Protein AF-0000000085160197 (afdb_homodimer)

Solvent-accessible surface area (backbone atoms only — not comparable to full-atom values): 61362 Å² total; per-residue (Å²): 116,60,73,44,19,52,46,74,52,71,41,70,47,26,23,42,40,80,77,54,55,38,32,42,43,36,41,36,31,32,50,90,33,61,71,47,42,31,38,37,37,27,42,81,73,41,64,43,64,38,61,82,78,61,80,44,44,79,39,68,48,61,50,73,47,68,47,40,78,77,47,40,50,82,41,30,29,34,32,38,40,76,49,66,40,92,81,36,24,38,26,31,35,35,42,36,32,27,66,80,66,52,48,30,38,39,30,73,80,38,77,39,75,54,58,85,76,36,80,72,56,81,62,71,62,77,86,28,35,37,58,45,59,42,63,41,62,88,56,35,54,71,58,43,77,66,44,32,63,30,32,34,38,33,40,58,49,45,30,58,30,62,52,49,76,88,38,39,56,90,78,48,41,79,82,56,81,58,80,49,54,73,87,59,46,45,31,11,17,43,53,11,50,52,73,42,42,63,60,46,47,69,43,58,44,32,26,36,37,36,53,42,60,33,19,37,90,54,68,67,18,73,38,30,34,35,84,89,36,55,16,63,49,40,42,46,70,65,44,50,37,50,37,43,51,57,30,49,75,71,62,23,42,42,26,41,39,45,62,70,40,28,30,11,60,70,15,62,58,52,44,44,24,72,75,46,40,90,74,24,94,41,44,66,42,33,48,64,77,46,82,63,53,37,73,82,75,52,87,81,52,43,25,88,61,35,26,40,46,36,51,73,48,34,53,54,22,40,22,45,26,58,84,31,68,66,46,37,52,53,53,48,48,46,61,44,44,48,39,73,74,40,60,52,40,28,38,35,29,42,60,38,60,58,45,50,63,70,51,40,34,52,44,34,53,56,45,35,70,76,35,72,62,44,41,37,30,32,42,41,76,60,94,52,59,90,43,58,60,40,60,41,33,37,25,33,44,35,41,62,62,27,47,46,55,51,35,35,73,66,46,33,90,85,15,62,29,31,58,40,34,50,17,51,52,39,47,59,58,56,62,38,45,67,68,43,48,26,39,20,38,33,32,70,40,43,79,82,27,39,20,49,25,45,71,58,72,30,67,53,51,32,51,45,52,50,52,50,52,53,57,39,60,18,15,33,36,46,37,69,35,50,47,47,58,44,59,20,48,52,73,46,22,31,57,32,44,44,75,87,78,68,51,73,67,27,46,47,44,28,48,27,46,30,29,47,42,49,49,30,61,76,41,22,66,44,33,37,68,29,51,76,46,79,39,64,41,87,93,42,36,41,30,36,37,37,40,34,38,39,95,91,47,69,40,38,38,40,38,26,64,37,76,68,56,40,49,29,68,54,59,30,52,71,70,72,42,57,76,82,49,85,56,58,47,64,43,42,95,39,88,47,55,51,76,37,47,48,44,38,41,28,58,46,36,68,116,59,72,44,19,52,47,73,51,73,41,70,46,26,24,42,39,80,76,54,56,38,33,40,42,35,41,37,31,32,49,90,32,61,72,48,41,30,38,37,38,27,42,81,74,41,65,42,66,38,60,82,78,60,80,43,45,78,40,70,48,60,52,74,49,69,46,40,79,75,45,40,50,82,42,29,29,34,31,38,36,77,47,65,40,92,81,37,24,37,27,30,35,36,41,36,32,27,66,81,66,54,49,30,37,39,33,74,80,39,78,39,75,53,61,85,72,35,80,73,56,79,62,70,62,76,87,27,36,38,58,46,60,41,62,43,61,89,56,36,55,70,58,45,78,66,44,32,61,30,33,33,37,33,40,58,48,46,31,58,29,62,52,48,76,87,38,40,56,90,79,49,43,79,82,55,83,57,80,49,55,73,85,57,46,46,33,11,16,44,54,11,49,54,72,39,42,64,60,46,48,70,42,58,44,32,25,35,37,35,54,42,60,32,21,36,90,54,71,67,18,74,40,29,34,34,83,87,37,54,15,60,50,39,42,46,70,65,43,50,37,50,37,44,50,57,30,50,75,71,62,24,43,43,26,41,40,43,63,71,40,31,30,10,59,70,14,61,59,52,44,44,24,72,74,47,39,90,74,24,93,41,45,67,42,32,49,64,75,45,83,62,53,36,73,80,74,51,86,83,51,42,28,88,60,36,27,42,46,34,53,72,49,33,55,52,22,39,23,45,26,58,84,32,69,66,45,36,52,53,53,48,48,44,61,42,45,48,39,75,73,42,60,51,38,27,37,35,30,42,61,39,61,60,44,50,62,71,50,40,33,51,46,35,54,56,47,36,71,77,38,72,64,46,42,37,30,32,42,39,77,61,96,52,58,90,44,58,62,40,59,42,30,39,25,32,45,34,41,61,61,28,46,46,53,49,34,32,73,65,46,33,90,85,14,61,29,33,59,39,34,51,15,50,54,39,47,58,57,55,61,41,43,67,68,44,49,26,39,21,38,33,34,71,40,42,78,83,29,37,20,47,26,44,71,59,72,31,66,53,51,32,50,47,52,49,53,48,52,54,56,39,60,18,14,35,36,46,36,72,36,51,46,49,57,45,60,21,49,51,73,47,22,32,57,32,43,46,76,88,78,69,50,72,68,27,47,48,44,28,47,27,46,29,30,48,42,48,50,31,61,74,41,21,67,43,32,36,68,29,50,75,45,79,39,63,41,88,92,41,36,42,30,35,36,36,39,32,38,39,93,90,47,69,42,37,39,40,38,25,63,37,76,68,58,41,49,29,66,53,59,30,51,71,70,69,43,59,75,82,49,84,56,59,48,63,43,43,94,39,90,48,56,54,77,37,48,49,43,38,40,28,55,46,35,68

Structure (mmCIF, N/CA/C/O backbone):
data_AF-0000000085160197-model_v1
#
loop_
_entity.id
_entity.type
_entity.pdbx_description
1 polymer Cyclomaltodextrinase
#
loop_
_atom_site.group_PDB
_atom_site.id
_atom_site.type_symbol
_atom_site.label_atom_id
_atom_site.label_alt_id
_atom_site.label_comp_id
_atom_site.label_asym_id
_atom_site.label_entity_id
_atom_site.label_seq_id
_atom_site.pdbx_PDB_ins_code
_atom_site.Cartn_x
_atom_site.Cartn_y
_atom_site.Cartn_z
_atom_site.occupancy
_atom_site.B_iso_or_equiv
_atom_site.auth_seq_id
_atom_site.auth_comp_id
_atom_site.auth_asym_id
_atom_site.auth_atom_id
_atom_site.pdbx_PDB_model_num
ATOM 1 N N . MET A 1 1 ? 13.258 -15.016 24.172 1 93.56 1 MET A N 1
ATOM 2 C CA . MET A 1 1 ? 12.945 -14.812 22.766 1 93.56 1 MET A CA 1
ATOM 3 C C . MET A 1 1 ? 11.453 -14.539 22.562 1 93.56 1 MET A C 1
ATOM 5 O O . MET A 1 1 ? 10.617 -15.336 22.984 1 93.56 1 MET A O 1
ATOM 9 N N . ASN A 1 2 ? 11.164 -13.367 22.031 1 96.06 2 ASN A N 1
ATOM 10 C CA . ASN A 1 2 ? 9.812 -13 21.625 1 96.06 2 ASN A CA 1
ATOM 11 C C . ASN A 1 2 ? 9.656 -13 20.109 1 96.06 2 ASN A C 1
ATOM 13 O O . ASN A 1 2 ? 9.617 -11.945 19.484 1 96.06 2 ASN A O 1
ATOM 17 N N . GLY A 1 3 ? 9.477 -14.203 19.547 1 95.56 3 GLY A N 1
ATOM 18 C CA . GLY A 1 3 ? 9.375 -14.344 18.094 1 95.56 3 GLY A CA 1
ATOM 19 C C . GLY A 1 3 ? 8.141 -13.68 17.516 1 95.56 3 GLY A C 1
ATOM 20 O O . GLY A 1 3 ? 8.148 -13.227 16.375 1 95.56 3 GLY A O 1
ATOM 21 N N . ALA A 1 4 ? 7.07 -13.57 18.312 1 96.44 4 ALA A N 1
ATOM 22 C CA . ALA A 1 4 ? 5.797 -13.016 17.859 1 96.44 4 ALA A CA 1
ATOM 23 C C . ALA A 1 4 ? 5.918 -11.523 17.562 1 96.44 4 ALA A C 1
ATOM 25 O O . ALA A 1 4 ? 5.086 -10.953 16.859 1 96.44 4 ALA A O 1
ATOM 26 N N . ALA A 1 5 ? 6.961 -10.898 18.094 1 97.25 5 ALA A N 1
ATOM 27 C CA . ALA A 1 5 ? 7.121 -9.453 17.969 1 97.25 5 ALA A CA 1
ATOM 28 C C . ALA A 1 5 ? 7.98 -9.102 16.75 1 97.25 5 ALA A C 1
ATOM 30 O O . ALA A 1 5 ? 8.133 -7.93 16.406 1 97.25 5 ALA A O 1
ATOM 31 N N . ILE A 1 6 ? 8.555 -10.086 16.062 1 97.69 6 ILE A N 1
ATOM 32 C CA . ILE A 1 6 ? 9.375 -9.844 14.883 1 97.69 6 ILE A CA 1
ATOM 33 C C . ILE A 1 6 ? 8.477 -9.492 13.703 1 97.69 6 ILE A C 1
ATOM 35 O O . ILE A 1 6 ? 7.508 -10.203 13.422 1 97.69 6 ILE A O 1
ATOM 39 N N . TYR A 1 7 ? 8.812 -8.398 13.062 1 96.62 7 TYR A N 1
ATOM 40 C CA . TYR A 1 7 ? 7.969 -8.016 11.938 1 96.62 7 TYR A CA 1
ATOM 41 C C . TYR A 1 7 ? 8.789 -7.355 10.836 1 96.62 7 TYR A C 1
ATOM 43 O O . TYR A 1 7 ? 9.688 -6.555 11.117 1 96.62 7 TYR A O 1
ATOM 51 N N . HIS A 1 8 ? 8.516 -7.734 9.625 1 97.44 8 HIS A N 1
ATOM 52 C CA . HIS A 1 8 ? 9.062 -7.145 8.406 1 97.44 8 HIS A CA 1
ATOM 53 C C . HIS A 1 8 ? 8.195 -7.469 7.199 1 97.44 8 HIS A C 1
ATOM 55 O O . HIS A 1 8 ? 7.613 -8.555 7.121 1 97.44 8 HIS A O 1
ATOM 61 N N . ARG A 1 9 ? 8.062 -6.574 6.332 1 95.94 9 ARG A N 1
ATOM 62 C CA . ARG A 1 9 ? 7.539 -6.777 4.984 1 95.94 9 ARG A CA 1
ATOM 63 C C . ARG A 1 9 ? 8.352 -5.992 3.959 1 95.94 9 ARG A C 1
ATOM 65 O O . ARG A 1 9 ? 8.727 -4.848 4.207 1 95.94 9 ARG A O 1
ATOM 72 N N . ALA A 1 10 ? 8.609 -6.555 2.85 1 97.5 10 ALA A N 1
ATOM 73 C CA . ALA A 1 10 ? 9.484 -5.922 1.863 1 97.5 10 ALA A CA 1
ATOM 74 C C . ALA A 1 10 ? 8.742 -4.84 1.087 1 97.5 10 ALA A C 1
ATOM 76 O O . ALA A 1 10 ? 8.742 -4.84 -0.146 1 97.5 10 ALA A O 1
ATOM 77 N N . THR A 1 11 ? 8.133 -3.916 1.8 1 96.25 11 THR A N 1
ATOM 78 C CA . THR A 1 11 ? 7.395 -2.811 1.195 1 96.25 11 THR A CA 1
ATOM 79 C C . THR A 1 11 ? 7.207 -1.674 2.195 1 96.25 11 THR A C 1
ATOM 81 O O . THR A 1 11 ? 7.547 -1.812 3.371 1 96.25 11 THR A O 1
ATOM 84 N N . ASP A 1 12 ? 6.762 -0.511 1.697 1 96.56 12 ASP A N 1
ATOM 85 C CA . ASP A 1 12 ? 6.418 0.65 2.514 1 96.56 12 ASP A CA 1
ATOM 86 C C . ASP A 1 12 ? 7.594 1.074 3.389 1 96.56 12 ASP A C 1
ATOM 88 O O . ASP A 1 12 ? 8.719 1.197 2.904 1 96.56 12 ASP A O 1
ATOM 92 N N . SER A 1 13 ? 7.391 1.261 4.668 1 96.31 13 SER A N 1
ATOM 93 C CA . SER A 1 13 ? 8.43 1.831 5.52 1 96.31 13 SER A CA 1
ATOM 94 C C . SER A 1 13 ? 9.484 0.789 5.883 1 96.31 13 SER A C 1
ATOM 96 O O . SER A 1 13 ? 10.547 1.129 6.398 1 96.31 13 SER A O 1
ATOM 98 N N . PHE A 1 14 ? 9.305 -0.486 5.574 1 97.94 14 PHE A N 1
ATOM 99 C CA . PHE A 1 14 ? 10.219 -1.547 5.98 1 97.94 14 PHE A CA 1
ATOM 100 C C . PHE A 1 14 ? 11.242 -1.836 4.883 1 97.94 14 PHE A C 1
ATOM 102 O O . PHE A 1 14 ? 12.281 -2.445 5.137 1 97.94 14 PHE A O 1
ATOM 109 N N . CYS A 1 15 ? 10.914 -1.49 3.67 1 98.31 15 CYS A N 1
ATOM 110 C CA . CYS A 1 15 ? 11.844 -1.693 2.562 1 98.31 15 CYS A CA 1
ATOM 111 C C . CYS A 1 15 ? 11.508 -0.769 1.396 1 98.31 15 CYS A C 1
ATOM 113 O O . CYS A 1 15 ? 10.438 -0.883 0.792 1 98.31 15 CYS A O 1
ATOM 115 N N . TYR A 1 16 ? 12.367 0.113 1.066 1 97.88 16 TYR A N 1
ATOM 116 C CA . TYR A 1 16 ? 12.156 1.107 0.021 1 97.88 16 TYR A CA 1
ATOM 117 C C . TYR A 1 16 ? 13.484 1.649 -0.493 1 97.88 16 TYR A C 1
ATOM 119 O O . TYR A 1 16 ? 14.516 1.509 0.167 1 97.88 16 TYR A O 1
ATOM 127 N N . SER A 1 17 ? 13.438 2.213 -1.693 1 98.19 17 SER A N 1
ATOM 128 C CA . SER A 1 17 ? 14.602 2.93 -2.205 1 98.19 17 SER A CA 1
ATOM 129 C C . SER A 1 17 ? 14.484 4.43 -1.964 1 98.19 17 SER A C 1
ATOM 131 O O . SER A 1 17 ? 13.523 5.059 -2.412 1 98.19 17 SER A O 1
ATOM 133 N N . PRO A 1 18 ? 15.422 4.984 -1.265 1 95.56 18 PRO A N 1
ATOM 134 C CA . PRO A 1 18 ? 15.367 6.43 -1.025 1 95.56 18 PRO A CA 1
ATOM 135 C C . PRO A 1 18 ? 15.914 7.242 -2.199 1 95.56 18 PRO A C 1
ATOM 137 O O . PRO A 1 18 ? 15.688 8.453 -2.273 1 95.56 18 PRO A O 1
ATOM 140 N N . ASP A 1 19 ? 16.656 6.574 -3.164 1 94.5 19 ASP A N 1
ATOM 141 C CA . ASP A 1 19 ? 17.406 7.348 -4.141 1 94.5 19 ASP A CA 1
ATOM 142 C C . ASP A 1 19 ? 17.391 6.672 -5.512 1 94.5 19 ASP A C 1
ATOM 144 O O . ASP A 1 19 ? 18.047 7.133 -6.449 1 94.5 19 ASP A O 1
ATOM 148 N N . GLY A 1 20 ? 16.734 5.59 -5.633 1 95.81 20 GLY A N 1
ATOM 149 C CA . GLY A 1 20 ? 16.656 4.898 -6.91 1 95.81 20 GLY A CA 1
ATOM 150 C C . GLY A 1 20 ? 17.797 3.932 -7.137 1 95.81 20 GLY A C 1
ATOM 151 O O . GLY A 1 20 ? 17.859 3.252 -8.164 1 95.81 20 GLY A O 1
ATOM 152 N N . THR A 1 21 ? 18.672 3.787 -6.164 1 96.12 21 THR A N 1
ATOM 153 C CA . THR A 1 21 ? 19.844 2.926 -6.328 1 96.12 21 THR A CA 1
ATOM 154 C C . THR A 1 21 ? 20 1.991 -5.129 1 96.12 21 THR A C 1
ATOM 156 O O . THR A 1 21 ? 20.297 0.807 -5.297 1 96.12 21 THR A O 1
ATOM 159 N N . SER A 1 22 ? 19.812 2.48 -3.994 1 97.81 22 SER A N 1
ATOM 160 C CA . SER A 1 22 ? 19.984 1.689 -2.779 1 97.81 22 SER A CA 1
ATOM 161 C C . SER A 1 22 ? 18.625 1.34 -2.16 1 97.81 22 SER A C 1
ATOM 163 O O . SER A 1 22 ? 17.594 1.84 -2.598 1 97.81 22 SER A O 1
ATOM 165 N N . LEU A 1 23 ? 18.703 0.416 -1.217 1 98.19 23 LEU A N 1
ATOM 166 C CA . LEU A 1 23 ? 17.516 0.022 -0.447 1 98.19 23 LEU A CA 1
ATOM 167 C C . LEU A 1 23 ? 17.734 0.287 1.04 1 98.19 23 LEU A C 1
ATOM 169 O O . LEU A 1 23 ? 18.812 0.035 1.572 1 98.19 23 LEU A O 1
ATOM 173 N N . VAL A 1 24 ? 16.781 0.898 1.645 1 98.25 24 VAL A N 1
ATOM 174 C CA . VAL A 1 24 ? 16.656 0.886 3.098 1 98.25 24 VAL A CA 1
ATOM 175 C C . VAL A 1 24 ? 15.805 -0.31 3.531 1 98.25 24 VAL A C 1
ATOM 177 O O . VAL A 1 24 ? 14.68 -0.483 3.066 1 98.25 24 VAL A O 1
ATOM 180 N N . ILE A 1 25 ? 16.328 -1.16 4.383 1 98.69 25 ILE A N 1
ATOM 181 C CA . ILE A 1 25 ? 15.664 -2.363 4.871 1 98.69 25 ILE A CA 1
ATOM 182 C C . ILE A 1 25 ? 15.57 -2.318 6.395 1 98.69 25 ILE A C 1
ATOM 184 O O . ILE A 1 25 ? 16.578 -2.143 7.082 1 98.69 25 ILE A O 1
ATOM 188 N N . ARG A 1 26 ? 14.336 -2.5 6.926 1 98.44 26 ARG A N 1
ATOM 189 C CA . ARG A 1 26 ? 14.094 -2.328 8.359 1 98.44 26 ARG A CA 1
ATOM 190 C C . ARG A 1 26 ? 13.469 -3.58 8.961 1 98.44 26 ARG A C 1
ATOM 192 O O . ARG A 1 26 ? 12.883 -4.395 8.242 1 98.44 26 ARG A O 1
ATOM 199 N N . LEU A 1 27 ? 13.633 -3.756 10.242 1 98.44 27 LEU A N 1
ATOM 200 C CA . LEU A 1 27 ? 13.031 -4.832 11.023 1 98.44 27 LEU A CA 1
ATOM 201 C C . LEU A 1 27 ? 12.594 -4.328 12.398 1 98.44 27 LEU A C 1
ATOM 203 O O . LEU A 1 27 ? 13.281 -3.506 13.008 1 98.44 27 LEU A O 1
ATOM 207 N N . GLN A 1 28 ? 11.469 -4.785 12.836 1 98 28 GLN A N 1
ATOM 208 C CA . GLN A 1 28 ? 10.945 -4.492 14.172 1 98 28 GLN A CA 1
ATOM 209 C C . GLN A 1 28 ? 11.062 -5.707 15.086 1 98 28 GLN A C 1
ATOM 211 O O . GLN A 1 28 ? 10.812 -6.84 14.664 1 98 28 GLN A O 1
ATOM 216 N N . SER A 1 29 ? 11.43 -5.555 16.328 1 98.12 29 SER A N 1
ATOM 217 C CA . SER A 1 29 ? 11.492 -6.605 17.344 1 98.12 29 SER A CA 1
ATOM 218 C C . SER A 1 29 ? 10.984 -6.102 18.688 1 98.12 29 SER A C 1
ATOM 220 O O . SER A 1 29 ? 10.727 -4.91 18.859 1 98.12 29 SER A O 1
ATOM 222 N N . ALA A 1 30 ? 10.773 -7.074 19.625 1 97.81 30 ALA A N 1
ATOM 223 C CA . ALA A 1 30 ? 10.523 -6.656 21 1 97.81 30 ALA A CA 1
ATOM 224 C C . ALA A 1 30 ? 11.734 -5.918 21.578 1 97.81 30 ALA A C 1
ATOM 226 O O . ALA A 1 30 ? 12.875 -6.203 21.203 1 97.81 30 ALA A O 1
ATOM 227 N N . VAL A 1 31 ? 11.445 -4.988 22.484 1 97.06 31 VAL A N 1
ATOM 228 C CA . VAL A 1 31 ? 12.508 -4.188 23.094 1 97.06 31 VAL A CA 1
ATOM 229 C C . VAL A 1 31 ? 13.484 -5.102 23.844 1 97.06 31 VAL A C 1
ATOM 231 O O . VAL A 1 31 ? 13.07 -6.039 24.531 1 97.06 31 VAL A O 1
ATOM 234 N N . ASP A 1 32 ? 14.773 -4.922 23.547 1 95.81 32 ASP A N 1
ATOM 235 C CA . ASP A 1 32 ? 15.875 -5.566 24.266 1 95.81 32 ASP A CA 1
ATOM 236 C C . ASP A 1 32 ? 15.797 -7.086 24.125 1 95.81 32 ASP A C 1
ATOM 238 O O . ASP A 1 32 ? 16.109 -7.812 25.078 1 95.81 32 ASP A O 1
ATOM 242 N N . ASP A 1 33 ? 15.344 -7.531 23.031 1 97.75 33 ASP A N 1
ATOM 243 C CA . ASP A 1 33 ? 15.172 -8.969 22.812 1 97.75 33 ASP A CA 1
ATOM 244 C C . ASP A 1 33 ? 16.266 -9.523 21.906 1 97.75 33 ASP A C 1
ATOM 246 O O . ASP A 1 33 ? 16.469 -10.742 21.844 1 97.75 33 ASP A O 1
ATOM 250 N N . ILE A 1 34 ? 16.953 -8.633 21.219 1 98 34 ILE A N 1
ATOM 251 C CA . ILE A 1 34 ? 17.875 -9.062 20.172 1 98 34 ILE A CA 1
ATOM 252 C C . ILE A 1 34 ? 19.281 -8.562 20.484 1 98 34 ILE A C 1
ATOM 254 O O . ILE A 1 34 ? 19.469 -7.426 20.938 1 98 34 ILE A O 1
ATOM 258 N N . VAL A 1 35 ? 20.281 -9.391 20.297 1 97 35 VAL A N 1
ATOM 259 C CA . VAL A 1 35 ? 21.688 -9.031 20.422 1 97 35 VAL A CA 1
ATOM 260 C C . VAL A 1 35 ? 22.203 -8.438 19.109 1 97 35 VAL A C 1
ATOM 262 O O . VAL A 1 35 ? 22.828 -7.375 19.094 1 97 35 VAL A O 1
ATOM 265 N N . SER A 1 36 ? 21.891 -9.141 18.031 1 97.5 36 SER A N 1
ATOM 266 C CA . SER A 1 36 ? 22.359 -8.68 16.734 1 97.5 36 SER A CA 1
ATOM 267 C C . SER A 1 36 ? 21.484 -9.227 15.609 1 97.5 36 SER A C 1
ATOM 269 O O . SER A 1 36 ? 20.812 -10.25 15.781 1 97.5 36 SER A O 1
ATOM 271 N N . ILE A 1 37 ? 21.469 -8.531 14.523 1 98.12 37 ILE A N 1
ATOM 272 C CA . ILE A 1 37 ? 20.781 -8.945 13.305 1 98.12 37 ILE A CA 1
ATOM 273 C C . ILE A 1 37 ? 21.719 -8.797 12.109 1 98.12 37 ILE A C 1
ATOM 275 O O . ILE A 1 37 ? 22.297 -7.73 11.891 1 98.12 37 ILE A O 1
ATOM 279 N N . GLN A 1 38 ? 21.844 -9.828 11.32 1 97.06 38 GLN A N 1
ATOM 280 C CA . GLN A 1 38 ? 22.578 -9.781 10.055 1 97.06 38 GLN A CA 1
ATOM 281 C C . GLN A 1 38 ? 21.625 -9.875 8.875 1 97.06 38 GLN A C 1
ATOM 283 O O . GLN A 1 38 ? 20.734 -10.727 8.852 1 97.06 38 GLN A O 1
ATOM 288 N N . LEU A 1 39 ? 21.812 -8.977 7.961 1 97.44 39 LEU A N 1
ATOM 289 C CA . LEU A 1 39 ? 21.156 -9.109 6.668 1 97.44 39 LEU A CA 1
ATOM 290 C C . LEU A 1 39 ? 21.984 -9.969 5.719 1 97.44 39 LEU A C 1
ATOM 292 O O . LEU A 1 39 ? 23.141 -9.656 5.441 1 97.44 39 LEU A O 1
ATOM 296 N N . TRP A 1 40 ? 21.453 -11.016 5.246 1 95.81 40 TRP A N 1
ATOM 297 C CA . TRP A 1 40 ? 22.016 -11.797 4.156 1 95.81 40 TRP A CA 1
ATOM 298 C C . TRP A 1 40 ? 21.297 -11.5 2.842 1 95.81 40 TRP A C 1
ATOM 300 O O . TRP A 1 40 ? 20.125 -11.836 2.674 1 95.81 40 TRP A O 1
ATOM 310 N N . ALA A 1 41 ? 22.047 -10.844 1.908 1 96.44 41 ALA A N 1
ATOM 311 C CA . ALA A 1 41 ? 21.375 -10.344 0.705 1 96.44 41 ALA A CA 1
ATOM 312 C C . ALA A 1 41 ? 22.188 -10.664 -0.543 1 96.44 41 ALA A C 1
ATOM 314 O O . ALA A 1 41 ? 23.422 -10.766 -0.482 1 96.44 41 ALA A O 1
ATOM 315 N N . GLY A 1 42 ? 21.531 -10.859 -1.628 1 96 42 GLY A N 1
ATOM 316 C CA . GLY A 1 42 ? 22.109 -11.086 -2.947 1 96 42 GLY A CA 1
ATOM 317 C C . GLY A 1 42 ? 21.094 -10.93 -4.066 1 96 42 GLY A C 1
ATOM 318 O O . GLY A 1 42 ? 19.922 -10.656 -3.816 1 96 42 GLY A O 1
ATOM 319 N N . ASP A 1 43 ? 21.609 -10.969 -5.277 1 96.25 43 ASP A N 1
ATOM 320 C CA . ASP A 1 43 ? 20.734 -10.984 -6.441 1 96.25 43 ASP A CA 1
ATOM 321 C C . ASP A 1 43 ? 20 -12.32 -6.566 1 96.25 43 ASP A C 1
ATOM 323 O O . ASP A 1 43 ? 20.625 -13.383 -6.406 1 96.25 43 ASP A O 1
ATOM 327 N N . PRO A 1 44 ? 18.672 -12.312 -6.832 1 95.25 44 PRO A N 1
ATOM 328 C CA . PRO A 1 44 ? 17.922 -13.562 -6.871 1 95.25 44 PRO A CA 1
ATOM 329 C C . PRO A 1 44 ? 18.422 -14.523 -7.945 1 95.25 44 PRO A C 1
ATOM 331 O O . PRO A 1 44 ? 18.203 -15.734 -7.855 1 95.25 44 PRO A O 1
ATOM 334 N N . HIS A 1 45 ? 19.125 -14.023 -8.953 1 94.5 45 HIS A N 1
ATOM 335 C CA . HIS A 1 45 ? 19.516 -14.852 -10.086 1 94.5 45 HIS A CA 1
ATOM 336 C C . HIS A 1 45 ? 21.016 -15.164 -10.055 1 94.5 45 HIS A C 1
ATOM 338 O O . HIS A 1 45 ? 21.547 -15.766 -10.992 1 94.5 45 HIS A O 1
ATOM 344 N N . ASP A 1 46 ? 21.641 -14.742 -9.039 1 92.88 46 ASP A N 1
ATOM 345 C CA . ASP A 1 46 ? 23.078 -14.961 -8.961 1 92.88 46 ASP A CA 1
ATOM 346 C C . ASP A 1 46 ? 23.406 -16.25 -8.211 1 92.88 46 ASP A C 1
ATOM 348 O O . ASP A 1 46 ? 23.438 -16.266 -6.98 1 92.88 46 ASP A O 1
ATOM 352 N N . TRP A 1 47 ? 23.641 -17.219 -9.016 1 89.31 47 TRP A N 1
ATOM 353 C CA . TRP A 1 47 ? 23.984 -18.531 -8.469 1 89.31 47 TRP A CA 1
ATOM 354 C C . TRP A 1 47 ? 25.406 -18.922 -8.852 1 89.31 47 TRP A C 1
ATOM 356 O O . TRP A 1 47 ? 25.922 -18.484 -9.875 1 89.31 47 TRP A O 1
ATOM 366 N N . GLY A 1 48 ? 26.078 -19.578 -7.984 1 81.44 48 GLY A N 1
ATOM 367 C CA . GLY A 1 48 ? 27.422 -20.047 -8.266 1 81.44 48 GLY A CA 1
ATOM 368 C C . GLY A 1 48 ? 27.719 -21.406 -7.652 1 81.44 48 GLY A C 1
ATOM 369 O O . GLY A 1 48 ? 26.891 -21.953 -6.918 1 81.44 48 GLY A O 1
ATOM 370 N N . ARG A 1 49 ? 28.719 -22.047 -8.148 1 74 49 ARG A N 1
ATOM 371 C CA . ARG A 1 49 ? 29.172 -23.312 -7.602 1 74 49 ARG A CA 1
ATOM 372 C C . ARG A 1 49 ? 30.203 -23.094 -6.492 1 74 49 ARG A C 1
ATOM 374 O O . ARG A 1 49 ? 30.984 -22.156 -6.547 1 74 49 ARG A O 1
ATOM 381 N N . ARG A 1 50 ? 29.953 -23.75 -5.297 1 63.25 50 ARG A N 1
ATOM 382 C CA . ARG A 1 50 ? 30.984 -23.734 -4.273 1 63.25 50 ARG A CA 1
ATOM 383 C C . ARG A 1 50 ? 31.844 -25 -4.34 1 63.25 50 ARG A C 1
ATOM 385 O O . ARG A 1 50 ? 31.438 -26.047 -3.854 1 63.25 50 ARG A O 1
ATOM 392 N N . PRO A 1 51 ? 32.812 -25 -5.137 1 56.44 51 PRO A N 1
ATOM 393 C CA . PRO A 1 51 ? 33.594 -26.234 -5.238 1 56.44 51 PRO A CA 1
ATOM 394 C C . PRO A 1 51 ? 33.938 -26.828 -3.873 1 56.44 51 PRO A C 1
ATOM 396 O O . PRO A 1 51 ? 33.875 -28.047 -3.699 1 56.44 51 PRO A O 1
ATOM 399 N N . GLU A 1 52 ? 34.5 -26.062 -3.012 1 52.25 52 GLU A N 1
ATOM 400 C CA . GLU A 1 52 ? 35.125 -26.656 -1.83 1 52.25 52 GLU A CA 1
ATOM 401 C C . GLU A 1 52 ? 34.062 -27.141 -0.841 1 52.25 52 GLU A C 1
ATOM 403 O O . GLU A 1 52 ? 34.25 -28.156 -0.176 1 52.25 52 GLU A O 1
ATOM 408 N N . ALA A 1 53 ? 33.062 -26.406 -0.677 1 49.28 53 ALA A N 1
ATOM 409 C CA . ALA A 1 53 ? 32.312 -26.625 0.543 1 49.28 53 ALA A CA 1
ATOM 410 C C . ALA A 1 53 ? 31.281 -27.734 0.356 1 49.28 53 ALA A C 1
ATOM 412 O O . ALA A 1 53 ? 31.109 -28.594 1.227 1 49.28 53 ALA A O 1
ATOM 413 N N . ASP A 1 54 ? 30.531 -27.594 -0.62 1 49.97 54 ASP A N 1
ATOM 414 C CA . ASP A 1 54 ? 29.422 -28.531 -0.715 1 49.97 54 ASP A CA 1
ATOM 415 C C . ASP A 1 54 ? 29.5 -29.359 -1.995 1 49.97 54 ASP A C 1
ATOM 417 O O . ASP A 1 54 ? 28.484 -29.688 -2.604 1 49.97 54 ASP A O 1
ATOM 421 N N . GLY A 1 55 ? 30.859 -29.906 -2.289 1 54.19 55 GLY A N 1
ATOM 422 C CA . GLY A 1 55 ? 30.984 -30.859 -3.371 1 54.19 55 GLY A CA 1
ATOM 423 C C . GLY A 1 55 ? 30.531 -30.312 -4.711 1 54.19 55 GLY A C 1
ATOM 424 O O . GLY A 1 55 ? 30.094 -31.078 -5.582 1 54.19 55 GLY A O 1
ATOM 425 N N . GLY A 1 56 ? 30.469 -28.906 -4.82 1 59.94 56 GLY A N 1
ATOM 426 C CA . GLY A 1 56 ? 30.203 -28.359 -6.137 1 59.94 56 GLY A CA 1
ATOM 427 C C . GLY A 1 56 ? 28.734 -28.031 -6.363 1 59.94 56 GLY A C 1
ATOM 428 O O . GLY A 1 56 ? 28.312 -27.797 -7.496 1 59.94 56 GLY A O 1
ATOM 429 N N . ALA A 1 57 ? 27.906 -28.031 -5.312 1 66.56 57 ALA A N 1
ATOM 430 C CA . ALA A 1 57 ? 26.484 -27.781 -5.469 1 66.56 57 ALA A CA 1
ATOM 431 C C . ALA A 1 57 ? 26.219 -26.297 -5.707 1 66.56 57 ALA A C 1
ATOM 433 O O . ALA A 1 57 ? 26.953 -25.438 -5.199 1 66.56 57 ALA A O 1
ATOM 434 N N . TRP A 1 58 ? 25.266 -25.984 -6.641 1 75.81 58 TRP A N 1
ATOM 435 C CA . TRP A 1 58 ? 24.812 -24.625 -6.926 1 75.81 58 TRP A CA 1
ATOM 436 C C . TRP A 1 58 ? 24.203 -23.984 -5.691 1 75.81 58 TRP A C 1
ATOM 438 O O . TRP A 1 58 ? 23.484 -24.656 -4.934 1 75.81 58 TRP A O 1
ATOM 448 N N . HIS A 1 59 ? 24.719 -22.812 -5.391 1 83.19 59 HIS A N 1
ATOM 449 C CA . HIS A 1 59 ? 24.125 -22.078 -4.281 1 83.19 59 HIS A CA 1
ATOM 450 C C . HIS A 1 59 ? 23.859 -20.625 -4.668 1 83.19 59 HIS A C 1
ATOM 452 O O . HIS A 1 59 ? 24.531 -20.062 -5.531 1 83.19 59 HIS A O 1
ATOM 458 N N . TRP A 1 60 ? 22.875 -20.094 -4.078 1 89.94 60 TRP A N 1
ATOM 459 C CA . TRP A 1 60 ? 22.562 -18.672 -4.215 1 89.94 60 TRP A CA 1
ATOM 460 C C . TRP A 1 60 ? 23.641 -17.812 -3.539 1 89.94 60 TRP A C 1
ATOM 462 O O . TRP A 1 60 ? 23.969 -18.016 -2.367 1 89.94 60 TRP A O 1
ATOM 472 N N . ARG A 1 61 ? 24.266 -16.906 -4.309 1 90.38 61 ARG A N 1
ATOM 473 C CA . ARG A 1 61 ? 25.328 -16.062 -3.779 1 90.38 61 ARG A CA 1
ATOM 474 C C . ARG A 1 61 ? 24.734 -14.883 -2.998 1 90.38 61 ARG A C 1
ATOM 476 O O . ARG A 1 61 ? 23.969 -14.094 -3.539 1 90.38 61 ARG A O 1
ATOM 483 N N . CYS A 1 62 ? 25.062 -14.82 -1.707 1 91.69 62 CYS A N 1
ATOM 484 C CA . CYS A 1 62 ? 24.656 -13.711 -0.852 1 91.69 62 CYS A CA 1
ATOM 485 C C . CYS A 1 62 ? 25.75 -13.359 0.142 1 91.69 62 CYS A C 1
ATOM 487 O O . CYS A 1 62 ? 26.703 -14.109 0.317 1 91.69 62 CYS A O 1
ATOM 489 N N . ALA A 1 63 ? 25.734 -12.188 0.638 1 92.06 63 ALA A N 1
ATOM 490 C CA . ALA A 1 63 ? 26.688 -11.695 1.634 1 92.06 63 ALA A CA 1
ATOM 491 C C . ALA A 1 63 ? 25.953 -11.062 2.818 1 92.06 63 ALA A C 1
ATOM 493 O O . ALA A 1 63 ? 24.766 -10.719 2.717 1 92.06 63 ALA A O 1
ATOM 494 N N . SER A 1 64 ? 26.641 -11 3.934 1 94.38 64 SER A N 1
ATOM 495 C CA . SER A 1 64 ? 26 -10.547 5.164 1 94.38 64 SER A CA 1
ATOM 496 C C . SER A 1 64 ? 26.531 -9.188 5.594 1 94.38 64 SER A C 1
ATOM 498 O O . SER A 1 64 ? 27.703 -8.875 5.383 1 94.38 64 SER A O 1
ATOM 500 N N . GLN A 1 65 ? 25.672 -8.414 6.109 1 96.44 65 GLN A N 1
ATOM 501 C CA . GLN A 1 65 ? 25.984 -7.148 6.762 1 96.44 65 GLN A CA 1
ATOM 502 C C . GLN A 1 65 ? 25.094 -6.926 7.98 1 96.44 65 GLN A C 1
ATOM 504 O O . GLN A 1 65 ? 23.938 -7.332 7.988 1 96.44 65 GLN A O 1
ATOM 509 N N . GLU A 1 66 ? 25.578 -6.25 8.938 1 97.62 66 GLU A N 1
ATOM 510 C CA . GLU A 1 66 ? 24.859 -6.094 10.203 1 97.62 66 GLU A CA 1
ATOM 511 C C . GLU A 1 66 ? 23.922 -4.898 10.164 1 97.62 66 GLU A C 1
ATOM 513 O O . GLU A 1 66 ? 24.266 -3.844 9.625 1 97.62 66 GLU A O 1
ATOM 518 N N . LEU A 1 67 ? 22.719 -5.102 10.727 1 98.38 67 LEU A N 1
ATOM 519 C CA . LEU A 1 67 ? 21.812 -3.982 10.945 1 98.38 67 LEU A CA 1
ATOM 520 C C . LEU A 1 67 ? 22.219 -3.193 12.188 1 98.38 67 LEU A C 1
ATOM 522 O O . LEU A 1 67 ? 22.938 -3.697 13.039 1 98.38 67 LEU A O 1
ATOM 526 N N . GLN A 1 68 ? 21.688 -1.999 12.234 1 96.94 68 GLN A N 1
ATOM 527 C CA . GLN A 1 68 ? 21.859 -1.151 13.414 1 96.94 68 GLN A CA 1
ATOM 528 C C . GLN A 1 68 ? 20.516 -0.798 14.039 1 96.94 68 GLN A C 1
ATOM 530 O O . GLN A 1 68 ? 19.547 -0.566 13.328 1 96.94 68 GLN A O 1
ATOM 535 N N . LYS A 1 69 ? 20.5 -0.83 15.336 1 96.12 69 LYS A N 1
ATOM 536 C CA . LYS A 1 69 ? 19.328 -0.306 16.016 1 96.12 69 LYS A CA 1
ATOM 537 C C . LYS A 1 69 ? 19.203 1.204 15.828 1 96.12 69 LYS A C 1
ATOM 539 O O . LYS A 1 69 ? 20.156 1.942 16.078 1 96.12 69 LYS A O 1
ATOM 544 N N . ILE A 1 70 ? 18.047 1.679 15.43 1 93.44 70 ILE A N 1
ATOM 545 C CA . ILE A 1 70 ? 17.953 3.096 15.102 1 93.44 70 ILE A CA 1
ATOM 546 C C . ILE A 1 70 ? 16.953 3.777 16.047 1 93.44 70 ILE A C 1
ATOM 548 O O . ILE A 1 70 ? 16.859 5.008 16.078 1 93.44 70 ILE A O 1
ATOM 552 N N . GLY A 1 71 ? 16.219 2.998 16.75 1 93.81 71 GLY A N 1
ATOM 553 C CA . GLY A 1 71 ? 15.273 3.594 17.688 1 93.81 71 GLY A CA 1
ATOM 554 C C . GLY A 1 71 ? 14.414 2.566 18.406 1 93.81 71 GLY A C 1
ATOM 555 O O . GLY A 1 71 ? 14.562 1.363 18.188 1 93.81 71 GLY A O 1
ATOM 556 N N . SER A 1 72 ? 13.555 3.084 19.312 1 94.94 72 SER A N 1
ATOM 557 C CA . SER A 1 72 ? 12.641 2.266 20.094 1 94.94 72 SER A CA 1
ATOM 558 C C . SER A 1 72 ? 11.375 3.039 20.453 1 94.94 72 SER A C 1
ATOM 560 O O . SER A 1 72 ? 11.391 4.27 20.516 1 94.94 72 SER A O 1
ATOM 562 N N . ASP A 1 73 ? 10.258 2.258 20.625 1 92.25 73 ASP A N 1
ATOM 563 C CA . ASP A 1 73 ? 9.055 2.91 21.109 1 92.25 73 ASP A CA 1
ATOM 564 C C . ASP A 1 73 ? 8.711 2.434 22.531 1 92.25 73 ASP A C 1
ATOM 566 O O . ASP A 1 73 ? 7.562 2.529 22.969 1 92.25 73 ASP A O 1
ATOM 570 N N . GLY A 1 74 ? 9.664 1.915 23.156 1 92.12 74 GLY A N 1
ATOM 571 C CA . GLY A 1 74 ? 9.477 1.454 24.516 1 92.12 74 GLY A CA 1
ATOM 572 C C . GLY A 1 74 ? 9.031 0.006 24.609 1 92.12 74 GLY A C 1
ATOM 573 O O . GLY A 1 74 ? 9.305 -0.673 25.594 1 92.12 74 GLY A O 1
ATOM 574 N N . MET A 1 75 ? 8.375 -0.415 23.594 1 93.75 75 MET A N 1
ATOM 575 C CA . MET A 1 75 ? 7.938 -1.806 23.531 1 93.75 75 MET A CA 1
ATOM 576 C C . MET A 1 75 ? 8.633 -2.549 22.391 1 93.75 75 MET A C 1
ATOM 578 O O . MET A 1 75 ? 8.852 -3.76 22.484 1 93.75 75 MET A O 1
ATOM 582 N N . ARG A 1 76 ? 8.992 -1.836 21.469 1 96.69 76 ARG A N 1
ATOM 583 C CA . ARG A 1 76 ? 9.617 -2.391 20.266 1 96.69 76 ARG A CA 1
ATOM 584 C C . ARG A 1 76 ? 10.906 -1.648 19.938 1 96.69 76 ARG A C 1
ATOM 586 O O . ARG A 1 76 ? 11.008 -0.44 20.156 1 96.69 76 ARG A O 1
ATOM 593 N N . ASP A 1 77 ? 11.797 -2.383 19.344 1 97.69 77 ASP A N 1
ATOM 594 C CA . ASP A 1 77 ? 13.008 -1.821 18.75 1 97.69 77 ASP A CA 1
ATOM 595 C C . ASP A 1 77 ? 12.945 -1.835 17.234 1 97.69 77 ASP A C 1
ATOM 597 O O . ASP A 1 77 ? 12.336 -2.73 16.641 1 97.69 77 ASP A O 1
ATOM 601 N N . PHE A 1 78 ? 13.562 -0.847 16.656 1 97.12 78 PHE A N 1
ATOM 602 C CA . PHE A 1 78 ? 13.617 -0.709 15.203 1 97.12 78 PHE A CA 1
ATOM 603 C C . PHE A 1 78 ? 15.062 -0.801 14.711 1 97.12 78 PHE A C 1
ATOM 605 O O . PHE A 1 78 ? 15.953 -0.168 15.266 1 97.12 78 PHE A O 1
ATOM 612 N N . TRP A 1 79 ? 15.25 -1.633 13.734 1 98.12 79 TRP A N 1
ATOM 613 C CA . TRP A 1 79 ? 16.562 -1.895 13.156 1 98.12 79 TRP A CA 1
ATOM 614 C C . TRP A 1 79 ? 16.594 -1.502 11.68 1 98.12 79 TRP A C 1
ATOM 616 O O . TRP A 1 79 ? 15.57 -1.591 10.984 1 98.12 79 TRP A O 1
ATOM 626 N N . GLU A 1 80 ? 17.781 -1.078 11.203 1 97.88 80 GLU A N 1
ATOM 627 C CA . GLU A 1 80 ? 17.859 -0.617 9.82 1 97.88 80 GLU A CA 1
ATOM 628 C C . GLU A 1 80 ? 19.234 -0.946 9.211 1 97.88 80 GLU A C 1
ATOM 630 O O . GLU A 1 80 ? 20.234 -1.001 9.922 1 97.88 80 GLU A O 1
ATOM 635 N N . ILE A 1 81 ? 19.234 -1.147 7.938 1 98.25 81 ILE A N 1
ATOM 636 C CA . ILE A 1 81 ? 20.438 -1.207 7.133 1 98.25 81 ILE A CA 1
ATOM 637 C C . ILE A 1 81 ? 20.188 -0.584 5.762 1 98.25 81 ILE A C 1
ATOM 639 O O . ILE A 1 81 ? 19.062 -0.644 5.25 1 98.25 81 ILE A O 1
ATOM 643 N N . ARG A 1 82 ? 21.125 0.048 5.227 1 97.19 82 ARG A N 1
ATOM 644 C CA . ARG A 1 82 ? 21.109 0.487 3.834 1 97.19 82 ARG A CA 1
ATOM 645 C C . ARG A 1 82 ? 22.031 -0.385 2.979 1 97.19 82 ARG A C 1
ATOM 647 O O . ARG A 1 82 ? 23.203 -0.567 3.301 1 97.19 82 ARG A O 1
ATOM 654 N N . TRP A 1 83 ? 21.469 -0.958 1.945 1 97.75 83 TRP A N 1
ATOM 655 C CA . TRP A 1 83 ? 22.188 -1.865 1.066 1 97.75 83 TRP A CA 1
ATOM 656 C C . TRP A 1 83 ? 21.938 -1.524 -0.399 1 97.75 83 TRP A C 1
ATOM 658 O O . TRP A 1 83 ? 20.812 -1.227 -0.788 1 97.75 83 TRP A O 1
ATOM 668 N N . THR A 1 84 ? 23 -1.509 -1.216 1 97.81 84 THR A N 1
ATOM 669 C CA . THR A 1 84 ? 22.859 -1.231 -2.643 1 97.81 84 THR A CA 1
ATOM 670 C C . THR A 1 84 ? 22.922 -2.523 -3.453 1 97.81 84 THR A C 1
ATOM 672 O O . THR A 1 84 ? 23.984 -3.143 -3.566 1 97.81 84 THR A O 1
ATOM 675 N N . PRO A 1 85 ? 21.812 -2.975 -4.004 1 97.62 85 PRO A N 1
ATOM 676 C CA . PRO A 1 85 ? 21.875 -4.113 -4.926 1 97.62 85 PRO A CA 1
ATOM 677 C C . PRO A 1 85 ? 22.609 -3.779 -6.227 1 97.62 85 PRO A C 1
ATOM 679 O O . PRO A 1 85 ? 22.234 -2.818 -6.91 1 97.62 85 PRO A O 1
ATOM 682 N N . PRO A 1 86 ? 23.531 -4.551 -6.625 1 94.81 86 PRO A N 1
ATOM 683 C CA . PRO A 1 86 ? 24.328 -4.199 -7.801 1 94.81 86 PRO A CA 1
ATOM 684 C C . PRO A 1 86 ? 23.516 -4.152 -9.086 1 94.81 86 PRO A C 1
ATOM 686 O O . PRO A 1 86 ? 23.828 -3.396 -10 1 94.81 86 PRO A O 1
ATOM 689 N N . TYR A 1 87 ? 22.484 -4.934 -9.219 1 95.5 87 TYR A N 1
ATOM 690 C CA . TYR A 1 87 ? 21.688 -5 -10.445 1 95.5 87 TYR A CA 1
ATOM 691 C C . TYR A 1 87 ? 20.25 -4.605 -10.172 1 95.5 87 TYR A C 1
ATOM 693 O O . TYR A 1 87 ? 19.328 -5.062 -10.859 1 95.5 87 TYR A O 1
ATOM 701 N N . LYS A 1 88 ? 19.953 -3.879 -9.055 1 96.81 88 LYS A N 1
ATOM 702 C CA . LYS A 1 88 ? 18.688 -3.262 -8.695 1 96.81 88 LYS A CA 1
ATOM 703 C C . LYS A 1 88 ? 17.672 -4.312 -8.258 1 96.81 88 LYS A C 1
ATOM 705 O O . LYS A 1 88 ? 16.484 -4.02 -8.133 1 96.81 88 LYS A O 1
ATOM 710 N N . ARG A 1 89 ? 18.078 -5.551 -8.094 1 97.38 89 ARG A N 1
ATOM 711 C CA . ARG A 1 89 ? 17.266 -6.656 -7.602 1 97.38 89 ARG A CA 1
ATOM 712 C C . ARG A 1 89 ? 17.797 -7.18 -6.273 1 97.38 89 ARG A C 1
ATOM 714 O O . ARG A 1 89 ? 19.016 -7.273 -6.086 1 97.38 89 ARG A O 1
ATOM 721 N N . ALA A 1 90 ? 16.891 -7.48 -5.402 1 97.69 90 ALA A N 1
ATOM 722 C CA . ALA A 1 90 ? 17.359 -7.945 -4.102 1 97.69 90 ALA A CA 1
ATOM 723 C C . ALA A 1 90 ? 16.531 -9.133 -3.613 1 97.69 90 ALA A C 1
ATOM 725 O O . ALA A 1 90 ? 15.305 -9.148 -3.744 1 97.69 90 ALA A O 1
ATOM 726 N N . ARG A 1 91 ? 17.172 -10.125 -3.168 1 97.19 91 ARG A N 1
ATOM 727 C CA . ARG A 1 91 ? 16.672 -11.203 -2.318 1 97.19 91 ARG A CA 1
ATOM 728 C C . ARG A 1 91 ? 17.453 -11.266 -1.008 1 97.19 91 ARG A C 1
ATOM 730 O O . ARG A 1 91 ? 18.672 -11.117 -0.998 1 97.19 91 ARG A O 1
ATOM 737 N N . TYR A 1 92 ? 16.688 -11.398 0.162 1 97.38 92 TYR A N 1
ATOM 738 C CA . TYR A 1 92 ? 17.422 -11.305 1.422 1 97.38 92 TYR A CA 1
ATOM 739 C C . TYR A 1 92 ? 16.641 -11.953 2.555 1 97.38 92 TYR A C 1
ATOM 741 O O . TYR A 1 92 ? 15.43 -12.195 2.428 1 97.38 92 TYR A O 1
ATOM 749 N N . PHE A 1 93 ? 17.297 -12.312 3.607 1 96.94 93 PHE A N 1
ATOM 750 C CA . PHE A 1 93 ? 16.719 -12.734 4.879 1 96.94 93 PHE A CA 1
ATOM 751 C C . PHE A 1 93 ? 17.516 -12.18 6.047 1 96.94 93 PHE A C 1
ATOM 753 O O . PHE A 1 93 ? 18.609 -11.625 5.859 1 96.94 93 PHE A O 1
ATOM 760 N N . PHE A 1 94 ? 16.938 -12.227 7.223 1 97.62 94 PHE A N 1
ATOM 761 C CA . PHE A 1 94 ? 17.609 -11.766 8.438 1 97.62 94 PHE A CA 1
ATOM 762 C C . PHE A 1 94 ? 18.062 -12.945 9.281 1 97.62 94 PHE A C 1
ATOM 764 O O . PHE A 1 94 ? 17.297 -13.883 9.523 1 97.62 94 PHE A O 1
ATOM 771 N N . ARG A 1 95 ? 19.312 -12.961 9.664 1 96.75 95 ARG A N 1
ATOM 772 C CA . ARG A 1 95 ? 19.766 -13.867 10.711 1 96.75 95 ARG A CA 1
ATOM 773 C C . ARG A 1 95 ? 19.828 -13.164 12.062 1 96.75 95 ARG A C 1
ATOM 775 O O . ARG A 1 95 ? 20.609 -12.242 12.258 1 96.75 95 ARG A O 1
ATOM 782 N N . ILE A 1 96 ? 19.016 -13.609 12.984 1 97.31 96 ILE A N 1
ATOM 783 C CA . ILE A 1 96 ? 18.781 -12.914 14.242 1 97.31 96 ILE A CA 1
ATOM 784 C C . ILE A 1 96 ? 19.375 -13.703 15.398 1 97.31 96 ILE A C 1
ATOM 786 O O . ILE A 1 96 ? 19.141 -14.914 15.516 1 97.31 96 ILE A O 1
ATOM 790 N N . THR A 1 97 ? 20.156 -13.102 16.172 1 96.56 97 THR A N 1
ATOM 791 C CA . THR A 1 97 ? 20.609 -13.648 17.438 1 96.56 97 THR A CA 1
ATOM 792 C C . THR A 1 97 ? 19.859 -13.008 18.609 1 96.56 97 THR A C 1
ATOM 794 O O . THR A 1 97 ? 20.016 -11.82 18.875 1 96.56 97 THR A O 1
ATOM 797 N N . PHE A 1 98 ? 19.156 -13.82 19.281 1 96.81 98 PHE A N 1
ATOM 798 C CA . PHE A 1 98 ? 18.359 -13.328 20.406 1 96.81 98 PHE A CA 1
ATOM 799 C C . PHE A 1 98 ? 19.188 -13.273 21.672 1 96.81 98 PHE A C 1
ATOM 801 O O . PHE A 1 98 ? 20.281 -13.859 21.734 1 96.81 98 PHE A O 1
ATOM 808 N N . ARG A 1 99 ? 18.703 -12.617 22.688 1 96.44 99 ARG A N 1
ATOM 809 C CA . ARG A 1 99 ? 19.422 -12.43 23.953 1 96.44 99 ARG A CA 1
ATOM 810 C C . ARG A 1 99 ? 19.578 -13.758 24.688 1 96.44 99 ARG A C 1
ATOM 812 O O . ARG A 1 99 ? 20.547 -13.945 25.438 1 96.44 99 ARG A O 1
ATOM 819 N N . ASP A 1 100 ? 18.672 -14.656 24.484 1 94.56 100 ASP A N 1
ATOM 820 C CA . ASP A 1 100 ? 18.766 -15.945 25.156 1 94.56 100 ASP A CA 1
ATOM 821 C C . ASP A 1 100 ? 19.766 -16.859 24.453 1 94.56 100 ASP A C 1
ATOM 823 O O . ASP A 1 100 ? 19.938 -18.016 24.844 1 94.56 100 ASP A O 1
ATOM 827 N N . GLY A 1 101 ? 20.297 -16.375 23.359 1 92.56 101 GLY A N 1
ATOM 828 C CA . GLY A 1 101 ? 21.344 -17.125 22.672 1 92.56 101 GLY A CA 1
ATOM 829 C C . GLY A 1 101 ? 20.828 -17.875 21.453 1 92.56 101 GLY A C 1
ATOM 830 O O . GLY A 1 101 ? 21.625 -18.312 20.609 1 92.56 101 GLY A O 1
ATOM 831 N N . SER A 1 102 ? 19.531 -17.984 21.266 1 93.69 102 SER A N 1
ATOM 832 C CA . SER A 1 102 ? 18.984 -18.672 20.109 1 93.69 102 SER A CA 1
ATOM 833 C C . SER A 1 102 ? 19.188 -17.875 18.828 1 93.69 102 SER A C 1
ATOM 835 O O . SER A 1 102 ? 19.297 -16.656 18.875 1 93.69 102 SER A O 1
ATOM 837 N N . ARG A 1 103 ? 19.312 -18.656 17.734 1 93.38 103 ARG A N 1
ATOM 838 C CA . ARG A 1 103 ? 19.547 -18.047 16.438 1 93.38 103 ARG A CA 1
ATOM 839 C C . ARG A 1 103 ? 18.531 -18.547 15.406 1 93.38 103 ARG A C 1
ATOM 841 O O . ARG A 1 103 ? 18.266 -19.75 15.336 1 93.38 103 ARG A O 1
ATOM 848 N N . TYR A 1 104 ? 17.938 -17.594 14.664 1 94.38 104 TYR A N 1
ATOM 849 C CA . TYR A 1 104 ? 16.922 -17.922 13.672 1 94.38 104 TYR A CA 1
ATOM 850 C C . TYR A 1 104 ? 17.141 -17.141 12.391 1 94.38 104 TYR A C 1
ATOM 852 O O . TYR A 1 104 ? 17.609 -15.992 12.43 1 94.38 104 TYR A O 1
ATOM 860 N N . ASP A 1 105 ? 16.891 -17.75 11.234 1 94.88 105 ASP A N 1
ATOM 861 C CA . ASP A 1 105 ? 16.703 -17.031 9.977 1 94.88 105 ASP A CA 1
ATOM 862 C C . ASP A 1 105 ? 15.25 -16.594 9.805 1 94.88 105 ASP A C 1
ATOM 864 O O . ASP A 1 105 ? 14.328 -17.406 9.93 1 94.88 105 ASP A O 1
ATOM 868 N N . TYR A 1 106 ? 15.055 -15.328 9.648 1 96.38 106 TYR A N 1
ATOM 869 C CA . TYR A 1 106 ? 13.719 -14.773 9.461 1 96.38 106 TYR A CA 1
ATOM 870 C C . TYR A 1 106 ? 13.5 -14.359 8.016 1 96.38 106 TYR A C 1
ATOM 872 O O . TYR A 1 106 ? 14.25 -13.539 7.477 1 96.38 106 TYR A O 1
ATOM 880 N N . GLY A 1 107 ? 12.539 -15.023 7.348 1 95 107 GLY A N 1
ATOM 881 C CA . GLY A 1 107 ? 12.125 -14.719 5.988 1 95 107 GLY A CA 1
ATOM 882 C C . GLY A 1 107 ? 10.625 -14.844 5.781 1 95 107 GLY A C 1
ATOM 883 O O . GLY A 1 107 ? 9.844 -14.648 6.711 1 95 107 GLY A O 1
ATOM 884 N N . GLU A 1 108 ? 10.18 -15.047 4.602 1 92.25 108 GLU A N 1
ATOM 885 C CA . GLU A 1 108 ? 8.758 -15.062 4.254 1 92.25 108 GLU A CA 1
ATOM 886 C C . GLU A 1 108 ? 8.039 -16.234 4.902 1 92.25 108 GLU A C 1
ATOM 888 O O . GLU A 1 108 ? 6.82 -16.203 5.082 1 92.25 108 GLU A O 1
ATOM 893 N N . LYS A 1 109 ? 8.773 -17.25 5.258 1 89 109 LYS A N 1
ATOM 894 C CA . LYS A 1 109 ? 8.172 -18.422 5.906 1 89 109 LYS A CA 1
ATOM 895 C C . LYS A 1 109 ? 8.219 -18.281 7.426 1 89 109 LYS A C 1
ATOM 897 O O . LYS A 1 109 ? 7.852 -19.203 8.148 1 89 109 LYS A O 1
ATOM 902 N N . GLY A 1 110 ? 8.734 -17.172 7.871 1 91.19 110 GLY A N 1
ATOM 903 C CA . GLY A 1 110 ? 8.82 -16.922 9.305 1 91.19 110 GLY A CA 1
ATOM 904 C C . GLY A 1 110 ? 10.195 -17.203 9.875 1 91.19 110 GLY A C 1
ATOM 905 O O . GLY A 1 110 ? 11.211 -16.953 9.211 1 91.19 110 GLY A O 1
ATOM 906 N N . LEU A 1 111 ? 10.25 -17.531 11.156 1 93.12 111 LEU A N 1
ATOM 907 C CA . LEU A 1 111 ? 11.5 -17.812 11.867 1 93.12 111 LEU A CA 1
ATOM 908 C C . LEU A 1 111 ? 11.867 -19.297 11.742 1 93.12 111 LEU A C 1
ATOM 910 O O . LEU A 1 111 ? 11.141 -20.156 12.219 1 93.12 111 LEU A O 1
ATOM 914 N N . LEU A 1 112 ? 12.961 -19.531 11.117 1 90.25 112 LEU A N 1
ATOM 915 C CA . LEU A 1 112 ? 13.484 -20.891 11 1 90.25 112 LEU A CA 1
ATOM 916 C C . LEU A 1 112 ? 14.758 -21.047 11.82 1 90.25 112 LEU A C 1
ATOM 918 O O . LEU A 1 112 ? 15.68 -20.234 11.719 1 90.25 112 LEU A O 1
ATOM 922 N N . PRO A 1 113 ? 14.797 -22.078 12.57 1 86.75 113 PRO A N 1
ATOM 923 C CA . PRO A 1 113 ? 16.016 -22.281 13.352 1 86.75 113 PRO A CA 1
ATOM 924 C C . PRO A 1 113 ? 17.25 -22.5 12.484 1 86.75 113 PRO A C 1
ATOM 926 O O . PRO A 1 113 ? 17.172 -23.156 11.438 1 86.75 113 PRO A O 1
ATOM 929 N N . THR A 1 114 ? 18.266 -21.844 12.898 1 79.06 114 THR A N 1
ATOM 930 C CA . THR A 1 114 ? 19.531 -22.031 12.203 1 79.06 114 THR A CA 1
ATOM 931 C C . THR A 1 114 ? 20.234 -23.297 12.695 1 79.06 114 THR A C 1
ATOM 933 O O . THR A 1 114 ? 20.172 -23.625 13.883 1 79.06 114 THR A O 1
ATOM 936 N N . SER A 1 115 ? 20.484 -24.234 11.852 1 61.12 115 SER A N 1
ATOM 937 C CA . SER A 1 115 ? 21.219 -25.422 12.289 1 61.12 115 SER A CA 1
ATOM 938 C C . SER A 1 115 ? 22.547 -25.047 12.945 1 61.12 115 SER A C 1
ATOM 940 O O . SER A 1 115 ? 23.25 -24.156 12.461 1 61.12 115 SER A O 1
ATOM 942 N N . PRO A 1 116 ? 22.766 -25.469 14.219 1 54.88 116 PRO A N 1
ATOM 943 C CA . PRO A 1 116 ? 24.047 -25.219 14.867 1 54.88 116 PRO A CA 1
ATOM 944 C C . PRO A 1 116 ? 25.234 -25.516 13.961 1 54.88 116 PRO A C 1
ATOM 946 O O . PRO A 1 116 ? 26.312 -24.906 14.109 1 54.88 116 PRO A O 1
ATOM 949 N N . LYS A 1 117 ? 25.156 -26.578 13.164 1 48.97 117 LYS A N 1
ATOM 950 C CA . LYS A 1 117 ? 26.266 -26.953 12.297 1 48.97 117 LYS A CA 1
ATOM 951 C C . LYS A 1 117 ? 26.422 -25.953 11.148 1 48.97 117 LYS A C 1
ATOM 953 O O . LYS A 1 117 ? 27.297 -26.109 10.297 1 48.97 117 LYS A O 1
ATOM 958 N N . ALA A 1 118 ? 25.531 -25.203 10.992 1 47.53 118 ALA A N 1
ATOM 959 C CA . ALA A 1 118 ? 25.344 -24.281 9.867 1 47.53 118 ALA A CA 1
ATOM 960 C C . ALA A 1 118 ? 26.484 -23.281 9.781 1 47.53 118 ALA A C 1
ATOM 962 O O . ALA A 1 118 ? 26.438 -22.328 8.992 1 47.53 118 ALA A O 1
ATOM 963 N N . GLU A 1 119 ? 27.266 -23.172 10.695 1 43.16 119 GLU A N 1
ATOM 964 C CA . GLU A 1 119 ? 28.422 -22.375 10.258 1 43.16 119 GLU A CA 1
ATOM 965 C C . GLU A 1 119 ? 28.812 -22.734 8.828 1 43.16 119 GLU A C 1
ATOM 967 O O . GLU A 1 119 ? 29.5 -21.953 8.156 1 43.16 119 GLU A O 1
ATOM 972 N N . ALA A 1 120 ? 28.531 -23.891 8.398 1 41.47 120 ALA A N 1
ATOM 973 C CA . ALA A 1 120 ? 29.141 -24.375 7.172 1 41.47 120 ALA A CA 1
ATOM 974 C C . ALA A 1 120 ? 28.312 -23.984 5.949 1 41.47 120 ALA A C 1
ATOM 976 O O . ALA A 1 120 ? 28.797 -24.078 4.816 1 41.47 120 ALA A O 1
ATOM 977 N N . SER A 1 121 ? 27 -23.812 5.984 1 50.88 121 SER A N 1
ATOM 978 C CA . SER A 1 121 ? 26.375 -23.375 4.738 1 50.88 121 SER A CA 1
ATOM 979 C C . SER A 1 121 ? 25.703 -22.016 4.91 1 50.88 121 SER A C 1
ATOM 981 O O . SER A 1 121 ? 24.562 -21.953 5.375 1 50.88 121 SER A O 1
ATOM 983 N N . PRO A 1 122 ? 26.5 -21.047 4.973 1 54.44 122 PRO A N 1
ATOM 984 C CA . PRO A 1 122 ? 26.078 -19.672 5.223 1 54.44 122 PRO A CA 1
ATOM 985 C C . PRO A 1 122 ? 24.797 -19.297 4.48 1 54.44 122 PRO A C 1
ATOM 987 O O . PRO A 1 122 ? 24.156 -18.297 4.805 1 54.44 122 PRO A O 1
ATOM 990 N N . THR A 1 123 ? 24.391 -20.203 3.451 1 61.56 123 THR A N 1
ATOM 991 C CA . THR A 1 123 ? 23.328 -19.641 2.617 1 61.56 123 THR A CA 1
ATOM 992 C C . THR A 1 123 ? 21.953 -20.078 3.117 1 61.56 123 THR A C 1
ATOM 994 O O . THR A 1 123 ? 21.734 -21.266 3.375 1 61.56 123 THR A O 1
ATOM 997 N N . GLY A 1 124 ? 21.156 -19.297 3.857 1 71.56 124 GLY A N 1
ATOM 998 C CA . GLY A 1 124 ? 19.766 -19.453 4.234 1 71.56 124 GLY A CA 1
ATOM 999 C C . GLY A 1 124 ? 18.922 -20.125 3.16 1 71.56 124 GLY A C 1
ATOM 1000 O O . GLY A 1 124 ? 19.438 -20.484 2.098 1 71.56 124 GLY A O 1
ATOM 1001 N N . ASP A 1 125 ? 17.781 -20.578 3.512 1 79.88 125 ASP A N 1
ATOM 1002 C CA . ASP A 1 125 ? 16.828 -21.125 2.562 1 79.88 125 ASP A CA 1
ATOM 1003 C C . ASP A 1 125 ? 16.391 -20.062 1.551 1 79.88 125 ASP A C 1
ATOM 1005 O O . ASP A 1 125 ? 15.75 -19.078 1.917 1 79.88 125 ASP A O 1
ATOM 1009 N N . TYR A 1 126 ? 16.812 -20.312 0.319 1 84.62 126 TYR A N 1
ATOM 1010 C CA . TYR A 1 126 ? 16.484 -19.422 -0.783 1 84.62 126 TYR A CA 1
ATOM 1011 C C . TYR A 1 126 ? 14.992 -19.109 -0.813 1 84.62 126 TYR A C 1
ATOM 1013 O O . TYR A 1 126 ? 14.586 -17.969 -1.093 1 84.62 126 TYR A O 1
ATOM 1021 N N . TRP A 1 127 ? 14.234 -20.031 -0.472 1 84.75 127 TRP A N 1
ATOM 1022 C CA . TRP A 1 127 ? 12.789 -19.906 -0.629 1 84.75 127 TRP A CA 1
ATOM 1023 C C . TRP A 1 127 ? 12.156 -19.312 0.624 1 84.75 127 TRP A C 1
ATOM 1025 O O . TRP A 1 127 ? 10.953 -19.062 0.659 1 84.75 127 TRP A O 1
ATOM 1035 N N . ASN A 1 128 ? 12.969 -19.094 1.642 1 88.94 128 ASN A N 1
ATOM 1036 C CA . ASN A 1 128 ? 12.516 -18.344 2.807 1 88.94 128 ASN A CA 1
ATOM 1037 C C . ASN A 1 128 ? 12.969 -16.891 2.75 1 88.94 128 ASN A C 1
ATOM 1039 O O . ASN A 1 128 ? 12.766 -16.125 3.703 1 88.94 128 ASN A O 1
ATOM 1043 N N . ALA A 1 129 ? 13.438 -16.438 1.693 1 94.12 129 ALA A N 1
ATOM 1044 C CA . ALA A 1 129 ? 13.969 -15.078 1.608 1 94.12 129 ALA A CA 1
ATOM 1045 C C . ALA A 1 129 ? 12.898 -14.094 1.143 1 94.12 129 ALA A C 1
ATOM 1047 O O . ALA A 1 129 ? 11.992 -14.469 0.398 1 94.12 129 ALA A O 1
ATOM 1048 N N . PHE A 1 130 ? 12.984 -12.859 1.661 1 97.31 130 PHE A N 1
ATOM 1049 C CA . PHE A 1 130 ? 12.203 -11.742 1.135 1 97.31 130 PHE A CA 1
ATOM 1050 C C . PHE A 1 130 ? 12.711 -11.328 -0.239 1 97.31 130 PHE A C 1
ATOM 1052 O O . PHE A 1 130 ? 13.852 -11.625 -0.601 1 97.31 130 PHE A O 1
ATOM 1059 N N . VAL A 1 131 ? 11.852 -10.672 -0.992 1 97.69 131 VAL A N 1
ATOM 1060 C CA . VAL A 1 131 ? 12.258 -10.227 -2.318 1 97.69 131 VAL A CA 1
ATOM 1061 C C . VAL A 1 131 ? 11.859 -8.766 -2.512 1 97.69 131 VAL A C 1
ATOM 1063 O O . VAL A 1 131 ? 10.734 -8.375 -2.191 1 97.69 131 VAL A O 1
ATOM 1066 N N . PHE A 1 132 ? 12.734 -7.938 -2.873 1 98.06 132 PHE A N 1
ATOM 1067 C CA . PHE A 1 132 ? 12.492 -6.676 -3.561 1 98.06 132 PHE A CA 1
ATOM 1068 C C . PHE A 1 132 ? 12.867 -6.781 -5.035 1 98.06 132 PHE A C 1
ATOM 1070 O O . PHE A 1 132 ? 14.047 -6.738 -5.391 1 98.06 132 PHE A O 1
ATOM 1077 N N . PRO A 1 133 ? 11.898 -6.902 -5.848 1 97.62 133 PRO A N 1
ATOM 1078 C CA . PRO A 1 133 ? 12.125 -7.469 -7.18 1 97.62 133 PRO A CA 1
ATOM 1079 C C . PRO A 1 133 ? 13.016 -6.582 -8.047 1 97.62 133 PRO A C 1
ATOM 1081 O O . PRO A 1 133 ? 13.898 -7.09 -8.75 1 97.62 133 PRO A O 1
ATOM 1084 N N . TYR A 1 134 ? 12.789 -5.285 -8.117 1 98.31 134 TYR A N 1
ATOM 1085 C CA . TYR A 1 134 ? 13.539 -4.379 -8.984 1 98.31 134 TYR A CA 1
ATOM 1086 C C . TYR A 1 134 ? 13.289 -2.924 -8.594 1 98.31 134 TYR A C 1
ATOM 1088 O O . TYR A 1 134 ? 12.148 -2.533 -8.336 1 98.31 134 TYR A O 1
ATOM 1096 N N . ILE A 1 135 ? 14.352 -2.162 -8.469 1 98.12 135 ILE A N 1
ATOM 1097 C CA . ILE A 1 135 ? 14.203 -0.741 -8.18 1 98.12 135 ILE A CA 1
ATOM 1098 C C . ILE A 1 135 ? 13.828 0.008 -9.453 1 98.12 135 ILE A C 1
ATOM 1100 O O . ILE A 1 135 ? 14.703 0.341 -10.266 1 98.12 135 ILE A O 1
ATOM 1104 N N . ASN A 1 136 ? 12.578 0.264 -9.641 1 97.94 136 ASN A N 1
ATOM 1105 C CA . ASN A 1 136 ? 12.094 1.113 -10.719 1 97.94 136 ASN A CA 1
ATOM 1106 C C . ASN A 1 136 ? 12.102 2.586 -10.32 1 97.94 136 ASN A C 1
ATOM 1108 O O . ASN A 1 136 ? 11.43 2.979 -9.367 1 97.94 136 ASN A O 1
ATOM 1112 N N . GLU A 1 137 ? 12.789 3.389 -11.094 1 95.75 137 GLU A N 1
ATOM 1113 C CA . GLU A 1 137 ? 12.914 4.805 -10.766 1 95.75 137 GLU A CA 1
ATOM 1114 C C . GLU A 1 137 ? 11.547 5.469 -10.648 1 95.75 137 GLU A C 1
ATOM 1116 O O . GLU A 1 137 ? 11.328 6.297 -9.766 1 95.75 137 GLU A O 1
ATOM 1121 N N . VAL A 1 138 ? 10.617 5.125 -11.453 1 95.75 138 VAL A N 1
ATOM 1122 C CA . VAL A 1 138 ? 9.312 5.777 -11.539 1 95.75 138 VAL A CA 1
ATOM 1123 C C . VAL A 1 138 ? 8.484 5.438 -10.305 1 95.75 138 VAL A C 1
ATOM 1125 O O . VAL A 1 138 ? 7.527 6.145 -9.977 1 95.75 138 VAL A O 1
ATOM 1128 N N . ASP A 1 139 ? 8.859 4.367 -9.555 1 96.75 139 ASP A N 1
ATOM 1129 C CA . ASP A 1 139 ? 8.125 3.947 -8.359 1 96.75 139 ASP A CA 1
ATOM 1130 C C . ASP A 1 139 ? 8.727 4.57 -7.105 1 96.75 139 ASP A C 1
ATOM 1132 O O . ASP A 1 139 ? 8.164 4.441 -6.016 1 96.75 139 ASP A O 1
ATOM 1136 N N . VAL A 1 140 ? 9.859 5.23 -7.203 1 96.88 140 VAL A N 1
ATOM 1137 C CA . VAL A 1 140 ? 10.562 5.805 -6.059 1 96.88 140 VAL A CA 1
ATOM 1138 C C . VAL A 1 140 ? 9.836 7.07 -5.598 1 96.88 140 VAL A C 1
ATOM 1140 O O . VAL A 1 140 ? 9.461 7.914 -6.414 1 96.88 140 VAL A O 1
ATOM 1143 N N . PHE A 1 141 ? 9.578 7.141 -4.281 1 97.5 141 PHE A N 1
ATOM 1144 C CA . PHE A 1 141 ? 8.969 8.344 -3.725 1 97.5 141 PHE A CA 1
ATOM 1145 C C . PHE A 1 141 ? 9.859 9.555 -3.959 1 97.5 141 PHE A C 1
ATOM 1147 O O . PHE A 1 141 ? 11.039 9.547 -3.604 1 97.5 141 PHE A O 1
ATOM 1154 N N . LYS A 1 142 ? 9.227 10.578 -4.551 1 94.88 142 LYS A N 1
ATOM 1155 C CA . LYS A 1 142 ? 9.938 11.828 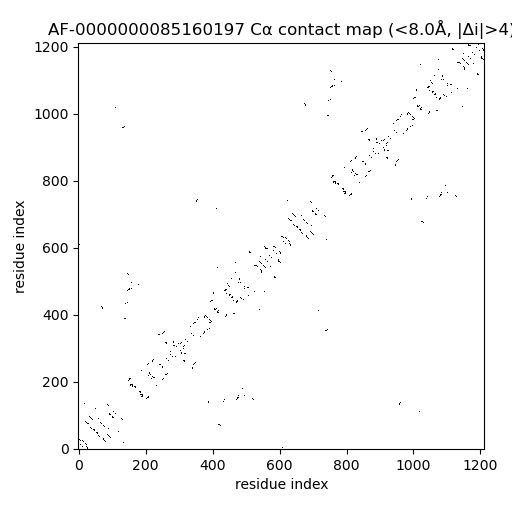-4.812 1 94.88 142 LYS A CA 1
ATOM 1156 C C . LYS A 1 142 ? 9.062 13.031 -4.484 1 94.88 142 LYS A C 1
ATOM 1158 O O . LYS A 1 142 ? 7.984 13.195 -5.055 1 94.88 142 LYS A O 1
ATOM 1163 N N . ALA A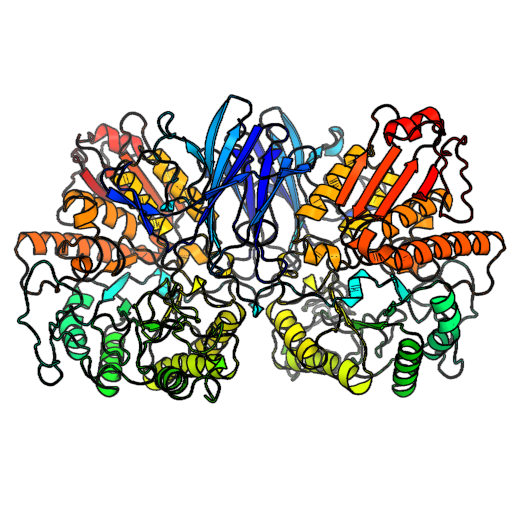 1 143 ? 9.469 13.758 -3.523 1 96.81 143 ALA A N 1
ATOM 1164 C CA . ALA A 1 143 ? 8.906 15.07 -3.236 1 96.81 143 ALA A CA 1
ATOM 1165 C C . ALA A 1 143 ? 9.844 16.188 -3.703 1 96.81 143 ALA A C 1
ATOM 1167 O O . ALA A 1 143 ? 11.031 15.953 -3.912 1 96.81 143 ALA A O 1
ATOM 1168 N N . PRO A 1 144 ? 9.297 17.422 -3.916 1 97.62 144 PRO A N 1
ATOM 1169 C CA . PRO A 1 144 ? 10.18 18.5 -4.363 1 97.62 144 PRO A CA 1
ATOM 1170 C C . PRO A 1 144 ? 11.312 18.797 -3.375 1 97.62 144 PRO A C 1
ATOM 1172 O O . PRO A 1 144 ? 11.078 18.844 -2.164 1 97.62 144 PRO A O 1
ATOM 1175 N N . ASP A 1 145 ? 12.453 19.078 -3.871 1 94.56 145 ASP A N 1
ATOM 1176 C CA . ASP A 1 145 ? 13.656 19.234 -3.055 1 94.56 145 ASP A CA 1
ATOM 1177 C C . ASP A 1 145 ? 13.578 20.516 -2.219 1 94.56 145 ASP A C 1
ATOM 1179 O O . ASP A 1 145 ? 14.117 20.562 -1.111 1 94.56 145 ASP A O 1
ATOM 1183 N N . TRP A 1 146 ? 12.883 21.438 -2.734 1 97.19 146 TRP A N 1
ATOM 1184 C CA . TRP A 1 146 ? 12.859 22.75 -2.078 1 97.19 146 TRP A CA 1
ATOM 1185 C C . TRP A 1 146 ? 12.055 22.688 -0.784 1 97.19 146 TRP A C 1
ATOM 1187 O O . TRP A 1 146 ? 12.195 23.547 0.084 1 97.19 146 TRP A O 1
ATOM 1197 N N . VAL A 1 147 ? 11.25 21.703 -0.599 1 97.69 147 VAL A N 1
ATOM 1198 C CA . VAL A 1 147 ? 10.273 21.656 0.487 1 97.69 147 VAL A CA 1
ATOM 1199 C C . VAL A 1 147 ? 11 21.562 1.828 1 97.69 147 VAL A C 1
ATOM 1201 O O . VAL A 1 147 ? 10.617 22.219 2.797 1 97.69 147 VAL A O 1
ATOM 1204 N N . ALA A 1 148 ? 12.016 20.812 1.919 1 95.12 148 ALA A N 1
ATOM 1205 C CA . ALA A 1 148 ? 12.711 20.578 3.178 1 95.12 148 ALA A CA 1
ATOM 1206 C C . ALA A 1 148 ? 13.297 21.859 3.742 1 95.12 148 ALA A C 1
ATOM 1208 O O . ALA A 1 148 ? 13.461 22 4.957 1 95.12 148 ALA A O 1
ATOM 1209 N N . GLY A 1 149 ? 13.578 22.797 2.92 1 96.38 149 GLY A N 1
ATOM 1210 C CA . GLY A 1 149 ? 14.148 24.047 3.355 1 96.38 149 GLY A CA 1
ATOM 1211 C C . GLY A 1 149 ? 13.125 25.156 3.496 1 96.38 149 GLY A C 1
ATOM 1212 O O . GLY A 1 149 ? 13.477 26.312 3.74 1 96.38 149 GLY A O 1
ATOM 1213 N N . THR A 1 150 ? 11.898 24.812 3.395 1 98.31 150 THR A N 1
ATOM 1214 C CA . THR A 1 150 ? 10.836 25.812 3.398 1 98.31 150 THR A CA 1
ATOM 1215 C C . THR A 1 150 ? 10.289 26.016 4.809 1 98.31 150 THR A C 1
ATOM 1217 O O . THR A 1 150 ? 10.141 25.047 5.566 1 98.31 150 THR A O 1
ATOM 1220 N N . VAL A 1 151 ? 10.062 27.219 5.211 1 98.75 151 VAL A N 1
ATOM 1221 C CA . VAL A 1 151 ? 9.273 27.578 6.383 1 98.75 151 VAL A CA 1
ATOM 1222 C C . VAL A 1 151 ? 7.934 28.156 5.949 1 98.75 151 VAL A C 1
ATOM 1224 O O . VAL A 1 151 ? 7.887 29.219 5.316 1 98.75 151 VAL A O 1
ATOM 1227 N N . TRP A 1 152 ? 6.887 27.484 6.312 1 98.88 152 TRP A N 1
ATOM 1228 C CA . TRP A 1 152 ? 5.551 27.828 5.832 1 98.88 152 TRP A CA 1
ATOM 1229 C C . TRP A 1 152 ? 4.859 28.797 6.781 1 98.88 152 TRP A C 1
ATOM 1231 O O . TRP A 1 152 ? 5.07 28.734 7.996 1 98.88 152 TRP A O 1
ATOM 1241 N N . TYR A 1 153 ? 4.098 29.641 6.191 1 98.94 153 TYR A N 1
ATOM 1242 C CA . TYR A 1 153 ? 3.203 30.578 6.863 1 98.94 153 TYR A CA 1
ATOM 1243 C C . TYR A 1 153 ? 1.766 30.391 6.395 1 98.94 153 TYR A C 1
ATOM 1245 O O . TYR A 1 153 ? 1.437 30.672 5.242 1 98.94 153 TYR A O 1
ATOM 1253 N N . GLN A 1 154 ? 0.933 29.875 7.23 1 98.94 154 GLN A N 1
ATOM 1254 C CA . GLN A 1 154 ? -0.465 29.656 6.879 1 98.94 154 GLN A CA 1
ATOM 1255 C C . GLN A 1 154 ? -1.304 30.906 7.109 1 98.94 154 GLN A C 1
ATOM 1257 O O . GLN A 1 154 ? -1.189 31.547 8.156 1 98.94 154 GLN A O 1
ATOM 1262 N N . ILE A 1 155 ? -2.174 31.188 6.109 1 98.94 155 ILE A N 1
ATOM 1263 C CA . ILE A 1 155 ? -3.006 32.375 6.211 1 98.94 155 ILE A CA 1
ATOM 1264 C C . ILE A 1 155 ? -4.473 32 6.008 1 98.94 155 ILE A C 1
ATOM 1266 O O . ILE A 1 155 ? -4.809 31.266 5.082 1 98.94 155 ILE A O 1
ATOM 1270 N N . PHE A 1 156 ? -5.285 32.406 6.914 1 98.69 156 PHE A N 1
ATOM 1271 C CA . PHE A 1 156 ? -6.727 32.531 6.723 1 98.69 156 PHE A CA 1
ATOM 1272 C C . PHE A 1 156 ? -7.086 33.906 6.18 1 98.69 156 PHE A C 1
ATOM 1274 O O . PHE A 1 156 ? -7.191 34.875 6.938 1 98.69 156 PHE A O 1
ATOM 1281 N N . PRO A 1 157 ? -7.324 34.031 4.898 1 98.62 157 PRO A N 1
ATOM 1282 C CA . PRO A 1 157 ? -7.297 35.312 4.211 1 98.62 157 PRO A CA 1
ATOM 1283 C C . PRO A 1 157 ? -8.242 36.344 4.836 1 98.62 157 PRO A C 1
ATOM 1285 O O . PRO A 1 157 ? -7.859 37.469 5.066 1 98.62 157 PRO A O 1
ATOM 1288 N N . GLU A 1 158 ? -9.391 36 5.227 1 98.25 158 GLU A N 1
ATOM 1289 C CA . GLU A 1 158 ? -10.43 36.875 5.711 1 98.25 158 GLU A CA 1
ATOM 1290 C C . GLU A 1 158 ? -10.016 37.562 7.012 1 98.25 158 GLU A C 1
ATOM 1292 O O . GLU A 1 158 ? -10.57 38.594 7.383 1 98.25 158 GLU A O 1
ATOM 1297 N N . ARG A 1 159 ? -9.047 37.062 7.648 1 98.38 159 ARG A N 1
ATOM 1298 C CA . ARG A 1 159 ? -8.672 37.531 8.977 1 98.38 159 ARG A CA 1
ATOM 1299 C C . ARG A 1 159 ? -7.23 38.031 8.992 1 98.38 159 ARG A C 1
ATOM 1301 O O . ARG A 1 159 ? -6.66 38.25 10.062 1 98.38 159 ARG A O 1
ATOM 1308 N N . PHE A 1 160 ? -6.586 38.281 7.863 1 98.75 160 PHE A N 1
ATOM 1309 C CA . PHE A 1 160 ? -5.164 38.594 7.832 1 98.75 160 PHE A CA 1
ATOM 1310 C C . PHE A 1 160 ? -4.941 40.094 7.68 1 98.75 160 PHE A C 1
ATOM 1312 O O . PHE A 1 160 ? -4.207 40.688 8.461 1 98.75 160 PHE A O 1
ATOM 1319 N N . ARG A 1 161 ? -5.547 40.688 6.617 1 98.5 161 ARG A N 1
ATOM 1320 C CA . ARG A 1 161 ? -5.41 42.125 6.383 1 98.5 161 ARG A CA 1
ATOM 1321 C C . ARG A 1 161 ? -6.414 42.594 5.34 1 98.5 161 ARG A C 1
ATOM 1323 O O . ARG A 1 161 ? -6.574 41.969 4.289 1 98.5 161 ARG A O 1
ATOM 1330 N N . ASN A 1 162 ? -7.074 43.656 5.699 1 98.56 162 ASN A N 1
ATOM 1331 C CA . ASN A 1 162 ? -7.961 44.312 4.73 1 98.56 162 ASN A CA 1
ATOM 1332 C C . ASN A 1 162 ? -7.207 45.281 3.826 1 98.56 162 ASN A C 1
ATOM 1334 O O . ASN A 1 162 ? -7.027 46.438 4.168 1 98.56 162 ASN A O 1
ATOM 1338 N N . GLY A 1 163 ? -6.875 44.781 2.615 1 98.19 163 GLY A N 1
ATOM 1339 C CA . GLY A 1 163 ? -6.055 45.562 1.709 1 98.19 163 GLY A CA 1
ATOM 1340 C C . GLY A 1 163 ? -6.863 46.406 0.728 1 98.19 163 GLY A C 1
ATOM 1341 O O . GLY A 1 163 ? -6.395 47.406 0.235 1 98.19 163 GLY A O 1
ATOM 1342 N N . ASN A 1 164 ? -8.031 45.969 0.389 1 98.31 164 ASN A N 1
ATOM 1343 C CA . ASN A 1 164 ? -8.922 46.656 -0.529 1 98.31 164 ASN A CA 1
ATOM 1344 C C . ASN A 1 164 ? -10.336 46.75 0.041 1 98.31 164 ASN A C 1
ATOM 1346 O O . ASN A 1 164 ? -11.125 45.812 -0.066 1 98.31 164 ASN A O 1
ATOM 1350 N N . LYS A 1 165 ? -10.742 47.844 0.454 1 97.38 165 LYS A N 1
ATOM 1351 C CA . LYS A 1 165 ? -12.039 48.062 1.092 1 97.38 165 LYS A CA 1
ATOM 1352 C C . LYS A 1 165 ? -13.164 48.031 0.066 1 97.38 165 LYS A C 1
ATOM 1354 O O . LYS A 1 165 ? -14.328 47.812 0.42 1 97.38 165 LYS A O 1
ATOM 1359 N N . ALA A 1 166 ? -12.836 48.188 -1.154 1 97.5 166 ALA A N 1
ATOM 1360 C CA . ALA A 1 166 ? -13.844 48.25 -2.209 1 97.5 166 ALA A CA 1
ATOM 1361 C C . ALA A 1 166 ? -14.516 46.875 -2.406 1 97.5 166 ALA A C 1
ATOM 1363 O O . ALA A 1 166 ? -15.641 46.812 -2.891 1 97.5 166 ALA A O 1
ATOM 1364 N N . ASN A 1 167 ? -13.867 45.812 -2.074 1 97.75 167 ASN A N 1
ATOM 1365 C CA . ASN A 1 167 ? -14.453 44.469 -2.275 1 97.75 167 ASN A CA 1
ATOM 1366 C C . ASN A 1 167 ? -14.984 43.906 -0.97 1 97.75 167 ASN A C 1
ATOM 1368 O O . ASN A 1 167 ? -15.32 42.719 -0.907 1 97.75 167 ASN A O 1
ATOM 1372 N N . ASP A 1 168 ? -15.086 44.75 0.047 1 97.81 168 ASP A N 1
ATOM 1373 C CA . ASP A 1 168 ? -15.633 44.281 1.324 1 97.81 168 ASP A CA 1
ATOM 1374 C C . ASP A 1 168 ? -17.094 43.875 1.182 1 97.81 168 ASP A C 1
ATOM 1376 O O . ASP A 1 168 ? -17.891 44.562 0.572 1 97.81 168 ASP A O 1
ATOM 1380 N N . PRO A 1 169 ? -17.422 42.719 1.735 1 96.12 169 PRO A N 1
ATOM 1381 C CA . PRO A 1 169 ? -18.844 42.375 1.799 1 96.12 169 PRO A CA 1
ATOM 1382 C C . PRO A 1 169 ? -19.641 43.375 2.639 1 96.12 169 PRO A C 1
ATOM 1384 O O . PRO A 1 169 ? -19.078 44.062 3.51 1 96.12 169 PRO A O 1
ATOM 1387 N N . ALA A 1 170 ? -20.953 43.406 2.355 1 94.56 170 ALA A N 1
ATOM 1388 C CA . ALA A 1 170 ? -21.828 44.219 3.172 1 94.56 170 ALA A CA 1
ATOM 1389 C C . ALA A 1 170 ? -21.797 43.781 4.637 1 94.56 170 ALA A C 1
ATOM 1391 O O . ALA A 1 170 ? -21.828 42.594 4.938 1 94.56 170 ALA A O 1
ATOM 1392 N N . GLY A 1 171 ? -21.625 44.75 5.488 1 95 171 GLY A N 1
ATOM 1393 C CA . GLY A 1 171 ? -21.641 44.438 6.91 1 95 171 GLY A CA 1
ATOM 1394 C C . GLY A 1 171 ? -20.25 44.125 7.473 1 95 171 GLY A C 1
ATOM 1395 O O . GLY A 1 171 ? -20.125 43.719 8.617 1 95 171 GLY A O 1
ATOM 1396 N N . THR A 1 172 ? -19.266 44.344 6.75 1 97.69 172 THR A N 1
ATOM 1397 C CA . THR A 1 172 ? -17.891 44.125 7.207 1 97.69 172 THR A CA 1
ATOM 1398 C C . THR A 1 172 ? -17.609 44.938 8.469 1 97.69 172 THR A C 1
ATOM 1400 O O . THR A 1 172 ? -17.922 46.156 8.531 1 97.69 172 THR A O 1
ATOM 1403 N N . LYS A 1 173 ? -17.031 44.312 9.422 1 97.81 173 LYS A N 1
ATOM 1404 C CA . LYS A 1 173 ? -16.75 44.938 10.711 1 97.81 173 LYS A CA 1
ATOM 1405 C C . LYS A 1 173 ? -15.367 45.594 10.727 1 97.81 173 LYS A C 1
ATOM 1407 O O . LYS A 1 173 ? -14.539 45.312 9.859 1 97.81 173 LYS A O 1
ATOM 1412 N N . SER A 1 174 ? -15.234 46.469 11.758 1 97.06 174 SER A N 1
ATOM 1413 C CA . SER A 1 174 ? -13.906 47.031 11.984 1 97.06 174 SER A CA 1
ATOM 1414 C C . SER A 1 174 ? -12.938 45.969 12.5 1 97.06 174 SER A C 1
ATOM 1416 O O . SER A 1 174 ? -13.32 45.125 13.305 1 97.06 174 SER A O 1
ATOM 1418 N N . TRP A 1 175 ? -11.734 46.094 12 1 97 175 TRP A N 1
ATOM 1419 C CA . TRP A 1 175 ? -10.68 45.188 12.438 1 97 175 TRP A CA 1
ATOM 1420 C C . TRP A 1 175 ? -10.547 45.219 13.953 1 97 175 TRP A C 1
ATOM 1422 O O . TRP A 1 175 ? -10.578 46.281 14.578 1 97 175 TRP A O 1
ATOM 1432 N N . LYS A 1 176 ? -10.453 44.062 14.648 1 95.19 176 LYS A N 1
ATOM 1433 C CA . LYS A 1 176 ? -10.391 44.062 16.109 1 95.19 176 LYS A CA 1
ATOM 1434 C C . LYS A 1 176 ? -9.555 42.875 16.625 1 95.19 176 LYS A C 1
ATOM 1436 O O . LYS A 1 176 ? -9.305 41.938 15.898 1 95.19 176 LYS A O 1
ATOM 1441 N N . ARG A 1 177 ? -9.164 43.031 17.891 1 95.75 177 ARG A N 1
ATOM 1442 C CA . ARG A 1 177 ? -8.555 41.938 18.641 1 95.75 177 ARG A CA 1
ATOM 1443 C C . ARG A 1 177 ? -9.617 41.094 19.344 1 95.75 177 ARG A C 1
ATOM 1445 O O . ARG A 1 177 ? -10.703 41.594 19.641 1 95.75 177 ARG A O 1
ATOM 1452 N N . GLY A 1 178 ? -9.32 39.812 19.516 1 95.12 178 GLY A N 1
ATOM 1453 C CA . GLY A 1 178 ? -10.195 39 20.344 1 95.12 178 GLY A CA 1
ATOM 1454 C C . GLY A 1 178 ? -11.023 38 19.562 1 95.12 178 GLY A C 1
ATOM 1455 O O . GLY A 1 178 ? -10.789 37.812 18.359 1 95.12 178 GLY A O 1
ATOM 1456 N N . PRO A 1 179 ? -11.969 37.406 20.234 1 96.81 179 PRO A N 1
ATOM 1457 C CA . PRO A 1 179 ? -12.75 36.312 19.641 1 96.81 179 PRO A CA 1
ATOM 1458 C C . PRO A 1 179 ? -13.586 36.781 18.438 1 96.81 179 PRO A C 1
ATOM 1460 O O . PRO A 1 179 ? -13.992 37.938 18.391 1 96.81 179 PRO A O 1
ATOM 1463 N N . VAL A 1 180 ? -13.797 35.875 17.547 1 96.81 180 VAL A N 1
ATOM 1464 C CA . VAL A 1 180 ? -14.594 36.094 16.344 1 96.81 180 VAL A CA 1
ATOM 1465 C C . VAL A 1 180 ? -15.594 34.969 16.156 1 96.81 180 VAL A C 1
ATOM 1467 O O . VAL A 1 180 ? -15.547 33.969 16.875 1 96.81 180 VAL A O 1
ATOM 1470 N N . THR A 1 181 ? -16.531 35.094 15.281 1 94.38 181 THR A N 1
ATOM 1471 C CA . THR A 1 181 ? -17.453 34.031 14.891 1 94.38 181 THR A CA 1
ATOM 1472 C C . THR A 1 181 ? -17.375 33.781 13.391 1 94.38 181 THR A C 1
ATOM 1474 O O . THR A 1 181 ? -16.797 34.594 12.648 1 94.38 181 THR A O 1
ATOM 1477 N N . ASN A 1 182 ? -17.938 32.75 12.914 1 92.81 182 ASN A N 1
ATOM 1478 C CA . ASN A 1 182 ? -17.938 32.406 11.5 1 92.81 182 ASN A CA 1
ATOM 1479 C C . ASN A 1 182 ? -18.984 33.219 10.727 1 92.81 182 ASN A C 1
ATOM 1481 O O . ASN A 1 182 ? -19.078 33.125 9.508 1 92.81 182 ASN A O 1
ATOM 1485 N N . HIS A 1 183 ? -19.688 34.125 11.352 1 94 183 HIS A N 1
ATOM 1486 C CA . HIS A 1 183 ? -20.703 34.938 10.711 1 94 183 HIS A CA 1
ATOM 1487 C C . HIS A 1 183 ? -20.219 36.406 10.562 1 94 183 HIS A C 1
ATOM 1489 O O . HIS A 1 183 ? -20.938 37.25 10.023 1 94 183 HIS A O 1
ATOM 1495 N N . GLU A 1 184 ? -19.031 36.594 11.023 1 96.38 184 GLU A N 1
ATOM 1496 C CA . GLU A 1 184 ? -18.469 37.938 10.953 1 96.38 184 GLU A CA 1
ATOM 1497 C C . GLU A 1 184 ? -17.469 38.062 9.797 1 96.38 184 GLU A C 1
ATOM 1499 O O . GLU A 1 184 ? -16.703 37.125 9.531 1 96.38 184 GLU A O 1
ATOM 1504 N N . TRP A 1 185 ? -17.531 39.25 9.117 1 97.44 185 TRP A N 1
ATOM 1505 C CA . TRP A 1 185 ? -16.578 39.594 8.07 1 97.44 185 TRP A CA 1
ATOM 1506 C C . TRP A 1 185 ? -15.68 40.75 8.5 1 97.44 185 TRP A C 1
ATOM 1508 O O . TRP A 1 185 ? -16.156 41.688 9.141 1 97.44 185 TRP A O 1
ATOM 1518 N N . TYR A 1 186 ? -14.406 40.688 8.172 1 98.25 186 TYR A N 1
ATOM 1519 C CA . TYR A 1 186 ? -13.477 41.719 8.547 1 98.25 186 TYR A CA 1
ATOM 1520 C C . TYR A 1 186 ? -12.734 42.281 7.328 1 98.25 186 TYR A C 1
ATOM 1522 O O . TYR A 1 186 ? -11.938 43.188 7.438 1 98.25 186 TYR A O 1
ATOM 1530 N N . GLY A 1 187 ? -12.945 41.688 6.191 1 98.19 187 GLY A N 1
ATOM 1531 C CA . GLY A 1 187 ? -12.578 42.281 4.914 1 98.19 187 GLY A CA 1
ATOM 1532 C C . GLY A 1 187 ? -11.203 41.844 4.43 1 98.19 187 GLY A C 1
ATOM 1533 O O . GLY A 1 187 ? -10.688 42.375 3.445 1 98.19 187 GLY A O 1
ATOM 1534 N N . GLY A 1 188 ? -10.508 40.938 5.105 1 98.5 188 GLY A N 1
ATOM 1535 C CA . GLY A 1 188 ? -9.25 40.438 4.582 1 98.5 188 GLY A CA 1
ATOM 1536 C C . GLY A 1 188 ? -9.352 39.906 3.16 1 98.5 188 GLY A C 1
ATOM 1537 O O . GLY A 1 188 ? -10.359 39.312 2.787 1 98.5 188 GLY A O 1
ATOM 1538 N N . ASP A 1 189 ? -8.297 40.156 2.334 1 98.62 189 ASP A N 1
ATOM 1539 C CA . ASP A 1 189 ? -8.359 39.812 0.918 1 98.62 189 ASP A CA 1
ATOM 1540 C C . ASP A 1 189 ? -6.957 39.625 0.345 1 98.62 189 ASP A C 1
ATOM 1542 O O . ASP A 1 189 ? -5.973 39.625 1.087 1 98.62 189 ASP A O 1
ATOM 1546 N N . LEU A 1 190 ? -6.844 39.344 -0.931 1 98.88 190 LEU A N 1
ATOM 1547 C CA . LEU A 1 190 ? -5.578 39.062 -1.592 1 98.88 190 LEU A CA 1
ATOM 1548 C C . LEU A 1 190 ? -4.664 40.281 -1.573 1 98.88 190 LEU A C 1
ATOM 1550 O O . LEU A 1 190 ? -3.453 40.156 -1.384 1 98.88 190 LEU A O 1
ATOM 1554 N N . GLN A 1 191 ? -5.238 41.469 -1.809 1 98.75 191 GLN A N 1
ATOM 1555 C CA . GLN A 1 191 ? -4.426 42.688 -1.705 1 98.75 191 GLN A CA 1
ATOM 1556 C C . GLN A 1 191 ? -3.84 42.844 -0.304 1 98.75 191 GLN A C 1
ATOM 1558 O O . GLN A 1 191 ? -2.693 43.25 -0.148 1 98.75 191 GLN A O 1
ATOM 1563 N N . GLY A 1 192 ? -4.668 42.562 0.697 1 98.88 192 GLY A N 1
ATOM 1564 C CA . GLY A 1 192 ? -4.168 42.594 2.062 1 98.88 192 GLY A CA 1
ATOM 1565 C C . GLY A 1 192 ? -2.994 41.656 2.287 1 98.88 192 GLY A C 1
ATOM 1566 O O . GLY A 1 192 ? -2.076 41.969 3.045 1 98.88 192 GLY A O 1
ATOM 1567 N N . ILE A 1 193 ? -2.984 40.5 1.713 1 98.94 193 ILE A N 1
ATOM 1568 C CA . ILE A 1 193 ? -1.872 39.562 1.812 1 98.94 193 ILE A CA 1
ATOM 1569 C C . ILE A 1 193 ? -0.643 40.156 1.117 1 98.94 193 ILE A C 1
ATOM 1571 O O . ILE A 1 193 ? 0.471 40.062 1.641 1 98.94 193 ILE A O 1
ATOM 1575 N N . ILE A 1 194 ? -0.838 40.75 -0.096 1 98.88 194 ILE A N 1
ATOM 1576 C CA . ILE A 1 194 ? 0.265 41.406 -0.794 1 98.88 194 ILE A CA 1
ATOM 1577 C C . ILE A 1 194 ? 0.882 42.469 0.102 1 98.88 194 ILE A C 1
ATOM 1579 O O . ILE A 1 194 ? 2.105 42.531 0.231 1 98.88 194 ILE A O 1
ATOM 1583 N N . ASP A 1 195 ? 0.01 43.25 0.777 1 98.69 195 ASP A N 1
ATOM 1584 C CA . ASP A 1 195 ? 0.465 44.312 1.653 1 98.69 195 ASP A CA 1
ATOM 1585 C C . ASP A 1 195 ? 1.224 43.781 2.855 1 98.69 195 ASP A C 1
ATOM 1587 O O . ASP A 1 195 ? 1.992 44.5 3.498 1 98.69 195 ASP A O 1
ATOM 1591 N N . GLY A 1 196 ? 0.991 42.531 3.191 1 98.56 196 GLY A N 1
ATOM 1592 C CA . GLY A 1 196 ? 1.618 41.906 4.348 1 98.56 196 GLY A CA 1
ATOM 1593 C C . GLY A 1 196 ? 2.854 41.094 3.992 1 98.56 196 GLY A C 1
ATOM 1594 O O . GLY A 1 196 ? 3.508 40.531 4.871 1 98.56 196 GLY A O 1
ATOM 1595 N N . LEU A 1 197 ? 3.262 41.031 2.746 1 98.81 197 LEU A N 1
ATOM 1596 C CA . LEU A 1 197 ? 4.344 40.188 2.303 1 98.81 197 LEU A CA 1
ATOM 1597 C C . LEU A 1 197 ? 5.672 40.594 2.916 1 98.81 197 LEU A C 1
ATOM 1599 O O . LEU A 1 197 ? 6.531 39.75 3.203 1 98.81 197 LEU A O 1
ATOM 1603 N N . ASP A 1 198 ? 5.891 41.875 3.133 1 98.19 198 ASP A N 1
ATOM 1604 C CA . ASP A 1 198 ? 7.125 42.344 3.76 1 98.19 198 ASP A CA 1
ATOM 1605 C C . ASP A 1 198 ? 7.258 41.812 5.18 1 98.19 198 ASP A C 1
ATOM 1607 O O . ASP A 1 198 ? 8.359 41.469 5.617 1 98.19 198 ASP A O 1
ATOM 1611 N N . HIS A 1 199 ? 6.125 41.812 5.887 1 98.38 199 HIS A N 1
ATOM 1612 C CA . HIS A 1 199 ? 6.117 41.219 7.223 1 98.38 199 HIS A CA 1
ATOM 1613 C C . HIS A 1 199 ? 6.516 39.75 7.188 1 98.38 199 HIS A C 1
ATOM 1615 O O . HIS A 1 199 ? 7.387 39.312 7.941 1 98.38 199 HIS A O 1
ATOM 1621 N N . ILE A 1 200 ? 5.93 38.969 6.289 1 98.81 200 ILE A N 1
ATOM 1622 C CA . ILE A 1 200 ? 6.188 37.531 6.16 1 98.81 200 ILE A CA 1
ATOM 1623 C C . ILE A 1 200 ? 7.645 37.312 5.777 1 98.81 200 ILE A C 1
ATOM 1625 O O . ILE A 1 200 ? 8.312 36.438 6.34 1 98.81 200 ILE A O 1
ATOM 1629 N N . ALA A 1 201 ? 8.086 38.125 4.852 1 98.56 201 ALA A N 1
ATOM 1630 C CA . ALA A 1 201 ? 9.484 38.031 4.426 1 98.56 201 ALA A CA 1
ATOM 1631 C C . ALA A 1 201 ? 10.43 38.375 5.574 1 98.56 201 ALA A C 1
ATOM 1633 O O . ALA A 1 201 ? 11.492 37.781 5.719 1 98.56 201 ALA A O 1
ATOM 1634 N N . SER A 1 202 ? 10.07 39.375 6.352 1 98.25 202 SER A N 1
ATOM 1635 C CA . SER A 1 202 ? 10.914 39.781 7.465 1 98.25 202 SER A CA 1
ATOM 1636 C C . SER A 1 202 ? 11.023 38.719 8.523 1 98.25 202 SER A C 1
ATOM 1638 O O . SER A 1 202 ? 12.016 38.625 9.25 1 98.25 202 SER A O 1
ATOM 1640 N N . LEU A 1 203 ? 9.992 37.906 8.688 1 98.5 203 LEU A N 1
ATOM 1641 C CA . LEU A 1 203 ? 10.062 36.75 9.57 1 98.5 203 LEU A CA 1
ATOM 1642 C C . LEU A 1 203 ? 11.023 35.719 9.031 1 98.5 203 LEU A C 1
ATOM 1644 O O . LEU A 1 203 ? 11.609 34.938 9.797 1 98.5 203 LEU A O 1
ATOM 1648 N N . GLY A 1 204 ? 11.156 35.656 7.75 1 98.56 204 GLY A N 1
ATOM 1649 C CA . GLY A 1 204 ? 12.023 34.688 7.09 1 98.56 204 GLY A CA 1
ATOM 1650 C C . GLY A 1 204 ? 11.266 33.531 6.473 1 98.56 204 GLY A C 1
ATOM 1651 O O . GLY A 1 204 ? 11.875 32.562 5.992 1 98.56 204 GLY A O 1
ATOM 1652 N N . CYS A 1 205 ? 9.977 33.562 6.391 1 98.75 205 CYS A N 1
ATOM 1653 C CA . CYS A 1 205 ? 9.18 32.5 5.793 1 98.75 205 CYS A CA 1
ATOM 1654 C C . CYS A 1 205 ? 9.367 32.469 4.281 1 98.75 205 CYS A C 1
ATOM 1656 O O . CYS A 1 205 ? 9.484 33.5 3.639 1 98.75 205 CYS A O 1
ATOM 1658 N N . THR A 1 206 ? 9.344 31.25 3.729 1 98.81 206 THR A N 1
ATOM 1659 C CA . THR A 1 206 ? 9.617 31.094 2.305 1 98.81 206 THR A CA 1
ATOM 1660 C C . THR A 1 206 ? 8.5 30.312 1.616 1 98.81 206 THR A C 1
ATOM 1662 O O . THR A 1 206 ? 8.641 29.906 0.463 1 98.81 206 THR A O 1
ATOM 1665 N N . GLY A 1 207 ? 7.441 30.078 2.25 1 98.88 207 GLY A N 1
ATOM 1666 C CA . GLY A 1 207 ? 6.223 29.484 1.722 1 98.88 207 GLY A CA 1
ATOM 1667 C C . GLY A 1 207 ? 4.965 30.016 2.385 1 98.88 207 GLY A C 1
ATOM 1668 O O . GLY A 1 207 ? 4.957 30.266 3.592 1 98.88 207 GLY A O 1
ATOM 1669 N N . ILE A 1 208 ? 3.969 30.172 1.604 1 98.94 208 ILE A N 1
ATOM 1670 C CA . ILE A 1 208 ? 2.666 30.578 2.119 1 98.94 208 ILE A CA 1
ATOM 1671 C C . ILE A 1 208 ? 1.613 29.531 1.75 1 98.94 208 ILE A C 1
ATOM 1673 O O . ILE A 1 208 ? 1.579 29.047 0.615 1 98.94 208 ILE A O 1
ATOM 1677 N N . TYR A 1 209 ? 0.851 29.094 2.691 1 98.88 209 TYR A N 1
ATOM 1678 C CA . TYR A 1 209 ? -0.332 28.266 2.52 1 98.88 209 TYR A CA 1
ATOM 1679 C C . TYR A 1 209 ? -1.604 29.062 2.777 1 98.88 209 TYR A C 1
ATOM 1681 O O . TYR A 1 209 ? -1.808 29.578 3.877 1 98.88 209 TYR A O 1
ATOM 1689 N N . LEU A 1 210 ? -2.504 29.156 1.762 1 98.94 210 LEU A N 1
ATOM 1690 C CA . LEU A 1 210 ? -3.779 29.859 1.923 1 98.94 210 LEU A CA 1
ATOM 1691 C C . LEU A 1 210 ? -4.922 28.859 2.078 1 98.94 210 LEU A C 1
ATOM 1693 O O . LEU A 1 210 ? -5.02 27.891 1.313 1 98.94 210 LEU A O 1
ATOM 1697 N N . THR A 1 211 ? -5.754 29.109 3.02 1 98.69 211 THR A N 1
ATOM 1698 C CA . THR A 1 211 ? -7.031 28.391 3.008 1 98.69 211 THR A CA 1
ATOM 1699 C C . THR A 1 211 ? -7.844 28.766 1.77 1 98.69 211 THR A C 1
ATOM 1701 O O . THR A 1 211 ? -7.43 29.609 0.979 1 98.69 211 THR A O 1
ATOM 1704 N N . PRO A 1 212 ? -9.008 28.172 1.501 1 98.56 212 PRO A N 1
ATOM 1705 C CA . PRO A 1 212 ? -9.672 28.312 0.202 1 98.56 212 PRO A CA 1
ATOM 1706 C C . PRO A 1 212 ? -9.953 29.766 -0.167 1 98.56 212 PRO A C 1
ATOM 1708 O O . PRO A 1 212 ? -10.336 30.562 0.695 1 98.56 212 PRO A O 1
ATOM 1711 N N . ILE A 1 213 ? -9.82 30.062 -1.485 1 98.62 213 ILE A N 1
ATOM 1712 C CA . ILE A 1 213 ? -10.008 31.422 -1.936 1 98.62 213 ILE A CA 1
ATOM 1713 C C . ILE A 1 213 ? -11.07 31.469 -3.031 1 98.62 213 ILE A C 1
ATOM 1715 O O . ILE A 1 213 ? -11.297 32.5 -3.65 1 98.62 213 ILE A O 1
ATOM 1719 N N . PHE A 1 214 ? -11.742 30.375 -3.256 1 98.25 214 PHE A N 1
ATOM 1720 C CA . PHE A 1 214 ? -12.742 30.281 -4.312 1 98.25 214 PHE A CA 1
ATOM 1721 C C . PHE A 1 214 ? -14.07 30.859 -3.848 1 98.25 214 PHE A C 1
ATOM 1723 O O . PHE A 1 214 ? -14.336 30.938 -2.646 1 98.25 214 PHE A O 1
ATOM 1730 N N . ALA A 1 215 ? -14.922 31.203 -4.871 1 98.25 215 ALA A N 1
ATOM 1731 C CA . ALA A 1 215 ? -16.219 31.812 -4.582 1 98.25 215 ALA A CA 1
ATOM 1732 C C . ALA A 1 215 ? -17.062 30.906 -3.68 1 98.25 215 ALA A C 1
ATOM 1734 O O . ALA A 1 215 ? -17.234 29.719 -3.963 1 98.25 215 ALA A O 1
ATOM 1735 N N . SER A 1 216 ? -17.547 31.5 -2.611 1 97.88 216 SER A N 1
ATOM 1736 C CA . SER A 1 216 ? -18.312 30.797 -1.591 1 97.88 216 SER A CA 1
ATOM 1737 C C . SER A 1 216 ? -19.125 31.766 -0.746 1 97.88 216 SER A C 1
ATOM 1739 O O . SER A 1 216 ? -18.75 32.938 -0.582 1 97.88 216 SER A O 1
ATOM 1741 N N . PRO A 1 217 ? -20.234 31.297 -0.236 1 95.62 217 PRO A N 1
ATOM 1742 C CA . PRO A 1 217 ? -21.062 32.219 0.557 1 95.62 217 PRO A CA 1
ATOM 1743 C C . PRO A 1 217 ? -20.531 32.406 1.976 1 95.62 217 PRO A C 1
ATOM 1745 O O . PRO A 1 217 ? -20.922 33.344 2.656 1 95.62 217 PRO A O 1
ATOM 1748 N N . SER A 1 218 ? -19.688 31.531 2.451 1 95.5 218 SER A N 1
ATOM 1749 C CA . SER A 1 218 ? -19.234 31.578 3.84 1 95.5 218 SER A CA 1
ATOM 1750 C C . SER A 1 218 ? -17.891 32.281 3.965 1 95.5 218 SER A C 1
ATOM 1752 O O . SER A 1 218 ? -17.203 32.5 2.965 1 95.5 218 SER A O 1
ATOM 1754 N N . VAL A 1 219 ? -17.516 32.594 5.254 1 94.62 219 VAL A N 1
ATOM 1755 C CA . VAL A 1 219 ? -16.25 33.281 5.559 1 94.62 219 VAL A CA 1
ATOM 1756 C C . VAL A 1 219 ? -15.086 32.312 5.328 1 94.62 219 VAL A C 1
ATOM 1758 O O . VAL A 1 219 ? -14.008 32.719 4.898 1 94.62 219 VAL A O 1
ATOM 1761 N N . HIS A 1 220 ? -15.281 31.062 5.539 1 94.25 220 HIS A N 1
ATOM 1762 C CA . HIS A 1 220 ? -14.188 30.094 5.512 1 94.25 220 HIS A CA 1
ATOM 1763 C C . HIS A 1 220 ? -14.016 29.5 4.117 1 94.25 220 HIS A C 1
ATOM 1765 O O . HIS A 1 220 ? -12.969 28.922 3.811 1 94.25 220 HIS A O 1
ATOM 1771 N N . LYS A 1 221 ? -14.992 29.609 3.295 1 97.25 221 LYS A N 1
ATOM 1772 C CA . LYS A 1 221 ? -14.93 29.312 1.866 1 97.25 221 LYS A CA 1
ATOM 1773 C C . LYS A 1 221 ? -14.836 27.812 1.625 1 97.25 221 LYS A C 1
ATOM 1775 O O . LYS A 1 221 ? -14.594 27.375 0.499 1 97.25 221 LYS A O 1
ATOM 1780 N N . TYR A 1 222 ? -15.031 26.875 2.604 1 97.5 222 TYR A N 1
ATOM 1781 C CA . TYR A 1 222 ? -14.945 25.422 2.422 1 97.5 222 TYR A CA 1
ATOM 1782 C C . TYR A 1 222 ? -16.25 24.875 1.842 1 97.5 222 TYR A C 1
ATOM 1784 O O . TYR A 1 222 ? -16.328 23.688 1.525 1 97.5 222 TYR A O 1
ATOM 1792 N N . ASP A 1 223 ? -17.281 25.641 1.716 1 97.88 223 ASP A N 1
ATOM 1793 C CA . ASP A 1 223 ? -18.5 25.328 0.989 1 97.88 223 ASP A CA 1
ATOM 1794 C C . ASP A 1 223 ? -18.531 26.016 -0.375 1 97.88 223 ASP A C 1
ATOM 1796 O O . ASP A 1 223 ? -19.453 26.766 -0.679 1 97.88 223 ASP A O 1
ATOM 1800 N N . THR A 1 224 ? -17.672 25.625 -1.224 1 98.25 224 THR A N 1
ATOM 1801 C CA . THR A 1 224 ? -17.344 26.281 -2.479 1 98.25 224 THR A CA 1
ATOM 1802 C C . THR A 1 224 ? -18.547 26.297 -3.416 1 98.25 224 THR A C 1
ATOM 1804 O O . THR A 1 224 ? -19.188 25.266 -3.615 1 98.25 224 THR A O 1
ATOM 1807 N N . GLU A 1 225 ? -18.781 27.469 -3.939 1 97.94 225 GLU A N 1
ATOM 1808 C CA . GLU A 1 225 ? -19.859 27.688 -4.898 1 97.94 225 GLU A CA 1
ATOM 1809 C C . GLU A 1 225 ? -19.359 27.562 -6.336 1 97.94 225 GLU A C 1
ATOM 1811 O O . GLU A 1 225 ? -20.078 27.078 -7.211 1 97.94 225 GLU A O 1
ATOM 1816 N N . ASP A 1 226 ? -18.188 28.031 -6.531 1 98.19 226 ASP A N 1
ATOM 1817 C CA . ASP A 1 226 ? -17.578 28.016 -7.855 1 98.19 226 ASP A CA 1
ATOM 1818 C C . ASP A 1 226 ? -16.062 27.859 -7.754 1 98.19 226 ASP A C 1
ATOM 1820 O O . ASP A 1 226 ? -15.359 28.797 -7.363 1 98.19 226 ASP A O 1
ATOM 1824 N N . TYR A 1 227 ? -15.539 26.766 -8.289 1 98.25 227 TYR A N 1
ATOM 1825 C CA . TYR A 1 227 ? -14.125 26.438 -8.156 1 98.25 227 TYR A CA 1
ATOM 1826 C C . TYR A 1 227 ? -13.281 27.219 -9.148 1 98.25 227 TYR A C 1
ATOM 1828 O O . TYR A 1 227 ? -12.055 27.281 -9.016 1 98.25 227 TYR A O 1
ATOM 1836 N N . LEU A 1 228 ? -13.852 27.812 -10.117 1 98 228 LEU A N 1
ATOM 1837 C CA . LEU A 1 228 ? -13.109 28.453 -11.203 1 98 228 LEU A CA 1
ATOM 1838 C C . LEU A 1 228 ? -13.125 29.969 -11.055 1 98 228 LEU A C 1
ATOM 1840 O O . LEU A 1 228 ? -12.695 30.688 -11.961 1 98 228 LEU A O 1
ATOM 1844 N N . ARG A 1 229 ? -13.625 30.391 -9.945 1 97.62 229 ARG A N 1
ATOM 1845 C CA . ARG A 1 229 ? -13.727 31.828 -9.703 1 97.62 229 ARG A CA 1
ATOM 1846 C C . ARG A 1 229 ? -13.18 32.188 -8.328 1 97.62 229 ARG A C 1
ATOM 1848 O O . ARG A 1 229 ? -13.539 31.578 -7.328 1 97.62 229 ARG A O 1
ATOM 1855 N N . ILE A 1 230 ? -12.352 33.219 -8.32 1 98.44 230 ILE A N 1
ATOM 1856 C CA . ILE A 1 230 ? -11.906 33.781 -7.047 1 98.44 230 ILE A CA 1
ATOM 1857 C C . ILE A 1 230 ? -13.078 34.438 -6.332 1 98.44 230 ILE A C 1
ATOM 1859 O O . ILE A 1 230 ? -13.891 35.125 -6.965 1 98.44 230 ILE A O 1
ATOM 1863 N N . ASP A 1 231 ? -13.164 34.25 -5.055 1 98.56 231 ASP A N 1
ATOM 1864 C CA . ASP A 1 231 ? -14.234 34.875 -4.309 1 98.56 231 ASP A CA 1
ATOM 1865 C C . ASP A 1 231 ? -14.188 36.406 -4.48 1 98.56 231 ASP A C 1
ATOM 1867 O O . ASP A 1 231 ? -13.141 37.031 -4.273 1 98.56 231 ASP A O 1
ATOM 1871 N N . PRO A 1 232 ? -15.273 36.969 -4.75 1 97.81 232 PRO A N 1
ATOM 1872 C CA . PRO A 1 232 ? -15.273 38.438 -4.988 1 97.81 232 PRO A CA 1
ATOM 1873 C C . PRO A 1 232 ? -14.844 39.219 -3.762 1 97.81 232 PRO A C 1
ATOM 1875 O O . PRO A 1 232 ? -14.32 40.344 -3.896 1 97.81 232 PRO A O 1
ATOM 1878 N N . ALA A 1 233 ? -15.062 38.719 -2.605 1 98.06 233 ALA A N 1
ATOM 1879 C CA . ALA A 1 233 ? -14.633 39.406 -1.382 1 98.06 233 ALA A CA 1
ATOM 1880 C C . ALA A 1 233 ? -13.109 39.375 -1.245 1 98.06 233 ALA A C 1
ATOM 1882 O O . ALA A 1 233 ? -12.539 40.125 -0.461 1 98.06 233 ALA A O 1
ATOM 1883 N N . PHE A 1 234 ? -12.445 38.469 -1.919 1 98.62 234 PHE A N 1
ATOM 1884 C CA . PHE A 1 234 ? -10.992 38.344 -1.826 1 98.62 234 PHE A CA 1
ATOM 1885 C C . PHE A 1 234 ? -10.312 39.062 -2.977 1 98.62 234 PHE A C 1
ATOM 1887 O O . PHE A 1 234 ? -9.133 39.406 -2.877 1 98.62 234 PHE A O 1
ATOM 1894 N N . GLY A 1 235 ? -11.031 39.219 -4.07 1 98.44 235 GLY A N 1
ATOM 1895 C CA . GLY A 1 235 ? -10.461 39.938 -5.195 1 98.44 235 GLY A CA 1
ATOM 1896 C C . GLY A 1 235 ? -10.734 39.281 -6.531 1 98.44 235 GLY A C 1
ATOM 1897 O O . GLY A 1 235 ? -11.82 38.719 -6.75 1 98.44 235 GLY A O 1
ATOM 1898 N N . THR A 1 236 ? -9.766 39.438 -7.477 1 98.31 236 THR A N 1
ATOM 1899 C CA . THR A 1 236 ? -9.914 38.969 -8.859 1 98.31 236 THR A CA 1
ATOM 1900 C C . THR A 1 236 ? -8.773 38.031 -9.25 1 98.31 236 THR A C 1
ATOM 1902 O O . THR A 1 236 ? -7.852 37.812 -8.469 1 98.31 236 THR A O 1
ATOM 1905 N N . ASP A 1 237 ? -8.922 37.531 -10.469 1 98.25 237 ASP A N 1
ATOM 1906 C CA . ASP A 1 237 ? -7.836 36.75 -11.039 1 98.25 237 ASP A CA 1
ATOM 1907 C C . ASP A 1 237 ? -6.547 37.562 -11.117 1 98.25 237 ASP A C 1
ATOM 1909 O O . ASP A 1 237 ? -5.461 37.031 -10.875 1 98.25 237 ASP A O 1
ATOM 1913 N N . GLU A 1 238 ? -6.703 38.781 -11.43 1 98.31 238 GLU A N 1
ATOM 1914 C CA . GLU A 1 238 ? -5.535 39.625 -11.508 1 98.31 238 GLU A CA 1
ATOM 1915 C C . GLU A 1 238 ? -4.875 39.812 -10.148 1 98.31 238 GLU A C 1
ATOM 1917 O O . GLU A 1 238 ? -3.646 39.844 -10.047 1 98.31 238 GLU A O 1
ATOM 1922 N N . ASP A 1 239 ? -5.684 39.938 -9.133 1 98.62 239 ASP A N 1
ATOM 1923 C CA . ASP A 1 239 ? -5.145 40.031 -7.777 1 98.62 239 ASP A CA 1
ATOM 1924 C C . ASP A 1 239 ? -4.344 38.781 -7.406 1 98.62 239 ASP A C 1
ATOM 1926 O O . ASP A 1 239 ? -3.299 38.875 -6.758 1 98.62 239 ASP A O 1
ATOM 1930 N N . LEU A 1 240 ? -4.84 37.625 -7.77 1 98.81 240 LEU A N 1
ATOM 1931 C CA . LEU A 1 240 ? -4.109 36.406 -7.484 1 98.81 240 LEU A CA 1
ATOM 1932 C C . LEU A 1 240 ? -2.803 36.344 -8.273 1 98.81 240 LEU A C 1
ATOM 1934 O O . LEU A 1 240 ? -1.769 35.938 -7.738 1 98.81 240 LEU A O 1
ATOM 1938 N N . LYS A 1 241 ? -2.867 36.688 -9.516 1 98.69 241 LYS A N 1
ATOM 1939 C CA . LYS A 1 241 ? -1.653 36.75 -10.32 1 98.69 241 LYS A CA 1
ATOM 1940 C C . LYS A 1 241 ? -0.607 37.656 -9.68 1 98.69 241 LYS A C 1
ATOM 1942 O O . LYS A 1 241 ? 0.568 37.312 -9.594 1 98.69 241 LYS A O 1
ATOM 1947 N N . ASN A 1 242 ? -1.048 38.844 -9.258 1 98.75 242 ASN A N 1
ATOM 1948 C CA . ASN A 1 242 ? -0.153 39.781 -8.602 1 98.75 242 ASN A CA 1
ATOM 1949 C C . ASN A 1 242 ? 0.43 39.188 -7.316 1 98.75 242 ASN A C 1
ATOM 1951 O O . ASN A 1 242 ? 1.61 39.375 -7.02 1 98.75 242 ASN A O 1
ATOM 1955 N N . LEU A 1 243 ? -0.379 38.562 -6.578 1 98.94 243 LEU A N 1
ATOM 1956 C CA . LEU A 1 243 ? 0.081 37.969 -5.328 1 98.94 243 LEU A CA 1
ATOM 1957 C C . LEU A 1 243 ? 1.157 36.906 -5.586 1 98.94 243 LEU A C 1
ATOM 1959 O O . LEU A 1 243 ? 2.209 36.906 -4.945 1 98.94 243 LEU A O 1
ATOM 1963 N N . VAL A 1 244 ? 0.91 36 -6.52 1 98.88 244 VAL A N 1
ATOM 1964 C CA . VAL A 1 244 ? 1.861 34.938 -6.816 1 98.88 244 VAL A CA 1
ATOM 1965 C C . VAL A 1 244 ? 3.174 35.531 -7.312 1 98.88 244 VAL A C 1
ATOM 1967 O O . VAL A 1 244 ? 4.254 35.125 -6.883 1 98.88 244 VAL A O 1
ATOM 1970 N N . GLN A 1 245 ? 3.086 36.5 -8.172 1 98.69 245 GLN A N 1
ATOM 1971 C CA . GLN A 1 245 ? 4.281 37.188 -8.68 1 98.69 245 GLN A CA 1
ATOM 1972 C C . GLN A 1 245 ? 5.051 37.875 -7.559 1 98.69 245 GLN A C 1
ATOM 1974 O O . GLN A 1 245 ? 6.277 37.781 -7.496 1 98.69 245 GLN A O 1
ATOM 1979 N N . ALA A 1 246 ? 4.336 38.562 -6.734 1 98.81 246 ALA A N 1
ATOM 1980 C CA . ALA A 1 246 ? 4.969 39.25 -5.605 1 98.81 246 ALA A CA 1
ATOM 1981 C C . ALA A 1 246 ? 5.656 38.25 -4.68 1 98.81 246 ALA A C 1
ATOM 1983 O O . ALA A 1 246 ? 6.727 38.531 -4.141 1 98.81 246 ALA A O 1
ATOM 1984 N N . CYS A 1 247 ? 5.035 37.156 -4.449 1 98.88 247 CYS A N 1
ATOM 1985 C CA . CYS A 1 247 ? 5.641 36.094 -3.66 1 98.88 247 CYS A CA 1
ATOM 1986 C C . CYS A 1 247 ? 6.926 35.594 -4.309 1 98.88 247 CYS A C 1
ATOM 1988 O O . CYS A 1 247 ? 7.98 35.562 -3.668 1 98.88 247 CYS A O 1
ATOM 1990 N N . HIS A 1 248 ? 6.855 35.281 -5.574 1 98.69 248 HIS A N 1
ATOM 1991 C CA . HIS A 1 248 ? 7.992 34.719 -6.297 1 98.69 248 HIS A CA 1
ATOM 1992 C C . HIS A 1 248 ? 9.164 35.688 -6.328 1 98.69 248 HIS A C 1
ATOM 1994 O O . HIS A 1 248 ? 10.32 35.281 -6.211 1 98.69 248 HIS A O 1
ATOM 2000 N N . THR A 1 249 ? 8.852 36.906 -6.43 1 98.25 249 THR A N 1
ATOM 2001 C CA . THR A 1 249 ? 9.891 37.906 -6.441 1 98.25 249 THR A CA 1
ATOM 2002 C C . THR A 1 249 ? 10.648 37.938 -5.117 1 98.25 249 THR A C 1
ATOM 2004 O O . THR A 1 249 ? 11.836 38.25 -5.078 1 98.25 249 THR A O 1
ATOM 2007 N N . ARG A 1 250 ? 9.992 37.531 -4.082 1 98.12 250 ARG A N 1
ATOM 2008 C CA . ARG A 1 250 ? 10.578 37.531 -2.748 1 98.12 250 ARG A CA 1
ATOM 2009 C C . ARG A 1 250 ? 11.117 36.156 -2.391 1 98.12 250 ARG A C 1
ATOM 2011 O O . ARG A 1 250 ? 11.531 35.906 -1.255 1 98.12 250 ARG A O 1
ATOM 2018 N N . GLY A 1 251 ? 11.039 35.156 -3.32 1 97.94 251 GLY A N 1
ATOM 2019 C CA . GLY A 1 251 ? 11.469 33.812 -3.053 1 97.94 251 GLY A CA 1
ATOM 2020 C C . GLY A 1 251 ? 10.484 33.031 -2.201 1 97.94 251 GLY A C 1
ATOM 2021 O O . GLY A 1 251 ? 10.867 32.094 -1.502 1 97.94 251 GLY A O 1
ATOM 2022 N N . ILE A 1 252 ? 9.266 33.469 -2.17 1 98.81 252 ILE A N 1
ATOM 2023 C CA . ILE A 1 252 ? 8.219 32.812 -1.395 1 98.81 252 ILE A CA 1
ATOM 2024 C C . ILE A 1 252 ? 7.348 31.953 -2.318 1 98.81 252 ILE A C 1
ATOM 2026 O O . ILE A 1 252 ? 6.859 32.438 -3.342 1 98.81 252 ILE A O 1
ATOM 2030 N N . ARG A 1 253 ? 7.191 30.703 -1.996 1 98.69 253 ARG A N 1
ATOM 2031 C CA . ARG A 1 253 ? 6.293 29.812 -2.717 1 98.69 253 ARG A CA 1
ATOM 2032 C C . ARG A 1 253 ? 4.867 29.922 -2.193 1 98.69 253 ARG A C 1
ATOM 2034 O O . ARG A 1 253 ? 4.652 30.266 -1.028 1 98.69 253 ARG A O 1
ATOM 2041 N N . LEU A 1 254 ? 3.857 29.672 -3.092 1 98.94 254 LEU A N 1
ATOM 2042 C CA . LEU A 1 254 ? 2.463 29.812 -2.689 1 98.94 254 LEU A CA 1
ATOM 2043 C C . LEU A 1 254 ? 1.684 28.531 -2.943 1 98.94 254 LEU A C 1
ATOM 2045 O O . LEU A 1 254 ? 1.699 28 -4.059 1 98.94 254 LEU A O 1
ATOM 2049 N N . MET A 1 255 ? 1.045 28.016 -1.96 1 98.88 255 MET A N 1
ATOM 2050 C CA . MET A 1 255 ? 0.199 26.828 -2.002 1 98.88 255 MET A CA 1
ATOM 2051 C C . MET A 1 255 ? -1.259 27.188 -1.736 1 98.88 255 MET A C 1
ATOM 2053 O O . MET A 1 255 ? -1.558 27.938 -0.802 1 98.88 255 MET A O 1
ATOM 2057 N N . LEU A 1 256 ? -2.195 26.688 -2.594 1 98.88 256 LEU A N 1
ATOM 2058 C CA . LEU A 1 256 ? -3.625 26.922 -2.416 1 98.88 256 LEU A CA 1
ATOM 2059 C C . LEU A 1 256 ? -4.305 25.688 -1.812 1 98.88 256 LEU A C 1
ATOM 2061 O O . LEU A 1 256 ? -3.691 24.625 -1.711 1 98.88 256 LEU A O 1
ATOM 2065 N N . ASP A 1 257 ? -5.555 25.891 -1.421 1 98.75 257 ASP A N 1
ATOM 2066 C CA . ASP A 1 257 ? -6.375 24.859 -0.789 1 98.75 257 ASP A CA 1
ATOM 2067 C C . ASP A 1 257 ? -7.457 24.359 -1.741 1 98.75 257 ASP A C 1
ATOM 2069 O O . ASP A 1 257 ? -8.305 25.141 -2.195 1 98.75 257 ASP A O 1
ATOM 2073 N N . ALA A 1 258 ? -7.445 23.094 -1.999 1 98.38 258 ALA A N 1
ATOM 2074 C CA . ALA A 1 258 ? -8.461 22.484 -2.846 1 98.38 258 ALA A CA 1
ATOM 2075 C C . ALA A 1 258 ? -9.477 21.703 -2.008 1 98.38 258 ALA A C 1
ATOM 2077 O O . ALA A 1 258 ? -9.109 20.781 -1.271 1 98.38 258 ALA A O 1
ATOM 2078 N N . VAL A 1 259 ? -10.734 22.031 -2.125 1 98.56 259 VAL A N 1
ATOM 2079 C CA . VAL A 1 259 ? -11.828 21.359 -1.438 1 98.56 259 VAL A CA 1
ATOM 2080 C C . VAL A 1 259 ? -12.594 20.484 -2.428 1 98.56 259 VAL A C 1
ATOM 2082 O O . VAL A 1 259 ? -13.625 20.906 -2.963 1 98.56 259 VAL A O 1
ATOM 2085 N N . PHE A 1 260 ? -12.156 19.234 -2.572 1 98.81 260 PHE A N 1
ATOM 2086 C CA . PHE A 1 260 ? -12.688 18.422 -3.666 1 98.81 260 PHE A CA 1
ATOM 2087 C C . PHE A 1 260 ? -13.578 17.312 -3.133 1 98.81 260 PHE A C 1
ATOM 2089 O O . PHE A 1 260 ? -14.258 16.641 -3.904 1 98.81 260 PHE A O 1
ATOM 2096 N N . ASN A 1 261 ? -13.664 17.078 -1.822 1 98.75 261 ASN A N 1
ATOM 2097 C CA . ASN A 1 261 ? -14.516 16.047 -1.249 1 98.75 261 ASN A CA 1
ATOM 2098 C C . ASN A 1 261 ? -15.992 16.406 -1.348 1 98.75 261 ASN A C 1
ATOM 2100 O O . ASN A 1 261 ? -16.844 15.539 -1.498 1 98.75 261 ASN A O 1
ATOM 2104 N N . HIS A 1 262 ? -16.25 17.703 -1.281 1 98.81 262 HIS A N 1
ATOM 2105 C CA . HIS A 1 262 ? -17.609 18.234 -1.239 1 98.81 262 HIS A CA 1
ATOM 2106 C C . HIS A 1 262 ? -17.672 19.625 -1.856 1 98.81 262 HIS A C 1
ATOM 2108 O O . HIS A 1 262 ? -16.641 20.234 -2.158 1 98.81 262 HIS A O 1
ATOM 2114 N N . CYS A 1 263 ? -18.859 20.047 -2.117 1 98.69 263 CYS A N 1
ATOM 2115 C CA . CYS A 1 263 ? -19.109 21.406 -2.582 1 98.69 263 CYS A CA 1
ATOM 2116 C C . CYS A 1 263 ? -20.094 22.125 -1.653 1 98.69 263 CYS A C 1
ATOM 2118 O O . CYS A 1 263 ? -20.516 21.562 -0.644 1 98.69 263 CYS A O 1
ATOM 2120 N N . GLY A 1 264 ? -20.266 23.438 -1.948 1 98.44 264 GLY A N 1
ATOM 2121 C CA . GLY A 1 264 ? -21.297 24.172 -1.231 1 98.44 264 GLY A CA 1
ATOM 2122 C C . GLY A 1 264 ? -22.688 23.938 -1.776 1 98.44 264 GLY A C 1
ATOM 2123 O O . GLY A 1 264 ? -22.844 23.516 -2.92 1 98.44 264 GLY A O 1
ATOM 2124 N N . LYS A 1 265 ? -23.703 24.281 -0.979 1 97.62 265 LYS A N 1
ATOM 2125 C CA . LYS A 1 265 ? -25.094 24.062 -1.362 1 97.62 265 LYS A CA 1
ATOM 2126 C C . LYS A 1 265 ? -25.5 25 -2.498 1 97.62 265 LYS A C 1
ATOM 2128 O O . LYS A 1 265 ? -26.562 24.812 -3.113 1 97.62 265 LYS A O 1
ATOM 2133 N N . THR A 1 266 ? -24.656 25.984 -2.814 1 98.12 266 THR A N 1
ATOM 2134 C CA . THR A 1 266 ? -24.969 26.922 -3.885 1 98.12 266 THR A CA 1
ATOM 2135 C C . THR A 1 266 ? -24.188 26.578 -5.152 1 98.12 266 THR A C 1
ATOM 2137 O O . THR A 1 266 ? -24.188 27.359 -6.113 1 98.12 266 THR A O 1
ATOM 2140 N N . PHE A 1 267 ? -23.469 25.484 -5.188 1 98.62 267 PHE A N 1
ATOM 2141 C CA . PHE A 1 267 ? -22.781 24.984 -6.375 1 98.62 267 PHE A CA 1
ATOM 2142 C C . PHE A 1 267 ? -23.781 24.688 -7.492 1 98.62 267 PHE A C 1
ATOM 2144 O O . PHE A 1 267 ? -24.797 24.031 -7.27 1 98.62 267 PHE A O 1
ATOM 2151 N N . GLY A 1 268 ? -23.531 25.188 -8.672 1 98.56 268 GLY A N 1
ATOM 2152 C CA . GLY A 1 268 ? -24.453 25.109 -9.797 1 98.56 268 GLY A CA 1
ATOM 2153 C C . GLY A 1 268 ? -25.031 23.734 -10.008 1 98.56 268 GLY A C 1
ATOM 2154 O O . GLY A 1 268 ? -26.266 23.562 -10 1 98.56 268 GLY A O 1
ATOM 2155 N N . PRO A 1 269 ? -24.203 22.75 -10.211 1 98.69 269 PRO A N 1
ATOM 2156 C CA . PRO A 1 269 ? -24.703 21.391 -10.422 1 98.69 269 PRO A CA 1
ATOM 2157 C C . PRO A 1 269 ? -25.594 20.906 -9.281 1 98.69 269 PRO A C 1
ATOM 2159 O O . PRO A 1 269 ? -26.562 20.188 -9.523 1 98.69 269 PRO A O 1
ATOM 2162 N N . TRP A 1 270 ? -25.344 21.219 -8.055 1 98.69 270 TRP A N 1
ATOM 2163 C CA . TRP A 1 270 ? -26.172 20.797 -6.934 1 98.69 270 TRP A CA 1
ATOM 2164 C C . TRP A 1 270 ? -27.531 21.484 -6.98 1 98.69 270 TRP A C 1
ATOM 2166 O O . TRP A 1 270 ? -28.562 20.844 -6.746 1 98.69 270 TRP A O 1
ATOM 2176 N N . LEU A 1 271 ? -27.484 22.828 -7.246 1 98.44 271 LEU A N 1
ATOM 2177 C CA . LEU A 1 271 ? -28.75 23.562 -7.367 1 98.44 271 LEU A CA 1
ATOM 2178 C C . LEU A 1 271 ? -29.641 22.922 -8.422 1 98.44 271 LEU A C 1
ATOM 2180 O O . LEU A 1 271 ? -30.859 22.859 -8.25 1 98.44 271 LEU A O 1
ATOM 2184 N N . ASP A 1 272 ? -28.984 22.516 -9.461 1 98.62 272 ASP A N 1
ATOM 2185 C CA . ASP A 1 272 ? -29.734 21.828 -10.516 1 98.62 272 ASP A CA 1
ATOM 2186 C C . ASP A 1 272 ? -30.375 20.547 -9.984 1 98.62 272 ASP A C 1
ATOM 2188 O O . ASP A 1 272 ? -31.531 20.25 -10.289 1 98.62 272 ASP A O 1
ATOM 2192 N N . VAL A 1 273 ? -29.719 19.75 -9.164 1 98.62 273 VAL A N 1
ATOM 2193 C CA . VAL A 1 273 ? -30.219 18.5 -8.586 1 98.62 273 VAL A CA 1
ATOM 2194 C C . VAL A 1 273 ? -31.375 18.797 -7.629 1 98.62 273 VAL A C 1
ATOM 2196 O O . VAL A 1 273 ? -32.375 18.062 -7.598 1 98.62 273 VAL A O 1
ATOM 2199 N N . VAL A 1 274 ? -31.234 19.844 -6.836 1 97.69 274 VAL A N 1
ATOM 2200 C CA . VAL A 1 274 ? -32.281 20.219 -5.887 1 97.69 274 VAL A CA 1
ATOM 2201 C C . VAL A 1 274 ? -33.531 20.609 -6.637 1 97.69 274 VAL A C 1
ATOM 2203 O O . VAL A 1 274 ? -34.656 20.234 -6.23 1 97.69 274 VAL A O 1
ATOM 2206 N N . GLU A 1 275 ? -33.375 21.281 -7.723 1 97.69 275 GLU A N 1
ATOM 2207 C CA . GLU A 1 275 ? -34.5 21.797 -8.492 1 97.69 275 GLU A CA 1
ATOM 2208 C C . GLU A 1 275 ? -35.188 20.688 -9.289 1 97.69 275 GLU A C 1
ATOM 2210 O O . GLU A 1 275 ? -36.406 20.578 -9.305 1 97.69 275 GLU A O 1
ATOM 2215 N N . LYS A 1 276 ? -34.312 19.797 -9.922 1 98.06 276 LYS A N 1
ATOM 2216 C CA . LYS A 1 276 ? -34.875 18.906 -10.93 1 98.06 276 LYS A CA 1
ATOM 2217 C C . LYS A 1 276 ? -34.969 17.469 -10.398 1 98.06 276 LYS A C 1
ATOM 2219 O O . LYS A 1 276 ? -35.594 16.609 -11.016 1 98.06 276 LYS A O 1
ATOM 2224 N N . GLY A 1 277 ? -34.312 17.219 -9.336 1 96.75 277 GLY A N 1
ATOM 2225 C CA . GLY A 1 277 ? -34.344 15.875 -8.773 1 96.75 277 GLY A CA 1
ATOM 2226 C C . GLY A 1 277 ? -33.781 14.82 -9.703 1 96.75 277 GLY A C 1
ATOM 2227 O O . GLY A 1 277 ? -32.688 14.969 -10.234 1 96.75 277 GLY A O 1
ATOM 2228 N N . GLU A 1 278 ? -34.562 13.828 -9.898 1 96.69 278 GLU A N 1
ATOM 2229 C CA . GLU A 1 278 ? -34.188 12.68 -10.711 1 96.69 278 GLU A CA 1
ATOM 2230 C C . GLU A 1 278 ? -33.938 13.086 -12.164 1 96.69 278 GLU A C 1
ATOM 2232 O O . GLU A 1 278 ? -33.219 12.414 -12.898 1 96.69 278 GLU A O 1
ATOM 2237 N N . ALA A 1 279 ? -34.469 14.094 -12.594 1 97.81 279 ALA A N 1
ATOM 2238 C CA . ALA A 1 279 ? -34.375 14.539 -13.977 1 97.81 279 ALA A CA 1
ATOM 2239 C C . ALA A 1 279 ? -33.094 15.352 -14.203 1 97.81 279 ALA A C 1
ATOM 2241 O O . ALA A 1 279 ? -32.75 15.672 -15.344 1 97.81 279 ALA A O 1
ATOM 2242 N N . SER A 1 280 ? -32.375 15.594 -13.18 1 98.44 280 SER A N 1
ATOM 2243 C CA . SER A 1 280 ? -31.188 16.406 -13.289 1 98.44 280 SER A CA 1
ATOM 2244 C C . SER A 1 280 ? -30.094 15.68 -14.07 1 98.44 280 SER A C 1
ATOM 2246 O O . SER A 1 280 ? -29.844 14.492 -13.844 1 98.44 280 SER A O 1
ATOM 2248 N N . ALA A 1 281 ? -29.391 16.422 -14.914 1 98.06 281 ALA A N 1
ATOM 2249 C CA . ALA A 1 281 ? -28.234 15.875 -15.633 1 98.06 281 ALA A CA 1
ATOM 2250 C C . ALA A 1 281 ? -27.047 15.68 -14.688 1 98.06 281 ALA A C 1
ATOM 2252 O O . ALA A 1 281 ? -26.094 14.984 -15.031 1 98.06 281 ALA A O 1
ATOM 2253 N N . TYR A 1 282 ? -27.125 16.234 -13.484 1 98.62 282 TYR A N 1
ATOM 2254 C CA . TYR A 1 282 ? -25.984 16.234 -12.57 1 98.62 282 TYR A CA 1
ATOM 2255 C C . TYR A 1 282 ? -26.234 15.289 -11.398 1 98.62 282 TYR A C 1
ATOM 2257 O O . TYR A 1 282 ? -25.469 15.289 -10.422 1 98.62 282 TYR A O 1
ATOM 2265 N N . LYS A 1 283 ? -27.25 14.547 -11.352 1 98.25 283 LYS A N 1
ATOM 2266 C CA . LYS A 1 283 ? -27.609 13.711 -10.211 1 98.25 283 LYS A CA 1
ATOM 2267 C C . LYS A 1 283 ? -26.453 12.773 -9.844 1 98.25 283 LYS A C 1
ATOM 2269 O O . LYS A 1 283 ? -26.203 12.516 -8.664 1 98.25 283 LYS A O 1
ATOM 2274 N N . ASP A 1 284 ? -25.672 12.305 -10.859 1 98.31 284 ASP A N 1
ATOM 2275 C CA . ASP A 1 284 ? -24.609 11.328 -10.617 1 98.31 284 ASP A CA 1
ATOM 2276 C C . ASP A 1 284 ? -23.312 12.016 -10.172 1 98.31 284 ASP A C 1
ATOM 2278 O O . ASP A 1 284 ? -22.312 11.352 -9.891 1 98.31 284 ASP A O 1
ATOM 2282 N N . TRP A 1 285 ? -23.359 13.352 -10.117 1 98.81 285 TRP A N 1
ATOM 2283 C CA . TRP A 1 285 ? -22.219 14.094 -9.602 1 98.81 285 TRP A CA 1
ATOM 2284 C C . TRP A 1 285 ? -22.109 13.953 -8.086 1 98.81 285 TRP A C 1
ATOM 2286 O O . TRP A 1 285 ? -21.094 14.289 -7.488 1 98.81 285 TRP A O 1
ATOM 2296 N N . PHE A 1 286 ? -23.172 13.391 -7.512 1 98.81 286 PHE A N 1
ATOM 2297 C CA . PHE A 1 286 ? -23.281 13.344 -6.059 1 98.81 286 PHE A CA 1
ATOM 2298 C C . PHE A 1 286 ? -23.672 11.945 -5.59 1 98.81 286 PHE A C 1
ATOM 2300 O O . PHE A 1 286 ? -24 11.078 -6.406 1 98.81 286 PHE A O 1
ATOM 2307 N N . HIS A 1 287 ? -23.547 11.695 -4.266 1 98.12 287 HIS A N 1
ATOM 2308 C CA . HIS A 1 287 ? -23.969 10.445 -3.646 1 98.12 287 HIS A CA 1
ATOM 2309 C C . HIS A 1 287 ? -25.406 10.539 -3.131 1 98.12 287 HIS A C 1
ATOM 2311 O O . HIS A 1 287 ? -25.625 10.758 -1.938 1 98.12 287 HIS A O 1
ATOM 2317 N N . ILE A 1 288 ? -26.297 10.258 -4.023 1 98.25 288 ILE A N 1
ATOM 2318 C CA . ILE A 1 288 ? -27.719 10.328 -3.713 1 98.25 288 ILE A CA 1
ATOM 2319 C C . ILE A 1 288 ? -28.25 8.938 -3.414 1 98.25 288 ILE A C 1
ATOM 2321 O O . ILE A 1 288 ? -28.078 8.008 -4.211 1 98.25 288 ILE A O 1
ATOM 2325 N N . ASN A 1 289 ? -28.859 8.828 -2.336 1 96.88 289 ASN A N 1
ATOM 2326 C CA . ASN A 1 289 ? -29.406 7.539 -1.926 1 96.88 289 ASN A CA 1
ATOM 2327 C C . ASN A 1 289 ? -30.812 7.316 -2.504 1 96.88 289 ASN A C 1
ATOM 2329 O O . ASN A 1 289 ? -31.172 6.188 -2.854 1 96.88 289 ASN A O 1
ATOM 2333 N N . ALA A 1 290 ? -31.578 8.438 -2.461 1 97.06 290 ALA A N 1
ATOM 2334 C CA . ALA A 1 290 ? -32.938 8.367 -2.969 1 97.06 290 ALA A CA 1
ATOM 2335 C C . ALA A 1 290 ? -33.531 9.758 -3.197 1 97.06 290 ALA A C 1
ATOM 2337 O O . ALA A 1 290 ? -32.969 10.75 -2.725 1 97.06 290 ALA A O 1
ATOM 2338 N N . PHE A 1 291 ? -34.562 9.82 -4.031 1 96.81 291 PHE A N 1
ATOM 2339 C CA . PHE A 1 291 ? -35.406 11.008 -4.133 1 96.81 291 PHE A CA 1
ATOM 2340 C C . PHE A 1 291 ? -36.781 10.781 -3.484 1 96.81 291 PHE A C 1
ATOM 2342 O O . PHE A 1 291 ? -37.312 9.672 -3.537 1 96.81 291 PHE A O 1
ATOM 2349 N N . PRO A 1 292 ? -37.5 11.82 -2.9 1 96.75 292 PRO A N 1
ATOM 2350 C CA . PRO A 1 292 ? -36.969 13.18 -2.844 1 96.75 292 PRO A CA 1
ATOM 2351 C C . PRO A 1 292 ? -35.75 13.297 -1.922 1 96.75 292 PRO A C 1
ATOM 2353 O O . PRO A 1 292 ? -35.594 12.492 -1.004 1 96.75 292 PRO A O 1
ATOM 2356 N N . LEU A 1 293 ? -34.906 14.305 -2.143 1 97.81 293 LEU A N 1
ATOM 2357 C CA . LEU A 1 293 ? -33.688 14.539 -1.35 1 97.81 293 LEU A CA 1
ATOM 2358 C C . LEU A 1 293 ? -34.031 14.734 0.123 1 97.81 293 LEU A C 1
ATOM 2360 O O . LEU A 1 293 ? -33.281 14.352 1.003 1 97.81 293 LEU A O 1
ATOM 2364 N N . PHE A 1 294 ? -35.125 15.398 0.362 1 97.31 294 PHE A N 1
ATOM 2365 C CA . PHE A 1 294 ? -35.625 15.664 1.705 1 97.31 294 PHE A CA 1
ATOM 2366 C C . PHE A 1 294 ? -36.969 14.992 1.931 1 97.31 294 PHE A C 1
ATOM 2368 O O . PHE A 1 294 ? -38.031 15.617 1.76 1 97.31 294 PHE A O 1
ATOM 2375 N N . PRO A 1 295 ? -36.938 13.898 2.436 1 95.44 295 PRO A N 1
ATOM 2376 C CA . PRO A 1 295 ? -38.156 13.102 2.535 1 95.44 295 PRO A CA 1
ATOM 2377 C C . PRO A 1 295 ? -39.156 13.695 3.514 1 95.44 295 PRO A C 1
ATOM 2379 O O . PRO A 1 295 ? -40.375 13.43 3.398 1 95.44 295 PRO A O 1
ATOM 2382 N N . LYS A 1 296 ? -38.75 14.43 4.469 1 94.12 296 LYS A N 1
ATOM 2383 C CA . LYS A 1 296 ? -39.688 15.039 5.434 1 94.12 296 LYS A CA 1
ATOM 2384 C C . LYS A 1 296 ? -40.156 16.391 4.941 1 94.12 296 LYS A C 1
ATOM 2386 O O . LYS A 1 296 ? -40.844 17.125 5.684 1 94.12 296 LYS A O 1
ATOM 2391 N N . GLY A 1 297 ? -39.812 16.75 3.834 1 92.62 297 GLY A N 1
ATOM 2392 C CA . GLY A 1 297 ? -40.344 17.938 3.188 1 92.62 297 GLY A CA 1
ATOM 2393 C C . GLY A 1 297 ? -39.531 19.188 3.494 1 92.62 297 GLY A C 1
ATOM 2394 O O . GLY A 1 297 ? -39.906 20.281 3.027 1 92.62 297 GLY A O 1
ATOM 2395 N N . LYS A 1 298 ? -38.531 19.047 4.301 1 93.62 298 LYS A N 1
ATOM 2396 C CA . LYS A 1 298 ? -37.719 20.219 4.629 1 93.62 298 LYS A CA 1
ATOM 2397 C C . LYS A 1 298 ? -36.25 19.859 4.859 1 93.62 298 LYS A C 1
ATOM 2399 O O . LYS A 1 298 ? -35.938 18.719 5.211 1 93.62 298 LYS A O 1
ATOM 2404 N N . ASP A 1 299 ? -35.375 20.797 4.59 1 95.88 299 ASP A N 1
ATOM 2405 C CA . ASP A 1 299 ? -33.969 20.656 4.945 1 95.88 299 ASP A CA 1
ATOM 2406 C C . ASP A 1 299 ? -33.719 21.031 6.41 1 95.88 299 ASP A C 1
ATOM 2408 O O . ASP A 1 299 ? -33.781 22.203 6.777 1 95.88 299 ASP A O 1
ATOM 2412 N N . THR A 1 300 ? -33.375 20.047 7.207 1 95.88 300 THR A N 1
ATOM 2413 C CA . THR A 1 300 ? -33.156 20.297 8.625 1 95.88 300 THR A CA 1
ATOM 2414 C C . THR A 1 300 ? -31.719 20.734 8.883 1 95.88 300 THR A C 1
ATOM 2416 O O . THR A 1 300 ? -31.375 21.156 9.992 1 95.88 300 THR A O 1
ATOM 2419 N N . GLY A 1 301 ? -30.922 20.625 7.898 1 95.81 301 GLY A N 1
ATOM 2420 C CA . GLY A 1 301 ? -29.516 20.938 8.055 1 95.81 301 GLY A CA 1
ATOM 2421 C C . GLY A 1 301 ? -28.672 19.719 8.414 1 95.81 301 GLY A C 1
ATOM 2422 O O . GLY A 1 301 ? -27.438 19.781 8.359 1 95.81 301 GLY A O 1
ATOM 2423 N N . ASP A 1 302 ? -29.344 18.609 8.797 1 96.19 302 ASP A N 1
ATOM 2424 C CA . ASP A 1 302 ? -28.703 17.359 9.172 1 96.19 302 ASP A CA 1
ATOM 2425 C C . ASP A 1 302 ? -28.938 16.281 8.109 1 96.19 302 ASP A C 1
ATOM 2427 O O . ASP A 1 302 ? -30.078 15.859 7.891 1 96.19 302 ASP A O 1
ATOM 2431 N N . SER A 1 303 ? -27.891 15.781 7.531 1 96.06 303 SER A N 1
ATOM 2432 C CA . SER A 1 303 ? -28.016 14.883 6.391 1 96.06 303 SER A CA 1
ATOM 2433 C C . SER A 1 303 ? -28.484 13.5 6.832 1 96.06 303 SER A C 1
ATOM 2435 O O . SER A 1 303 ? -28.797 12.648 5.996 1 96.06 303 SER A O 1
ATOM 2437 N N . ARG A 1 304 ? -28.531 13.219 8.125 1 95 304 ARG A N 1
ATOM 2438 C CA . ARG A 1 304 ? -29.156 11.992 8.609 1 95 304 ARG A CA 1
ATOM 2439 C C . ARG A 1 304 ? -30.641 11.969 8.312 1 95 304 ARG A C 1
ATOM 2441 O O . ARG A 1 304 ? -31.266 10.898 8.281 1 95 304 ARG A O 1
ATOM 2448 N N . ASP A 1 305 ? -31.188 13.156 8.047 1 96.25 305 ASP A N 1
ATOM 2449 C CA . ASP A 1 305 ? -32.594 13.305 7.691 1 96.25 305 ASP A CA 1
ATOM 2450 C C . ASP A 1 305 ? -32.75 13.5 6.188 1 96.25 305 ASP A C 1
ATOM 2452 O O . ASP A 1 305 ? -33.812 13.922 5.727 1 96.25 305 ASP A O 1
ATOM 2456 N N . ALA A 1 306 ? -31.766 13.32 5.441 1 97.56 306 ALA A N 1
ATOM 2457 C CA . ALA A 1 306 ? -31.797 13.531 3.998 1 97.56 306 ALA A CA 1
ATOM 2458 C C . ALA A 1 306 ? -31.391 12.273 3.246 1 97.56 306 ALA A C 1
ATOM 2460 O O . ALA A 1 306 ? -30.906 11.312 3.852 1 97.56 306 ALA A O 1
ATOM 2461 N N . ASN A 1 307 ? -31.578 12.234 1.947 1 97.88 307 ASN A N 1
ATOM 2462 C CA . ASN A 1 307 ? -31.297 11.062 1.129 1 97.88 307 ASN A CA 1
ATOM 2463 C C . ASN A 1 307 ? -30.062 11.266 0.264 1 97.88 307 ASN A C 1
ATOM 2465 O O . ASN A 1 307 ? -30.047 10.914 -0.915 1 97.88 307 ASN A O 1
ATOM 2469 N N . PHE A 1 308 ? -29.078 11.867 0.748 1 97.88 308 PHE A N 1
ATOM 2470 C CA . PHE A 1 308 ? -27.797 12.039 0.085 1 97.88 308 PHE A CA 1
ATOM 2471 C C . PHE A 1 308 ? -26.672 12.156 1.107 1 97.88 308 PHE A C 1
ATOM 2473 O O . PHE A 1 308 ? -26.922 12.406 2.289 1 97.88 308 PHE A O 1
ATOM 2480 N N . GLU A 1 309 ? -25.469 11.906 0.687 1 97.94 309 GLU A N 1
ATOM 2481 C CA . GLU A 1 309 ? -24.297 11.953 1.563 1 97.94 309 GLU A CA 1
ATOM 2482 C C . GLU A 1 309 ? -23.656 13.336 1.557 1 97.94 309 GLU A C 1
ATOM 2484 O O . GLU A 1 309 ? -23.75 14.062 0.567 1 97.94 309 GLU A O 1
ATOM 2489 N N . THR A 1 310 ? -23.062 13.695 2.684 1 98.25 310 THR A N 1
ATOM 2490 C CA . THR A 1 310 ? -22.438 15.008 2.861 1 98.25 310 THR A CA 1
ATOM 2491 C C . THR A 1 310 ? -21.094 14.875 3.582 1 98.25 310 THR A C 1
ATOM 2493 O O . THR A 1 310 ? -20.734 13.789 4.039 1 98.25 310 THR A O 1
ATOM 2496 N N . PHE A 1 311 ? -20.297 15.922 3.516 1 96.94 311 PHE A N 1
ATOM 2497 C CA . PHE A 1 311 ? -19.25 16 4.523 1 96.94 311 PHE A CA 1
ATOM 2498 C C . PHE A 1 311 ? -19.844 16 5.926 1 96.94 311 PHE A C 1
ATOM 2500 O O . PHE A 1 311 ? -20.766 16.781 6.215 1 96.94 311 PHE A O 1
ATOM 2507 N N . ALA A 1 312 ? -19.312 15.125 6.68 1 96.12 312 ALA A N 1
ATOM 2508 C CA . ALA A 1 312 ? -19.922 14.961 7.996 1 96.12 312 ALA A CA 1
ATOM 2509 C C . ALA A 1 312 ? -21.438 14.781 7.887 1 96.12 312 ALA A C 1
ATOM 2511 O O . ALA A 1 312 ? -21.906 13.898 7.16 1 96.12 312 ALA A O 1
ATOM 2512 N N . PHE A 1 313 ? -22.25 15.641 8.578 1 96.81 313 PHE A N 1
ATOM 2513 C CA . PHE A 1 313 ? -23.703 15.453 8.539 1 96.81 313 PHE A CA 1
ATOM 2514 C C . PHE A 1 313 ? -24.406 16.75 8.148 1 96.81 313 PHE A C 1
ATOM 2516 O O . PHE A 1 313 ? -25.609 16.891 8.336 1 96.81 313 PHE A O 1
ATOM 2523 N N . THR A 1 314 ? -23.672 17.703 7.539 1 97.19 314 THR A N 1
ATOM 2524 C CA . THR A 1 314 ? -24.281 18.984 7.211 1 97.19 314 THR A CA 1
ATOM 2525 C C . THR A 1 314 ? -24.797 18.984 5.773 1 97.19 314 THR A C 1
ATOM 2527 O O . THR A 1 314 ? -24.031 18.734 4.836 1 97.19 314 THR A O 1
ATOM 2530 N N . THR A 1 315 ? -26.031 19.375 5.555 1 97.62 315 THR A N 1
ATOM 2531 C CA . THR A 1 315 ? -26.641 19.406 4.223 1 97.62 315 THR A CA 1
ATOM 2532 C C . THR A 1 315 ? -26.109 20.578 3.41 1 97.62 315 THR A C 1
ATOM 2534 O O . THR A 1 315 ? -26.391 20.688 2.213 1 97.62 315 THR A O 1
ATOM 2537 N N . ARG A 1 316 ? -25.234 21.375 4.004 1 97.31 316 ARG A N 1
ATOM 2538 C CA . ARG A 1 316 ? -24.656 22.531 3.33 1 97.31 316 ARG A CA 1
ATOM 2539 C C . ARG A 1 316 ? -23.453 22.125 2.477 1 97.31 316 ARG A C 1
ATOM 2541 O O . ARG A 1 316 ? -22.969 22.906 1.656 1 97.31 316 ARG A O 1
ATOM 2548 N N . MET A 1 317 ? -23.031 20.938 2.611 1 98.56 317 MET A N 1
ATOM 2549 C CA . MET A 1 317 ? -21.812 20.5 1.925 1 98.56 317 MET A CA 1
ATOM 2550 C C . MET A 1 317 ? -22 19.109 1.328 1 98.56 317 MET A C 1
ATOM 2552 O O . MET A 1 317 ? -21.359 18.156 1.758 1 98.56 317 MET A O 1
ATOM 2556 N N . PRO A 1 318 ? -22.844 19.016 0.28 1 98.69 318 PRO A N 1
ATOM 2557 C CA . PRO A 1 318 ? -23.047 17.734 -0.374 1 98.69 318 PRO A CA 1
ATOM 2558 C C . PRO A 1 318 ? -21.75 17.109 -0.892 1 98.69 318 PRO A C 1
ATOM 2560 O O . PRO A 1 318 ? -20.891 17.812 -1.422 1 98.69 318 PRO A O 1
ATOM 2563 N N . LYS A 1 319 ? -21.578 15.82 -0.679 1 98.69 319 LYS A N 1
ATOM 2564 C CA . LYS A 1 319 ? -20.359 15.102 -1.074 1 98.69 319 LYS A CA 1
ATOM 2565 C C . LYS A 1 319 ? -20.328 14.867 -2.582 1 98.69 319 LYS A C 1
ATOM 2567 O O . LYS A 1 319 ? -21.344 14.469 -3.174 1 98.69 319 LYS A O 1
ATOM 2572 N N . LEU A 1 320 ? -19.219 15.086 -3.193 1 98.88 320 LEU A N 1
ATOM 2573 C CA . LEU A 1 320 ? -19.031 14.891 -4.625 1 98.88 320 LEU A CA 1
ATOM 2574 C C . LEU A 1 320 ? -18.625 13.453 -4.93 1 98.88 320 LEU A C 1
ATOM 2576 O O . LEU A 1 320 ? -17.891 12.828 -4.156 1 98.88 320 LEU A O 1
ATOM 2580 N N . ASN A 1 321 ? -19.156 12.906 -5.996 1 98.75 321 ASN A N 1
ATOM 2581 C CA . ASN A 1 321 ? -18.781 11.586 -6.5 1 98.75 321 ASN A CA 1
ATOM 2582 C C . ASN A 1 321 ? -17.578 11.656 -7.422 1 98.75 321 ASN A C 1
ATOM 2584 O O . ASN A 1 321 ? -17.719 11.656 -8.648 1 98.75 321 ASN A O 1
ATOM 2588 N N . THR A 1 322 ? -16.406 11.539 -6.863 1 98.5 322 THR A N 1
ATOM 2589 C CA . THR A 1 322 ? -15.172 11.75 -7.613 1 98.5 322 THR A CA 1
ATOM 2590 C C . THR A 1 322 ? -14.875 10.547 -8.508 1 98.5 322 THR A C 1
ATOM 2592 O O . THR A 1 322 ? -13.961 10.594 -9.336 1 98.5 322 THR A O 1
ATOM 2595 N N . ALA A 1 323 ? -15.602 9.492 -8.375 1 97.31 323 ALA A N 1
ATOM 2596 C CA . ALA A 1 323 ? -15.477 8.359 -9.281 1 97.31 323 ALA A CA 1
ATOM 2597 C C . ALA A 1 323 ? -16.203 8.625 -10.594 1 97.31 323 ALA A C 1
ATOM 2599 O O . ALA A 1 323 ? -15.977 7.922 -11.586 1 97.31 323 ALA A O 1
ATOM 2600 N N . ASN A 1 324 ? -17.172 9.562 -10.578 1 98.12 324 ASN A N 1
ATOM 2601 C CA . ASN A 1 324 ? -17.844 9.984 -11.812 1 98.12 324 ASN A CA 1
ATOM 2602 C C . ASN A 1 324 ? -16.859 10.688 -12.758 1 98.12 324 ASN A C 1
ATOM 2604 O O . ASN A 1 324 ? -16.188 11.633 -12.359 1 98.12 324 ASN A O 1
ATOM 2608 N N . PRO A 1 325 ? -16.812 10.258 -14.039 1 97.38 325 PRO A N 1
ATOM 2609 C CA . PRO A 1 325 ? -15.805 10.812 -14.953 1 97.38 325 PRO A CA 1
ATOM 2610 C C . PRO A 1 325 ? -15.969 12.312 -15.172 1 97.38 325 PRO A C 1
ATOM 2612 O O . PRO A 1 325 ? -14.984 13.031 -15.344 1 97.38 325 PRO A O 1
ATOM 2615 N N . GLU A 1 326 ? -17.172 12.82 -15.18 1 98.5 326 GLU A N 1
ATOM 2616 C CA . GLU A 1 326 ? -17.391 14.242 -15.383 1 98.5 326 GLU A CA 1
ATOM 2617 C C . GLU A 1 326 ? -16.906 15.062 -14.195 1 98.5 326 GLU A C 1
ATOM 2619 O O . GLU A 1 326 ? -16.266 16.109 -14.367 1 98.5 326 GLU A O 1
ATOM 2624 N N . VAL A 1 327 ? -17.234 14.547 -13.016 1 98.75 327 VAL A N 1
ATOM 2625 C CA . VAL A 1 327 ? -16.781 15.219 -11.797 1 98.75 327 VAL A CA 1
ATOM 2626 C C . VAL A 1 327 ? -15.258 15.219 -11.727 1 98.75 327 VAL A C 1
ATOM 2628 O O . VAL A 1 327 ? -14.648 16.25 -11.43 1 98.75 327 VAL A O 1
ATOM 2631 N N . ARG A 1 328 ? -14.727 14.062 -12.023 1 98.5 328 ARG A N 1
ATOM 2632 C CA . ARG A 1 328 ? -13.273 13.922 -12.023 1 98.5 328 ARG A CA 1
ATOM 2633 C C . ARG A 1 328 ? -12.625 14.93 -12.961 1 98.5 328 ARG A C 1
ATOM 2635 O O . ARG A 1 328 ? -11.703 15.648 -12.562 1 98.5 328 ARG A O 1
ATOM 2642 N N . GLU A 1 329 ? -13.086 15.016 -14.164 1 98.62 329 GLU A N 1
ATOM 2643 C CA . GLU A 1 329 ? -12.508 15.922 -15.156 1 98.62 329 GLU A CA 1
ATOM 2644 C C . GLU A 1 329 ? -12.672 17.375 -14.727 1 98.62 329 GLU A C 1
ATOM 2646 O O . GLU A 1 329 ? -11.75 18.188 -14.883 1 98.62 329 GLU A O 1
ATOM 2651 N N . TYR A 1 330 ? -13.805 17.672 -14.234 1 98.69 330 TYR A N 1
ATOM 2652 C CA . TYR A 1 330 ? -14.062 19.031 -13.781 1 98.69 330 TYR A CA 1
ATOM 2653 C C . TYR A 1 330 ? -13.062 19.453 -12.711 1 98.69 330 TYR A C 1
ATOM 2655 O O . TYR A 1 330 ? -12.438 20.5 -12.812 1 98.69 330 TYR A O 1
ATOM 2663 N N . LEU A 1 331 ? -12.883 18.641 -11.719 1 98.81 331 LEU A N 1
ATOM 2664 C CA . LEU A 1 331 ? -12.016 18.969 -10.586 1 98.81 331 LEU A CA 1
ATOM 2665 C C . LEU A 1 331 ? -10.555 19 -11.016 1 98.81 331 LEU A C 1
ATOM 2667 O O . LEU A 1 331 ? -9.781 19.828 -10.539 1 98.81 331 LEU A O 1
ATOM 2671 N N . LEU A 1 332 ? -10.172 18.078 -11.859 1 98.81 332 LEU A N 1
ATOM 2672 C CA . LEU A 1 332 ? -8.797 18.047 -12.328 1 98.81 332 LEU A CA 1
ATOM 2673 C C . LEU A 1 332 ? -8.484 19.281 -13.172 1 98.81 332 LEU A C 1
ATOM 2675 O O . LEU A 1 332 ? -7.367 19.812 -13.117 1 98.81 332 LEU A O 1
ATOM 2679 N N . LYS A 1 333 ? -9.422 19.766 -13.906 1 98.62 333 LYS A N 1
ATOM 2680 C CA . LYS A 1 333 ? -9.242 21 -14.664 1 98.62 333 LYS A CA 1
ATOM 2681 C C . LYS A 1 333 ? -9.062 22.188 -13.742 1 98.62 333 LYS A C 1
ATOM 2683 O O . LYS A 1 333 ? -8.328 23.125 -14.062 1 98.62 333 LYS A O 1
ATOM 2688 N N . VAL A 1 334 ? -9.758 22.156 -12.672 1 98.69 334 VAL A N 1
ATOM 2689 C CA . VAL A 1 334 ? -9.586 23.203 -11.672 1 98.69 334 VAL A CA 1
ATOM 2690 C C . VAL A 1 334 ? -8.133 23.203 -11.188 1 98.69 334 VAL A C 1
ATOM 2692 O O . VAL A 1 334 ? -7.488 24.266 -11.156 1 98.69 334 VAL A O 1
ATOM 2695 N N . ALA A 1 335 ? -7.629 22.078 -10.836 1 98.69 335 ALA A N 1
ATOM 2696 C CA . ALA A 1 335 ? -6.262 21.969 -10.336 1 98.69 335 ALA A CA 1
ATOM 2697 C C . ALA A 1 335 ? -5.254 22.453 -11.367 1 98.69 335 ALA A C 1
ATOM 2699 O O . ALA A 1 335 ? -4.281 23.125 -11.023 1 98.69 335 ALA A O 1
ATOM 2700 N N . GLU A 1 336 ? -5.504 22.156 -12.602 1 98.75 336 GLU A N 1
ATOM 2701 C CA . GLU A 1 336 ? -4.602 22.531 -13.68 1 98.75 336 GLU A CA 1
ATOM 2702 C C . GLU A 1 336 ? -4.652 24.031 -13.93 1 98.75 336 GLU A C 1
ATOM 2704 O O . GLU A 1 336 ? -3.619 24.672 -14.18 1 98.75 336 GLU A O 1
ATOM 2709 N N . ARG A 1 337 ? -5.801 24.578 -13.875 1 98.38 337 ARG A N 1
ATOM 2710 C CA . ARG A 1 337 ? -5.996 25.984 -14.227 1 98.38 337 ARG A CA 1
ATOM 2711 C C . ARG A 1 337 ? -5.133 26.891 -13.352 1 98.38 337 ARG A C 1
ATOM 2713 O O . ARG A 1 337 ? -4.473 27.797 -13.852 1 98.38 337 ARG A O 1
ATOM 2720 N N . TYR A 1 338 ? -5.105 26.672 -12.141 1 98.62 338 TYR A N 1
ATOM 2721 C CA . TYR A 1 338 ? -4.453 27.594 -11.219 1 98.62 338 TYR A CA 1
ATOM 2722 C C . TYR A 1 338 ? -2.938 27.484 -11.32 1 98.62 338 TYR A C 1
ATOM 2724 O O . TYR A 1 338 ? -2.217 28.422 -11 1 98.62 338 TYR A O 1
ATOM 2732 N N . ILE A 1 339 ? -2.436 26.344 -11.711 1 98.75 339 ILE A N 1
ATOM 2733 C CA . ILE A 1 339 ? -1.01 26.203 -11.992 1 98.75 339 ILE A CA 1
ATOM 2734 C C . ILE A 1 339 ? -0.687 26.891 -13.32 1 98.75 339 ILE A C 1
ATOM 2736 O O . ILE A 1 339 ? 0.26 27.672 -13.406 1 98.75 339 ILE A O 1
ATOM 2740 N N . GLN A 1 340 ? -1.491 26.656 -14.32 1 98.44 340 GLN A N 1
ATOM 2741 C CA . GLN A 1 340 ? -1.238 27.141 -15.672 1 98.44 340 GLN A CA 1
ATOM 2742 C C . GLN A 1 340 ? -1.373 28.672 -15.734 1 98.44 340 GLN A C 1
ATOM 2744 O O . GLN A 1 340 ? -0.531 29.344 -16.328 1 98.44 340 GLN A O 1
ATOM 2749 N N . GLU A 1 341 ? -2.373 29.156 -15.102 1 98.38 341 GLU A N 1
ATOM 2750 C CA . GLU A 1 341 ? -2.703 30.562 -15.281 1 98.38 341 GLU A CA 1
ATOM 2751 C C . GLU A 1 341 ? -2.016 31.438 -14.234 1 98.38 341 GLU A C 1
ATOM 2753 O O . GLU A 1 341 ? -1.7 32.594 -14.492 1 98.38 341 GLU A O 1
ATOM 2758 N N . PHE A 1 342 ? -1.739 30.922 -13.039 1 98.62 342 PHE A N 1
ATOM 2759 C CA . PHE A 1 342 ? -1.27 31.781 -11.953 1 98.62 342 PHE A CA 1
ATOM 2760 C C . PHE A 1 342 ? 0.09 31.312 -11.445 1 98.62 342 PHE A C 1
ATOM 2762 O O . PHE A 1 342 ? 0.753 32.031 -10.695 1 98.62 342 PHE A O 1
ATOM 2769 N N . ASP A 1 343 ? 0.498 30.094 -11.742 1 98.62 343 ASP A N 1
ATOM 2770 C CA . ASP A 1 343 ? 1.809 29.547 -11.414 1 98.62 343 ASP A CA 1
ATOM 2771 C C . ASP A 1 343 ? 1.946 29.297 -9.914 1 98.62 343 ASP A C 1
ATOM 2773 O O . ASP A 1 343 ? 2.977 29.625 -9.32 1 98.62 343 ASP A O 1
ATOM 2777 N N . ILE A 1 344 ? 0.904 28.797 -9.312 1 98.88 344 ILE A N 1
ATOM 2778 C CA . ILE A 1 344 ? 1.012 28.438 -7.902 1 98.88 344 ILE A CA 1
ATOM 2779 C C . ILE A 1 344 ? 1.997 27.297 -7.73 1 98.88 344 ILE A C 1
ATOM 2781 O O . ILE A 1 344 ? 2.342 26.609 -8.703 1 98.88 344 ILE A O 1
ATOM 2785 N N . ASP A 1 345 ? 2.404 27.016 -6.461 1 98.88 345 ASP A N 1
ATOM 2786 C CA . ASP A 1 345 ? 3.531 26.109 -6.234 1 98.88 345 ASP A CA 1
ATOM 2787 C C . ASP A 1 345 ? 3.076 24.828 -5.547 1 98.88 345 ASP A C 1
ATOM 2789 O O . ASP A 1 345 ? 3.889 23.938 -5.289 1 98.88 345 ASP A O 1
ATOM 2793 N N . GLY A 1 346 ? 1.821 24.75 -5.246 1 98.75 346 GLY A N 1
ATOM 2794 C CA . GLY A 1 346 ? 1.357 23.531 -4.605 1 98.75 346 GLY A CA 1
ATOM 2795 C C . GLY A 1 346 ? -0.122 23.562 -4.266 1 98.75 346 GLY A C 1
ATOM 2796 O O . GLY A 1 346 ? -0.795 24.562 -4.488 1 98.75 346 GLY A O 1
ATOM 2797 N N . TRP A 1 347 ? -0.602 22.391 -3.779 1 98.88 347 TRP A N 1
ATOM 2798 C CA . TRP A 1 347 ? -1.982 22.203 -3.344 1 98.88 347 TRP A CA 1
ATOM 2799 C C . TRP A 1 347 ? -2.037 21.547 -1.97 1 98.88 347 TRP A C 1
ATOM 2801 O O . TRP A 1 347 ? -1.446 20.484 -1.759 1 98.88 347 TRP A O 1
ATOM 2811 N N . ARG A 1 348 ? -2.643 22.219 -1.064 1 98.88 348 ARG A N 1
ATOM 2812 C CA . ARG A 1 348 ? -3.199 21.547 0.105 1 98.88 348 ARG A CA 1
ATOM 2813 C C . ARG A 1 348 ? -4.586 20.984 -0.195 1 98.88 348 ARG A C 1
ATOM 2815 O O . ARG A 1 348 ? -5.438 21.688 -0.749 1 98.88 348 ARG A O 1
ATOM 2822 N N . LEU A 1 349 ? -4.855 19.703 0.196 1 98.88 349 LEU A N 1
ATOM 2823 C CA . LEU A 1 349 ? -6.082 19 -0.18 1 98.88 349 LEU A CA 1
ATOM 2824 C C . LEU A 1 349 ? -6.957 18.75 1.042 1 98.88 349 LEU A C 1
ATOM 2826 O O . LEU A 1 349 ? -6.609 17.938 1.904 1 98.88 349 LEU A O 1
ATOM 2830 N N . ASP A 1 350 ? -8.078 19.359 1.058 1 98.56 350 ASP A N 1
ATOM 2831 C CA . ASP A 1 350 ? -9.023 19.312 2.166 1 98.56 350 ASP A CA 1
ATOM 2832 C C . ASP A 1 350 ? -9.75 17.969 2.205 1 98.56 350 ASP A C 1
ATOM 2834 O O . ASP A 1 350 ? -10.148 17.438 1.164 1 98.56 350 ASP A O 1
ATOM 2838 N N . VAL A 1 351 ? -9.992 17.391 3.402 1 98.12 351 VAL A N 1
ATOM 2839 C CA . VAL A 1 351 ? -10.695 16.125 3.604 1 98.12 351 VAL A CA 1
ATOM 2840 C C . VAL A 1 351 ? -10.305 15.148 2.504 1 98.12 351 VAL A C 1
ATOM 2842 O O . VAL A 1 351 ? -11.172 14.531 1.875 1 98.12 351 VAL A O 1
ATOM 2845 N N . SER A 1 352 ? -9.094 15.062 2.256 1 98.38 352 SER A N 1
ATOM 2846 C CA . SER A 1 352 ? -8.633 14.328 1.081 1 98.38 352 SER A CA 1
ATOM 2847 C C . SER A 1 352 ? -8.688 12.82 1.317 1 98.38 352 SER A C 1
ATOM 2849 O O . SER A 1 352 ? -8.727 12.039 0.365 1 98.38 352 SER A O 1
ATOM 2851 N N . ASN A 1 353 ? -8.727 12.398 2.559 1 98.12 353 ASN A N 1
ATOM 2852 C CA . ASN A 1 353 ? -8.711 10.977 2.875 1 98.12 353 ASN A CA 1
ATOM 2853 C C . ASN A 1 353 ? -10.039 10.305 2.504 1 98.12 353 ASN A C 1
ATOM 2855 O O . ASN A 1 353 ? -10.117 9.078 2.43 1 98.12 353 ASN A O 1
ATOM 2859 N N . GLU A 1 354 ? -11.086 11.07 2.297 1 98.38 354 GLU A N 1
ATOM 2860 C CA . GLU A 1 354 ? -12.383 10.484 1.974 1 98.38 354 GLU A CA 1
ATOM 2861 C C . GLU A 1 354 ? -12.578 10.367 0.464 1 98.38 354 GLU A C 1
ATOM 2863 O O . GLU A 1 354 ? -13.602 9.852 -0 1 98.38 354 GLU A O 1
ATOM 2868 N N . ILE A 1 355 ? -11.648 10.828 -0.288 1 98.69 355 ILE A N 1
ATOM 2869 C CA . ILE A 1 355 ? -11.695 10.734 -1.743 1 98.69 355 ILE A CA 1
ATOM 2870 C C . ILE A 1 355 ? -10.922 9.508 -2.211 1 98.69 355 ILE A C 1
ATOM 2872 O O . ILE A 1 355 ? -9.914 9.133 -1.605 1 98.69 355 ILE A O 1
ATOM 2876 N N . ASP A 1 356 ? -11.344 8.93 -3.252 1 98.44 356 ASP A N 1
ATOM 2877 C CA . ASP A 1 356 ? -10.805 7.66 -3.721 1 98.44 356 ASP A CA 1
ATOM 2878 C C . ASP A 1 356 ? -9.375 7.824 -4.23 1 98.44 356 ASP A C 1
ATOM 2880 O O . ASP A 1 356 ? -9 8.891 -4.711 1 98.44 356 ASP A O 1
ATOM 2884 N N . HIS A 1 357 ? -8.648 6.758 -4.168 1 98.38 357 HIS A N 1
ATOM 2885 C CA . HIS A 1 357 ? -7.23 6.73 -4.531 1 98.38 357 HIS A CA 1
ATOM 2886 C C . HIS A 1 357 ? -7.043 6.91 -6.031 1 98.38 357 HIS A C 1
ATOM 2888 O O . HIS A 1 357 ? -6.031 7.457 -6.477 1 98.38 357 HIS A O 1
ATOM 2894 N N . VAL A 1 358 ? -7.977 6.418 -6.824 1 97.88 358 VAL A N 1
ATOM 2895 C CA . VAL A 1 358 ? -7.898 6.555 -8.273 1 97.88 358 VAL A CA 1
ATOM 2896 C C . VAL A 1 358 ? -7.863 8.031 -8.656 1 97.88 358 VAL A C 1
ATOM 2898 O O . VAL A 1 358 ? -7.062 8.445 -9.5 1 97.88 358 VAL A O 1
ATOM 2901 N N . PHE A 1 359 ? -8.711 8.805 -8.008 1 98.62 359 PHE A N 1
ATOM 2902 C CA . PHE A 1 359 ? -8.758 10.242 -8.25 1 98.62 359 PHE A CA 1
ATOM 2903 C C . PHE A 1 359 ? -7.426 10.898 -7.922 1 98.62 359 PHE A C 1
ATOM 2905 O O . PHE A 1 359 ? -6.891 11.672 -8.719 1 98.62 359 PHE A O 1
ATOM 2912 N N . TRP A 1 360 ? -6.816 10.609 -6.785 1 98.81 360 TRP A N 1
ATOM 2913 C CA . TRP A 1 360 ? -5.609 11.297 -6.336 1 98.81 360 TRP A CA 1
ATOM 2914 C C . TRP A 1 360 ? -4.41 10.906 -7.188 1 98.81 360 TRP A C 1
ATOM 2916 O O . TRP A 1 360 ? -3.518 11.727 -7.426 1 98.81 360 TRP A O 1
ATOM 2926 N N . ARG A 1 361 ? -4.352 9.672 -7.633 1 98.38 361 ARG A N 1
ATOM 2927 C CA . ARG A 1 361 ? -3.281 9.297 -8.547 1 98.38 361 ARG A CA 1
ATOM 2928 C C . ARG A 1 361 ? -3.344 10.117 -9.828 1 98.38 361 ARG A C 1
ATOM 2930 O O . ARG A 1 361 ? -2.314 10.57 -10.336 1 98.38 361 ARG A O 1
ATOM 2937 N N . GLU A 1 362 ? -4.551 10.266 -10.344 1 98.31 362 GLU A N 1
ATOM 2938 C CA . GLU A 1 362 ? -4.711 11.086 -11.547 1 98.31 362 GLU A CA 1
ATOM 2939 C C . GLU A 1 362 ? -4.402 12.555 -11.258 1 98.31 362 GLU A C 1
ATOM 2941 O O . GLU A 1 362 ? -3.807 13.242 -12.086 1 98.31 362 GLU A O 1
ATOM 2946 N N . PHE A 1 363 ? -4.836 13 -10.102 1 98.81 363 PHE A N 1
ATOM 2947 C CA . PHE A 1 363 ? -4.539 14.359 -9.664 1 98.81 363 PHE A CA 1
ATOM 2948 C C . PHE A 1 363 ? -3.041 14.625 -9.711 1 98.81 363 PHE A C 1
ATOM 2950 O O . PHE A 1 363 ? -2.6 15.617 -10.297 1 98.81 363 PHE A O 1
ATOM 2957 N N . ARG A 1 364 ? -2.229 13.789 -9.141 1 98.69 364 ARG A N 1
ATOM 2958 C CA . ARG A 1 364 ? -0.777 13.953 -9.125 1 98.69 364 ARG A CA 1
ATOM 2959 C C . ARG A 1 364 ? -0.214 13.961 -10.547 1 98.69 364 ARG A C 1
ATOM 2961 O O . ARG A 1 364 ? 0.621 14.805 -10.883 1 98.69 364 ARG A O 1
ATOM 2968 N N . ARG A 1 365 ? -0.664 12.977 -11.297 1 97.44 365 ARG A N 1
ATOM 2969 C CA . ARG A 1 365 ? -0.155 12.875 -12.664 1 97.44 365 ARG A CA 1
ATOM 2970 C C . ARG A 1 365 ? -0.36 14.18 -13.422 1 97.44 365 ARG A C 1
ATOM 2972 O O . ARG A 1 365 ? 0.569 14.688 -14.055 1 97.44 365 ARG A O 1
ATOM 2979 N N . ARG A 1 366 ? -1.519 14.742 -13.328 1 98.31 366 ARG A N 1
ATOM 2980 C CA . ARG A 1 366 ? -1.866 15.938 -14.094 1 98.31 366 ARG A CA 1
ATOM 2981 C C . ARG A 1 366 ? -1.161 17.172 -13.531 1 98.31 366 ARG A C 1
ATOM 2983 O O . ARG A 1 366 ? -0.684 18.016 -14.297 1 98.31 366 ARG A O 1
ATOM 2990 N N . VAL A 1 367 ? -1.105 17.281 -12.25 1 98.75 367 VAL A N 1
ATOM 2991 C CA . VAL A 1 367 ? -0.466 18.422 -11.602 1 98.75 367 VAL A CA 1
ATOM 2992 C C . VAL A 1 367 ? 1.034 18.406 -11.891 1 98.75 367 VAL A C 1
ATOM 2994 O O . VAL A 1 367 ? 1.604 19.422 -12.297 1 98.75 367 VAL A O 1
ATOM 2997 N N . LYS A 1 368 ? 1.685 17.266 -11.773 1 98.25 368 LYS A N 1
ATOM 2998 C CA . LYS A 1 368 ? 3.131 17.172 -11.945 1 98.25 368 LYS A CA 1
ATOM 2999 C C . LYS A 1 368 ? 3.523 17.281 -13.414 1 98.25 368 LYS A C 1
ATOM 3001 O O . LYS A 1 368 ? 4.641 17.688 -13.734 1 98.25 368 LYS A O 1
ATOM 3006 N N . ALA A 1 369 ? 2.605 16.906 -14.289 1 97.62 369 ALA A N 1
ATOM 3007 C CA . ALA A 1 369 ? 2.869 17.094 -15.711 1 97.62 369 ALA A CA 1
ATOM 3008 C C . ALA A 1 369 ? 3.025 18.578 -16.047 1 97.62 369 ALA A C 1
ATOM 3010 O O . ALA A 1 369 ? 3.814 18.938 -16.922 1 97.62 369 ALA A O 1
ATOM 3011 N N . LEU A 1 370 ? 2.295 19.422 -15.367 1 98.38 370 LEU A N 1
ATOM 3012 C CA . LEU A 1 370 ? 2.344 20.859 -15.602 1 98.38 370 LEU A CA 1
ATOM 3013 C C . LEU A 1 370 ? 3.5 21.5 -14.836 1 98.38 370 LEU A C 1
ATOM 3015 O O . LEU A 1 370 ? 4.172 22.391 -15.352 1 98.38 370 LEU A O 1
ATOM 3019 N N . LYS A 1 371 ? 3.695 21.031 -13.641 1 98.5 371 LYS A N 1
ATOM 3020 C CA . LYS A 1 371 ? 4.723 21.578 -12.758 1 98.5 371 LYS A CA 1
ATOM 3021 C C . LYS A 1 371 ? 5.336 20.5 -11.883 1 98.5 371 LYS A C 1
ATOM 3023 O O . LYS A 1 371 ? 4.875 20.25 -10.766 1 98.5 371 LYS A O 1
ATOM 3028 N N . PRO A 1 372 ? 6.43 19.891 -12.258 1 97.62 372 PRO A N 1
ATOM 3029 C CA . PRO A 1 372 ? 7.004 18.719 -11.609 1 97.62 372 PRO A CA 1
ATOM 3030 C C . PRO A 1 372 ? 7.387 18.969 -10.148 1 97.62 372 PRO A C 1
ATOM 3032 O O . PRO A 1 372 ? 7.41 18.031 -9.344 1 97.62 372 PRO A O 1
ATOM 3035 N N . ASP A 1 373 ? 7.641 20.188 -9.781 1 98 373 ASP A N 1
ATOM 3036 C CA . ASP A 1 373 ? 8.062 20.438 -8.406 1 98 373 ASP A CA 1
ATOM 3037 C C . ASP A 1 373 ? 6.93 21.062 -7.59 1 98 373 ASP A C 1
ATOM 3039 O O . ASP A 1 373 ? 7.176 21.703 -6.57 1 98 373 ASP A O 1
ATOM 3043 N N . ALA A 1 374 ? 5.664 20.953 -8.102 1 98.81 374 ALA A N 1
ATOM 3044 C CA . ALA A 1 374 ? 4.523 21.359 -7.289 1 98.81 374 ALA A CA 1
ATOM 3045 C C . ALA A 1 374 ? 4.406 20.484 -6.039 1 98.81 374 ALA A C 1
ATOM 3047 O O . ALA A 1 374 ? 4.605 19.281 -6.102 1 98.81 374 ALA A O 1
ATOM 3048 N N . TYR A 1 375 ? 4.133 21.109 -4.922 1 98.81 375 TYR A N 1
ATOM 3049 C CA . TYR A 1 375 ? 3.994 20.406 -3.643 1 98.81 375 TYR A CA 1
ATOM 3050 C C . TYR A 1 375 ? 2.551 19.984 -3.414 1 98.81 375 TYR A C 1
ATOM 3052 O O . TYR A 1 375 ? 1.631 20.797 -3.48 1 98.81 375 TYR A O 1
ATOM 3060 N N . ILE A 1 376 ? 2.273 18.703 -3.178 1 98.94 376 ILE A N 1
ATOM 3061 C CA . ILE A 1 376 ? 0.937 18.156 -2.953 1 98.94 376 ILE A CA 1
ATOM 3062 C C . ILE A 1 376 ? 0.814 17.672 -1.514 1 98.94 376 ILE A C 1
ATOM 3064 O O . ILE A 1 376 ? 1.461 16.688 -1.128 1 98.94 376 ILE A O 1
ATOM 3068 N N . VAL A 1 377 ? -0.034 18.297 -0.697 1 98.88 377 VAL A N 1
ATOM 3069 C CA . VAL A 1 377 ? -0.167 18.016 0.729 1 98.88 377 VAL A CA 1
ATOM 3070 C C . VAL A 1 377 ? -1.608 17.625 1.045 1 98.88 377 VAL A C 1
ATOM 3072 O O . VAL A 1 377 ? -2.531 18.406 0.855 1 98.88 377 VAL A O 1
ATOM 3075 N N . GLY A 1 378 ? -1.8 16.406 1.543 1 98.69 378 GLY A N 1
ATOM 3076 C CA . GLY A 1 378 ? -3.135 15.969 1.924 1 98.69 378 GLY A CA 1
ATOM 3077 C C . GLY A 1 378 ? -3.457 16.234 3.381 1 98.69 378 GLY A C 1
ATOM 3078 O O . GLY A 1 378 ? -2.582 16.141 4.246 1 98.69 378 GLY A O 1
ATOM 3079 N N . GLU A 1 379 ? -4.664 16.547 3.627 1 98.31 379 GLU A N 1
ATOM 3080 C CA . GLU A 1 379 ? -5.125 16.594 5.012 1 98.31 379 GLU A CA 1
ATOM 3081 C C . GLU A 1 379 ? -5.5 15.203 5.52 1 98.31 379 GLU A C 1
ATOM 3083 O O . GLU A 1 379 ? -6.633 14.75 5.328 1 98.31 379 GLU A O 1
ATOM 3088 N N . ILE A 1 380 ? -4.641 14.625 6.18 1 97 380 ILE A N 1
ATOM 3089 C CA . ILE A 1 380 ? -4.832 13.312 6.789 1 97 380 ILE A CA 1
ATOM 3090 C C . ILE A 1 380 ? -4.328 13.344 8.234 1 97 380 ILE A C 1
ATOM 3092 O O . ILE A 1 380 ? -3.143 13.57 8.477 1 97 380 ILE A O 1
ATOM 3096 N N . TRP A 1 381 ? -5.191 13.031 9.125 1 94.88 381 TRP A N 1
ATOM 3097 C CA . TRP A 1 381 ? -4.906 13.164 10.547 1 94.88 381 TRP A CA 1
ATOM 3098 C C . TRP A 1 381 ? -4.395 11.852 11.133 1 94.88 381 TRP A C 1
ATOM 3100 O O . TRP A 1 381 ? -4.094 11.773 12.32 1 94.88 381 TRP A O 1
ATOM 3110 N N . HIS A 1 382 ? -4.41 10.781 10.375 1 95.06 382 HIS A N 1
ATOM 3111 C CA . HIS A 1 382 ? -4.094 9.422 10.805 1 95.06 382 HIS A CA 1
ATOM 3112 C C . HIS A 1 382 ? -3.025 8.797 9.914 1 95.06 382 HIS A C 1
ATOM 3114 O O . HIS A 1 382 ? -2.375 9.492 9.133 1 95.06 382 HIS A O 1
ATOM 3120 N N . ASP A 1 383 ? -2.74 7.527 10.148 1 95.56 383 ASP A N 1
ATOM 3121 C CA . ASP A 1 383 ? -1.771 6.82 9.32 1 95.56 383 ASP A CA 1
ATOM 3122 C C . ASP A 1 383 ? -2.027 7.082 7.836 1 95.56 383 ASP A C 1
ATOM 3124 O O . ASP A 1 383 ? -3.094 6.75 7.316 1 95.56 383 ASP A O 1
ATOM 3128 N N . ALA A 1 384 ? -1.009 7.633 7.156 1 97.5 384 ALA A N 1
ATOM 3129 C CA . ALA A 1 384 ? -1.222 8.117 5.793 1 97.5 384 ALA A CA 1
ATOM 3130 C C . ALA A 1 384 ? -0.39 7.32 4.793 1 97.5 384 ALA A C 1
ATOM 3132 O O . ALA A 1 384 ? -0.22 7.738 3.645 1 97.5 384 ALA A O 1
ATOM 3133 N N . MET A 1 385 ? 0.137 6.188 5.141 1 97.19 385 MET A N 1
ATOM 3134 C CA . MET A 1 385 ? 1.042 5.426 4.281 1 97.19 385 MET A CA 1
ATOM 3135 C C . MET A 1 385 ? 0.396 5.133 2.932 1 97.19 385 MET A C 1
ATOM 3137 O O . MET A 1 385 ? 1.042 5.262 1.891 1 97.19 385 MET A O 1
ATOM 3141 N N . PRO A 1 386 ? -0.906 4.832 2.879 1 97.56 386 PRO A N 1
ATOM 3142 C CA . PRO A 1 386 ? -1.508 4.523 1.58 1 97.56 386 PRO A CA 1
ATOM 3143 C C . PRO A 1 386 ? -1.416 5.688 0.597 1 97.56 386 PRO A C 1
ATOM 3145 O O . PRO A 1 386 ? -1.449 5.48 -0.619 1 97.56 386 PRO A O 1
ATOM 3148 N N . TRP A 1 387 ? -1.263 6.922 1.053 1 98.38 387 TRP A N 1
ATOM 3149 C CA . TRP A 1 387 ? -1.221 8.094 0.186 1 98.38 387 TRP A CA 1
ATOM 3150 C C . TRP A 1 387 ? 0.218 8.531 -0.077 1 98.38 387 TRP A C 1
ATOM 3152 O O . TRP A 1 387 ? 0.471 9.375 -0.939 1 98.38 387 TRP A O 1
ATOM 3162 N N . LEU A 1 388 ? 1.165 7.922 0.654 1 98.19 388 LEU A N 1
ATOM 3163 C CA . LEU A 1 388 ? 2.533 8.422 0.643 1 98.19 388 LEU A CA 1
ATOM 3164 C C . LEU A 1 388 ? 3.482 7.41 0.013 1 98.19 388 LEU A C 1
ATOM 3166 O O . LEU A 1 388 ? 4.652 7.332 0.388 1 98.19 388 LEU A O 1
ATOM 3170 N N . ARG A 1 389 ? 2.945 6.668 -0.916 1 97.25 389 ARG A N 1
ATOM 3171 C CA . ARG A 1 389 ? 3.752 5.629 -1.544 1 97.25 389 ARG A CA 1
ATOM 3172 C C . ARG A 1 389 ? 4.434 6.148 -2.805 1 97.25 389 ARG A C 1
ATOM 3174 O O . ARG A 1 389 ? 5.023 5.375 -3.564 1 97.25 389 ARG A O 1
ATOM 3181 N N . GLY A 1 390 ? 4.285 7.414 -3.125 1 96.75 390 GLY A N 1
ATOM 3182 C CA . GLY A 1 390 ? 4.988 8.031 -4.238 1 96.75 390 GLY A CA 1
ATOM 3183 C C . GLY A 1 390 ? 4.09 8.32 -5.426 1 96.75 390 GLY A C 1
ATOM 3184 O O . GLY A 1 390 ? 4.492 9.023 -6.355 1 96.75 390 GLY A O 1
ATOM 3185 N N . ASP A 1 391 ? 2.885 7.891 -5.383 1 97.62 391 ASP A N 1
ATOM 3186 C CA . ASP A 1 391 ? 2.021 7.996 -6.555 1 97.62 391 ASP A CA 1
ATOM 3187 C C . ASP A 1 391 ? 0.852 8.945 -6.289 1 97.62 391 ASP A C 1
ATOM 3189 O O . ASP A 1 391 ? 0.032 9.188 -7.18 1 97.62 391 ASP A O 1
ATOM 3193 N N . GLN A 1 392 ? 0.741 9.523 -5.062 1 98.44 392 GLN A N 1
ATOM 3194 C CA . GLN A 1 392 ? -0.366 10.414 -4.734 1 98.44 392 GLN A CA 1
ATOM 3195 C C . GLN A 1 392 ? 0.136 11.695 -4.078 1 98.44 392 GLN A C 1
ATOM 3197 O O . GLN A 1 392 ? 0.549 12.633 -4.766 1 98.44 392 GLN A O 1
ATOM 3202 N N . TYR A 1 393 ? 0.472 11.703 -2.795 1 98.75 393 TYR A N 1
ATOM 3203 C CA . TYR A 1 393 ? 0.854 12.914 -2.082 1 98.75 393 TYR A CA 1
ATOM 3204 C C . TYR A 1 393 ? 2.363 12.984 -1.891 1 98.75 393 TYR A C 1
ATOM 3206 O O . TYR A 1 393 ? 3.049 11.961 -1.946 1 98.75 393 TYR A O 1
ATOM 3214 N N . ASP A 1 394 ? 2.846 14.227 -1.722 1 98.62 394 ASP A N 1
ATOM 3215 C CA . ASP A 1 394 ? 4.223 14.453 -1.294 1 98.62 394 ASP A CA 1
ATOM 3216 C C . ASP A 1 394 ? 4.328 14.469 0.229 1 98.62 394 ASP A C 1
ATOM 3218 O O . ASP A 1 394 ? 5.383 14.164 0.786 1 98.62 394 ASP A O 1
ATOM 3222 N N . ALA A 1 395 ? 3.26 14.859 0.856 1 98.38 395 ALA A N 1
ATOM 3223 C CA . ALA A 1 395 ? 3.197 14.992 2.311 1 98.38 395 ALA A CA 1
ATOM 3224 C C . ALA A 1 395 ? 1.753 15.062 2.795 1 98.38 395 ALA A C 1
ATOM 3226 O O . ALA A 1 395 ? 0.82 15.055 1.987 1 98.38 395 ALA A O 1
ATOM 3227 N N . VAL A 1 396 ? 1.611 15 4.059 1 98 396 VAL A N 1
ATOM 3228 C CA . VAL A 1 396 ? 0.336 15.266 4.719 1 98 396 VAL A CA 1
ATOM 3229 C C . VAL A 1 396 ? 0.525 16.312 5.812 1 98 396 VAL A C 1
ATOM 3231 O O . VAL A 1 396 ? 1.654 16.594 6.223 1 98 396 VAL A O 1
ATOM 3234 N N . MET A 1 397 ? -0.599 16.953 6.18 1 97.5 397 MET A N 1
ATOM 3235 C CA . MET A 1 397 ? -0.526 17.781 7.383 1 97.5 397 MET A CA 1
ATOM 3236 C C . MET A 1 397 ? -0.231 16.938 8.609 1 97.5 397 MET A C 1
ATOM 3238 O O . MET A 1 397 ? -1.145 16.359 9.211 1 97.5 397 MET A O 1
ATOM 3242 N N . ASN A 1 398 ? 0.965 16.859 8.961 1 96.31 398 ASN A N 1
ATOM 3243 C CA . ASN A 1 398 ? 1.502 15.859 9.883 1 96.31 398 ASN A CA 1
ATOM 3244 C C . ASN A 1 398 ? 1.062 16.125 11.32 1 96.31 398 ASN A C 1
ATOM 3246 O O . ASN A 1 398 ? 1.899 16.281 12.211 1 96.31 398 ASN A O 1
ATOM 3250 N N . TYR A 1 399 ? -0.185 16.031 11.594 1 95 399 TYR A N 1
ATOM 3251 C CA . TYR A 1 399 ? -0.776 16.297 12.898 1 95 399 TYR A CA 1
ATOM 3252 C C . TYR A 1 399 ? -0.254 15.328 13.953 1 95 399 TYR A C 1
ATOM 3254 O O . TYR A 1 399 ? -0.024 15.719 15.102 1 95 399 TYR A O 1
ATOM 3262 N N . PRO A 1 400 ? -0.044 14.047 13.641 1 93.75 400 PRO A N 1
ATOM 3263 C CA . PRO A 1 400 ? 0.516 13.148 14.648 1 93.75 400 PRO A CA 1
ATOM 3264 C C . PRO A 1 400 ? 1.849 13.648 15.211 1 93.75 400 PRO A C 1
ATOM 3266 O O . PRO A 1 400 ? 2.102 13.531 16.406 1 93.75 400 PRO A O 1
ATOM 3269 N N . PHE A 1 401 ? 2.627 14.227 14.422 1 94.75 401 PHE A N 1
ATOM 3270 C CA . PHE A 1 401 ? 3.896 14.797 14.844 1 94.75 401 PHE A CA 1
ATOM 3271 C C . PHE A 1 401 ? 3.67 15.961 15.805 1 94.75 401 PHE A C 1
ATOM 3273 O O . PHE A 1 401 ? 4.27 16.016 16.891 1 94.75 401 PHE A O 1
ATOM 3280 N N . GLY A 1 402 ? 2.844 16.922 15.469 1 96.5 402 GLY A N 1
ATOM 3281 C CA . GLY A 1 402 ? 2.521 18.047 16.344 1 96.5 402 GLY A CA 1
ATOM 3282 C C . GLY A 1 402 ? 1.898 17.625 17.656 1 96.5 402 GLY A C 1
ATOM 3283 O O . GLY A 1 402 ? 2.236 18.156 18.703 1 96.5 402 GLY A O 1
ATOM 3284 N N . ASN A 1 403 ? 1.078 16.625 17.531 1 95.38 403 ASN A N 1
ATOM 3285 C CA . ASN A 1 403 ? 0.418 16.125 18.734 1 95.38 403 ASN A CA 1
ATOM 3286 C C . ASN A 1 403 ? 1.416 15.477 19.688 1 95.38 403 ASN A C 1
ATOM 3288 O O . ASN A 1 403 ? 1.244 15.539 20.906 1 95.38 403 ASN A O 1
ATOM 3292 N N . ALA A 1 404 ? 2.418 14.836 19.172 1 96.06 404 ALA A N 1
ATOM 3293 C CA . ALA A 1 404 ? 3.447 14.258 20.031 1 96.06 404 ALA A CA 1
ATOM 3294 C C . ALA A 1 404 ? 4.129 15.328 20.875 1 96.06 404 ALA A C 1
ATOM 3296 O O . ALA A 1 404 ? 4.355 15.141 22.062 1 96.06 404 ALA A O 1
ATOM 3297 N N . ILE A 1 405 ? 4.414 16.438 20.281 1 97.88 405 ILE A N 1
ATOM 3298 C CA . ILE A 1 405 ? 5.039 17.562 20.969 1 97.88 405 ILE A CA 1
ATOM 3299 C C . ILE A 1 405 ? 4.086 18.109 22.031 1 97.88 405 ILE A C 1
ATOM 3301 O O . ILE A 1 405 ? 4.453 18.234 23.203 1 97.88 405 ILE A O 1
ATOM 3305 N N . VAL A 1 406 ? 2.889 18.328 21.656 1 97.56 406 VAL A N 1
ATOM 3306 C CA . VAL A 1 406 ? 1.886 18.953 22.516 1 97.56 406 VAL A CA 1
ATOM 3307 C C . VAL A 1 406 ? 1.576 18.016 23.688 1 97.56 406 VAL A C 1
ATOM 3309 O O . VAL A 1 406 ? 1.497 18.469 24.828 1 97.56 406 VAL A O 1
ATOM 3312 N N . ASP A 1 407 ? 1.423 16.766 23.438 1 95.44 407 ASP A N 1
ATOM 3313 C CA . ASP A 1 407 ? 1.104 15.805 24.484 1 95.44 407 ASP A CA 1
ATOM 3314 C C . ASP A 1 407 ? 2.211 15.742 25.531 1 95.44 407 ASP A C 1
ATOM 3316 O O . ASP A 1 407 ? 1.936 15.617 26.719 1 95.44 407 ASP A O 1
ATOM 3320 N N . PHE A 1 408 ? 3.443 15.82 25.109 1 97.56 408 PHE A N 1
ATOM 3321 C CA . PHE A 1 408 ? 4.578 15.828 26.031 1 97.56 408 PHE A CA 1
ATOM 3322 C C . PHE A 1 408 ? 4.559 17.078 26.906 1 97.56 408 PHE A C 1
ATOM 3324 O O . PHE A 1 408 ? 4.684 17 28.125 1 97.56 408 PHE A O 1
ATOM 3331 N N . LEU A 1 409 ? 4.312 18.188 26.281 1 98.19 409 LEU A N 1
ATOM 3332 C CA . LEU A 1 409 ? 4.371 19.453 26.984 1 98.19 409 LEU A CA 1
ATOM 3333 C C . LEU A 1 409 ? 3.191 19.609 27.953 1 98.19 409 LEU A C 1
ATOM 3335 O O . LEU A 1 409 ? 3.307 20.25 28.984 1 98.19 409 LEU A O 1
ATOM 3339 N N . LEU A 1 410 ? 2.107 18.938 27.594 1 96.19 410 LEU A N 1
ATOM 3340 C CA . LEU A 1 410 ? 0.929 18.969 28.453 1 96.19 410 LEU A CA 1
ATOM 3341 C C . LEU A 1 410 ? 0.971 17.844 29.484 1 96.19 410 LEU A C 1
ATOM 3343 O O . LEU A 1 410 ? 0.05 17.703 30.297 1 96.19 410 LEU A O 1
ATOM 3347 N N . THR A 1 411 ? 1.935 17 29.469 1 95.25 411 THR A N 1
ATOM 3348 C CA . THR A 1 411 ? 2.105 15.875 30.375 1 95.25 411 THR A CA 1
ATOM 3349 C C . THR A 1 411 ? 0.883 14.969 30.359 1 95.25 411 THR A C 1
ATOM 3351 O O . THR A 1 411 ? 0.342 14.617 31.406 1 95.25 411 THR A O 1
ATOM 3354 N N . LYS A 1 412 ? 0.45 14.727 29.141 1 91.38 412 LYS A N 1
ATOM 3355 C CA . LYS A 1 412 ? -0.652 13.773 29.031 1 91.38 412 LYS A CA 1
ATOM 3356 C C . LYS A 1 412 ? -0.277 12.422 29.625 1 91.38 412 LYS A C 1
ATOM 3358 O O . LYS A 1 412 ? 0.906 12.094 29.734 1 91.38 412 LYS A O 1
ATOM 3363 N N . ASP A 1 413 ? -1.19 11.641 29.938 1 86 413 ASP A N 1
ATOM 3364 C CA . ASP A 1 413 ? -0.973 10.398 30.672 1 86 413 ASP A CA 1
ATOM 3365 C C . ASP A 1 413 ? -0.061 9.453 29.891 1 86 413 ASP A C 1
ATOM 3367 O O . ASP A 1 413 ? 0.742 8.727 30.469 1 86 413 ASP A O 1
ATOM 3371 N N . TRP A 1 414 ? -0.112 9.492 28.672 1 86.44 414 TRP A N 1
ATOM 3372 C CA . TRP A 1 414 ? 0.67 8.578 27.859 1 86.44 414 TRP A CA 1
ATOM 3373 C C . TRP A 1 414 ? 1.995 9.203 27.438 1 86.44 414 TRP A C 1
ATOM 3375 O O . TRP A 1 414 ? 2.777 8.594 26.703 1 86.44 414 TRP A O 1
ATOM 3385 N N . SER A 1 415 ? 2.232 10.398 27.875 1 93.12 415 SER A N 1
ATOM 3386 C CA . SER A 1 415 ? 3.441 11.141 27.531 1 93.12 415 SER A CA 1
ATOM 3387 C C . SER A 1 415 ? 3.91 12.016 28.688 1 93.12 415 SER A C 1
ATOM 3389 O O . SER A 1 415 ? 4.09 13.219 28.531 1 93.12 415 SER A O 1
ATOM 3391 N N . LYS A 1 416 ? 4.23 11.398 29.75 1 95 416 LYS A N 1
ATOM 3392 C CA . LYS A 1 416 ? 4.539 12.102 30.984 1 95 416 LYS A CA 1
ATOM 3393 C C . LYS A 1 416 ? 6.008 12.5 31.047 1 95 416 LYS A C 1
ATOM 3395 O O . LYS A 1 416 ? 6.371 13.453 31.75 1 95 416 LYS A O 1
ATOM 3400 N N . THR A 1 417 ? 6.836 11.781 30.344 1 97.5 417 THR A N 1
ATOM 3401 C CA . THR A 1 417 ? 8.273 12.016 30.422 1 97.5 417 THR A CA 1
ATOM 3402 C C . THR A 1 417 ? 8.852 12.273 29.031 1 97.5 417 THR A C 1
ATOM 3404 O O . THR A 1 417 ? 8.211 12 28.016 1 97.5 417 THR A O 1
ATOM 3407 N N . ALA A 1 418 ? 10.07 12.805 29.062 1 98.12 418 ALA A N 1
ATOM 3408 C CA . ALA A 1 418 ? 10.789 13 27.812 1 98.12 418 ALA A CA 1
ATOM 3409 C C . ALA A 1 418 ? 11.016 11.672 27.094 1 98.12 418 ALA A C 1
ATOM 3411 O O . ALA A 1 418 ? 11 11.609 25.859 1 98.12 418 ALA A O 1
ATOM 3412 N N . SER A 1 419 ? 11.188 10.664 27.844 1 97.38 419 SER A N 1
ATOM 3413 C CA . SER A 1 419 ? 11.336 9.344 27.234 1 97.38 419 SER A CA 1
ATOM 3414 C C . SER A 1 419 ? 10.086 8.945 26.469 1 97.38 419 SER A C 1
ATOM 3416 O O . SER A 1 419 ? 10.18 8.359 25.391 1 97.38 419 SER A O 1
ATOM 3418 N N . ASP A 1 420 ? 8.945 9.242 27.031 1 95.94 420 ASP A N 1
ATOM 3419 C CA . ASP A 1 420 ? 7.688 8.961 26.344 1 95.94 420 ASP A CA 1
ATOM 3420 C C . ASP A 1 420 ? 7.625 9.688 25 1 95.94 420 ASP A C 1
ATOM 3422 O O . ASP A 1 420 ? 7.184 9.117 24 1 95.94 420 ASP A O 1
ATOM 3426 N N . PHE A 1 421 ? 8.078 10.906 25.016 1 97 421 PHE A N 1
ATOM 3427 C CA . PHE A 1 421 ? 8.109 11.688 23.781 1 97 421 PHE A CA 1
ATOM 3428 C C . PHE A 1 421 ? 9.031 11.039 22.766 1 97 421 PHE A C 1
ATOM 3430 O O . PHE A 1 421 ? 8.664 10.891 21.594 1 97 421 PHE A O 1
ATOM 3437 N N . VAL A 1 422 ? 10.18 10.656 23.188 1 97.38 422 VAL A N 1
ATOM 3438 C CA . VAL A 1 422 ? 11.172 10.047 22.297 1 97.38 422 VAL A CA 1
ATOM 3439 C C . VAL A 1 422 ? 10.602 8.758 21.703 1 97.38 422 VAL A C 1
ATOM 3441 O O . VAL A 1 422 ? 10.789 8.484 20.516 1 97.38 422 VAL A O 1
ATOM 3444 N N . TYR A 1 423 ? 9.93 8.008 22.516 1 95.94 423 TYR A N 1
ATOM 3445 C CA . TYR A 1 423 ? 9.289 6.789 22.031 1 95.94 423 TYR A CA 1
ATOM 3446 C C . TYR A 1 423 ? 8.266 7.105 20.953 1 95.94 423 TYR A C 1
ATOM 3448 O O . TYR A 1 423 ? 8.242 6.453 19.906 1 95.94 423 TYR A O 1
ATOM 3456 N N . ARG A 1 424 ? 7.473 8.094 21.125 1 94.81 424 ARG A N 1
ATOM 3457 C CA . ARG A 1 424 ? 6.414 8.445 20.188 1 94.81 424 ARG A CA 1
ATOM 3458 C C . ARG A 1 424 ? 6.996 8.969 18.891 1 94.81 424 ARG A C 1
ATOM 3460 O O . ARG A 1 424 ? 6.539 8.609 17.797 1 94.81 424 ARG A O 1
ATOM 3467 N N . ILE A 1 425 ? 7.941 9.828 19.016 1 95.06 425 ILE A N 1
ATOM 3468 C CA . ILE A 1 425 ? 8.531 10.406 17.812 1 95.06 425 ILE A CA 1
ATOM 3469 C C . ILE A 1 425 ? 9.258 9.328 17.016 1 95.06 425 ILE A C 1
ATOM 3471 O O . ILE A 1 425 ? 9.281 9.367 15.781 1 95.06 425 ILE A O 1
ATOM 3475 N N . SER A 1 426 ? 9.883 8.43 17.703 1 94 426 SER A N 1
ATOM 3476 C CA . SER A 1 426 ? 10.508 7.293 17.031 1 94 426 SER A CA 1
ATOM 3477 C C . SER A 1 426 ? 9.484 6.473 16.266 1 94 426 SER A C 1
ATOM 3479 O O . SER A 1 426 ? 9.719 6.105 15.102 1 94 426 SER A O 1
ATOM 3481 N N . GLU A 1 427 ? 8.43 6.203 16.875 1 93.56 427 GLU A N 1
ATOM 3482 C CA . GLU A 1 427 ? 7.355 5.445 16.219 1 93.56 427 GLU A CA 1
ATOM 3483 C C . GLU A 1 427 ? 6.867 6.148 14.961 1 93.56 427 GLU A C 1
ATOM 3485 O O . GLU A 1 427 ? 6.703 5.516 13.914 1 93.56 427 GLU A O 1
ATOM 3490 N N . ILE A 1 428 ? 6.645 7.422 15.062 1 93 428 ILE A N 1
ATOM 3491 C CA . ILE A 1 428 ? 6.16 8.211 13.93 1 93 428 ILE A CA 1
ATOM 3492 C C . ILE A 1 428 ? 7.199 8.195 12.812 1 93 428 ILE A C 1
ATOM 3494 O O . ILE A 1 428 ? 6.848 8.078 11.633 1 93 428 ILE A O 1
ATOM 3498 N N . SER A 1 429 ? 8.422 8.281 13.18 1 91.62 429 SER A N 1
ATOM 3499 C CA . SER A 1 429 ? 9.5 8.305 12.195 1 91.62 429 SER A CA 1
ATOM 3500 C C . SER A 1 429 ? 9.594 6.973 11.453 1 91.62 429 SER A C 1
ATOM 3502 O O . SER A 1 429 ? 9.992 6.934 10.289 1 91.62 429 SER A O 1
ATOM 3504 N N . PHE A 1 430 ? 9.211 5.938 12.102 1 92.44 430 PHE A N 1
ATOM 3505 C CA . PHE A 1 430 ? 9.336 4.609 11.516 1 92.44 430 PHE A CA 1
ATOM 3506 C C . PHE A 1 430 ? 8.086 4.246 10.727 1 92.44 430 PHE A C 1
ATOM 3508 O O . PHE A 1 430 ? 8.102 3.297 9.938 1 92.44 430 PHE A O 1
ATOM 3515 N N . MET A 1 431 ? 7.098 4.996 10.805 1 93 431 MET A N 1
ATOM 3516 C CA . MET A 1 431 ? 5.84 4.73 10.109 1 93 431 MET A CA 1
ATOM 3517 C C . MET A 1 431 ? 5.98 4.98 8.609 1 93 431 MET A C 1
ATOM 3519 O O . MET A 1 431 ? 5.223 4.426 7.812 1 93 431 MET A O 1
ATOM 3523 N N . TYR A 1 432 ? 6.957 5.812 8.203 1 95.94 432 TYR A N 1
ATOM 3524 C CA . TYR A 1 432 ? 7.094 6.238 6.816 1 95.94 432 TYR A CA 1
ATOM 3525 C C . TYR A 1 432 ? 8.539 6.117 6.348 1 95.94 432 TYR A C 1
ATOM 3527 O O . TYR A 1 432 ? 9.461 6.074 7.164 1 95.94 432 TYR A O 1
ATOM 3535 N N . PRO A 1 433 ? 8.742 6.07 5.027 1 96.44 433 PRO A N 1
ATOM 3536 C CA . PRO A 1 433 ? 10.094 6.211 4.492 1 96.44 433 PRO A CA 1
ATOM 3537 C C . PRO A 1 433 ? 10.742 7.547 4.863 1 96.44 433 PRO A C 1
ATOM 3539 O O . PRO A 1 433 ? 10.039 8.547 5.039 1 96.44 433 PRO A O 1
ATOM 3542 N N . ASP A 1 434 ? 12.008 7.602 4.875 1 93.94 434 ASP A N 1
ATOM 3543 C CA . ASP A 1 434 ? 12.758 8.773 5.316 1 93.94 434 ASP A CA 1
ATOM 3544 C C . ASP A 1 434 ? 12.453 9.984 4.438 1 93.94 434 ASP A C 1
ATOM 3546 O O . ASP A 1 434 ? 12.367 11.109 4.934 1 93.94 434 ASP A O 1
ATOM 3550 N N . ARG A 1 435 ? 12.32 9.742 3.146 1 94.62 435 ARG A N 1
ATOM 3551 C CA . ARG A 1 435 ? 12.086 10.844 2.221 1 94.62 435 ARG A CA 1
ATOM 3552 C C . ARG A 1 435 ? 10.734 11.492 2.469 1 94.62 435 ARG A C 1
ATOM 3554 O O . ARG A 1 435 ? 10.555 12.688 2.23 1 94.62 435 ARG A O 1
ATOM 3561 N N . VAL A 1 436 ? 9.812 10.711 2.98 1 96.69 436 VAL A N 1
ATOM 3562 C CA . VAL A 1 436 ? 8.5 11.234 3.355 1 96.69 436 VAL A CA 1
ATOM 3563 C C . VAL A 1 436 ? 8.641 12.148 4.57 1 96.69 436 VAL A C 1
ATOM 3565 O O . VAL A 1 436 ? 8.094 13.258 4.594 1 96.69 436 VAL A O 1
ATOM 3568 N N . ILE A 1 437 ? 9.406 11.719 5.535 1 95.44 437 ILE A N 1
ATOM 3569 C CA . ILE A 1 437 ? 9.633 12.484 6.758 1 95.44 437 ILE A CA 1
ATOM 3570 C C . ILE A 1 437 ? 10.336 13.789 6.418 1 95.44 437 ILE A C 1
ATOM 3572 O O . ILE A 1 437 ? 9.992 14.852 6.949 1 95.44 437 ILE A O 1
ATOM 3576 N N . ARG A 1 438 ? 11.242 13.758 5.512 1 95.12 438 ARG A N 1
ATOM 3577 C CA . ARG A 1 438 ? 12.039 14.906 5.098 1 95.12 438 ARG A CA 1
ATOM 3578 C C . ARG A 1 438 ? 11.164 15.992 4.492 1 95.12 438 ARG A C 1
ATOM 3580 O O . ARG A 1 438 ? 11.43 17.188 4.668 1 95.12 438 ARG A O 1
ATOM 3587 N N . SER A 1 439 ? 10.117 15.578 3.832 1 95.88 439 SER A N 1
ATOM 3588 C CA . SER A 1 439 ? 9.273 16.516 3.105 1 95.88 439 SER A CA 1
ATOM 3589 C C . SER A 1 439 ? 7.957 16.766 3.834 1 95.88 439 SER A C 1
ATOM 3591 O O . SER A 1 439 ? 7.047 17.375 3.287 1 95.88 439 SER A O 1
ATOM 3593 N N . ALA A 1 440 ? 7.867 16.328 5.023 1 96.56 440 ALA A N 1
ATOM 3594 C CA . ALA A 1 440 ? 6.621 16.406 5.777 1 96.56 440 ALA A CA 1
ATOM 3595 C C . ALA A 1 440 ? 6.234 17.859 6.035 1 96.56 440 ALA A C 1
ATOM 3597 O O . ALA A 1 440 ? 7.102 18.734 6.125 1 96.56 440 ALA A O 1
ATOM 3598 N N . PHE A 1 441 ? 4.926 18.141 6.047 1 98.44 441 PHE A N 1
ATOM 3599 C CA . PHE A 1 441 ? 4.348 19.406 6.461 1 98.44 441 PHE A CA 1
ATOM 3600 C C . PHE A 1 441 ? 4.004 19.391 7.945 1 98.44 441 PHE A C 1
ATOM 3602 O O . PHE A 1 441 ? 2.939 18.906 8.336 1 98.44 441 PHE A O 1
ATOM 3609 N N . ASN A 1 442 ? 4.879 19.922 8.781 1 97.94 442 ASN A N 1
ATOM 3610 C CA . ASN A 1 442 ? 4.719 19.828 10.227 1 97.94 442 ASN A CA 1
ATOM 3611 C C . ASN A 1 442 ? 4.105 21.109 10.805 1 97.94 442 ASN A C 1
ATOM 3613 O O . ASN A 1 442 ? 4.426 22.203 10.359 1 97.94 442 ASN A O 1
ATOM 3617 N N . LEU A 1 443 ? 3.221 20.938 11.695 1 98.5 443 LEU A N 1
ATOM 3618 C CA . LEU A 1 443 ? 2.518 22.062 12.297 1 98.5 443 LEU A CA 1
ATOM 3619 C C . LEU A 1 443 ? 2.111 21.75 13.734 1 98.5 443 LEU A C 1
ATOM 3621 O O . LEU A 1 443 ? 1.984 20.578 14.109 1 98.5 443 LEU A O 1
ATOM 3625 N N . LEU A 1 444 ? 1.942 22.781 14.508 1 98.38 444 LEU A N 1
ATOM 3626 C CA . LEU A 1 444 ? 1.457 22.656 15.875 1 98.38 444 LEU A CA 1
ATOM 3627 C C . LEU A 1 444 ? -0.006 23.078 15.977 1 98.38 444 LEU A C 1
ATOM 3629 O O . LEU A 1 444 ? -0.709 22.672 16.906 1 98.38 444 LEU A O 1
ATOM 3633 N N . ASP A 1 445 ? -0.41 23.875 15.109 1 97.62 445 ASP A N 1
ATOM 3634 C CA . ASP A 1 445 ? -1.785 24.375 15.055 1 97.62 445 ASP A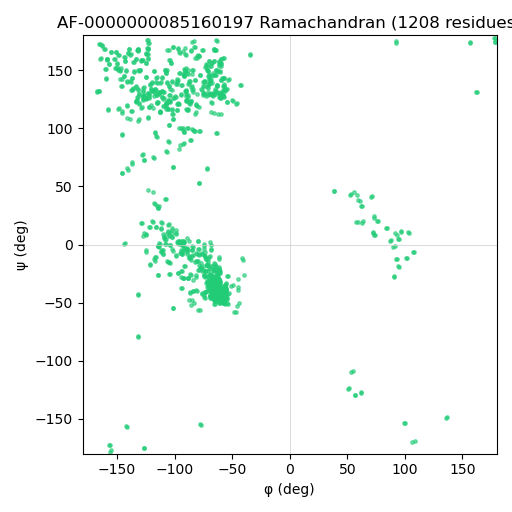 CA 1
ATOM 3635 C C . ASP A 1 445 ? -2.152 24.797 13.633 1 97.62 445 ASP A C 1
ATOM 3637 O O . ASP A 1 445 ? -1.296 24.828 12.75 1 97.62 445 ASP A O 1
ATOM 3641 N N . SER A 1 446 ? -3.406 24.984 13.398 1 97.94 446 SER A N 1
ATOM 3642 C CA . SER A 1 446 ? -3.979 25.422 12.125 1 97.94 446 SER A CA 1
ATOM 3643 C C . SER A 1 446 ? -5.344 26.062 12.336 1 97.94 446 SER A C 1
ATOM 3645 O O . SER A 1 446 ? -5.762 26.297 13.469 1 97.94 446 SER A O 1
ATOM 3647 N N . HIS A 1 447 ? -5.953 26.328 11.211 1 97.38 447 HIS A N 1
ATOM 3648 C CA . HIS A 1 447 ? -7.293 26.906 11.242 1 97.38 447 HIS A CA 1
ATOM 3649 C C . HIS A 1 447 ? -8.312 25.906 11.781 1 97.38 447 HIS A C 1
ATOM 3651 O O . HIS A 1 447 ? -9.453 26.266 12.062 1 97.38 447 HIS A O 1
ATOM 3657 N N . ASP A 1 448 ? -7.887 24.656 12.055 1 95.12 448 ASP A N 1
ATOM 3658 C CA . ASP A 1 448 ? -8.797 23.594 12.484 1 95.12 448 ASP A CA 1
ATOM 3659 C C . ASP A 1 448 ? -8.523 23.188 13.93 1 95.12 448 ASP A C 1
ATOM 3661 O O . ASP A 1 448 ? -9.188 22.297 14.469 1 95.12 448 ASP A O 1
ATOM 3665 N N . THR A 1 449 ? -7.594 23.797 14.555 1 96.5 449 THR A N 1
ATOM 3666 C CA . THR A 1 449 ? -7.219 23.422 15.914 1 96.5 449 THR A CA 1
ATOM 3667 C C . THR A 1 449 ? -7.125 24.641 16.812 1 96.5 449 THR A C 1
ATOM 3669 O O . THR A 1 449 ? -7.082 25.781 16.328 1 96.5 449 THR A O 1
ATOM 3672 N N . ASP A 1 450 ? -7.051 24.328 18.125 1 97.5 450 ASP A N 1
ATOM 3673 C CA . ASP A 1 450 ? -6.688 25.406 19.031 1 97.5 450 ASP A CA 1
ATOM 3674 C C . ASP A 1 450 ? -5.332 26 18.656 1 97.5 450 ASP A C 1
ATOM 3676 O O . ASP A 1 450 ? -4.438 25.281 18.203 1 97.5 450 ASP A O 1
ATOM 3680 N N . ARG A 1 451 ? -5.242 27.297 18.828 1 98.38 451 ARG A N 1
ATOM 3681 C CA . ARG A 1 451 ? -3.922 27.891 18.672 1 98.38 451 ARG A CA 1
ATOM 3682 C C . ARG A 1 451 ? -2.969 27.422 19.766 1 98.38 451 ARG A C 1
ATOM 3684 O O . ARG A 1 451 ? -3.371 27.266 20.922 1 98.38 451 ARG A O 1
ATOM 3691 N N . ILE A 1 452 ? -1.778 27.312 19.484 1 98.25 452 ILE A N 1
ATOM 3692 C CA . ILE A 1 452 ? -0.805 26.594 20.312 1 98.25 452 ILE A CA 1
ATOM 3693 C C . ILE A 1 452 ? -0.592 27.344 21.625 1 98.25 452 ILE A C 1
ATOM 3695 O O . ILE A 1 452 ? -0.431 26.719 22.688 1 98.25 452 ILE A O 1
ATOM 3699 N N . VAL A 1 453 ? -0.574 28.719 21.625 1 98 453 VAL A N 1
ATOM 3700 C CA . VAL A 1 453 ? -0.369 29.516 22.828 1 98 453 VAL A CA 1
ATOM 3701 C C . VAL A 1 453 ? -1.521 29.281 23.812 1 98 453 VAL A C 1
ATOM 3703 O O . VAL A 1 453 ? -1.303 29.141 25.016 1 98 453 VAL A O 1
ATOM 3706 N N . HIS A 1 454 ? -2.684 29.281 23.219 1 97.5 454 HIS A N 1
ATOM 3707 C CA . HIS A 1 454 ? -3.877 29.016 24.031 1 97.5 454 HIS A CA 1
ATOM 3708 C C . HIS A 1 454 ? -3.869 27.594 24.578 1 97.5 454 HIS A C 1
ATOM 3710 O O . HIS A 1 454 ? -4.133 27.391 25.766 1 97.5 454 HIS A O 1
ATOM 3716 N N . LEU A 1 455 ? -3.605 26.703 23.766 1 97.44 455 LEU A N 1
ATOM 3717 C CA . LEU A 1 455 ? -3.637 25.281 24.109 1 97.44 455 LEU A CA 1
ATOM 3718 C C . LEU A 1 455 ? -2.641 24.984 25.234 1 97.44 455 LEU A C 1
ATOM 3720 O O . LEU A 1 455 ? -2.938 24.203 26.125 1 97.44 455 LEU A O 1
ATOM 3724 N N . LEU A 1 456 ? -1.477 25.625 25.203 1 97.75 456 LEU A N 1
ATOM 3725 C CA . LEU A 1 456 ? -0.403 25.297 26.141 1 97.75 456 LEU A CA 1
ATOM 3726 C C . LEU A 1 456 ? -0.454 26.219 27.344 1 97.75 456 LEU A C 1
ATOM 3728 O O . LEU A 1 456 ? 0.347 26.078 28.281 1 97.75 456 LEU A O 1
ATOM 3732 N N . GLY A 1 457 ? -1.337 27.188 27.344 1 95.06 457 GLY A N 1
ATOM 3733 C CA . GLY A 1 457 ? -1.601 28.016 28.516 1 95.06 457 GLY A CA 1
ATOM 3734 C C . GLY A 1 457 ? -0.626 29.172 28.656 1 95.06 457 GLY A C 1
ATOM 3735 O O . GLY A 1 457 ? -0.483 29.734 29.75 1 95.06 457 GLY A O 1
ATOM 3736 N N . GLY A 1 458 ? 0.135 29.469 27.562 1 94.44 458 GLY A N 1
ATOM 3737 C CA . GLY A 1 458 ? 0.989 30.641 27.703 1 94.44 458 GLY A CA 1
ATOM 3738 C C . GLY A 1 458 ? 2.182 30.625 26.766 1 94.44 458 GLY A C 1
ATOM 3739 O O . GLY A 1 458 ? 2.436 29.641 26.094 1 94.44 458 GLY A O 1
ATOM 3740 N N . ARG A 1 459 ? 2.916 31.766 26.797 1 95.94 459 ARG A N 1
ATOM 3741 C CA . ARG A 1 459 ? 4.016 32.031 25.875 1 95.94 459 ARG A CA 1
ATOM 3742 C C . ARG A 1 459 ? 5.223 31.156 26.188 1 95.94 459 ARG A C 1
ATOM 3744 O O . ARG A 1 459 ? 5.914 30.688 25.281 1 95.94 459 ARG A O 1
ATOM 3751 N N . ALA A 1 460 ? 5.438 30.938 27.438 1 95.12 460 ALA A N 1
ATOM 3752 C CA . ALA A 1 460 ? 6.621 30.172 27.828 1 95.12 460 ALA A CA 1
ATOM 3753 C C . ALA A 1 460 ? 6.586 28.766 27.234 1 95.12 460 ALA A C 1
ATOM 3755 O O . ALA A 1 460 ? 7.562 28.312 26.641 1 95.12 460 ALA A O 1
ATOM 3756 N N . MET A 1 461 ? 5.477 28.125 27.391 1 97.44 461 MET A N 1
ATOM 3757 C CA . MET A 1 461 ? 5.332 26.766 26.875 1 97.44 461 MET A CA 1
ATOM 3758 C C . MET A 1 461 ? 5.289 26.766 25.359 1 97.44 461 MET A C 1
ATOM 3760 O O . MET A 1 461 ? 5.77 25.828 24.719 1 97.44 461 MET A O 1
ATOM 3764 N N . ALA A 1 462 ? 4.719 27.766 24.781 1 98.12 462 ALA A N 1
ATOM 3765 C CA . ALA A 1 462 ? 4.688 27.875 23.328 1 98.12 462 ALA A CA 1
ATOM 3766 C C . ALA A 1 462 ? 6.098 27.984 22.766 1 98.12 462 ALA A C 1
ATOM 3768 O O . ALA A 1 462 ? 6.367 27.469 21.672 1 98.12 462 ALA A O 1
ATOM 3769 N N . LYS A 1 463 ? 6.969 28.641 23.516 1 97.81 463 LYS A N 1
ATOM 3770 C CA . LYS A 1 463 ? 8.359 28.75 23.062 1 97.81 463 LYS A CA 1
ATOM 3771 C C . LYS A 1 463 ? 9.008 27.359 22.984 1 97.81 463 LYS A C 1
ATOM 3773 O O . LYS A 1 463 ? 9.781 27.094 22.047 1 97.81 463 LYS A O 1
ATOM 3778 N N . LEU A 1 464 ? 8.703 26.516 23.922 1 98.19 464 LEU A N 1
ATOM 3779 C CA . LEU A 1 464 ? 9.234 25.156 23.891 1 98.19 464 LEU A CA 1
ATOM 3780 C C . LEU A 1 464 ? 8.727 24.406 22.672 1 98.19 464 LEU A C 1
ATOM 3782 O O . LEU A 1 464 ? 9.508 23.781 21.953 1 98.19 464 LEU A O 1
ATOM 3786 N N . ALA A 1 465 ? 7.438 24.5 22.438 1 98.69 465 ALA A N 1
ATOM 3787 C CA . ALA A 1 465 ? 6.812 23.797 21.312 1 98.69 465 ALA A CA 1
ATOM 3788 C C . ALA A 1 465 ? 7.402 24.25 19.984 1 98.69 465 ALA A C 1
ATOM 3790 O O . ALA A 1 465 ? 7.719 23.422 19.125 1 98.69 465 ALA A O 1
ATOM 3791 N N . LEU A 1 466 ? 7.531 25.5 19.844 1 98.69 466 LEU A N 1
ATOM 3792 C CA . LEU A 1 466 ? 8.07 26.062 18.609 1 98.69 466 LEU A CA 1
ATOM 3793 C C . LEU A 1 466 ? 9.531 25.672 18.422 1 98.69 466 LEU A C 1
ATOM 3795 O O . LEU A 1 466 ? 9.961 25.391 17.312 1 98.69 466 LEU A O 1
ATOM 3799 N N . THR A 1 467 ? 10.266 25.703 19.516 1 98.19 467 THR A N 1
ATOM 3800 C CA . THR A 1 467 ? 11.656 25.266 19.438 1 98.19 467 THR A CA 1
ATOM 3801 C C . THR A 1 467 ? 11.742 23.828 18.906 1 98.19 467 THR A C 1
ATOM 3803 O O . THR A 1 467 ? 12.562 23.531 18.031 1 98.19 467 THR A O 1
ATOM 3806 N N . MET A 1 468 ? 10.922 23 19.375 1 98.12 468 MET A N 1
ATOM 3807 C CA . MET A 1 468 ? 10.898 21.609 18.938 1 98.12 468 MET A CA 1
ATOM 3808 C C . MET A 1 468 ? 10.453 21.516 17.484 1 98.12 468 MET A C 1
ATOM 3810 O O . MET A 1 468 ? 11.07 20.797 16.688 1 98.12 468 MET A O 1
ATOM 3814 N N . LEU A 1 469 ? 9.422 22.203 17.078 1 98.31 469 LEU A N 1
ATOM 3815 C CA . LEU A 1 469 ? 8.922 22.203 15.711 1 98.31 469 LEU A CA 1
ATOM 3816 C C . LEU A 1 469 ? 10.039 22.547 14.734 1 98.31 469 LEU A C 1
ATOM 3818 O O . LEU A 1 469 ? 10.172 21.906 13.688 1 98.31 469 LEU A O 1
ATOM 3822 N N . PHE A 1 470 ? 10.852 23.516 15.062 1 97.94 470 PHE A N 1
ATOM 3823 C CA . PHE A 1 470 ? 11.812 24.094 14.125 1 97.94 470 PHE A CA 1
ATOM 3824 C C . PHE A 1 470 ? 13.109 23.297 14.125 1 97.94 470 PHE A C 1
ATOM 3826 O O . PHE A 1 470 ? 13.953 23.469 13.242 1 97.94 470 PHE A O 1
ATOM 3833 N N . THR A 1 471 ? 13.289 22.391 15.078 1 95.94 471 THR A N 1
ATOM 3834 C CA . THR A 1 471 ? 14.555 21.688 15.141 1 95.94 471 THR A CA 1
ATOM 3835 C C . THR A 1 471 ? 14.367 20.203 14.789 1 95.94 471 THR A C 1
ATOM 3837 O O . THR A 1 471 ? 15.344 19.469 14.648 1 95.94 471 THR A O 1
ATOM 3840 N N . LEU A 1 472 ? 13.172 19.766 14.602 1 94.5 472 LEU A N 1
ATOM 3841 C CA . LEU A 1 472 ? 12.875 18.391 14.188 1 94.5 472 LEU A CA 1
ATOM 3842 C C . LEU A 1 472 ? 12.68 18.312 12.68 1 94.5 472 LEU A C 1
ATOM 3844 O O . LEU A 1 472 ? 12.586 19.344 12.008 1 94.5 472 LEU A O 1
ATOM 3848 N N . PRO A 1 473 ? 12.695 17.094 12.055 1 93.06 473 PRO A N 1
ATOM 3849 C CA . PRO A 1 473 ? 12.633 16.984 10.594 1 93.06 473 PRO A CA 1
ATOM 3850 C C . PRO A 1 473 ? 11.297 17.469 10.023 1 93.06 473 PRO A C 1
ATOM 3852 O O . PRO A 1 473 ? 10.336 17.656 10.773 1 93.06 473 PRO A O 1
ATOM 3855 N N . GLY A 1 474 ? 11.273 17.641 8.672 1 95.12 474 GLY A N 1
ATOM 3856 C CA . GLY A 1 474 ? 10.102 18.156 7.984 1 95.12 474 GLY A CA 1
ATOM 3857 C C . GLY A 1 474 ? 10.133 19.672 7.805 1 95.12 474 GLY A C 1
ATOM 3858 O O . GLY A 1 474 ? 11.062 20.344 8.266 1 95.12 474 GLY A O 1
ATOM 3859 N N . SER A 1 475 ? 9.148 20.156 7.098 1 97.69 475 SER A N 1
ATOM 3860 C CA . SER A 1 475 ? 9.039 21.609 6.902 1 97.69 475 SER A CA 1
ATOM 3861 C C . SER A 1 475 ? 8.047 22.219 7.883 1 97.69 475 SER A C 1
ATOM 3863 O O . SER A 1 475 ? 6.859 21.875 7.871 1 97.69 475 SER A O 1
ATOM 3865 N N . PRO A 1 476 ? 8.516 23.141 8.695 1 98.44 476 PRO A N 1
ATOM 3866 C CA . PRO A 1 476 ? 7.629 23.703 9.719 1 98.44 476 PRO A CA 1
ATOM 3867 C C . PRO A 1 476 ? 6.66 24.734 9.156 1 98.44 476 PRO A C 1
ATOM 3869 O O . PRO A 1 476 ? 7.016 25.484 8.242 1 98.44 476 PRO A O 1
ATOM 3872 N N . CYS A 1 477 ? 5.543 24.734 9.719 1 98.81 477 CYS A N 1
ATOM 3873 C CA . CYS A 1 477 ? 4.508 25.703 9.383 1 98.81 477 CYS A CA 1
ATOM 3874 C C . CYS A 1 477 ? 4.012 26.422 10.633 1 98.81 477 CYS A C 1
ATOM 3876 O O . CYS A 1 477 ? 3.709 25.781 11.641 1 98.81 477 CYS A O 1
ATOM 3878 N N . ILE A 1 478 ? 4 27.688 10.57 1 98.69 478 ILE A N 1
ATOM 3879 C CA . ILE A 1 478 ? 3.322 28.453 11.625 1 98.69 478 ILE A CA 1
ATOM 3880 C C . ILE A 1 478 ? 2.043 29.062 11.062 1 98.69 478 ILE A C 1
ATOM 3882 O O . ILE A 1 478 ? 1.955 29.359 9.875 1 98.69 478 ILE A O 1
ATOM 3886 N N . TYR A 1 479 ? 1.085 29.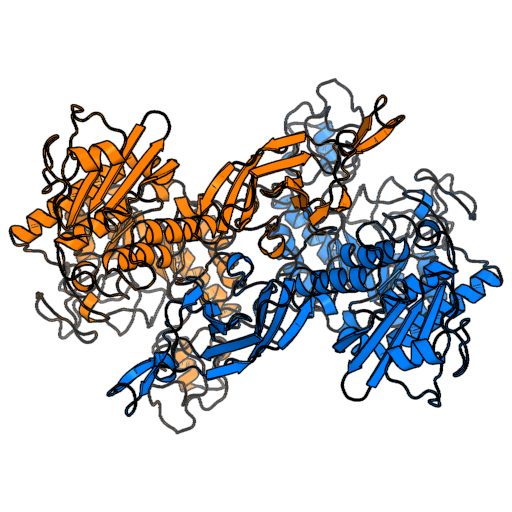234 11.867 1 98.75 479 TYR A N 1
ATOM 3887 C CA . TYR A 1 479 ? -0.198 29.859 11.578 1 98.75 479 TYR A CA 1
ATOM 3888 C C . TYR A 1 479 ? -0.143 31.359 11.844 1 98.75 479 TYR A C 1
ATOM 3890 O O . TYR A 1 479 ? 0.432 31.797 12.844 1 98.75 479 TYR A O 1
ATOM 3898 N N . TYR A 1 480 ? -0.647 32.156 10.867 1 98.81 480 TYR A N 1
ATOM 3899 C CA . TYR A 1 480 ? -0.521 33.594 11.039 1 98.81 480 TYR A CA 1
ATOM 3900 C C . TYR A 1 480 ? -0.854 34.031 12.469 1 98.81 480 TYR A C 1
ATOM 3902 O O . TYR A 1 480 ? -1.768 33.469 13.086 1 98.81 480 TYR A O 1
ATOM 3910 N N . GLY A 1 481 ? -0.077 34.906 12.969 1 98.62 481 GLY A N 1
ATOM 3911 C CA . GLY A 1 481 ? -0.31 35.406 14.312 1 98.62 481 GLY A CA 1
ATOM 3912 C C . GLY A 1 481 ? 0.488 34.656 15.375 1 98.62 481 GLY A C 1
ATOM 3913 O O . GLY A 1 481 ? 0.678 35.188 16.484 1 98.62 481 GLY A O 1
ATOM 3914 N N . THR A 1 482 ? 0.952 33.5 15.039 1 98.75 482 THR A N 1
ATOM 3915 C CA . THR A 1 482 ? 1.772 32.75 15.992 1 98.75 482 THR A CA 1
ATOM 3916 C C . THR A 1 482 ? 2.979 33.594 16.422 1 98.75 482 THR A C 1
ATOM 3918 O O . THR A 1 482 ? 3.389 33.531 17.594 1 98.75 482 THR A O 1
ATOM 3921 N N . GLU A 1 483 ? 3.566 34.406 15.539 1 98.69 483 GLU A N 1
ATOM 3922 C CA . GLU A 1 483 ? 4.75 35.188 15.812 1 98.69 483 GLU A CA 1
ATOM 3923 C C . GLU A 1 483 ? 4.473 36.25 16.891 1 98.69 483 GLU A C 1
ATOM 3925 O O . GLU A 1 483 ? 5.398 36.75 17.516 1 98.69 483 GLU A O 1
ATOM 3930 N N . TYR A 1 484 ? 3.209 36.531 17.094 1 98.5 484 TYR A N 1
ATOM 3931 C CA . TYR A 1 484 ? 2.828 37.5 18.125 1 98.5 484 TYR A CA 1
ATOM 3932 C C . TYR A 1 484 ? 2.102 36.812 19.266 1 98.5 484 TYR A C 1
ATOM 3934 O O . TYR A 1 484 ? 1.42 37.438 20.062 1 98.5 484 TYR A O 1
ATOM 3942 N N . ALA A 1 485 ? 2.164 35.5 19.312 1 98.38 485 ALA A N 1
ATOM 3943 C CA . ALA A 1 485 ? 1.524 34.688 20.344 1 98.38 485 ALA A CA 1
ATOM 3944 C C . ALA A 1 485 ? 0.011 34.875 20.344 1 98.38 485 ALA A C 1
ATOM 3946 O O . ALA A 1 485 ? -0.616 34.969 21.406 1 98.38 485 ALA A O 1
ATOM 3947 N N . LEU A 1 486 ? -0.521 35 19.156 1 98.38 486 LEU A N 1
ATOM 3948 C CA . LEU A 1 486 ? -1.968 35.156 19.031 1 98.38 486 LEU A CA 1
ATOM 3949 C C . LEU A 1 486 ? -2.68 33.938 19.641 1 98.38 486 LEU A C 1
ATOM 3951 O O . LEU A 1 486 ? -2.34 32.781 19.359 1 98.38 486 LEU A O 1
ATOM 3955 N N . GLU A 1 487 ? -3.59 34.188 20.547 1 97.44 487 GLU A N 1
ATOM 3956 C CA . GLU A 1 487 ? -4.371 33.125 21.203 1 97.44 487 GLU A CA 1
ATOM 3957 C C . GLU A 1 487 ? -5.664 32.844 20.453 1 97.44 487 GLU A C 1
ATOM 3959 O O . GLU A 1 487 ? -6.031 33.594 19.531 1 97.44 487 GLU A O 1
ATOM 3964 N N . GLY A 1 488 ? -6.309 31.781 20.828 1 97.75 488 GLY A N 1
ATOM 3965 C CA . GLY A 1 488 ? -7.578 31.359 20.25 1 97.75 488 GLY A CA 1
ATOM 3966 C C . GLY A 1 488 ? -7.898 29.906 20.516 1 97.75 488 GLY A C 1
ATOM 3967 O O . GLY A 1 488 ? -7.047 29.031 20.328 1 97.75 488 GLY A O 1
ATOM 3968 N N . GLY A 1 489 ? -9.102 29.641 20.969 1 95.88 489 GLY A N 1
ATOM 3969 C CA . GLY A 1 489 ? -9.57 28.281 21.203 1 95.88 489 GLY A CA 1
ATOM 3970 C C . GLY A 1 489 ? -9.977 27.578 19.922 1 95.88 489 GLY A C 1
ATOM 3971 O O . GLY A 1 489 ? -9.344 27.75 18.891 1 95.88 489 GLY A O 1
ATOM 3972 N N . GLY A 1 490 ? -10.836 26.625 20 1 93.81 490 GLY A N 1
ATOM 3973 C CA . GLY A 1 490 ? -11.297 25.906 18.828 1 93.81 490 GLY A CA 1
ATOM 3974 C C . GLY A 1 490 ? -12.07 26.766 17.844 1 93.81 490 GLY A C 1
ATOM 3975 O O . GLY A 1 490 ? -12.438 27.891 18.172 1 93.81 490 GLY A O 1
ATOM 3976 N N . ASP A 1 491 ? -12.32 26.281 16.641 1 92.25 491 ASP A N 1
ATOM 3977 C CA . ASP A 1 491 ? -13.117 26.953 15.617 1 92.25 491 ASP A CA 1
ATOM 3978 C C . ASP A 1 491 ? -14.453 27.438 16.188 1 92.25 491 ASP A C 1
ATOM 3980 O O . ASP A 1 491 ? -15.195 26.656 16.781 1 92.25 491 ASP A O 1
ATOM 3984 N N . PRO A 1 492 ? -14.617 28.703 16.016 1 94.69 492 PRO A N 1
ATOM 3985 C CA . PRO A 1 492 ? -14.008 29.688 15.117 1 94.69 492 PRO A CA 1
ATOM 3986 C C . PRO A 1 492 ? -13 30.578 15.82 1 94.69 492 PRO A C 1
ATOM 3988 O O . PRO A 1 492 ? -12.383 31.438 15.18 1 94.69 492 PRO A O 1
ATOM 3991 N N . ASP A 1 493 ? -12.789 30.391 17.094 1 96.62 493 ASP A N 1
ATOM 3992 C CA . ASP A 1 493 ? -11.961 31.312 17.875 1 96.62 493 ASP A CA 1
ATOM 3993 C C . ASP A 1 493 ? -10.523 31.312 17.375 1 96.62 493 ASP A C 1
ATOM 3995 O O . ASP A 1 493 ? -9.812 32.312 17.5 1 96.62 493 ASP A O 1
ATOM 3999 N N . ASN A 1 494 ? -10.078 30.234 16.859 1 97.81 494 ASN A N 1
ATOM 4000 C CA . ASN A 1 494 ? -8.719 30.094 16.344 1 97.81 494 ASN A CA 1
ATOM 4001 C C . ASN A 1 494 ? -8.516 30.922 15.07 1 97.81 494 ASN A C 1
ATOM 4003 O O . ASN A 1 494 ? -7.418 30.953 14.516 1 97.81 494 ASN A O 1
ATOM 4007 N N . ARG A 1 495 ? -9.539 31.656 14.641 1 98.31 495 ARG A N 1
ATOM 4008 C CA . ARG A 1 495 ? -9.469 32.438 13.414 1 98.31 495 ARG A CA 1
ATOM 4009 C C . ARG A 1 495 ? -9.562 33.938 13.719 1 98.31 495 ARG A C 1
ATOM 4011 O O . ARG A 1 495 ? -10.172 34.688 12.961 1 98.31 495 ARG A O 1
ATOM 4018 N N . ARG A 1 496 ? -9.047 34.312 14.805 1 98.25 496 ARG A N 1
ATOM 4019 C CA . ARG A 1 496 ? -9.008 35.719 15.195 1 98.25 496 ARG A CA 1
ATOM 4020 C C . ARG A 1 496 ? -8.234 36.562 14.18 1 98.25 496 ARG A C 1
ATOM 4022 O O . ARG A 1 496 ? -7.449 36 13.391 1 98.25 496 ARG A O 1
ATOM 4029 N N . CYS A 1 497 ? -8.492 37.875 14.211 1 98.5 497 CYS A N 1
ATOM 4030 C CA . CYS A 1 497 ? -7.812 38.781 13.297 1 98.5 497 CYS A CA 1
ATOM 4031 C C . CYS A 1 497 ? -6.332 38.906 13.641 1 98.5 497 CYS A C 1
ATOM 4033 O O . CYS A 1 497 ? -5.957 38.906 14.812 1 98.5 497 CYS A O 1
ATOM 4035 N N . MET A 1 498 ? -5.527 39.062 12.633 1 98.69 498 MET A N 1
ATOM 4036 C CA . MET A 1 498 ? -4.086 39.25 12.766 1 98.69 498 MET A CA 1
ATOM 4037 C C . MET A 1 498 ? -3.783 40.5 13.562 1 98.69 498 MET A C 1
ATOM 4039 O O . MET A 1 498 ? -4.547 41.469 13.523 1 98.69 498 MET A O 1
ATOM 4043 N N . ILE A 1 499 ? -2.684 40.469 14.273 1 98.44 499 ILE A N 1
ATOM 4044 C CA . ILE A 1 499 ? -2.223 41.656 15.023 1 98.44 499 ILE A CA 1
ATOM 4045 C C . ILE A 1 499 ? -1.315 42.5 14.141 1 98.44 499 ILE A C 1
ATOM 4047 O O . ILE A 1 499 ? -0.217 42.062 13.773 1 98.44 499 ILE A O 1
ATOM 4051 N N . TRP A 1 500 ? -1.695 43.719 13.828 1 97.88 500 TRP A N 1
ATOM 4052 C CA . TRP A 1 500 ? -0.858 44.562 13.008 1 97.88 500 TRP A CA 1
ATOM 4053 C C . TRP A 1 500 ? -0.291 45.719 13.836 1 97.88 500 TRP A C 1
ATOM 4055 O O . TRP A 1 500 ? 0.519 46.5 13.344 1 97.88 500 TRP A O 1
ATOM 4065 N N . ASP A 1 501 ? -0.726 45.812 15.078 1 97.12 501 ASP A N 1
ATOM 4066 C CA . ASP A 1 501 ? -0.186 46.781 16.047 1 97.12 501 ASP A CA 1
ATOM 4067 C C . ASP A 1 501 ? 0.262 46.062 17.328 1 97.12 501 ASP A C 1
ATOM 4069 O O . ASP A 1 501 ? -0.321 46.25 18.391 1 97.12 501 ASP A O 1
ATOM 4073 N N . PRO A 1 502 ? 1.337 45.344 17.266 1 98 502 PRO A N 1
ATOM 4074 C CA . PRO A 1 502 ? 1.754 44.5 18.391 1 98 502 PRO A CA 1
ATOM 4075 C C . PRO A 1 502 ? 2.258 45.312 19.578 1 98 502 PRO A C 1
ATOM 4077 O O . PRO A 1 502 ? 2.855 46.375 19.391 1 98 502 PRO A O 1
ATOM 4080 N N . THR A 1 503 ? 2.072 44.812 20.781 1 97.81 503 THR A N 1
ATOM 4081 C CA . THR A 1 503 ? 2.66 45.375 22.016 1 97.81 503 THR A CA 1
ATOM 4082 C C . THR A 1 503 ? 4.145 45 22.094 1 97.81 503 THR A C 1
ATOM 4084 O O . THR A 1 503 ? 4.633 44.188 21.328 1 97.81 503 THR A O 1
ATOM 4087 N N . PRO A 1 504 ? 4.828 45.625 22.984 1 97.06 504 PRO A N 1
ATOM 4088 C CA . PRO A 1 504 ? 6.246 45.281 23.156 1 97.06 504 PRO A CA 1
ATOM 4089 C C . PRO A 1 504 ? 6.473 43.812 23.484 1 97.06 504 PRO A C 1
ATOM 4091 O O . PRO A 1 504 ? 7.43 43.219 23 1 97.06 504 PRO A O 1
ATOM 4094 N N . GLU A 1 505 ? 5.645 43.25 24.25 1 96.06 505 GLU A N 1
ATOM 4095 C CA . GLU A 1 505 ? 5.758 41.844 24.609 1 96.06 505 GLU A CA 1
ATOM 4096 C C . GLU A 1 505 ? 5.531 40.969 23.391 1 96.06 505 GLU A C 1
ATOM 4098 O O . GLU A 1 505 ? 6.203 39.938 23.219 1 96.06 505 GLU A O 1
ATOM 4103 N N . GLU A 1 506 ? 4.57 41.312 22.625 1 97.69 506 GLU A N 1
ATOM 4104 C CA . GLU A 1 506 ? 4.297 40.562 21.391 1 97.69 506 GLU A CA 1
ATOM 4105 C C . GLU A 1 506 ? 5.461 40.688 20.406 1 97.69 506 GLU A C 1
ATOM 4107 O O . GLU A 1 506 ? 5.82 39.719 19.734 1 97.69 506 GLU A O 1
ATOM 4112 N N . GLU A 1 507 ? 6.023 41.844 20.375 1 97.5 507 GLU A N 1
ATOM 4113 C CA . GLU A 1 507 ? 7.203 42.031 19.547 1 97.5 507 GLU A CA 1
ATOM 4114 C C . GLU A 1 507 ? 8.375 41.188 20.016 1 97.5 507 GLU A C 1
ATOM 4116 O O . GLU A 1 507 ? 9.188 40.719 19.219 1 97.5 507 GLU A O 1
ATOM 4121 N N . ALA A 1 508 ? 8.5 41.125 21.312 1 96.94 508 ALA A N 1
ATOM 4122 C CA . ALA A 1 508 ? 9.547 40.281 21.875 1 96.94 508 ALA A CA 1
ATOM 4123 C C . ALA A 1 508 ? 9.352 38.812 21.453 1 96.94 508 ALA A C 1
ATOM 4125 O O . ALA A 1 508 ? 10.32 38.125 21.141 1 96.94 508 ALA A O 1
ATOM 4126 N N . PHE A 1 509 ? 8.141 38.375 21.469 1 97.88 509 PHE A N 1
ATOM 4127 C CA . PHE A 1 509 ? 7.855 37 21.031 1 97.88 509 PHE A CA 1
ATOM 4128 C C . PHE A 1 509 ? 8.164 36.844 19.547 1 97.88 509 PHE A C 1
ATOM 4130 O O . PHE A 1 509 ? 8.688 35.812 19.125 1 97.88 509 PHE A O 1
ATOM 4137 N N . ALA A 1 510 ? 7.887 37.844 18.781 1 98.38 510 ALA A N 1
ATOM 4138 C CA . ALA A 1 510 ? 8.188 37.812 17.359 1 98.38 510 ALA A CA 1
ATOM 4139 C C . ALA A 1 510 ? 9.695 37.719 17.125 1 98.38 510 ALA A C 1
ATOM 4141 O O . ALA A 1 510 ? 10.141 37.062 16.172 1 98.38 510 ALA A O 1
ATOM 4142 N N . ARG A 1 511 ? 10.469 38.438 17.922 1 97.75 511 ARG A N 1
ATOM 4143 C CA . ARG A 1 511 ? 11.914 38.344 17.812 1 97.75 511 ARG A CA 1
ATOM 4144 C C . ARG A 1 511 ? 12.391 36.906 18.094 1 97.75 511 ARG A C 1
ATOM 4146 O O . ARG A 1 511 ? 13.289 36.406 17.406 1 97.75 511 ARG A O 1
ATOM 4153 N N . PHE A 1 512 ? 11.812 36.281 19.062 1 97.31 512 PHE A N 1
ATOM 4154 C CA . PHE A 1 512 ? 12.102 34.875 19.375 1 97.31 512 PHE A CA 1
ATOM 4155 C C . PHE A 1 512 ? 11.797 34 18.172 1 97.31 512 PHE A C 1
ATOM 4157 O O . PHE A 1 512 ? 12.641 33.219 17.734 1 97.31 512 PHE A O 1
ATOM 4164 N N . VAL A 1 513 ? 10.602 34.156 17.578 1 98.62 513 VAL A N 1
ATOM 4165 C CA . VAL A 1 513 ? 10.172 33.344 16.453 1 98.62 513 VAL A CA 1
ATOM 4166 C C . VAL A 1 513 ? 11.086 33.594 15.258 1 98.62 513 VAL A C 1
ATOM 4168 O O . VAL A 1 513 ? 11.5 32.656 14.57 1 98.62 513 VAL A O 1
ATOM 4171 N N . ARG A 1 514 ? 11.414 34.844 15.031 1 98.25 514 ARG A N 1
ATOM 4172 C CA . ARG A 1 514 ? 12.328 35.188 13.945 1 98.25 514 ARG A CA 1
ATOM 4173 C C . ARG A 1 514 ? 13.672 34.5 14.117 1 98.25 514 ARG A C 1
ATOM 4175 O O . ARG A 1 514 ? 14.297 34.094 13.133 1 98.25 514 ARG A O 1
ATOM 4182 N N . SER A 1 515 ? 14.109 34.438 15.336 1 97.62 515 SER A N 1
ATOM 4183 C CA . SER A 1 515 ? 15.383 33.781 15.586 1 97.62 515 SER A CA 1
ATOM 4184 C C . SER A 1 515 ? 15.297 32.281 15.281 1 97.62 515 SER A C 1
ATOM 4186 O O . SER A 1 515 ? 16.25 31.688 14.789 1 97.62 515 SER A O 1
ATOM 4188 N N . LEU A 1 516 ? 14.203 31.656 15.594 1 97.88 516 LEU A N 1
ATOM 4189 C CA . LEU A 1 516 ? 13.984 30.25 15.273 1 97.88 516 LEU A CA 1
ATOM 4190 C C . LEU A 1 516 ? 13.984 30.031 13.758 1 97.88 516 LEU A C 1
ATOM 4192 O O . LEU A 1 516 ? 14.586 29.062 13.273 1 97.88 516 LEU A O 1
ATOM 4196 N N . ILE A 1 517 ? 13.289 30.891 13.094 1 98.62 517 ILE A N 1
ATOM 4197 C CA . ILE A 1 517 ? 13.195 30.766 11.648 1 98.62 517 ILE A CA 1
ATOM 4198 C C . ILE A 1 517 ? 14.578 30.969 11.023 1 98.62 517 ILE A C 1
ATOM 4200 O O . ILE A 1 517 ? 14.961 30.234 10.109 1 98.62 517 ILE A O 1
ATOM 4204 N N . ALA A 1 518 ? 15.266 31.969 11.516 1 97.94 518 ALA A N 1
ATOM 4205 C CA . ALA A 1 518 ? 16.625 32.188 11.031 1 97.94 518 ALA A CA 1
ATOM 4206 C C . ALA A 1 518 ? 17.5 30.969 11.25 1 97.94 518 ALA A C 1
ATOM 4208 O O . ALA A 1 518 ? 18.266 30.578 10.359 1 97.94 518 ALA A O 1
ATOM 4209 N N . LEU A 1 519 ? 17.391 30.438 12.43 1 96.44 519 LEU A N 1
ATOM 4210 C CA . LEU A 1 519 ? 18.125 29.219 12.758 1 96.44 519 LEU A CA 1
ATOM 4211 C C . LEU A 1 519 ? 17.797 28.094 11.773 1 96.44 519 LEU A C 1
ATOM 4213 O O . LEU A 1 519 ? 18.688 27.438 11.25 1 96.44 519 LEU A O 1
ATOM 4217 N N . ARG A 1 520 ? 16.547 27.875 11.516 1 97.44 520 ARG A N 1
ATOM 4218 C CA . ARG A 1 520 ? 16.078 26.812 10.625 1 97.44 520 ARG A CA 1
ATOM 4219 C C . ARG A 1 520 ? 16.578 27.047 9.195 1 97.44 520 ARG A C 1
ATOM 4221 O O . ARG A 1 520 ? 17.016 26.109 8.523 1 97.44 520 ARG A O 1
ATOM 4228 N N . ARG A 1 521 ? 16.5 28.188 8.766 1 97.12 521 ARG A N 1
ATOM 4229 C CA . ARG A 1 521 ? 16.922 28.516 7.406 1 97.12 521 ARG A CA 1
ATOM 4230 C C . ARG A 1 521 ? 18.422 28.297 7.23 1 97.12 521 ARG A C 1
ATOM 4232 O O . ARG A 1 521 ? 18.859 27.75 6.219 1 97.12 521 ARG A O 1
ATOM 4239 N N . GLU A 1 522 ? 19.125 28.688 8.195 1 95.19 522 GLU A N 1
ATOM 4240 C CA . GLU A 1 522 ? 20.578 28.578 8.117 1 95.19 522 GLU A CA 1
ATOM 4241 C C . GLU A 1 522 ? 21.031 27.125 8.18 1 95.19 522 GLU A C 1
ATOM 4243 O O . GLU A 1 522 ? 21.984 26.734 7.504 1 95.19 522 GLU A O 1
ATOM 4248 N N . HIS A 1 523 ? 20.344 26.391 8.961 1 94.75 523 HIS A N 1
ATOM 4249 C CA . HIS A 1 523 ? 20.766 25.016 9.195 1 94.75 523 HIS A CA 1
ATOM 4250 C C . HIS A 1 523 ? 19.719 24.016 8.703 1 94.75 523 HIS A C 1
ATOM 4252 O O . HIS A 1 523 ? 19.484 22.984 9.336 1 94.75 523 HIS A O 1
ATOM 4258 N N . TRP A 1 524 ? 19.062 24.328 7.637 1 93.5 524 TRP A N 1
ATOM 4259 C CA . TRP A 1 524 ? 17.938 23.516 7.184 1 93.5 524 TRP A CA 1
ATOM 4260 C C . TRP A 1 524 ? 18.375 22.094 6.848 1 93.5 524 TRP A C 1
ATOM 4262 O O . TRP A 1 524 ? 17.688 21.125 7.156 1 93.5 524 TRP A O 1
ATOM 4272 N N . SER A 1 525 ? 19.547 21.875 6.199 1 93.06 525 SER A N 1
ATOM 4273 C CA . SER A 1 525 ? 20.016 20.547 5.82 1 93.06 525 SER A CA 1
ATOM 4274 C C . SER A 1 525 ? 20.312 19.688 7.047 1 93.06 525 SER A C 1
ATOM 4276 O O . SER A 1 525 ? 20.078 18.484 7.047 1 93.06 525 SER A O 1
ATOM 4278 N N . LEU A 1 526 ? 20.812 20.328 8.086 1 94.62 526 LEU A N 1
ATOM 4279 C CA . LEU A 1 526 ? 21.094 19.641 9.344 1 94.62 526 LEU A CA 1
ATOM 4280 C C . LEU A 1 526 ? 19.797 19.172 9.992 1 94.62 526 LEU A C 1
ATOM 4282 O O . LEU A 1 526 ? 19.719 18.031 10.469 1 94.62 526 LEU A O 1
ATOM 4286 N N . CYS A 1 527 ? 18.812 20.047 9.992 1 93.31 527 CYS A N 1
ATOM 4287 C CA . CYS A 1 527 ? 17.531 19.703 10.609 1 93.31 527 CYS A CA 1
ATOM 4288 C C . CYS A 1 527 ? 16.812 18.641 9.789 1 93.31 527 CYS A C 1
ATOM 4290 O O . CYS A 1 527 ? 16.172 17.75 10.352 1 93.31 527 CYS A O 1
ATOM 4292 N N . ALA A 1 528 ? 16.953 18.719 8.508 1 91.69 528 ALA A N 1
ATOM 4293 C CA . ALA A 1 528 ? 16.219 17.828 7.617 1 91.69 528 ALA A CA 1
ATOM 4294 C C . ALA A 1 528 ? 16.875 16.469 7.523 1 91.69 528 ALA A C 1
ATOM 4296 O O . ALA A 1 528 ? 16.188 15.438 7.484 1 91.69 528 ALA A O 1
ATOM 4297 N N . ASP A 1 529 ? 18.156 16.391 7.473 1 91.69 529 ASP A N 1
ATOM 4298 C CA . ASP A 1 529 ? 18.875 15.195 7.059 1 91.69 529 ASP A CA 1
ATOM 4299 C C . ASP A 1 529 ? 19.734 14.641 8.203 1 91.69 529 ASP A C 1
ATOM 4301 O O . ASP A 1 529 ? 20.234 13.516 8.117 1 91.69 529 ASP A O 1
ATOM 4305 N N . GLY A 1 530 ? 19.859 15.391 9.211 1 93.06 530 GLY A N 1
ATOM 4306 C CA . GLY A 1 530 ? 20.812 15.016 10.25 1 93.06 530 GLY A CA 1
ATOM 4307 C C . GLY A 1 530 ? 20.344 13.836 11.086 1 93.06 530 GLY A C 1
ATOM 4308 O O . GLY A 1 530 ? 19.141 13.594 11.211 1 93.06 530 GLY A O 1
ATOM 4309 N N . ARG A 1 531 ? 21.328 13.148 11.664 1 90.94 531 ARG A N 1
ATOM 4310 C CA . ARG A 1 531 ? 21.047 12.094 12.633 1 90.94 531 ARG A CA 1
ATOM 4311 C C . ARG A 1 531 ? 20.797 12.672 14.016 1 90.94 531 ARG A C 1
ATOM 4313 O O . ARG A 1 531 ? 21.469 13.617 14.438 1 90.94 531 ARG A O 1
ATOM 4320 N N . ARG A 1 532 ? 19.891 12.125 14.695 1 93.38 532 ARG A N 1
ATOM 4321 C CA . ARG A 1 532 ? 19.5 12.672 15.992 1 93.38 532 ARG A CA 1
ATOM 4322 C C . ARG A 1 532 ? 19.781 11.68 17.109 1 93.38 532 ARG A C 1
ATOM 4324 O O . ARG A 1 532 ? 19.516 10.484 16.969 1 93.38 532 ARG A O 1
ATOM 4331 N N . GLN A 1 533 ? 20.359 12.188 18.125 1 93.56 533 GLN A N 1
ATOM 4332 C CA . GLN A 1 533 ? 20.516 11.484 19.406 1 93.56 533 GLN A CA 1
ATOM 4333 C C . GLN A 1 533 ? 19.734 12.172 20.516 1 93.56 533 GLN A C 1
ATOM 4335 O O . GLN A 1 533 ? 19.922 13.359 20.781 1 93.56 533 GLN A O 1
ATOM 4340 N N . TYR A 1 534 ? 18.875 11.43 21.109 1 96.25 534 TYR A N 1
ATOM 4341 C CA . TYR A 1 534 ? 18.031 11.961 22.188 1 96.25 534 TYR A CA 1
ATOM 4342 C C . TYR A 1 534 ? 18.609 11.609 23.547 1 96.25 534 TYR A C 1
ATOM 4344 O O . TYR A 1 534 ? 19.125 10.508 23.75 1 96.25 534 TYR A O 1
ATOM 4352 N N . VAL A 1 535 ? 18.531 12.562 24.453 1 96.62 535 VAL A N 1
ATOM 4353 C CA . VAL A 1 535 ? 18.969 12.359 25.828 1 96.62 535 VAL A CA 1
ATOM 4354 C C . VAL A 1 535 ? 17.828 12.688 26.797 1 96.62 535 VAL A C 1
ATOM 4356 O O . VAL A 1 535 ? 17.219 13.75 26.703 1 96.62 535 VAL A O 1
ATOM 4359 N N . THR A 1 536 ? 17.5 11.812 27.609 1 97.62 536 THR A N 1
ATOM 4360 C CA . THR A 1 536 ? 16.5 11.984 28.656 1 97.62 536 THR A CA 1
ATOM 4361 C C . THR A 1 536 ? 17.109 11.68 30.031 1 97.62 536 THR A C 1
ATOM 4363 O O . THR A 1 536 ? 18.203 11.117 30.125 1 97.62 536 THR A O 1
ATOM 4366 N N . ASP A 1 537 ? 16.438 12.094 31.078 1 97 537 ASP A N 1
ATOM 4367 C CA . ASP A 1 537 ? 16.906 11.883 32.438 1 97 537 ASP A CA 1
ATOM 4368 C C . ASP A 1 537 ? 15.742 11.547 33.375 1 97 537 ASP A C 1
ATOM 4370 O O . ASP A 1 537 ? 14.867 12.375 33.625 1 97 537 ASP A O 1
ATOM 4374 N N . PRO A 1 538 ? 15.75 10.406 34 1 95.81 538 PRO A N 1
ATOM 4375 C CA . PRO A 1 538 ? 14.672 10.031 34.906 1 95.81 538 PRO A CA 1
ATOM 4376 C C . PRO A 1 538 ? 14.539 10.977 36.094 1 95.81 538 PRO A C 1
ATOM 4378 O O . PRO A 1 538 ? 13.445 11.148 36.625 1 95.81 538 PRO A O 1
ATOM 4381 N N . ALA A 1 539 ? 15.641 11.57 36.5 1 96.12 539 ALA A N 1
ATOM 4382 C CA . ALA A 1 539 ? 15.602 12.508 37.625 1 96.12 539 ALA A CA 1
ATOM 4383 C C . ALA A 1 539 ? 14.961 13.828 37.188 1 96.12 539 ALA A C 1
ATOM 4385 O O . ALA A 1 539 ? 14.492 14.594 38.031 1 96.12 539 ALA A O 1
ATOM 4386 N N . HIS A 1 540 ? 14.953 14.133 35.969 1 97.12 540 HIS A N 1
ATOM 4387 C CA . HIS A 1 540 ? 14.305 15.297 35.375 1 97.12 540 HIS A CA 1
ATOM 4388 C C . HIS A 1 540 ? 13.398 14.891 34.219 1 97.12 540 HIS A C 1
ATOM 4390 O O . HIS A 1 540 ? 13.727 15.133 33.062 1 97.12 540 HIS A O 1
ATOM 4396 N N . PRO A 1 541 ? 12.258 14.391 34.469 1 96.94 541 PRO A N 1
ATOM 4397 C CA . PRO A 1 541 ? 11.406 13.773 33.469 1 96.94 541 PRO A CA 1
ATOM 4398 C C . PRO A 1 541 ? 11 14.742 32.375 1 96.94 541 PRO A C 1
ATOM 4400 O O . PRO A 1 541 ? 10.641 14.32 31.266 1 96.94 541 PRO A O 1
ATOM 4403 N N . GLY A 1 542 ? 11.039 16.016 32.625 1 97.94 542 GLY A N 1
ATOM 4404 C CA . GLY A 1 542 ? 10.664 17 31.641 1 97.94 542 GLY A CA 1
ATOM 4405 C C . GLY A 1 542 ? 11.836 17.5 30.812 1 97.94 542 GLY A C 1
ATOM 4406 O O . GLY A 1 542 ? 11.664 18.297 29.891 1 97.94 542 GLY A O 1
ATOM 4407 N N . PHE A 1 543 ? 13.062 16.938 31.062 1 98.31 543 PHE A N 1
ATOM 4408 C CA . PHE A 1 543 ? 14.25 17.375 30.344 1 98.31 543 PHE A CA 1
ATOM 4409 C C . PHE A 1 543 ? 14.438 16.547 29.078 1 98.31 543 PHE A C 1
ATOM 4411 O O . PHE A 1 543 ? 14.406 15.32 29.125 1 98.31 543 PHE A O 1
ATOM 4418 N N . LEU A 1 544 ? 14.617 17.188 27.969 1 98.56 544 LEU A N 1
ATOM 4419 C CA . LEU A 1 544 ? 14.93 16.578 26.688 1 98.56 544 LEU A CA 1
ATOM 4420 C C . LEU A 1 544 ? 16.141 17.25 26.047 1 98.56 544 LEU A C 1
ATOM 4422 O O . LEU A 1 544 ? 16.141 18.469 25.844 1 98.56 544 LEU A O 1
ATOM 4426 N N . GLY A 1 545 ? 17.156 16.5 25.859 1 97.75 545 GLY A N 1
ATOM 4427 C CA . GLY A 1 545 ? 18.266 16.922 25.016 1 97.75 545 GLY A CA 1
ATOM 4428 C C . GLY A 1 545 ? 18.297 16.25 23.656 1 97.75 545 GLY A C 1
ATOM 4429 O O . GLY A 1 545 ? 17.984 15.055 23.547 1 97.75 545 GLY A O 1
ATOM 4430 N N . ILE A 1 546 ? 18.547 17 22.625 1 97.12 546 ILE A N 1
ATOM 4431 C CA . ILE A 1 546 ? 18.688 16.469 21.281 1 97.12 546 ILE A CA 1
ATOM 4432 C C . ILE A 1 546 ? 20 16.938 20.672 1 97.12 546 ILE A C 1
ATOM 4434 O O . ILE A 1 546 ? 20.281 18.125 20.609 1 97.12 546 ILE A O 1
ATOM 4438 N N . THR A 1 547 ? 20.766 16.031 20.25 1 95.5 547 THR A N 1
ATOM 4439 C CA . THR A 1 547 ? 21.938 16.344 19.438 1 95.5 547 THR A CA 1
ATOM 4440 C C . THR A 1 547 ? 21.719 15.961 17.984 1 95.5 547 THR A C 1
ATOM 4442 O O . THR A 1 547 ? 21.422 14.797 17.688 1 95.5 547 THR A O 1
ATOM 4445 N N . ILE A 1 548 ? 21.844 16.906 17.109 1 95.88 548 ILE A N 1
ATOM 4446 C CA . ILE A 1 548 ? 21.688 16.688 15.68 1 95.88 548 ILE A CA 1
ATOM 4447 C C . ILE A 1 548 ? 23.031 16.828 14.992 1 95.88 548 ILE A C 1
ATOM 4449 O O . ILE A 1 548 ? 23.703 17.844 15.117 1 95.88 548 ILE A O 1
ATOM 4453 N N . HIS A 1 549 ? 23.391 15.789 14.258 1 93.38 549 HIS A N 1
ATOM 4454 C CA . HIS A 1 549 ? 24.688 15.812 13.586 1 93.38 549 HIS A CA 1
ATOM 4455 C C . HIS A 1 549 ? 24.531 15.531 12.094 1 93.38 549 HIS A C 1
ATOM 4457 O O . HIS A 1 549 ? 23.734 14.68 11.695 1 93.38 549 HIS A O 1
ATOM 4463 N N . HIS A 1 550 ? 25.156 16.25 11.352 1 89.12 550 HIS A N 1
ATOM 4464 C CA . HIS A 1 550 ? 25.281 16.062 9.914 1 89.12 550 HIS A CA 1
ATOM 4465 C C . HIS A 1 550 ? 26.656 16.5 9.422 1 89.12 550 HIS A C 1
ATOM 4467 O O . HIS A 1 550 ? 26.984 17.688 9.453 1 89.12 550 HIS A O 1
ATOM 4473 N N . ASP A 1 551 ? 27.438 15.586 8.969 1 85.25 551 ASP A N 1
ATOM 4474 C CA . ASP A 1 551 ? 28.812 15.852 8.562 1 85.25 551 ASP A CA 1
ATOM 4475 C C . ASP A 1 551 ? 29.594 16.516 9.695 1 85.25 551 ASP A C 1
ATOM 4477 O O . ASP A 1 551 ? 29.781 15.93 10.758 1 85.25 551 ASP A O 1
ATOM 4481 N N . THR A 1 552 ? 29.906 17.875 9.477 1 87.06 552 THR A N 1
ATOM 4482 C CA . THR A 1 552 ? 30.75 18.547 10.453 1 87.06 552 THR A CA 1
ATOM 4483 C C . THR A 1 552 ? 29.906 19.438 11.375 1 87.06 552 THR A C 1
ATOM 4485 O O . THR A 1 552 ? 30.406 19.906 12.406 1 87.06 552 THR A O 1
ATOM 4488 N N . ASP A 1 553 ? 28.672 19.516 11.102 1 90.75 553 ASP A N 1
ATOM 4489 C CA . ASP A 1 553 ? 27.828 20.422 11.875 1 90.75 553 ASP A CA 1
ATOM 4490 C C . ASP A 1 553 ? 27.094 19.672 12.984 1 90.75 553 ASP A C 1
ATOM 4492 O O . ASP A 1 553 ? 26.734 18.5 12.828 1 90.75 553 ASP A O 1
ATOM 4496 N N . ARG A 1 554 ? 27 20.406 14.133 1 92 554 ARG A N 1
ATOM 4497 C CA . ARG A 1 554 ? 26.266 19.859 15.266 1 92 554 ARG A CA 1
ATOM 4498 C C . ARG A 1 554 ? 25.375 20.922 15.898 1 92 554 ARG A C 1
ATOM 4500 O O . ARG A 1 554 ? 25.781 22.078 16.031 1 92 554 ARG A O 1
ATOM 4507 N N . LEU A 1 555 ? 24.188 20.562 16.156 1 93.94 555 LEU A N 1
ATOM 4508 C CA . LEU A 1 555 ? 23.219 21.375 16.875 1 93.94 555 LEU A CA 1
ATOM 4509 C C . LEU A 1 555 ? 22.703 20.641 18.109 1 93.94 555 LEU A C 1
ATOM 4511 O O . LEU A 1 555 ? 22.422 19.453 18.062 1 93.94 555 LEU A O 1
ATOM 4515 N N . ARG A 1 556 ? 22.719 21.312 19.25 1 94.94 556 ARG A N 1
ATOM 4516 C CA . ARG A 1 556 ? 22.172 20.75 20.484 1 94.94 556 ARG A CA 1
ATOM 4517 C C . ARG A 1 556 ? 20.938 21.531 20.922 1 94.94 556 ARG A C 1
ATOM 4519 O O . ARG A 1 556 ? 20.969 22.766 21 1 94.94 556 ARG A O 1
ATOM 4526 N N . VAL A 1 557 ? 19.922 20.844 21.188 1 97.06 557 VAL A N 1
ATOM 4527 C CA . VAL A 1 557 ? 18.641 21.406 21.625 1 97.06 557 VAL A CA 1
ATOM 4528 C C . VAL A 1 557 ? 18.328 20.953 23.047 1 97.06 557 VAL A C 1
ATOM 4530 O O . VAL A 1 557 ? 18.375 19.766 23.344 1 97.06 557 VAL A O 1
ATOM 4533 N N . LEU A 1 558 ? 18.016 21.891 23.922 1 97.06 558 LEU A N 1
ATOM 4534 C CA . LEU A 1 558 ? 17.625 21.594 25.297 1 97.06 558 LEU A CA 1
ATOM 4535 C C . LEU A 1 558 ? 16.188 22.078 25.562 1 97.06 558 LEU A C 1
ATOM 4537 O O . LEU A 1 558 ? 15.828 23.203 25.219 1 97.06 558 LEU A O 1
ATOM 4541 N N . ILE A 1 559 ? 15.445 21.234 26.125 1 98.12 559 ILE A N 1
ATOM 4542 C CA . ILE A 1 559 ? 14.078 21.531 26.531 1 98.12 559 ILE A CA 1
ATOM 4543 C C . ILE A 1 559 ? 13.891 21.188 28.016 1 98.12 559 ILE A C 1
ATOM 4545 O O . ILE A 1 559 ? 14.242 20.078 28.438 1 98.12 559 ILE A O 1
ATOM 4549 N N . ASN A 1 560 ? 13.43 22.094 28.828 1 98 560 ASN A N 1
ATOM 4550 C CA . ASN A 1 560 ? 12.977 21.859 30.188 1 98 560 ASN A CA 1
ATOM 4551 C C . ASN A 1 560 ? 11.492 22.188 30.359 1 98 560 ASN A C 1
ATOM 4553 O O . ASN A 1 560 ? 11.133 23.344 30.625 1 98 560 ASN A O 1
ATOM 4557 N N . ARG A 1 561 ? 10.695 21.266 30.266 1 97.25 561 ARG A N 1
ATOM 4558 C CA . ARG A 1 561 ? 9.258 21.453 30.328 1 97.25 561 ARG A CA 1
ATOM 4559 C C . ARG A 1 561 ? 8.797 21.703 31.766 1 97.25 561 ARG A C 1
ATOM 4561 O O . ARG A 1 561 ? 7.758 22.328 31.984 1 97.25 561 ARG A O 1
ATOM 4568 N N . ASP A 1 562 ? 9.594 21.281 32.719 1 96.75 562 ASP A N 1
ATOM 4569 C CA . ASP A 1 562 ? 9.203 21.359 34.125 1 96.75 562 ASP A CA 1
ATOM 4570 C C . ASP A 1 562 ? 9.477 22.75 34.688 1 96.75 562 ASP A C 1
ATOM 4572 O O . ASP A 1 562 ? 10.133 23.562 34.031 1 96.75 562 ASP A O 1
ATOM 4576 N N . GLU A 1 563 ? 8.977 23 35.875 1 96.25 563 GLU A N 1
ATOM 4577 C CA . GLU A 1 563 ? 9.055 24.312 36.5 1 96.25 563 GLU A CA 1
ATOM 4578 C C . GLU A 1 563 ? 10.414 24.547 37.156 1 96.25 563 GLU A C 1
ATOM 4580 O O . GLU A 1 563 ? 10.898 25.688 37.219 1 96.25 563 GLU A O 1
ATOM 4585 N N . LYS A 1 564 ? 11.031 23.531 37.531 1 96.62 564 LYS A N 1
ATOM 4586 C CA . LYS A 1 564 ? 12.297 23.656 38.25 1 96.62 564 LYS A CA 1
ATOM 4587 C C . LYS A 1 564 ? 13.461 23.812 37.281 1 96.62 564 LYS A C 1
ATOM 4589 O O . LYS A 1 564 ? 13.594 23.047 36.312 1 96.62 564 LYS A O 1
ATOM 4594 N N . PRO A 1 565 ? 14.297 24.797 37.531 1 97 565 PRO A N 1
ATOM 4595 C CA . PRO A 1 565 ? 15.492 24.938 36.688 1 97 565 PRO A CA 1
ATOM 4596 C C . PRO A 1 565 ? 16.453 23.766 36.844 1 97 565 PRO A C 1
ATOM 4598 O O . PRO A 1 565 ? 16.453 23.078 37.844 1 97 565 PRO A O 1
ATOM 4601 N N . ILE A 1 566 ? 17.25 23.578 35.875 1 97.06 566 ILE A N 1
ATOM 4602 C CA . ILE A 1 566 ? 18.25 22.516 35.875 1 97.06 566 ILE A CA 1
ATOM 4603 C C . ILE A 1 566 ? 19.641 23.125 35.875 1 97.06 566 ILE A C 1
ATOM 4605 O O . ILE A 1 566 ? 20.031 23.812 34.938 1 97.06 566 ILE A O 1
ATOM 4609 N N . PRO A 1 567 ? 20.438 22.812 36.844 1 95.44 567 PRO A N 1
ATOM 4610 C CA . PRO A 1 567 ? 21.766 23.422 36.969 1 95.44 567 PRO A CA 1
ATOM 4611 C C . PRO A 1 567 ? 22.641 23.156 35.75 1 95.44 567 PRO A C 1
ATOM 4613 O O . PRO A 1 567 ? 22.531 22.094 35.125 1 95.44 567 PRO A O 1
ATOM 4616 N N . ALA A 1 568 ? 23.562 24.047 35.531 1 94.06 568 ALA A N 1
ATOM 4617 C CA . ALA A 1 568 ? 24.453 23.969 34.375 1 94.06 568 ALA A CA 1
ATOM 4618 C C . ALA A 1 568 ? 25.281 22.688 34.406 1 94.06 568 ALA A C 1
ATOM 4620 O O . ALA A 1 568 ? 25.516 22.047 33.375 1 94.06 568 ALA A O 1
ATOM 4621 N N . THR A 1 569 ? 25.703 22.312 35.562 1 93 569 THR A N 1
ATOM 4622 C CA . THR A 1 569 ? 26.516 21.109 35.719 1 93 569 THR A CA 1
ATOM 4623 C C . THR A 1 569 ? 25.719 19.859 35.312 1 93 569 THR A C 1
ATOM 4625 O O . THR A 1 569 ? 26.281 18.922 34.75 1 93 569 THR A O 1
ATOM 4628 N N . VAL A 1 570 ? 24.484 19.953 35.531 1 94.75 570 VAL A N 1
ATOM 4629 C CA . VAL A 1 570 ? 23.641 18.797 35.281 1 94.75 570 VAL A CA 1
ATOM 4630 C C . VAL A 1 570 ? 23.359 18.703 33.781 1 94.75 570 VAL A C 1
ATOM 4632 O O . VAL A 1 570 ? 23.641 17.688 33.156 1 94.75 570 VAL A O 1
ATOM 4635 N N . TRP A 1 571 ? 22.797 19.781 33.156 1 94.56 571 TRP A N 1
ATOM 4636 C CA . TRP A 1 571 ? 22.406 19.672 31.75 1 94.56 571 TRP A CA 1
ATOM 4637 C C . TRP A 1 571 ? 23.641 19.531 30.875 1 94.56 571 TRP A C 1
ATOM 4639 O O . TRP A 1 571 ? 23.609 18.844 29.844 1 94.56 571 TRP A O 1
ATOM 4649 N N . LYS A 1 572 ? 24.781 20.125 31.172 1 94.31 572 LYS A N 1
ATOM 4650 C CA . LYS A 1 572 ? 26.016 19.922 30.422 1 94.31 572 LYS A CA 1
ATOM 4651 C C . LYS A 1 572 ? 26.484 18.469 30.531 1 94.31 572 LYS A C 1
ATOM 4653 O O . LYS A 1 572 ? 26.906 17.875 29.531 1 94.31 572 LYS A O 1
ATOM 4658 N N . GLY A 1 573 ? 26.422 17.922 31.719 1 93.31 573 GLY A N 1
ATOM 4659 C CA . GLY A 1 573 ? 26.766 16.516 31.906 1 93.31 573 GLY A CA 1
ATOM 4660 C C . GLY A 1 573 ? 25.922 15.57 31.094 1 93.31 573 GLY A C 1
ATOM 4661 O O . GLY A 1 573 ? 26.422 14.594 30.531 1 93.31 573 GLY A O 1
ATOM 4662 N N . LEU A 1 574 ? 24.656 15.867 31.031 1 93.75 574 LEU A N 1
ATOM 4663 C CA . LEU A 1 574 ? 23.734 15.039 30.281 1 93.75 574 LEU A CA 1
ATOM 4664 C C . LEU A 1 574 ? 24.062 15.07 28.797 1 93.75 574 LEU A C 1
ATOM 4666 O O . LEU A 1 574 ? 23.859 14.078 28.078 1 93.75 574 LEU A O 1
ATOM 4670 N N . LEU A 1 575 ? 24.609 16.172 28.328 1 92.38 575 LEU A N 1
ATOM 4671 C CA . LEU A 1 575 ? 24.922 16.297 26.906 1 92.38 575 LEU A CA 1
ATOM 4672 C C . LEU A 1 575 ? 26.375 15.875 26.641 1 92.38 575 LEU A C 1
ATOM 4674 O O . LEU A 1 575 ? 26.828 15.922 25.5 1 92.38 575 LEU A O 1
ATOM 4678 N N . GLY A 1 576 ? 27.062 15.5 27.672 1 89 576 GLY A N 1
ATOM 4679 C CA . GLY A 1 576 ? 28.453 15.102 27.531 1 89 576 GLY A CA 1
ATOM 4680 C C . GLY A 1 576 ? 29.391 16.266 27.281 1 89 576 GLY A C 1
ATOM 4681 O O . GLY A 1 576 ? 30.438 16.109 26.625 1 89 576 GLY A O 1
ATOM 4682 N N . LEU A 1 577 ? 29 17.438 27.688 1 88.25 577 LEU A N 1
ATOM 4683 C CA . LEU A 1 577 ? 29.828 18.625 27.516 1 88.25 577 LEU A CA 1
ATOM 4684 C C . LEU A 1 577 ? 30.703 18.844 28.75 1 88.25 577 LEU A C 1
ATOM 4686 O O . LEU A 1 577 ? 30.297 18.547 29.875 1 88.25 577 LEU A O 1
ATOM 4690 N N . ASP A 1 578 ? 31.812 19.453 28.422 1 86.31 578 ASP A N 1
ATOM 4691 C CA . ASP A 1 578 ? 32.656 19.875 29.516 1 86.31 578 ASP A CA 1
ATOM 4692 C C . ASP A 1 578 ? 32.062 21.047 30.281 1 86.31 578 ASP A C 1
ATOM 4694 O O . ASP A 1 578 ? 31.5 21.969 29.672 1 86.31 578 ASP A O 1
ATOM 4698 N N . PRO A 1 579 ? 32.156 20.969 31.531 1 82.88 579 PRO A N 1
ATOM 4699 C CA . PRO A 1 579 ? 31.578 22.047 32.312 1 82.88 579 PRO A CA 1
ATOM 4700 C C . PRO A 1 579 ? 32.094 23.422 31.906 1 82.88 579 PRO A C 1
ATOM 4702 O O . PRO A 1 579 ? 31.375 24.422 32.031 1 82.88 579 PRO A O 1
ATOM 4705 N N . SER A 1 580 ? 33.312 23.422 31.375 1 81.88 580 SER A N 1
ATOM 4706 C CA . SER A 1 580 ? 33.938 24.703 31.047 1 81.88 580 SER A CA 1
ATOM 4707 C C . SER A 1 580 ? 33.688 25.062 29.594 1 81.88 580 SER A C 1
ATOM 4709 O O . SER A 1 580 ? 34.031 26.172 29.156 1 81.88 580 SER A O 1
ATOM 4711 N N . GLU A 1 581 ? 32.969 24.266 28.953 1 84 581 GLU A N 1
ATOM 4712 C CA . GLU A 1 581 ? 32.75 24.516 27.531 1 84 581 GLU A CA 1
ATOM 4713 C C . GLU A 1 581 ? 31.844 25.734 27.328 1 84 581 GLU A C 1
ATOM 4715 O O . GLU A 1 581 ? 30.828 25.875 28.016 1 84 581 GLU A O 1
ATOM 4720 N N . SER A 1 582 ? 32.312 26.578 26.469 1 85.75 582 SER A N 1
ATOM 4721 C CA . SER A 1 582 ? 31.484 27.75 26.156 1 85.75 582 SER A CA 1
ATOM 4722 C C . SER A 1 582 ? 30.344 27.391 25.219 1 85.75 582 SER A C 1
ATOM 4724 O O . SER A 1 582 ? 30.531 26.594 24.281 1 85.75 582 SER A O 1
ATOM 4726 N N . VAL A 1 583 ? 29.188 27.859 25.562 1 87.56 583 VAL A N 1
ATOM 4727 C CA . VAL A 1 583 ? 28.016 27.672 24.719 1 87.56 583 VAL A CA 1
ATOM 4728 C C . VAL A 1 583 ? 27.375 29.016 24.406 1 87.56 583 VAL A C 1
ATOM 4730 O O . VAL A 1 583 ? 27.484 29.969 25.172 1 87.56 583 VAL A O 1
ATOM 4733 N N . GLN A 1 584 ? 26.875 29.109 23.234 1 87.94 584 GLN A N 1
ATOM 4734 C CA . GLN A 1 584 ? 26.109 30.281 22.828 1 87.94 584 GLN A CA 1
ATOM 4735 C C . GLN A 1 584 ? 24.688 29.891 22.422 1 87.94 584 GLN A C 1
ATOM 4737 O O . GLN A 1 584 ? 24.5 29.109 21.484 1 87.94 584 GLN A O 1
ATOM 4742 N N . ASN A 1 585 ? 23.781 30.453 23.141 1 92.44 585 ASN A N 1
ATOM 4743 C CA . ASN A 1 585 ? 22.391 30.219 22.797 1 92.44 585 ASN A CA 1
ATOM 4744 C C . ASN A 1 585 ? 22 30.969 21.516 1 92.44 585 ASN A C 1
ATOM 4746 O O . ASN A 1 585 ? 22.141 32.188 21.453 1 92.44 585 ASN A O 1
ATOM 4750 N N . LEU A 1 586 ? 21.453 30.297 20.609 1 93.31 586 LEU A N 1
ATOM 4751 C CA . LEU A 1 586 ? 21.125 30.875 19.297 1 93.31 586 LEU A CA 1
ATOM 4752 C C . LEU A 1 586 ? 19.719 31.484 19.312 1 93.31 586 LEU A C 1
ATOM 4754 O O . LEU A 1 586 ? 19.344 32.188 18.391 1 93.31 586 LEU A O 1
ATOM 4758 N N . LEU A 1 587 ? 18.984 31.297 20.406 1 94.06 587 LEU A N 1
ATOM 4759 C CA . LEU A 1 587 ? 17.625 31.797 20.5 1 94.06 587 LEU A CA 1
ATOM 4760 C C . LEU A 1 587 ? 17.594 33.219 21.078 1 94.06 587 LEU A C 1
ATOM 4762 O O . LEU A 1 587 ? 18.219 33.469 22.094 1 94.06 587 LEU A O 1
ATOM 4766 N N . ALA A 1 588 ? 16.844 34 20.391 1 90 588 ALA A N 1
ATOM 4767 C CA . ALA A 1 588 ? 16.609 35.344 20.922 1 90 588 ALA A CA 1
ATOM 4768 C C . ALA A 1 588 ? 15.656 35.312 22.109 1 90 588 ALA A C 1
ATOM 4770 O O . ALA A 1 588 ? 14.867 34.375 22.25 1 90 588 ALA A O 1
ATOM 4771 N N . GLU A 1 589 ? 15.812 36.312 22.984 1 84.94 589 GLU A N 1
ATOM 4772 C CA . GLU A 1 589 ? 14.914 36.531 24.109 1 84.94 589 GLU A CA 1
ATOM 4773 C C . GLU A 1 589 ? 14.977 35.344 25.078 1 84.94 589 GLU A C 1
ATOM 4775 O O . GLU A 1 589 ? 13.992 35.031 25.75 1 84.94 589 GLU A O 1
ATOM 4780 N N . SER A 1 590 ? 16.047 34.594 25 1 82.06 590 SER A N 1
ATOM 4781 C CA . SER A 1 590 ? 16.281 33.438 25.859 1 82.06 590 SER A CA 1
ATOM 4782 C C . SER A 1 590 ? 17.734 33.344 26.266 1 82.06 590 SER A C 1
ATOM 4784 O O . SER A 1 590 ? 18.422 32.375 25.922 1 82.06 590 SER A O 1
ATOM 4786 N N . PRO A 1 591 ? 18.141 34.25 26.984 1 79.19 591 PRO A N 1
ATOM 4787 C CA . PRO A 1 591 ? 19.578 34.219 27.328 1 79.19 591 PRO A CA 1
ATOM 4788 C C . PRO A 1 591 ? 19.938 33.031 28.234 1 79.19 591 PRO A C 1
ATOM 4790 O O . PRO A 1 591 ? 19.219 32.75 29.188 1 79.19 591 PRO A O 1
ATOM 4793 N N . LEU A 1 592 ? 20.875 32.344 27.844 1 86.19 592 LEU A N 1
ATOM 4794 C CA . LEU A 1 592 ? 21.469 31.281 28.641 1 86.19 592 LEU A CA 1
ATOM 4795 C C . LEU A 1 592 ? 22.984 31.234 28.469 1 86.19 592 LEU A C 1
ATOM 4797 O O . LEU A 1 592 ? 23.469 30.875 27.391 1 86.19 592 LEU A O 1
ATOM 4801 N N . GLY A 1 593 ? 23.641 31.656 29.562 1 79.25 593 GLY A N 1
ATOM 4802 C CA . GLY A 1 593 ? 25.094 31.594 29.531 1 79.25 593 GLY A CA 1
ATOM 4803 C C . GLY A 1 593 ? 25.641 30.234 29.922 1 79.25 593 GLY A C 1
ATOM 4804 O O . GLY A 1 593 ? 24.891 29.344 30.297 1 79.25 593 GLY A O 1
ATOM 4805 N N . PRO A 1 594 ? 26.922 30.078 29.812 1 80.12 594 PRO A N 1
ATOM 4806 C CA . PRO A 1 594 ? 27.578 28.797 30.078 1 80.12 594 PRO A CA 1
ATOM 4807 C C . PRO A 1 594 ? 27.391 28.328 31.516 1 80.12 594 PRO A C 1
ATOM 4809 O O . PRO A 1 594 ? 27.406 27.125 31.781 1 80.12 594 PRO A O 1
ATOM 4812 N N . GLU A 1 595 ? 27.141 29.25 32.375 1 87.12 595 GLU A N 1
ATOM 4813 C CA . GLU A 1 595 ? 27.047 28.859 33.781 1 87.12 595 GLU A CA 1
ATOM 4814 C C . GLU A 1 595 ? 25.594 28.938 34.281 1 87.12 595 GLU A C 1
ATOM 4816 O O . GLU A 1 595 ? 25.312 28.641 35.438 1 87.12 595 GLU A O 1
ATOM 4821 N N . ASP A 1 596 ? 24.828 29.172 33.344 1 91.81 596 ASP A N 1
ATOM 4822 C CA . ASP A 1 596 ? 23.438 29.391 33.75 1 91.81 596 ASP A CA 1
ATOM 4823 C C . ASP A 1 596 ? 22.672 28.078 33.812 1 91.81 596 ASP A C 1
ATOM 4825 O O . ASP A 1 596 ? 22.922 27.156 33.031 1 91.81 596 ASP A O 1
ATOM 4829 N N . ALA A 1 597 ? 21.734 28.031 34.75 1 94.94 597 ALA A N 1
ATOM 4830 C CA . ALA A 1 597 ? 20.781 26.922 34.781 1 94.94 597 ALA A CA 1
ATOM 4831 C C . ALA A 1 597 ? 19.812 27.031 33.594 1 94.94 597 ALA A C 1
ATOM 4833 O O . ALA A 1 597 ? 19.469 28.125 33.156 1 94.94 597 ALA A O 1
ATOM 4834 N N . LEU A 1 598 ? 19.469 25.906 33.094 1 95.94 598 LEU A N 1
ATOM 4835 C CA . LEU A 1 598 ? 18.344 25.906 32.156 1 95.94 598 LEU A CA 1
ATOM 4836 C C . LEU A 1 598 ? 17.047 26.234 32.906 1 95.94 598 LEU A C 1
ATOM 4838 O O . LEU A 1 598 ? 16.625 25.5 33.781 1 95.94 598 LEU A O 1
ATOM 4842 N N . PRO A 1 599 ? 16.484 27.344 32.594 1 95.69 599 PRO A N 1
ATOM 4843 C CA . PRO A 1 599 ? 15.32 27.781 33.375 1 95.69 599 PRO A CA 1
ATOM 4844 C C . PRO A 1 599 ? 14.148 26.812 33.312 1 95.69 599 PRO A C 1
ATOM 4846 O O . PRO A 1 599 ? 14.07 26.016 32.375 1 95.69 599 PRO A O 1
ATOM 4849 N N . GLY A 1 600 ? 13.312 26.891 34.344 1 95.94 600 GLY A N 1
ATOM 4850 C CA . GLY A 1 600 ? 12.031 26.219 34.219 1 95.94 600 GLY A CA 1
ATOM 4851 C C . GLY A 1 600 ? 11.227 26.688 33 1 95.94 600 GLY A C 1
ATOM 4852 O O . GLY A 1 600 ? 11.156 27.891 32.75 1 95.94 600 GLY A O 1
ATOM 4853 N N . ARG A 1 601 ? 10.641 25.719 32.344 1 96.69 601 ARG A N 1
ATOM 4854 C CA . ARG A 1 601 ? 9.891 26.016 31.125 1 96.69 601 ARG A CA 1
ATOM 4855 C C . ARG A 1 601 ? 10.734 26.812 30.141 1 96.69 601 ARG A C 1
ATOM 4857 O O . ARG A 1 601 ? 10.266 27.812 29.578 1 96.69 601 ARG A O 1
ATOM 4864 N N . GLY A 1 602 ? 11.961 26.359 30.062 1 95.62 602 GLY A N 1
ATOM 4865 C CA . GLY A 1 602 ? 12.906 27.047 29.188 1 95.62 602 GLY A CA 1
ATOM 4866 C C . GLY A 1 602 ? 13.508 26.125 28.141 1 95.62 602 GLY A C 1
ATOM 4867 O O . GLY A 1 602 ? 13.445 24.906 28.266 1 95.62 602 GLY A O 1
ATOM 4868 N N . ALA A 1 603 ? 14.039 26.734 27.078 1 96.62 603 ALA A N 1
ATOM 4869 C CA . ALA A 1 603 ? 14.711 26.031 25.984 1 96.62 603 ALA A CA 1
ATOM 4870 C C . ALA A 1 603 ? 16 26.75 25.594 1 96.62 603 ALA A C 1
ATOM 4872 O O . ALA A 1 603 ? 16.172 27.938 25.844 1 96.62 603 ALA A O 1
ATOM 4873 N N . ALA A 1 604 ? 16.859 25.984 25 1 96.12 604 ALA A N 1
ATOM 4874 C CA . ALA A 1 604 ? 18.094 26.531 24.438 1 96.12 604 ALA A CA 1
ATOM 4875 C C . ALA A 1 604 ? 18.547 25.734 23.219 1 96.12 604 ALA A C 1
ATOM 4877 O O . ALA A 1 604 ? 18.234 24.547 23.109 1 96.12 604 ALA A O 1
ATOM 4878 N N . VAL A 1 605 ? 19.203 26.422 22.328 1 96.31 605 VAL A N 1
ATOM 4879 C CA . VAL A 1 605 ? 19.828 25.797 21.156 1 96.31 605 VAL A CA 1
ATOM 4880 C C . VAL A 1 605 ? 21.25 26.312 21 1 96.31 605 VAL A C 1
ATOM 4882 O O . VAL A 1 605 ? 21.484 27.516 20.922 1 96.31 605 VAL A O 1
ATOM 4885 N N . PHE A 1 606 ? 22.125 25.344 20.969 1 93.25 606 PHE A N 1
ATOM 4886 C CA . PHE A 1 606 ? 23.547 25.688 20.844 1 93.25 606 PHE A CA 1
ATOM 4887 C C . PHE A 1 606 ? 24.109 25.203 19.516 1 93.25 606 PHE A C 1
ATOM 4889 O O . PHE A 1 606 ? 23.828 24.094 19.078 1 93.25 606 PHE A O 1
ATOM 4896 N N . MET B 1 1 ? 1.471 -10.508 29.406 1 93.69 1 MET B N 1
ATOM 4897 C CA . MET B 1 1 ? 1.129 -9.57 28.344 1 93.69 1 MET B CA 1
ATOM 4898 C C . MET B 1 1 ? 2.322 -9.336 27.422 1 93.69 1 MET B C 1
ATOM 4900 O O . MET B 1 1 ? 3.396 -8.945 27.875 1 93.69 1 MET B O 1
ATOM 4904 N N . ASN B 1 2 ? 2.143 -9.648 26.156 1 96.06 2 ASN B N 1
ATOM 4905 C CA . ASN B 1 2 ? 3.109 -9.344 25.109 1 96.06 2 ASN B CA 1
ATOM 4906 C C . ASN B 1 2 ? 2.617 -8.219 24.203 1 96.06 2 ASN B C 1
ATOM 4908 O O . ASN B 1 2 ? 2.191 -8.461 23.078 1 96.06 2 ASN B O 1
ATOM 4912 N N . GLY B 1 3 ? 2.775 -6.98 24.672 1 95.62 3 GLY B N 1
ATOM 4913 C CA . GLY B 1 3 ? 2.299 -5.82 23.938 1 95.62 3 GLY B CA 1
ATOM 4914 C C . GLY B 1 3 ? 3.031 -5.609 22.625 1 95.62 3 GLY B C 1
ATOM 4915 O O . GLY B 1 3 ? 2.461 -5.086 21.672 1 95.62 3 GLY B O 1
ATOM 4916 N N . ALA B 1 4 ? 4.297 -6.039 22.547 1 96.5 4 ALA B N 1
ATOM 4917 C CA . ALA B 1 4 ? 5.133 -5.832 21.375 1 96.5 4 ALA B CA 1
ATOM 4918 C C . ALA B 1 4 ? 4.613 -6.633 20.188 1 96.5 4 ALA B C 1
ATOM 4920 O O . ALA B 1 4 ? 4.953 -6.344 19.031 1 96.5 4 ALA B O 1
ATOM 4921 N N . ALA B 1 5 ? 3.783 -7.637 20.453 1 97.19 5 ALA B N 1
ATOM 4922 C CA . ALA B 1 5 ? 3.309 -8.531 19.406 1 97.19 5 ALA B CA 1
ATOM 4923 C C . ALA B 1 5 ? 1.973 -8.055 18.844 1 97.19 5 ALA B C 1
ATOM 4925 O O . ALA B 1 5 ? 1.47 -8.617 17.859 1 97.19 5 ALA B O 1
ATOM 4926 N N . ILE B 1 6 ? 1.361 -7.039 19.422 1 97.69 6 ILE B N 1
ATOM 4927 C CA . ILE B 1 6 ? 0.095 -6.504 18.938 1 97.69 6 ILE B CA 1
ATOM 4928 C C . ILE B 1 6 ? 0.332 -5.703 17.656 1 97.69 6 ILE B C 1
ATOM 4930 O O . ILE B 1 6 ? 1.22 -4.848 17.609 1 97.69 6 ILE B O 1
ATOM 4934 N N . TYR B 1 7 ? -0.454 -6.027 16.641 1 96.56 7 TYR B N 1
ATOM 4935 C CA . TYR B 1 7 ? -0.243 -5.301 15.398 1 96.56 7 TYR B CA 1
ATOM 4936 C C . TYR B 1 7 ? -1.557 -5.105 14.648 1 96.56 7 TYR B C 1
ATOM 4938 O O . TYR B 1 7 ? -2.391 -6.012 14.602 1 96.56 7 TYR B O 1
ATOM 4946 N N . HIS B 1 8 ? -1.748 -3.926 14.148 1 97.44 8 HIS B N 1
ATOM 4947 C CA . HIS B 1 8 ? -2.855 -3.547 13.273 1 97.44 8 HIS B CA 1
ATOM 4948 C C . HIS B 1 8 ? -2.523 -2.287 12.484 1 97.44 8 HIS B C 1
ATOM 4950 O O . HIS B 1 8 ? -1.819 -1.404 12.977 1 97.44 8 HIS B O 1
ATOM 4956 N N . ARG B 1 9 ? -2.945 -2.221 11.297 1 95.94 9 ARG B N 1
ATOM 4957 C CA . ARG B 1 9 ? -3.01 -1.007 10.492 1 95.94 9 ARG B CA 1
ATOM 4958 C C . ARG B 1 9 ? -4.312 -0.944 9.695 1 95.94 9 ARG B C 1
ATOM 4960 O O . ARG B 1 9 ? -4.77 -1.957 9.164 1 95.94 9 ARG B O 1
ATOM 4967 N N . ALA B 1 10 ? -4.887 0.18 9.594 1 97.5 10 ALA B N 1
ATOM 4968 C CA . ALA B 1 10 ? -6.195 0.304 8.953 1 97.5 10 ALA B CA 1
ATOM 4969 C C . ALA B 1 10 ? -6.066 0.292 7.434 1 97.5 10 ALA B C 1
ATOM 4971 O O . ALA B 1 10 ? -6.574 1.187 6.758 1 97.5 10 ALA B O 1
ATOM 4972 N N . THR B 1 11 ? -5.41 -0.714 6.91 1 96.25 11 THR B N 1
ATOM 4973 C CA . THR B 1 11 ? -5.219 -0.864 5.469 1 96.25 11 THR B CA 1
ATOM 4974 C C . THR B 1 11 ? -4.852 -2.303 5.121 1 96.25 11 THR B C 1
ATOM 4976 O O . THR B 1 11 ? -4.629 -3.127 6.012 1 96.25 11 THR B O 1
ATOM 4979 N N . ASP B 1 12 ? -4.887 -2.625 3.816 1 96.56 12 ASP B N 1
ATOM 4980 C CA . ASP B 1 12 ? -4.461 -3.916 3.283 1 96.56 12 ASP B CA 1
ATOM 4981 C C . ASP B 1 12 ? -5.227 -5.059 3.941 1 96.56 12 ASP B C 1
ATOM 4983 O O . ASP B 1 12 ? -6.457 -5.016 4.047 1 96.56 12 ASP B O 1
ATOM 4987 N N . SER B 1 13 ? -4.551 -6.066 4.426 1 96.44 13 SER B N 1
ATOM 4988 C CA . SER B 1 13 ? -5.23 -7.262 4.91 1 96.44 13 SER B CA 1
ATOM 4989 C C . SER B 1 13 ? -5.816 -7.039 6.301 1 96.44 13 SER B C 1
ATOM 4991 O O . SER B 1 13 ? -6.621 -7.84 6.777 1 96.44 13 SER B O 1
ATOM 4993 N N . PHE B 1 14 ? -5.531 -5.941 6.988 1 97.88 14 PHE B N 1
ATOM 4994 C CA . PHE B 1 14 ? -5.973 -5.711 8.359 1 97.88 14 PHE B CA 1
ATOM 4995 C C . PHE B 1 14 ? -7.281 -4.93 8.383 1 97.88 14 PHE B C 1
ATOM 4997 O O . PHE B 1 14 ? -7.988 -4.926 9.391 1 97.88 14 PHE B O 1
ATOM 5004 N N . CYS B 1 15 ? -7.562 -4.219 7.34 1 98.38 15 CYS B N 1
ATOM 5005 C CA . CYS B 1 15 ? -8.812 -3.467 7.262 1 98.38 15 CYS B CA 1
ATOM 5006 C C . CYS B 1 15 ? -9.18 -3.174 5.812 1 98.38 15 CYS B C 1
ATOM 5008 O O . CYS B 1 15 ? -8.461 -2.455 5.117 1 98.38 15 CYS B O 1
ATOM 5010 N N . TYR B 1 16 ? -10.258 -3.688 5.359 1 97.88 16 TYR B N 1
ATOM 5011 C CA . TYR B 1 16 ? -10.695 -3.553 3.975 1 97.88 16 TYR B CA 1
ATOM 5012 C C . TYR B 1 16 ? -12.195 -3.795 3.854 1 97.88 16 TYR B C 1
ATOM 5014 O O . TYR B 1 16 ? -12.812 -4.379 4.75 1 97.88 16 TYR B O 1
ATOM 5022 N N . SER B 1 17 ? -12.766 -3.287 2.77 1 98.19 17 SER B N 1
ATOM 5023 C CA . SER B 1 17 ? -14.156 -3.619 2.453 1 98.19 17 SER B CA 1
ATOM 5024 C C . SER B 1 17 ? -14.234 -4.766 1.453 1 98.19 17 SER B C 1
ATOM 5026 O O . SER B 1 17 ? -13.688 -4.676 0.351 1 98.19 17 SER B O 1
ATOM 5028 N N . PRO B 1 18 ? -14.875 -5.824 1.828 1 95.62 18 PRO B N 1
ATOM 5029 C CA . PRO B 1 18 ? -15.008 -6.945 0.896 1 95.62 18 PRO B CA 1
ATOM 5030 C C . PRO B 1 18 ? -16.141 -6.746 -0.115 1 95.62 18 PRO B C 1
ATOM 5032 O O . PRO B 1 18 ? -16.203 -7.453 -1.123 1 95.62 18 PRO B O 1
ATOM 5035 N N . ASP B 1 19 ? -17.062 -5.738 0.142 1 94.56 19 ASP B N 1
ATOM 5036 C CA . ASP B 1 19 ? -18.281 -5.691 -0.641 1 94.56 19 ASP B CA 1
ATOM 5037 C C . ASP B 1 19 ? -18.703 -4.25 -0.918 1 94.56 19 ASP B C 1
ATOM 5039 O O . ASP B 1 19 ? -19.766 -4.004 -1.493 1 94.56 19 ASP B O 1
ATOM 5043 N N . GLY B 1 20 ? -17.984 -3.328 -0.474 1 95.88 20 GLY B N 1
ATOM 5044 C CA . GLY B 1 20 ? -18.297 -1.931 -0.709 1 95.88 20 GLY B CA 1
ATOM 5045 C C . GLY B 1 20 ? -19.234 -1.35 0.34 1 95.88 20 GLY B C 1
ATOM 5046 O O . GLY B 1 20 ? -19.578 -0.166 0.288 1 95.88 20 GLY B O 1
ATOM 5047 N N . THR B 1 21 ? -19.578 -2.125 1.347 1 96.19 21 THR B N 1
ATOM 5048 C CA . THR B 1 21 ? -20.516 -1.664 2.363 1 96.19 21 THR B CA 1
ATOM 5049 C C . THR B 1 21 ? -19.969 -1.939 3.764 1 96.19 21 THR B C 1
ATOM 5051 O O . THR B 1 21 ? -20.078 -1.095 4.652 1 96.19 21 THR B O 1
ATOM 5054 N N . SER B 1 22 ? -19.438 -3.049 3.951 1 97.88 22 SER B N 1
ATOM 5055 C CA . SER B 1 22 ? -18.922 -3.436 5.262 1 97.88 22 SER B CA 1
ATOM 5056 C C . SER B 1 22 ? -17.406 -3.385 5.297 1 97.88 22 SER B C 1
ATOM 5058 O O . SER B 1 22 ? -16.766 -3.193 4.262 1 97.88 22 SER B O 1
ATOM 5060 N N . LEU B 1 23 ? -16.891 -3.467 6.516 1 98.19 23 LEU B N 1
ATOM 5061 C CA . LEU B 1 23 ? -15.453 -3.533 6.738 1 98.19 23 LEU B CA 1
ATOM 5062 C C . LEU B 1 23 ? -15.078 -4.824 7.457 1 98.19 23 LEU B C 1
ATOM 5064 O O . LEU B 1 23 ? -15.766 -5.25 8.383 1 98.19 23 LEU B O 1
ATOM 5068 N N . VAL B 1 24 ? -14.094 -5.477 6.949 1 98.31 24 VAL B N 1
ATOM 5069 C CA . VAL B 1 24 ? -13.367 -6.488 7.707 1 98.31 24 VAL B CA 1
ATOM 5070 C C . VAL B 1 24 ? -12.203 -5.844 8.461 1 98.31 24 VAL B C 1
ATOM 5072 O O . VAL B 1 24 ? -11.367 -5.168 7.859 1 98.31 24 VAL B O 1
ATOM 5075 N N . ILE B 1 25 ? -12.148 -6 9.758 1 98.69 25 ILE B N 1
ATOM 5076 C CA . ILE B 1 25 ? -11.125 -5.426 10.625 1 98.69 25 ILE B CA 1
ATOM 5077 C C . ILE B 1 25 ? -10.406 -6.539 11.391 1 98.69 25 ILE B C 1
ATOM 5079 O O . ILE B 1 25 ? -11.055 -7.344 12.062 1 98.69 25 ILE B O 1
ATOM 5083 N N . ARG B 1 26 ? -9.055 -6.562 11.297 1 98.44 26 ARG B N 1
ATOM 5084 C CA . ARG B 1 26 ? -8.281 -7.664 11.852 1 98.44 26 ARG B CA 1
ATOM 5085 C C . ARG B 1 26 ? -7.219 -7.152 12.82 1 98.44 26 ARG B C 1
ATOM 5087 O O . ARG B 1 26 ? -6.836 -5.98 12.766 1 98.44 26 ARG B O 1
ATOM 5094 N N . LEU B 1 27 ? -6.797 -8.008 13.719 1 98.44 27 LEU B N 1
ATOM 5095 C CA . LEU B 1 27 ? -5.73 -7.746 14.68 1 98.44 27 LEU B CA 1
ATOM 5096 C C . LEU B 1 27 ? -4.871 -8.984 14.883 1 98.44 27 LEU B C 1
ATOM 5098 O O . LEU B 1 27 ? -5.383 -10.109 14.906 1 98.44 27 LEU B O 1
ATOM 5102 N N . GLN B 1 28 ? -3.594 -8.781 15 1 98 28 GLN B N 1
ATOM 5103 C CA . GLN B 1 28 ? -2.637 -9.836 15.312 1 98 28 GLN B CA 1
ATOM 5104 C C . GLN B 1 28 ? -2.123 -9.711 16.75 1 98 28 GLN B C 1
ATOM 5106 O O . GLN B 1 28 ? -1.862 -8.609 17.219 1 98 28 GLN B O 1
ATOM 5111 N N . SER B 1 29 ? -1.962 -10.789 17.469 1 98.19 29 SER B N 1
ATOM 5112 C CA . SER B 1 29 ? -1.391 -10.828 18.812 1 98.19 29 SER B CA 1
ATOM 5113 C C . SER B 1 29 ? -0.481 -12.039 18.984 1 98.19 29 SER B C 1
ATOM 5115 O O . SER B 1 29 ? -0.42 -12.906 18.125 1 98.19 29 SER B O 1
ATOM 5117 N N . ALA B 1 30 ? 0.293 -12.031 20.109 1 97.81 30 ALA B N 1
ATOM 5118 C CA . ALA B 1 30 ? 1.007 -13.25 20.469 1 97.81 30 ALA B CA 1
ATOM 5119 C C . ALA B 1 30 ? 0.032 -14.391 20.766 1 97.81 30 ALA B C 1
ATOM 5121 O O . ALA B 1 30 ? -1.082 -14.156 21.234 1 97.81 30 ALA B O 1
ATOM 5122 N N . VAL B 1 31 ? 0.481 -15.602 20.484 1 97.06 31 VAL B N 1
ATOM 5123 C CA . VAL B 1 31 ? -0.357 -16.781 20.688 1 97.06 31 VAL B CA 1
ATOM 5124 C C . VAL B 1 31 ? -0.739 -16.891 22.156 1 97.06 31 VAL B C 1
ATOM 5126 O O . VAL B 1 31 ? 0.095 -16.672 23.031 1 97.06 31 VAL B O 1
ATOM 5129 N N . ASP B 1 32 ? -2.039 -17.062 22.406 1 95.88 32 ASP B N 1
ATOM 5130 C CA . ASP B 1 32 ? -2.594 -17.359 23.734 1 95.88 32 ASP B CA 1
ATOM 5131 C C . ASP B 1 32 ? -2.295 -16.234 24.719 1 95.88 32 ASP B C 1
ATOM 5133 O O . ASP B 1 32 ? -2.035 -16.5 25.891 1 95.88 32 ASP B O 1
ATOM 5137 N N . ASP B 1 33 ? -2.264 -15.062 24.234 1 97.75 33 ASP B N 1
ATOM 5138 C CA . ASP B 1 33 ? -1.923 -13.922 25.094 1 97.75 33 ASP B CA 1
ATOM 5139 C C . ASP B 1 33 ? -3.166 -13.109 25.438 1 97.75 33 ASP B C 1
ATOM 5141 O O . ASP B 1 33 ? -3.137 -12.297 26.359 1 97.75 33 ASP B O 1
ATOM 5145 N N . ILE B 1 34 ? -4.242 -13.328 24.703 1 98 34 ILE B N 1
ATOM 5146 C CA . ILE B 1 34 ? -5.418 -12.469 24.812 1 98 34 ILE B CA 1
ATOM 5147 C C . ILE B 1 34 ? -6.633 -13.312 25.219 1 98 34 ILE B C 1
ATOM 5149 O O . ILE B 1 34 ? -6.82 -14.422 24.719 1 98 34 ILE B O 1
ATOM 5153 N N . VAL B 1 35 ? -7.445 -12.805 26.109 1 97.06 35 VAL B N 1
ATOM 5154 C CA . VAL B 1 35 ? -8.711 -13.414 26.516 1 97.06 35 VAL B CA 1
ATOM 5155 C C . VAL B 1 35 ? -9.82 -12.953 25.578 1 97.06 35 VAL B C 1
ATOM 5157 O O . VAL B 1 35 ? -10.586 -13.773 25.062 1 97.06 35 VAL B O 1
ATOM 5160 N N . SER B 1 36 ? -9.859 -11.664 25.359 1 97.5 36 SER B N 1
ATOM 5161 C CA . SER B 1 36 ? -10.906 -11.117 24.5 1 97.5 36 SER B CA 1
ATOM 5162 C C . SER B 1 36 ? -10.492 -9.773 23.906 1 97.5 36 SER B C 1
ATOM 5164 O O . SER B 1 36 ? -9.625 -9.086 24.469 1 97.5 36 SER B O 1
ATOM 5166 N N . ILE B 1 37 ? -11.062 -9.453 22.812 1 98.12 37 ILE B N 1
ATOM 5167 C CA . ILE B 1 37 ? -10.883 -8.164 22.156 1 98.12 37 ILE B CA 1
ATOM 5168 C C . ILE B 1 37 ? -12.242 -7.578 21.781 1 98.12 37 ILE B C 1
ATOM 5170 O O . ILE B 1 37 ? -13.055 -8.242 21.125 1 98.12 37 ILE B O 1
ATOM 5174 N N . GLN B 1 38 ? -12.484 -6.355 22.141 1 97 38 GLN B N 1
ATOM 5175 C CA . GLN B 1 38 ? -13.664 -5.609 21.719 1 97 38 GLN B CA 1
ATOM 5176 C C . GLN B 1 38 ? -13.289 -4.508 20.719 1 97 38 GLN B C 1
ATOM 5178 O O . GLN B 1 38 ? -12.344 -3.752 20.953 1 97 38 GLN B O 1
ATOM 5183 N N . LEU B 1 39 ? -14.016 -4.477 19.656 1 97.44 39 LEU B N 1
ATOM 5184 C CA . LEU B 1 39 ? -13.945 -3.326 18.766 1 97.44 39 LEU B CA 1
ATOM 5185 C C . LEU B 1 39 ? -14.914 -2.23 19.203 1 97.44 39 LEU B C 1
ATOM 5187 O O . LEU B 1 39 ? -16.109 -2.465 19.312 1 97.44 39 LEU B O 1
ATOM 5191 N N . TRP B 1 40 ? -14.422 -1.095 19.469 1 95.81 40 TRP B N 1
ATOM 5192 C CA . TRP B 1 40 ? -15.234 0.104 19.672 1 95.81 40 TRP B CA 1
ATOM 5193 C C . TRP B 1 40 ? -15.203 0.996 18.438 1 95.81 40 TRP B C 1
ATOM 5195 O O . TRP B 1 40 ? -14.164 1.572 18.109 1 95.81 40 TRP B O 1
ATOM 5205 N N . ALA B 1 41 ? -16.375 1.088 17.766 1 96.5 41 ALA B N 1
ATOM 5206 C CA . ALA B 1 41 ? -16.375 1.758 16.469 1 96.5 41 ALA B CA 1
ATOM 5207 C C . ALA B 1 41 ? -17.562 2.713 16.344 1 96.5 41 ALA B C 1
ATOM 5209 O O . ALA B 1 41 ? -18.609 2.49 16.953 1 96.5 41 ALA B O 1
ATOM 5210 N N . GLY B 1 42 ? -17.391 3.758 15.625 1 96 42 GLY B N 1
ATOM 5211 C CA . GLY B 1 42 ? -18.406 4.75 15.297 1 96 42 GLY B CA 1
ATOM 5212 C C . GLY B 1 42 ? -18 5.648 14.141 1 96 42 GLY B C 1
ATOM 5213 O O . GLY B 1 42 ? -16.906 5.52 13.602 1 96 42 GLY B O 1
ATOM 5214 N N . ASP B 1 43 ? -18.969 6.465 13.719 1 96.31 43 ASP B N 1
ATOM 5215 C CA . ASP B 1 43 ? -18.656 7.48 12.719 1 96.31 43 ASP B CA 1
ATOM 5216 C C . ASP B 1 43 ? -17.812 8.602 13.312 1 96.31 43 ASP B C 1
ATOM 5218 O O . ASP B 1 43 ? -18.078 9.07 14.422 1 96.31 43 ASP B O 1
ATOM 5222 N N . PRO B 1 44 ? -16.75 9.047 12.609 1 95.38 44 PRO B N 1
ATOM 5223 C CA . PRO B 1 44 ? -15.844 10.047 13.18 1 95.38 44 PRO B CA 1
ATOM 5224 C C . PRO B 1 44 ? -16.547 11.367 13.484 1 95.38 44 PRO B C 1
ATOM 5226 O O . PRO B 1 44 ? -16.078 12.148 14.312 1 95.38 44 PRO B O 1
ATOM 5229 N N . HIS B 1 45 ? -17.703 11.633 12.875 1 94.56 45 HIS B N 1
ATOM 5230 C CA . HIS B 1 45 ? -18.359 12.922 13.016 1 94.56 45 HIS B CA 1
ATOM 5231 C C . HIS B 1 45 ? -19.609 12.82 13.875 1 94.56 45 HIS B C 1
ATOM 5233 O O . HIS B 1 45 ? -20.359 13.789 14.016 1 94.56 45 HIS B O 1
ATOM 5239 N N . ASP B 1 46 ? -19.828 11.672 14.383 1 93 46 ASP B N 1
ATOM 5240 C CA . ASP B 1 46 ? -21.031 11.484 15.188 1 93 46 ASP B CA 1
ATOM 5241 C C . ASP B 1 46 ? -20.75 11.734 16.672 1 93 46 ASP B C 1
ATOM 5243 O O . ASP B 1 46 ? -20.266 10.844 17.375 1 93 46 ASP B O 1
ATOM 5247 N N . TRP B 1 47 ? -21.125 12.891 17.047 1 89.31 47 TRP B N 1
ATOM 5248 C CA . TRP B 1 47 ? -20.938 13.297 18.422 1 89.31 47 TRP B CA 1
ATOM 5249 C C . TRP B 1 47 ? -22.281 13.547 19.109 1 89.31 47 TRP B C 1
ATOM 5251 O O . TRP B 1 47 ? -23.266 13.891 18.438 1 89.31 47 TRP B O 1
ATOM 5261 N N . GLY B 1 48 ? -22.391 13.227 20.312 1 81.62 48 GLY B N 1
ATOM 5262 C CA . GLY B 1 48 ? -23.609 13.477 21.062 1 81.62 48 GLY B CA 1
ATOM 5263 C C . GLY B 1 48 ? -23.359 13.867 22.516 1 81.62 48 GLY B C 1
ATOM 5264 O O . GLY B 1 48 ? -22.219 13.852 22.969 1 81.62 48 GLY B O 1
ATOM 5265 N N . ARG B 1 49 ? -24.328 14.445 23.125 1 73.75 49 ARG B N 1
ATOM 5266 C CA . ARG B 1 49 ? -24.281 14.797 24.531 1 73.75 49 ARG B CA 1
ATOM 5267 C C . ARG B 1 49 ? -24.766 13.648 25.406 1 73.75 49 ARG B C 1
ATOM 5269 O O . ARG B 1 49 ? -25.672 12.906 25.016 1 73.75 49 ARG B O 1
ATOM 5276 N N . ARG B 1 50 ? -23.922 13.273 26.406 1 62.75 50 ARG B N 1
ATOM 5277 C CA . ARG B 1 50 ? -24.422 12.32 27.406 1 62.75 50 ARG B CA 1
ATOM 5278 C C . ARG B 1 50 ? -24.938 13.039 28.641 1 62.75 50 ARG B C 1
ATOM 5280 O O . ARG B 1 50 ? -24.156 13.43 29.516 1 62.75 50 ARG B O 1
ATOM 5287 N N . PRO B 1 51 ? -26.156 13.516 28.594 1 56.5 51 PRO B N 1
ATOM 5288 C CA . PRO B 1 51 ? -26.641 14.266 29.75 1 56.5 51 PRO B CA 1
ATOM 5289 C C . PRO B 1 51 ? -26.281 13.594 31.078 1 56.5 51 PRO B C 1
ATOM 5291 O O . PRO B 1 51 ? -25.906 14.273 32.031 1 56.5 51 PRO B O 1
ATOM 5294 N N . GLU B 1 52 ? -26.578 12.336 31.188 1 53.72 52 GLU B N 1
ATOM 5295 C CA . GLU B 1 52 ? -26.531 11.727 32.531 1 53.72 52 GLU B CA 1
ATOM 5296 C C . GLU B 1 52 ? -25.078 11.523 32.969 1 53.72 52 GLU B C 1
ATOM 5298 O O . GLU B 1 52 ? -24.781 11.664 34.156 1 53.72 52 GLU B O 1
ATOM 5303 N N . ALA B 1 53 ? -24.328 11.086 32.125 1 49.78 53 ALA B N 1
ATOM 5304 C CA . ALA B 1 53 ? -23.078 10.492 32.594 1 49.78 53 ALA B CA 1
ATOM 5305 C C . ALA B 1 53 ? -22.016 11.562 32.844 1 49.78 53 ALA B C 1
ATOM 5307 O O . ALA B 1 53 ? -21.328 11.531 33.875 1 49.78 53 ALA B O 1
ATOM 5308 N N . ASP B 1 54 ? -21.812 12.398 31.922 1 50.59 54 ASP B N 1
ATOM 5309 C CA . ASP B 1 54 ? -20.672 13.297 32.094 1 50.59 54 ASP B CA 1
ATOM 5310 C C . ASP B 1 54 ? -21.109 14.758 32.031 1 50.59 54 ASP B C 1
ATOM 5312 O O . ASP B 1 54 ? -20.391 15.609 31.5 1 50.59 54 ASP B O 1
ATOM 5316 N N . GLY B 1 55 ? -22.297 15.062 32.844 1 54.31 55 GLY B N 1
ATOM 5317 C CA . GLY B 1 55 ? -22.672 16.453 33 1 54.31 55 GLY B CA 1
ATOM 5318 C C . GLY B 1 55 ? -22.922 17.156 31.688 1 54.31 55 GLY B C 1
ATOM 5319 O O . GLY B 1 55 ? -22.75 18.375 31.578 1 54.31 55 GLY B O 1
ATOM 5320 N N . GLY B 1 56 ? -23.172 16.281 30.578 1 60.12 56 GLY B N 1
ATOM 5321 C CA . GLY B 1 56 ? -23.594 16.922 29.344 1 60.12 56 GLY B CA 1
ATOM 5322 C C . GLY B 1 56 ? -22.453 17.156 28.375 1 60.12 56 GLY B C 1
ATOM 5323 O O . GLY B 1 56 ? -22.594 17.922 27.422 1 60.12 56 GLY B O 1
ATOM 5324 N N . ALA B 1 57 ? -21.266 16.578 28.641 1 66.25 57 ALA B N 1
ATOM 5325 C CA . ALA B 1 57 ? -20.109 16.797 27.766 1 66.25 57 ALA B CA 1
ATOM 5326 C C . ALA B 1 57 ? -20.266 16.031 26.453 1 66.25 57 ALA B C 1
ATOM 5328 O O . ALA B 1 57 ? -20.859 14.945 26.422 1 66.25 57 ALA B O 1
ATOM 5329 N N . TRP B 1 58 ? -19.875 16.672 25.344 1 75.62 58 TRP B N 1
ATOM 5330 C CA . TRP B 1 58 ? -19.859 16.062 24.016 1 75.62 58 TRP B CA 1
ATOM 5331 C C . TRP B 1 58 ? -18.922 14.859 23.969 1 75.62 58 TRP B C 1
ATOM 5333 O O . TRP B 1 58 ? -17.828 14.898 24.562 1 75.62 58 TRP B O 1
ATOM 5343 N N . HIS B 1 59 ? -19.5 13.766 23.516 1 83.25 59 HIS B N 1
ATOM 5344 C CA . HIS B 1 59 ? -18.656 12.586 23.344 1 83.25 59 HIS B CA 1
ATOM 5345 C C . HIS B 1 59 ? -18.844 11.961 21.969 1 83.25 59 HIS B C 1
ATOM 5347 O O . HIS B 1 59 ? -19.922 12.078 21.375 1 83.25 59 HIS B O 1
ATOM 5353 N N . TRP B 1 60 ? -17.828 11.383 21.5 1 90.06 60 TRP B N 1
ATOM 5354 C CA . TRP B 1 60 ? -17.891 10.594 20.281 1 90.06 60 TRP B CA 1
ATOM 5355 C C . TRP B 1 60 ? -18.719 9.336 20.469 1 90.06 60 TRP B C 1
ATOM 5357 O O . TRP B 1 60 ? -18.469 8.555 21.391 1 90.06 60 TRP B O 1
ATOM 5367 N N . ARG B 1 61 ? -19.766 9.18 19.656 1 90.44 61 ARG B N 1
ATOM 5368 C CA . ARG B 1 61 ? -20.656 8.023 19.766 1 90.44 61 ARG B CA 1
ATOM 5369 C C . ARG B 1 61 ? -20.031 6.793 19.109 1 90.44 61 ARG B C 1
ATOM 5371 O O . ARG B 1 61 ? -19.719 6.816 17.906 1 90.44 61 ARG B O 1
ATOM 5378 N N . CYS B 1 62 ? -19.797 5.754 19.906 1 91.75 62 CYS B N 1
ATOM 5379 C CA . CYS B 1 62 ? -19.281 4.48 19.406 1 91.75 62 CYS B CA 1
ATOM 5380 C C . CYS B 1 62 ? -19.922 3.312 20.156 1 91.75 62 CYS B C 1
ATOM 5382 O O . CYS B 1 62 ? -20.547 3.502 21.188 1 91.75 62 CYS B O 1
ATOM 5384 N N . ALA B 1 63 ? -19.922 2.186 19.578 1 92 63 ALA B N 1
ATOM 5385 C CA . ALA B 1 63 ? -20.453 0.952 20.172 1 92 63 ALA B CA 1
ATOM 5386 C C . ALA B 1 63 ? -19.422 -0.179 20.062 1 92 63 ALA B C 1
ATOM 5388 O O . ALA B 1 63 ? -18.5 -0.109 19.25 1 92 63 ALA B O 1
ATOM 5389 N N . SER B 1 64 ? -19.594 -1.172 20.922 1 94.38 64 SER B N 1
ATOM 5390 C CA . SER B 1 64 ? -18.594 -2.234 21 1 94.38 64 SER B CA 1
ATOM 5391 C C . SER B 1 64 ? -19.156 -3.553 20.469 1 94.38 64 SER B C 1
ATOM 5393 O O . SER B 1 64 ? -20.344 -3.836 20.609 1 94.38 64 SER B O 1
ATOM 5395 N N . GLN B 1 65 ? -18.328 -4.262 19.844 1 96.44 65 GLN B N 1
ATOM 5396 C CA . GLN B 1 65 ? -18.578 -5.633 19.406 1 96.44 65 GLN B CA 1
ATOM 5397 C C . GLN B 1 65 ? -17.312 -6.488 19.547 1 96.44 65 GLN B C 1
ATOM 5399 O O . GLN B 1 65 ? -16.203 -5.996 19.359 1 96.44 65 GLN B O 1
ATOM 5404 N N . GLU B 1 66 ? -17.484 -7.727 19.797 1 97.62 66 GLU B N 1
ATOM 5405 C CA . GLU B 1 66 ? -16.344 -8.602 20.078 1 97.62 66 GLU B CA 1
ATOM 5406 C C . GLU B 1 66 ? -15.758 -9.188 18.797 1 97.62 66 GLU B C 1
ATOM 5408 O O . GLU B 1 66 ? -16.5 -9.57 17.891 1 97.62 66 GLU B O 1
ATOM 5413 N N . LEU B 1 67 ? -14.422 -9.227 18.75 1 98.38 67 LEU B N 1
ATOM 5414 C CA . LEU B 1 67 ? -13.742 -9.953 17.688 1 98.38 67 LEU B CA 1
ATOM 5415 C C . LEU B 1 67 ? -13.727 -11.453 17.969 1 98.38 67 LEU B C 1
ATOM 5417 O O . LEU B 1 67 ? -13.93 -11.875 19.109 1 98.38 67 LEU B O 1
ATOM 5421 N N . GLN B 1 68 ? -13.469 -12.172 16.922 1 96.94 68 GLN B N 1
ATOM 5422 C CA . GLN B 1 68 ? -13.297 -13.617 17.031 1 96.94 68 GLN B CA 1
ATOM 5423 C C . GLN B 1 68 ? -11.906 -14.039 16.562 1 96.94 68 GLN B C 1
ATOM 5425 O O . GLN B 1 68 ? -11.375 -13.484 15.602 1 96.94 68 GLN B O 1
ATOM 5430 N N . LYS B 1 69 ? -11.352 -14.969 17.297 1 96.06 69 LYS B N 1
ATOM 5431 C CA . LYS B 1 69 ? -10.117 -15.586 16.812 1 96.06 69 LYS B CA 1
ATOM 5432 C C . LYS B 1 69 ? -10.391 -16.438 15.57 1 96.06 69 LYS B C 1
ATOM 5434 O O . LYS B 1 69 ? -11.273 -17.281 15.578 1 96.06 69 LYS B O 1
ATOM 5439 N N . ILE B 1 70 ? -9.617 -16.234 14.523 1 93.31 70 ILE B N 1
ATOM 5440 C CA . ILE B 1 70 ? -9.945 -16.922 13.281 1 93.31 70 ILE B CA 1
ATOM 5441 C C . ILE B 1 70 ? -8.805 -17.875 12.898 1 93.31 70 ILE B C 1
ATOM 5443 O O . ILE B 1 70 ? -8.953 -18.688 11.992 1 93.31 70 ILE B O 1
ATOM 5447 N N . GLY B 1 71 ? -7.691 -17.703 13.531 1 93.81 71 GLY B N 1
ATOM 5448 C CA . GLY B 1 71 ? -6.57 -18.578 13.211 1 93.81 71 GLY B CA 1
ATOM 5449 C C . GLY B 1 71 ? -5.312 -18.25 14 1 93.81 71 GLY B C 1
ATOM 5450 O O . GLY B 1 71 ? -5.316 -17.328 14.82 1 93.81 71 GLY B O 1
ATOM 5451 N N . SER B 1 72 ? -4.273 -19.062 13.766 1 95.06 72 SER B N 1
ATOM 5452 C CA . SER B 1 72 ? -2.973 -18.906 14.406 1 95.06 72 SER B CA 1
ATOM 5453 C C . SER B 1 72 ? -1.85 -19.438 13.516 1 95.06 72 SER B C 1
ATOM 5455 O O . SER B 1 72 ? -2.076 -20.297 12.664 1 95.06 72 SER B O 1
ATOM 5457 N N . ASP B 1 73 ? -0.639 -18.828 13.711 1 92.5 73 ASP B N 1
ATOM 5458 C CA . ASP B 1 73 ? 0.516 -19.375 13.016 1 92.5 73 ASP B CA 1
ATOM 5459 C C . ASP B 1 73 ? 1.492 -20.031 14 1 92.5 73 ASP B C 1
ATOM 5461 O O . ASP B 1 73 ? 2.676 -20.188 13.688 1 92.5 73 ASP B O 1
ATOM 5465 N N . GLY B 1 74 ? 1.007 -20.312 15.102 1 92.38 74 GLY B N 1
ATOM 5466 C CA . GLY B 1 74 ? 1.829 -20.953 16.109 1 92.38 74 GLY B CA 1
ATOM 5467 C C . GLY B 1 74 ? 2.539 -19.969 17.031 1 92.38 74 GLY B C 1
ATOM 5468 O O . GLY B 1 74 ? 2.848 -20.297 18.172 1 92.38 74 GLY B O 1
ATOM 5469 N N . MET B 1 75 ? 2.787 -18.844 16.5 1 93.88 75 MET B N 1
ATOM 5470 C CA . MET B 1 75 ? 3.424 -17.797 17.297 1 93.88 75 MET B CA 1
ATOM 5471 C C . MET B 1 75 ? 2.479 -16.625 17.5 1 93.88 75 MET B C 1
ATOM 5473 O O . MET B 1 75 ? 2.555 -15.922 18.516 1 93.88 75 MET B O 1
ATOM 5477 N N . ARG B 1 76 ? 1.625 -16.484 16.625 1 96.56 76 ARG B N 1
ATOM 5478 C CA . ARG B 1 76 ? 0.678 -15.375 16.625 1 96.56 76 ARG B CA 1
ATOM 5479 C C . ARG B 1 76 ? -0.751 -15.875 16.438 1 96.56 76 ARG B C 1
ATOM 5481 O O . ARG B 1 76 ? -0.984 -16.859 15.734 1 96.56 76 ARG B O 1
ATOM 5488 N N . ASP B 1 77 ? -1.651 -15.125 17.016 1 97.75 77 ASP B N 1
ATOM 5489 C CA . ASP B 1 77 ? -3.082 -15.32 16.797 1 97.75 77 ASP B CA 1
ATOM 5490 C C . ASP B 1 77 ? -3.658 -14.195 15.922 1 97.75 77 ASP B C 1
ATOM 5492 O O . ASP B 1 77 ? -3.199 -13.055 15.992 1 97.75 77 ASP B O 1
ATOM 5496 N N . PHE B 1 78 ? -4.633 -14.57 15.156 1 97.25 78 PHE B N 1
ATOM 5497 C CA . PHE B 1 78 ? -5.316 -13.641 14.266 1 97.25 78 PHE B CA 1
ATOM 5498 C C . PHE B 1 78 ? -6.777 -13.484 14.656 1 97.25 78 PHE B C 1
ATOM 5500 O O . PHE B 1 78 ? -7.477 -14.477 14.875 1 97.25 78 PHE B O 1
ATOM 5507 N N . TRP B 1 79 ? -7.195 -12.258 14.797 1 98.19 79 TRP B N 1
ATOM 5508 C CA . TRP B 1 79 ? -8.547 -11.906 15.211 1 98.19 79 TRP B CA 1
ATOM 5509 C C . TRP B 1 79 ? -9.266 -11.117 14.117 1 98.19 79 TRP B C 1
ATOM 5511 O O . TRP B 1 79 ? -8.625 -10.367 13.375 1 98.19 79 TRP B O 1
ATOM 5521 N N . GLU B 1 80 ? -10.602 -11.273 14.047 1 97.88 80 GLU B N 1
ATOM 5522 C CA . GLU B 1 80 ? -11.352 -10.602 12.984 1 97.88 80 GLU B CA 1
ATOM 5523 C C . GLU B 1 80 ? -12.75 -10.211 13.461 1 97.88 80 GLU B C 1
ATOM 5525 O O . GLU B 1 80 ? -13.328 -10.883 14.312 1 97.88 80 GLU B O 1
ATOM 5530 N N . ILE B 1 81 ? -13.234 -9.148 12.906 1 98.25 81 ILE B N 1
ATOM 5531 C CA . ILE B 1 81 ? -14.641 -8.766 13.016 1 98.25 81 ILE B CA 1
ATOM 5532 C C . ILE B 1 81 ? -15.102 -8.141 11.703 1 98.25 81 ILE B C 1
ATOM 5534 O O . ILE B 1 81 ? -14.305 -7.516 10.992 1 98.25 81 ILE B O 1
ATOM 5538 N N . ARG B 1 82 ? -16.281 -8.352 11.336 1 97.25 82 ARG B N 1
ATOM 5539 C CA . ARG B 1 82 ? -16.938 -7.633 10.25 1 97.25 82 ARG B CA 1
ATOM 5540 C C . ARG B 1 82 ? -17.938 -6.617 10.789 1 97.25 82 ARG B C 1
ATOM 5542 O O . ARG B 1 82 ? -18.812 -6.961 11.586 1 97.25 82 ARG B O 1
ATOM 5549 N N . TRP B 1 83 ? -17.766 -5.375 10.398 1 97.75 83 TRP B N 1
ATOM 5550 C CA . TRP B 1 83 ? -18.609 -4.285 10.875 1 97.75 83 TRP B CA 1
ATOM 5551 C C . TRP B 1 83 ? -19.062 -3.4 9.719 1 97.75 83 TRP B C 1
ATOM 5553 O O . TRP B 1 83 ? -18.281 -3.096 8.82 1 97.75 83 TRP B O 1
ATOM 5563 N N . THR B 1 84 ? -20.328 -3.023 9.695 1 97.88 84 THR B N 1
ATOM 5564 C CA . THR B 1 84 ? -20.859 -2.152 8.656 1 97.88 84 THR B CA 1
ATOM 5565 C C . THR B 1 84 ? -21 -0.722 9.172 1 97.88 84 THR B C 1
ATOM 5567 O O . THR B 1 84 ? -21.875 -0.436 9.992 1 97.88 84 THR B O 1
ATOM 5570 N N . PRO B 1 85 ? -20.172 0.198 8.734 1 97.62 85 PRO B N 1
ATOM 5571 C CA . PRO B 1 85 ? -20.391 1.604 9.078 1 97.62 85 PRO B CA 1
ATOM 5572 C C . PRO B 1 85 ? -21.641 2.184 8.414 1 97.62 85 PRO B C 1
ATOM 5574 O O . PRO B 1 85 ? -21.781 2.115 7.191 1 97.62 85 PRO B O 1
ATOM 5577 N N . PRO B 1 86 ? -22.469 2.801 9.141 1 94.88 86 PRO B N 1
ATOM 5578 C CA . PRO B 1 86 ? -23.75 3.262 8.578 1 94.88 86 PRO B CA 1
ATOM 5579 C C . PRO B 1 86 ? -23.562 4.32 7.492 1 94.88 86 PRO B C 1
ATOM 5581 O O . PRO B 1 86 ? -24.375 4.418 6.574 1 94.88 86 PRO B O 1
ATOM 5584 N N . TYR B 1 87 ? -22.562 5.133 7.547 1 95.62 87 TYR B N 1
ATOM 5585 C CA . TYR B 1 87 ? -22.344 6.215 6.59 1 95.62 87 TYR B CA 1
ATOM 5586 C C . TYR B 1 87 ? -21.031 6.035 5.852 1 95.62 87 TYR B C 1
ATOM 5588 O O . TYR B 1 87 ? -20.406 7.016 5.422 1 95.62 87 TYR B O 1
ATOM 5596 N N . LYS B 1 88 ? -20.438 4.805 5.828 1 96.88 88 LYS B N 1
ATOM 5597 C CA . LYS B 1 88 ? -19.281 4.379 5.055 1 96.88 88 LYS B CA 1
ATOM 5598 C C . LYS B 1 88 ? -18 4.957 5.629 1 96.88 88 LYS B C 1
ATOM 5600 O O . LYS B 1 88 ? -16.938 4.895 4.992 1 96.88 88 LYS B O 1
ATOM 5605 N N . ARG B 1 89 ? -18.047 5.594 6.777 1 97.38 89 ARG B N 1
ATOM 5606 C CA . ARG B 1 89 ? -16.906 6.129 7.512 1 97.38 89 ARG B CA 1
ATOM 5607 C C . ARG B 1 89 ? -16.734 5.414 8.844 1 97.38 89 ARG B C 1
ATOM 5609 O O . ARG B 1 89 ? -17.719 5.105 9.523 1 97.38 89 ARG B O 1
ATOM 5616 N N . ALA B 1 90 ? -15.484 5.152 9.156 1 97.69 90 ALA B N 1
ATOM 5617 C CA . ALA B 1 90 ? -15.273 4.426 10.406 1 97.69 90 ALA B CA 1
ATOM 5618 C C . ALA B 1 90 ? -14.109 5.023 11.195 1 97.69 90 ALA B C 1
ATOM 5620 O O . ALA B 1 90 ? -13.07 5.359 10.617 1 97.69 90 ALA B O 1
ATOM 5621 N N . ARG B 1 91 ? -14.305 5.238 12.422 1 97.19 91 ARG B N 1
ATOM 5622 C CA . ARG B 1 91 ? -13.297 5.434 13.461 1 97.19 91 ARG B CA 1
ATOM 5623 C C . ARG B 1 91 ? -13.43 4.383 14.562 1 97.19 91 ARG B C 1
ATOM 5625 O O . ARG B 1 91 ? -14.539 4.035 14.961 1 97.19 91 ARG B O 1
ATOM 5632 N N . TYR B 1 92 ? -12.234 3.768 14.977 1 97.44 92 TYR B N 1
ATOM 5633 C CA . TYR B 1 92 ? -12.375 2.654 15.914 1 97.44 92 TYR B CA 1
ATOM 5634 C C . TYR B 1 92 ? -11.086 2.418 16.672 1 97.44 92 TYR B C 1
ATOM 5636 O O . TYR B 1 92 ? -10.023 2.902 16.281 1 97.44 92 TYR B O 1
ATOM 5644 N N . PHE B 1 93 ? -11.172 1.765 17.781 1 96.94 93 PHE B N 1
ATOM 5645 C CA . PHE B 1 93 ? -10.047 1.241 18.547 1 96.94 93 PHE B CA 1
ATOM 5646 C C . PHE B 1 93 ? -10.375 -0.132 19.125 1 96.94 93 PHE B C 1
ATOM 5648 O O . PHE B 1 93 ? -11.531 -0.57 19.078 1 96.94 93 PHE B O 1
ATOM 5655 N N . PHE B 1 94 ? -9.367 -0.841 19.562 1 97.62 94 PHE B N 1
ATOM 5656 C CA . PHE B 1 94 ? -9.539 -2.152 20.188 1 97.62 94 PHE B CA 1
ATOM 5657 C C . PHE B 1 94 ? -9.367 -2.068 21.688 1 97.62 94 PHE B C 1
ATOM 5659 O O . PHE B 1 94 ? -8.398 -1.474 22.172 1 97.62 94 PHE B O 1
ATOM 5666 N N . ARG B 1 95 ? -10.305 -2.586 22.438 1 96.69 95 ARG B N 1
ATOM 5667 C CA . ARG B 1 95 ? -10.102 -2.826 23.859 1 96.69 95 ARG B CA 1
ATOM 5668 C C . ARG B 1 95 ? -9.719 -4.281 24.109 1 96.69 95 ARG B C 1
ATOM 5670 O O . ARG B 1 95 ? -10.523 -5.188 23.875 1 96.69 95 ARG B O 1
ATOM 5677 N N . ILE B 1 96 ? -8.539 -4.488 24.594 1 97.38 96 ILE B N 1
ATOM 5678 C CA . ILE B 1 96 ? -7.938 -5.816 24.688 1 97.38 96 ILE B CA 1
ATOM 5679 C C . ILE B 1 96 ? -7.836 -6.242 26.156 1 97.38 96 ILE B C 1
ATOM 5681 O O . ILE B 1 96 ? -7.34 -5.488 26.984 1 97.38 96 ILE B O 1
ATOM 5685 N N . THR B 1 97 ? -8.32 -7.348 26.469 1 96.56 97 THR B N 1
ATOM 5686 C CA . THR B 1 97 ? -8.094 -7.992 27.75 1 96.56 97 THR B CA 1
ATOM 5687 C C . THR B 1 97 ? -7.066 -9.109 27.625 1 96.56 97 THR B C 1
ATOM 5689 O O . THR B 1 97 ? -7.32 -10.125 26.969 1 96.56 97 THR B O 1
ATOM 5692 N N . PHE B 1 98 ? -6 -8.922 28.281 1 96.81 98 PHE B N 1
ATOM 5693 C CA . PHE B 1 98 ? -4.922 -9.906 28.219 1 96.81 98 PHE B CA 1
ATOM 5694 C C . PHE B 1 98 ? -5.145 -11.023 29.234 1 96.81 98 PHE B C 1
ATOM 5696 O O . PHE B 1 98 ? -5.969 -10.891 30.141 1 96.81 98 PHE B O 1
ATOM 5703 N N . ARG B 1 99 ? -4.406 -12.094 29.109 1 96.56 99 ARG B N 1
ATOM 5704 C CA . ARG B 1 99 ? -4.543 -13.266 29.969 1 96.56 99 ARG B CA 1
ATOM 5705 C C . ARG B 1 99 ? -4.125 -12.945 31.406 1 96.56 99 ARG B C 1
ATOM 5707 O O . ARG B 1 99 ? -4.625 -13.547 32.344 1 96.56 99 ARG B O 1
ATOM 5714 N N . ASP B 1 100 ? -3.234 -12.031 31.562 1 94.56 100 ASP B N 1
ATOM 5715 C CA . ASP B 1 100 ? -2.783 -11.672 32.906 1 94.56 100 ASP B CA 1
ATOM 5716 C C . ASP B 1 100 ? -3.787 -10.758 33.594 1 94.56 100 ASP B C 1
ATOM 5718 O O . ASP B 1 100 ? -3.545 -10.297 34.719 1 94.56 100 ASP B O 1
ATOM 5722 N N . GLY B 1 101 ? -4.812 -10.398 32.844 1 92.62 101 GLY B N 1
ATOM 5723 C CA . GLY B 1 101 ? -5.879 -9.602 33.438 1 92.62 101 GLY B CA 1
ATOM 5724 C C . GLY B 1 101 ? -5.789 -8.133 33.094 1 92.62 101 GLY B C 1
ATOM 5725 O O . GLY B 1 101 ? -6.75 -7.383 33.281 1 92.62 101 GLY B O 1
ATOM 5726 N N . SER B 1 102 ? -4.688 -7.68 32.531 1 93.69 102 SER B N 1
ATOM 5727 C CA . SER B 1 102 ? -4.547 -6.273 32.188 1 93.69 102 SER B CA 1
ATOM 5728 C C . SER B 1 102 ? -5.426 -5.918 30.984 1 93.69 102 SER B C 1
ATOM 5730 O O . SER B 1 102 ? -5.738 -6.781 30.156 1 93.69 102 SER B O 1
ATOM 5732 N N . ARG B 1 103 ? -5.844 -4.633 30.984 1 93.25 103 ARG B N 1
ATOM 5733 C CA . ARG B 1 103 ? -6.707 -4.137 29.922 1 93.25 103 ARG B CA 1
ATOM 5734 C C . ARG B 1 103 ? -6.137 -2.867 29.297 1 93.25 103 ARG B C 1
ATOM 5736 O O . ARG B 1 103 ? -5.699 -1.964 30.016 1 93.25 103 ARG B O 1
ATOM 5743 N N . TYR B 1 104 ? -6.109 -2.85 27.969 1 94.44 104 TYR B N 1
ATOM 5744 C CA . TYR B 1 104 ? -5.559 -1.715 27.234 1 94.44 104 TYR B CA 1
ATOM 5745 C C . TYR B 1 104 ? -6.441 -1.353 26.047 1 94.44 104 TYR B C 1
ATOM 5747 O O . TYR B 1 104 ? -7.059 -2.227 25.438 1 94.44 104 TYR B O 1
ATOM 5755 N N . ASP B 1 105 ? -6.578 -0.063 25.75 1 94.88 105 ASP B N 1
ATOM 5756 C CA . ASP B 1 105 ? -7.074 0.406 24.453 1 94.88 105 ASP B CA 1
ATOM 5757 C C . ASP B 1 105 ? -5.941 0.52 23.438 1 94.88 105 ASP B C 1
ATOM 5759 O O . ASP B 1 105 ? -4.918 1.154 23.703 1 94.88 105 ASP B O 1
ATOM 5763 N N . TYR B 1 106 ? -6.086 -0.173 22.359 1 96.44 106 TYR B N 1
ATOM 5764 C CA . TYR B 1 106 ? -5.086 -0.147 21.297 1 96.44 106 TYR B CA 1
ATOM 5765 C C . TYR B 1 106 ? -5.574 0.668 20.109 1 96.44 106 TYR B C 1
ATOM 5767 O O . TYR B 1 106 ? -6.625 0.367 19.531 1 96.44 106 TYR B O 1
ATOM 5775 N N . GLY B 1 107 ? -4.852 1.775 19.828 1 95 107 GLY B N 1
ATOM 5776 C CA . GLY B 1 107 ? -5.109 2.637 18.672 1 95 107 GLY B CA 1
ATOM 5777 C C . GLY B 1 107 ? -3.84 3.166 18.031 1 95 107 GLY B C 1
ATOM 5778 O O . GLY B 1 107 ? -2.795 2.514 18.078 1 95 107 GLY B O 1
ATOM 5779 N N . GLU B 1 108 ? -3.885 4.25 17.344 1 92.25 108 GLU B N 1
ATOM 5780 C CA . GLU B 1 108 ? -2.773 4.789 16.578 1 92.25 108 GLU B CA 1
ATOM 5781 C C . GLU B 1 108 ? -1.632 5.238 17.484 1 92.25 108 GLU B C 1
ATOM 5783 O O . GLU B 1 108 ? -0.483 5.332 17.047 1 92.25 108 GLU B O 1
ATOM 5788 N N . LYS B 1 109 ? -1.938 5.508 18.719 1 89 109 LYS B N 1
ATOM 5789 C CA . LYS B 1 109 ? -0.906 5.922 19.672 1 89 109 LYS B CA 1
ATOM 5790 C C . LYS B 1 109 ? -0.339 4.727 20.422 1 89 109 LYS B C 1
ATOM 5792 O O . LYS B 1 109 ? 0.469 4.891 21.344 1 89 109 LYS B O 1
ATOM 5797 N N . GLY B 1 110 ? -0.826 3.559 20.078 1 91.12 110 GLY B N 1
ATOM 5798 C CA . GLY B 1 110 ? -0.352 2.35 20.734 1 91.12 110 GLY B CA 1
ATOM 5799 C C . GLY B 1 110 ? -1.291 1.853 21.812 1 91.12 110 GLY B C 1
ATOM 5800 O O . GLY B 1 110 ? -2.512 1.975 21.688 1 91.12 110 GLY B O 1
ATOM 5801 N N . LEU B 1 111 ? -0.752 1.144 22.781 1 93.12 111 LEU B N 1
ATOM 5802 C CA . LEU B 1 111 ? -1.506 0.577 23.891 1 93.12 111 LEU B CA 1
ATOM 5803 C C . LEU B 1 111 ? -1.607 1.573 25.047 1 93.12 111 LEU B C 1
ATOM 5805 O O . LEU B 1 111 ? -0.594 1.944 25.641 1 93.12 111 LEU B O 1
ATOM 5809 N N . LEU B 1 112 ? -2.791 1.975 25.328 1 90.19 112 LEU B N 1
ATOM 5810 C CA . LEU B 1 112 ? -3.041 2.859 26.469 1 90.19 112 LEU B CA 1
ATOM 5811 C C . LEU B 1 112 ? -3.797 2.127 27.562 1 90.19 112 LEU B C 1
ATOM 5813 O O . LEU B 1 112 ? -4.812 1.479 27.297 1 90.19 112 LEU B O 1
ATOM 5817 N N . PRO B 1 113 ? -3.322 2.264 28.734 1 86.69 113 PRO B N 1
ATOM 5818 C CA . PRO B 1 113 ? -4.039 1.596 29.812 1 86.69 113 PRO B CA 1
ATOM 5819 C C . PRO B 1 113 ? -5.461 2.127 30 1 86.69 113 PRO B C 1
ATOM 5821 O O . PRO B 1 113 ? -5.695 3.33 29.859 1 86.69 113 PRO B O 1
ATOM 5824 N N . THR B 1 114 ? -6.312 1.202 30.188 1 79.31 114 THR B N 1
ATOM 5825 C CA . THR B 1 114 ? -7.695 1.589 30.453 1 79.31 114 THR B CA 1
ATOM 5826 C C . THR B 1 114 ? -7.875 1.955 31.922 1 79.31 114 THR B C 1
ATOM 5828 O O . THR B 1 114 ? -7.273 1.332 32.812 1 79.31 114 THR B O 1
ATOM 5831 N N . SER B 1 115 ? -8.297 3.162 32.219 1 61.19 115 SER B N 1
ATOM 5832 C CA . SER B 1 115 ? -8.539 3.514 33.625 1 61.19 115 SER B CA 1
ATOM 5833 C C . SER B 1 115 ? -9.508 2.531 34.281 1 61.19 115 SER B C 1
ATOM 5835 O O . SER B 1 115 ? -10.492 2.115 33.656 1 61.19 115 SER B O 1
ATOM 5837 N N . PRO B 1 116 ? -9.078 1.894 35.375 1 55.12 116 PRO B N 1
ATOM 5838 C CA . PRO B 1 116 ? -9.984 0.987 36.094 1 55.12 116 PRO B CA 1
ATOM 5839 C C . PRO B 1 116 ? -11.383 1.569 36.281 1 55.12 116 PRO B C 1
ATOM 5841 O O . PRO B 1 116 ? -12.352 0.821 36.406 1 55.12 116 PRO B O 1
ATOM 5844 N N . LYS B 1 117 ? -11.484 2.848 36.5 1 48.34 117 LYS B N 1
ATOM 5845 C CA . LYS B 1 117 ? -12.797 3.445 36.75 1 48.34 117 LYS B CA 1
ATOM 5846 C C . LYS B 1 117 ? -13.609 3.518 35.469 1 48.34 117 LYS B C 1
ATOM 5848 O O . LYS B 1 117 ? -14.688 4.113 35.438 1 48.34 117 LYS B O 1
ATOM 5853 N N . ALA B 1 118 ? -13.055 3.197 34.406 1 48.91 118 ALA B N 1
ATOM 5854 C CA . ALA B 1 118 ? -13.5 3.377 33.031 1 48.91 118 ALA B CA 1
ATOM 5855 C C . ALA B 1 118 ? -14.805 2.629 32.781 1 48.91 118 ALA B C 1
ATOM 5857 O O . ALA B 1 118 ? -15.289 2.586 31.656 1 48.91 118 ALA B O 1
ATOM 5858 N N . GLU B 1 119 ? -15.211 1.864 33.594 1 44 119 GLU B N 1
ATOM 5859 C CA . GLU B 1 119 ? -16.594 1.529 33.219 1 44 119 GLU B CA 1
ATOM 5860 C C . GLU B 1 119 ? -17.375 2.781 32.844 1 44 119 GLU B C 1
ATOM 5862 O O . GLU B 1 119 ? -18.375 2.701 32.156 1 44 119 GLU B O 1
ATOM 5867 N N . ALA B 1 120 ? -17.031 3.869 33.406 1 41.56 120 ALA B N 1
ATOM 5868 C CA . ALA B 1 120 ? -17.953 5.004 33.312 1 41.56 120 ALA B CA 1
ATOM 5869 C C . ALA B 1 120 ? -17.766 5.766 32 1 41.56 120 ALA B C 1
ATOM 5871 O O . ALA B 1 120 ? -18.625 6.562 31.609 1 41.56 120 ALA B O 1
ATOM 5872 N N . SER B 1 121 ? -16.531 5.836 31.375 1 51.5 121 SER B N 1
ATOM 5873 C CA . SER B 1 121 ? -16.578 6.523 30.078 1 51.5 121 SER B CA 1
ATOM 5874 C C . SER B 1 121 ? -16.141 5.602 28.953 1 51.5 121 SER B C 1
ATOM 5876 O O . SER B 1 121 ? -14.945 5.402 28.734 1 51.5 121 SER B O 1
ATOM 5878 N N . PRO B 1 122 ? -17.031 4.746 28.641 1 55.28 122 PRO B N 1
ATOM 5879 C CA . PRO B 1 122 ? -16.812 3.717 27.625 1 55.28 122 PRO B CA 1
ATOM 5880 C C . PRO B 1 122 ? -16.078 4.246 26.391 1 55.28 122 PRO B C 1
ATOM 5882 O O . PRO B 1 122 ? -15.609 3.463 25.562 1 55.28 122 PRO B O 1
ATOM 5885 N N . THR B 1 123 ? -15.961 5.664 26.328 1 61.81 123 THR B N 1
ATOM 5886 C CA . THR B 1 123 ? -15.477 6.098 25.016 1 61.81 123 THR B CA 1
ATOM 5887 C C . THR B 1 123 ? -13.969 6.312 25.031 1 61.81 123 THR B C 1
ATOM 5889 O O . THR B 1 123 ? -13.438 6.938 25.953 1 61.81 123 THR B O 1
ATOM 5892 N N . GLY B 1 124 ? -13.109 5.434 24.562 1 72.12 124 GLY B N 1
ATOM 5893 C CA . GLY B 1 124 ? -11.688 5.547 24.312 1 72.12 124 GLY B CA 1
ATOM 5894 C C . GLY B 1 124 ? -11.266 6.934 23.844 1 72.12 124 GLY B C 1
ATOM 5895 O O . GLY B 1 124 ? -12.109 7.824 23.719 1 72.12 124 GLY B O 1
ATOM 5896 N N . ASP B 1 125 ? -10.031 7.215 23.922 1 79.94 125 ASP B N 1
ATOM 5897 C CA . ASP B 1 125 ? -9.469 8.453 23.391 1 79.94 125 ASP B CA 1
ATOM 5898 C C . ASP B 1 125 ? -9.711 8.562 21.891 1 79.94 125 ASP B C 1
ATOM 5900 O O . ASP B 1 125 ? -9.18 7.773 21.094 1 79.94 125 ASP B O 1
ATOM 5904 N N . TYR B 1 126 ? -10.547 9.539 21.562 1 85.06 126 TYR B N 1
ATOM 5905 C CA . TYR B 1 126 ? -10.898 9.797 20.172 1 85.06 126 TYR B CA 1
ATOM 5906 C C . TYR B 1 126 ? -9.648 9.914 19.297 1 85.06 126 TYR B C 1
ATOM 5908 O O . TYR B 1 126 ? -9.625 9.445 18.172 1 85.06 126 TYR B O 1
ATOM 5916 N N . TRP B 1 127 ? -8.656 10.445 19.828 1 84.94 127 TRP B N 1
ATOM 5917 C CA . TRP B 1 127 ? -7.465 10.766 19.047 1 84.94 127 TRP B CA 1
ATOM 5918 C C . TRP B 1 127 ? -6.496 9.594 19.031 1 84.94 127 TRP B C 1
ATOM 5920 O O . TRP B 1 127 ? -5.465 9.641 18.359 1 84.94 127 TRP B O 1
ATOM 5930 N N . ASN B 1 128 ? -6.836 8.555 19.766 1 89.19 128 ASN B N 1
ATOM 5931 C CA . ASN B 1 128 ? -6.07 7.316 19.672 1 89.19 128 ASN B CA 1
ATOM 5932 C C . ASN B 1 128 ? -6.73 6.312 18.734 1 89.19 128 ASN B C 1
ATOM 5934 O O . ASN B 1 128 ? -6.191 5.23 18.484 1 89.19 128 ASN B O 1
ATOM 5938 N N . ALA B 1 129 ? -7.77 6.656 18.125 1 94.25 129 ALA B N 1
ATOM 5939 C CA . ALA B 1 129 ? -8.531 5.703 17.312 1 94.25 129 ALA B CA 1
ATOM 5940 C C . ALA B 1 129 ? -7.961 5.605 15.898 1 94.25 129 ALA B C 1
ATOM 5942 O O . ALA B 1 129 ? -7.414 6.574 15.375 1 94.25 129 ALA B O 1
ATOM 5943 N N . PHE B 1 130 ? -8.047 4.387 15.32 1 97.38 130 PHE B N 1
ATOM 5944 C CA . PHE B 1 130 ? -7.789 4.176 13.906 1 97.38 130 PHE B CA 1
ATOM 5945 C C . PHE B 1 130 ? -8.891 4.789 13.055 1 97.38 130 PHE B C 1
ATOM 5947 O O . PHE B 1 130 ? -10 5.031 13.539 1 97.38 130 PHE B O 1
ATOM 5954 N N . VAL B 1 131 ? -8.562 5.07 11.812 1 97.75 131 VAL B N 1
ATOM 5955 C CA . VAL B 1 131 ? -9.555 5.648 10.922 1 97.75 131 VAL B CA 1
ATOM 5956 C C . VAL B 1 131 ? -9.57 4.887 9.594 1 97.75 131 VAL B C 1
ATOM 5958 O O . VAL B 1 131 ? -8.508 4.609 9.023 1 97.75 131 VAL B O 1
ATOM 5961 N N . PHE B 1 132 ? -10.656 4.43 9.164 1 98.06 132 PHE B N 1
ATOM 5962 C CA . PHE B 1 132 ? -10.977 4.137 7.77 1 98.06 132 PHE B CA 1
ATOM 5963 C C . PHE B 1 132 ? -11.898 5.203 7.191 1 98.06 132 PHE B C 1
ATOM 5965 O O . PHE B 1 132 ? -13.102 5.195 7.453 1 98.06 132 PHE B O 1
ATOM 5972 N N . PRO B 1 133 ? -11.359 6.066 6.426 1 97.62 133 PRO B N 1
ATOM 5973 C CA . PRO B 1 133 ? -12.008 7.359 6.195 1 97.62 133 PRO B CA 1
ATOM 5974 C C . PRO B 1 133 ? -13.336 7.223 5.445 1 97.62 133 PRO B C 1
ATOM 5976 O O . PRO B 1 133 ? -14.312 7.883 5.801 1 97.62 133 PRO B O 1
ATOM 5979 N N . TYR B 1 134 ? -13.414 6.457 4.375 1 98.31 134 TYR B N 1
ATOM 5980 C CA . TYR B 1 134 ? -14.609 6.332 3.557 1 98.31 134 TYR B CA 1
ATOM 5981 C C . TYR B 1 134 ? -14.508 5.141 2.615 1 98.31 134 TYR B C 1
ATOM 5983 O O . TYR B 1 134 ? -13.461 4.918 1.996 1 98.31 134 TYR B O 1
ATOM 5991 N N . ILE B 1 135 ? -15.555 4.328 2.58 1 98.19 135 ILE B N 1
ATOM 5992 C CA . ILE B 1 135 ? -15.57 3.207 1.646 1 98.19 135 ILE B CA 1
ATOM 5993 C C . ILE B 1 135 ? -15.914 3.707 0.245 1 98.19 135 ILE B C 1
ATOM 5995 O O . ILE B 1 135 ? -17.094 3.902 -0.081 1 98.19 135 ILE B O 1
ATOM 5999 N N . ASN B 1 136 ? -14.93 3.92 -0.562 1 97.94 136 ASN B N 1
ATOM 6000 C CA . ASN B 1 136 ? -15.117 4.23 -1.975 1 97.94 136 ASN B CA 1
ATOM 6001 C C . ASN B 1 136 ? -15.242 2.965 -2.816 1 97.94 136 ASN B C 1
ATOM 6003 O O . ASN B 1 136 ? -14.328 2.145 -2.852 1 97.94 136 ASN B O 1
ATOM 6007 N N . GLU B 1 137 ? -16.328 2.855 -3.529 1 95.88 137 GLU B N 1
ATOM 6008 C CA . GLU B 1 137 ? -16.578 1.654 -4.32 1 95.88 137 GLU B CA 1
ATOM 6009 C C . GLU B 1 137 ? -15.445 1.39 -5.305 1 95.88 137 GLU B C 1
ATOM 6011 O O . GLU B 1 137 ? -15.047 0.241 -5.504 1 95.88 137 GLU B O 1
ATOM 6016 N N . VAL B 1 138 ? -14.891 2.379 -5.887 1 95.81 138 VAL B N 1
ATOM 6017 C CA . VAL B 1 138 ? -13.906 2.254 -6.953 1 95.81 138 VAL B CA 1
ATOM 6018 C C . VAL B 1 138 ? -12.586 1.742 -6.375 1 95.81 138 VAL B C 1
ATOM 6020 O O . VAL B 1 138 ? -11.742 1.226 -7.105 1 95.81 138 VAL B O 1
ATOM 6023 N N . ASP B 1 139 ? -12.383 1.839 -5.039 1 96.81 139 ASP B N 1
ATOM 6024 C CA . ASP B 1 139 ? -11.156 1.395 -4.391 1 96.81 139 ASP B CA 1
ATOM 6025 C C . ASP B 1 139 ? -11.289 -0.044 -3.893 1 96.81 139 ASP B C 1
ATOM 6027 O O . ASP B 1 139 ? -10.312 -0.638 -3.432 1 96.81 139 ASP B O 1
ATOM 6031 N N . VAL B 1 140 ? -12.469 -0.627 -3.945 1 96.88 140 VAL B N 1
ATOM 6032 C CA . VAL B 1 140 ? -12.727 -1.972 -3.436 1 96.88 140 VAL B CA 1
ATOM 6033 C C . VAL B 1 140 ? -12.133 -3.006 -4.395 1 96.88 140 VAL B C 1
ATOM 6035 O O . VAL B 1 140 ? -12.312 -2.904 -5.609 1 96.88 140 VAL B O 1
ATOM 6038 N N . PHE B 1 141 ? -11.367 -3.963 -3.834 1 97.5 141 PHE B N 1
ATOM 6039 C CA . PHE B 1 141 ? -10.828 -5.047 -4.648 1 97.5 141 PHE B CA 1
ATOM 6040 C C . PHE B 1 141 ? -11.953 -5.855 -5.285 1 97.5 141 PHE B C 1
ATOM 6042 O O . PHE B 1 141 ? -12.852 -6.332 -4.59 1 97.5 141 PHE B O 1
ATOM 6049 N N . LYS B 1 142 ? -11.836 -5.961 -6.613 1 94.94 142 LYS B N 1
ATOM 6050 C CA . LYS B 1 142 ? -12.82 -6.738 -7.363 1 94.94 142 LYS B CA 1
ATOM 6051 C C . LYS B 1 142 ? -12.141 -7.609 -8.422 1 94.94 142 LYS B C 1
ATOM 6053 O O . LYS B 1 142 ? -11.445 -7.094 -9.305 1 94.94 142 LYS B O 1
ATOM 6058 N N . ALA B 1 143 ? -12.25 -8.867 -8.25 1 96.81 143 ALA B N 1
ATOM 6059 C CA . ALA B 1 143 ? -11.875 -9.836 -9.273 1 96.81 143 ALA B CA 1
ATOM 6060 C C . ALA B 1 143 ? -13.117 -10.422 -9.945 1 96.81 143 ALA B C 1
ATOM 6062 O O . ALA B 1 143 ? -14.219 -10.344 -9.398 1 96.81 143 ALA B O 1
ATOM 6063 N N . PRO B 1 144 ? -12.961 -10.984 -11.188 1 97.62 144 PRO B N 1
ATOM 6064 C CA . PRO B 1 144 ? -14.133 -11.547 -11.852 1 97.62 144 PRO B CA 1
ATOM 6065 C C . PRO B 1 144 ? -14.781 -12.672 -11.047 1 97.62 144 PRO B C 1
ATOM 6067 O O . PRO B 1 144 ? -14.086 -13.531 -10.508 1 97.62 144 PRO B O 1
ATOM 6070 N N . ASP B 1 145 ? -16.062 -12.719 -11.047 1 94.62 145 ASP B N 1
ATOM 6071 C CA . ASP B 1 145 ? -16.828 -13.656 -10.211 1 94.62 145 ASP B CA 1
ATOM 6072 C C . ASP B 1 145 ? -16.656 -15.086 -10.703 1 94.62 145 ASP B C 1
ATOM 6074 O O . ASP B 1 145 ? -16.688 -16.031 -9.914 1 94.62 145 ASP B O 1
ATOM 6078 N N . TRP B 1 146 ? -16.438 -15.203 -11.953 1 97.12 146 TRP B N 1
ATOM 6079 C CA . TRP B 1 146 ? -16.391 -16.531 -12.539 1 97.12 146 TRP B CA 1
ATOM 6080 C C . TRP B 1 146 ? -15.125 -17.281 -12.117 1 97.12 146 TRP B C 1
ATOM 6082 O O . TRP B 1 146 ? -15.062 -18.5 -12.203 1 97.12 146 TRP B O 1
ATOM 6092 N N . VAL B 1 147 ? -14.141 -16.594 -11.633 1 97.69 147 VAL B N 1
ATOM 6093 C CA . VAL B 1 147 ? -12.82 -17.172 -11.414 1 97.69 147 VAL B CA 1
ATOM 6094 C C . VAL B 1 147 ? -12.883 -18.219 -10.305 1 97.69 147 VAL B C 1
ATOM 6096 O O . VAL B 1 147 ? -12.266 -19.281 -10.398 1 97.69 147 VAL B O 1
ATOM 6099 N N . ALA B 1 148 ? -13.602 -17.984 -9.297 1 95 148 ALA B N 1
ATOM 6100 C CA . ALA B 1 148 ? -13.648 -18.859 -8.133 1 95 148 ALA B CA 1
ATOM 6101 C C . ALA B 1 148 ? -14.188 -20.234 -8.508 1 95 148 ALA B C 1
ATOM 6103 O O . ALA B 1 148 ? -13.852 -21.234 -7.859 1 95 148 ALA B O 1
ATOM 6104 N N . GLY B 1 149 ? -14.953 -20.297 -9.516 1 96.25 149 GLY B N 1
ATOM 6105 C CA . GLY B 1 149 ? -15.523 -21.578 -9.945 1 96.25 149 GLY B CA 1
ATOM 6106 C C . GLY B 1 149 ? -14.766 -22.203 -11.094 1 96.25 149 GLY B C 1
ATOM 6107 O O . GLY B 1 149 ? -15.195 -23.219 -11.641 1 96.25 149 GLY B O 1
ATOM 6108 N N . THR B 1 150 ? -13.648 -21.672 -11.406 1 98.31 150 THR B N 1
ATOM 6109 C CA . THR B 1 150 ? -12.898 -22.125 -12.57 1 98.31 150 THR B CA 1
ATOM 6110 C C . THR B 1 150 ? -11.859 -23.172 -12.164 1 98.31 150 THR B C 1
ATOM 6112 O O . THR B 1 150 ? -11.227 -23.062 -11.109 1 98.31 150 THR B O 1
ATOM 6115 N N . VAL B 1 151 ? -11.719 -24.219 -12.914 1 98.75 151 VAL B N 1
ATOM 6116 C CA . VAL B 1 151 ? -10.602 -25.156 -12.852 1 98.75 151 VAL B CA 1
ATOM 6117 C C . VAL B 1 151 ? -9.695 -24.969 -14.07 1 98.75 151 VAL B C 1
ATOM 6119 O O . VAL B 1 151 ? -10.125 -25.203 -15.203 1 98.75 151 VAL B O 1
ATOM 6122 N N . TRP B 1 152 ? -8.492 -24.578 -13.812 1 98.88 152 TRP B N 1
ATOM 6123 C CA . TRP B 1 152 ? -7.574 -24.188 -14.883 1 98.88 152 TRP B CA 1
ATOM 6124 C C . TRP B 1 152 ? -6.75 -25.391 -15.344 1 98.88 152 TRP B C 1
ATOM 6126 O O . TRP B 1 152 ? -6.422 -26.266 -14.555 1 98.88 152 TRP B O 1
ATOM 6136 N N . TYR B 1 153 ? -6.477 -25.375 -16.609 1 98.94 153 TYR B N 1
ATOM 6137 C CA . TYR B 1 153 ? -5.582 -26.297 -17.281 1 98.94 153 TYR B CA 1
ATOM 6138 C C . TYR B 1 153 ? -4.461 -25.562 -18 1 98.94 153 TYR B C 1
ATOM 6140 O O . TYR B 1 153 ? -4.707 -24.859 -18.984 1 98.94 153 TYR B O 1
ATOM 6148 N N . GLN B 1 154 ? -3.281 -25.672 -17.516 1 98.94 154 GLN B N 1
ATOM 6149 C CA . GLN B 1 154 ? -2.143 -25 -18.125 1 98.94 154 GLN B CA 1
ATOM 6150 C C . GLN B 1 154 ? -1.54 -25.828 -19.25 1 98.94 154 GLN B C 1
ATOM 6152 O O . GLN B 1 154 ? -1.329 -27.031 -19.094 1 98.94 154 GLN B O 1
ATOM 6157 N N . ILE B 1 155 ? -1.24 -25.125 -20.359 1 98.94 155 ILE B N 1
ATOM 6158 C CA . ILE B 1 155 ? -0.691 -25.828 -21.516 1 98.94 155 ILE B CA 1
ATOM 6159 C C . ILE B 1 155 ? 0.601 -25.141 -21.969 1 98.94 155 ILE B C 1
ATOM 6161 O O . ILE B 1 155 ? 0.657 -23.922 -22.078 1 98.94 155 ILE B O 1
ATOM 6165 N N . PHE B 1 156 ? 1.625 -25.906 -22.094 1 98.69 156 PHE B N 1
ATOM 6166 C CA . PHE B 1 156 ? 2.803 -25.562 -22.875 1 98.69 156 PHE B CA 1
ATOM 6167 C C . PHE B 1 156 ? 2.633 -26.016 -24.328 1 98.69 156 PHE B C 1
ATOM 6169 O O . PHE B 1 156 ? 2.855 -27.188 -24.641 1 98.69 156 PHE B O 1
ATOM 6176 N N . PRO B 1 157 ? 2.285 -25.125 -25.219 1 98.56 157 PRO B N 1
ATOM 6177 C CA . PRO B 1 157 ? 1.725 -25.5 -26.516 1 98.56 157 PRO B CA 1
ATOM 6178 C C . PRO B 1 157 ? 2.633 -26.438 -27.312 1 98.56 157 PRO B C 1
ATOM 6180 O O . PRO B 1 157 ? 2.164 -27.438 -27.859 1 98.56 157 PRO B O 1
ATOM 6183 N N . GLU B 1 158 ? 3.877 -26.266 -27.312 1 98.25 158 GLU B N 1
ATOM 6184 C CA . GLU B 1 158 ? 4.828 -27.016 -28.125 1 98.25 158 GLU B CA 1
ATOM 6185 C C . GLU B 1 158 ? 4.875 -28.484 -27.719 1 98.25 158 GLU B C 1
ATOM 6187 O O . GLU B 1 158 ? 5.328 -29.328 -28.5 1 98.25 158 GLU B O 1
ATOM 6192 N N . ARG B 1 159 ? 4.371 -28.812 -26.609 1 98.38 159 ARG B N 1
ATOM 6193 C CA . ARG B 1 159 ? 4.5 -30.156 -26.062 1 98.38 159 ARG B CA 1
ATOM 6194 C C . ARG B 1 159 ? 3.131 -30.781 -25.812 1 98.38 159 ARG B C 1
ATOM 6196 O O . ARG B 1 159 ? 3.023 -31.812 -25.141 1 98.38 159 ARG B O 1
ATOM 6203 N N . PHE B 1 160 ? 2.029 -30.25 -26.359 1 98.75 160 PHE B N 1
ATOM 6204 C CA . PHE B 1 160 ? 0.689 -30.719 -26.016 1 98.75 160 PHE B CA 1
ATOM 6205 C C . PHE B 1 160 ? 0.14 -31.641 -27.094 1 98.75 160 PHE B C 1
ATOM 6207 O O . PHE B 1 160 ? -0.3 -32.75 -26.797 1 98.75 160 PHE B O 1
ATOM 6214 N N . ARG B 1 161 ? 0.132 -31.141 -28.344 1 98.5 161 ARG B N 1
ATOM 6215 C CA . ARG B 1 161 ? -0.363 -31.953 -29.453 1 98.5 161 ARG B CA 1
ATOM 6216 C C . ARG B 1 161 ? 0.004 -31.328 -30.797 1 98.5 161 ARG B C 1
ATOM 6218 O O . ARG B 1 161 ? -0.17 -30.125 -31 1 98.5 161 ARG B O 1
ATOM 6225 N N . ASN B 1 162 ? 0.534 -32.188 -31.641 1 98.56 162 ASN B N 1
ATOM 6226 C CA . ASN B 1 162 ? 0.802 -31.734 -33 1 98.56 162 ASN B CA 1
ATOM 6227 C C . ASN B 1 162 ? -0.433 -31.859 -33.875 1 98.56 162 ASN B C 1
ATOM 6229 O O . ASN B 1 162 ? -0.669 -32.906 -34.469 1 98.56 162 ASN B O 1
ATOM 6233 N N . GLY B 1 163 ? -1.147 -30.734 -34.062 1 98.25 163 GLY B N 1
ATOM 6234 C CA . GLY B 1 163 ? -2.408 -30.766 -34.781 1 98.25 163 GLY B CA 1
ATOM 6235 C C . GLY B 1 163 ? -2.256 -30.438 -36.25 1 98.25 163 GLY B C 1
ATOM 6236 O O . GLY B 1 163 ? -3.082 -30.844 -37.062 1 98.25 163 GLY B O 1
ATOM 6237 N N . ASN B 1 164 ? -1.28 -29.672 -36.625 1 98.31 164 ASN B N 1
ATOM 6238 C CA . ASN B 1 164 ? -1 -29.297 -38 1 98.31 164 ASN B CA 1
ATOM 6239 C C . ASN B 1 164 ? 0.47 -29.516 -38.344 1 98.31 164 ASN B C 1
ATOM 6241 O O . AS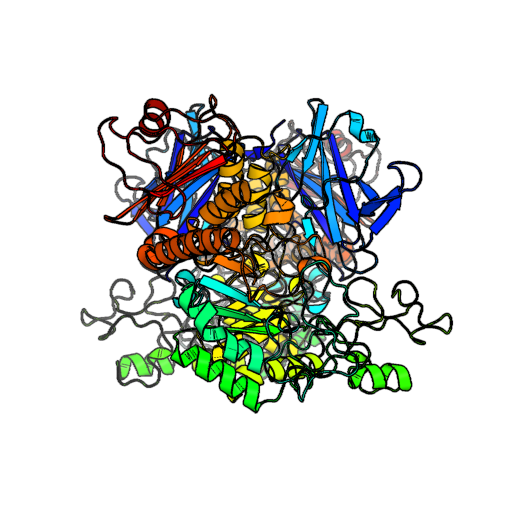N B 1 164 ? 1.312 -28.656 -38.062 1 98.31 164 ASN B O 1
ATOM 6245 N N . LYS B 1 165 ? 0.792 -30.453 -39.094 1 97.44 165 LYS B N 1
ATOM 6246 C CA . LYS B 1 165 ? 2.17 -30.797 -39.406 1 97.44 165 LYS B CA 1
ATOM 6247 C C . LYS B 1 165 ? 2.756 -29.812 -40.438 1 97.44 165 LYS B C 1
ATOM 6249 O O . LYS B 1 165 ? 3.977 -29.703 -40.562 1 97.44 165 LYS B O 1
ATOM 6254 N N . ALA B 1 166 ? 1.92 -29.109 -41.062 1 97.56 166 ALA B N 1
ATOM 6255 C CA . ALA B 1 166 ? 2.365 -28.188 -42.125 1 97.56 166 ALA B CA 1
ATOM 6256 C C . ALA B 1 166 ? 3.143 -27.016 -41.531 1 97.56 166 ALA B C 1
ATOM 6258 O O . ALA B 1 166 ? 3.965 -26.391 -42.188 1 97.56 166 ALA B O 1
ATOM 6259 N N . ASN B 1 167 ? 2.906 -26.656 -40.281 1 97.75 167 ASN B N 1
ATOM 6260 C CA . ASN B 1 167 ? 3.598 -25.531 -39.688 1 97.75 167 ASN B CA 1
ATOM 6261 C C . ASN B 1 167 ? 4.727 -25.984 -38.75 1 97.75 167 ASN B C 1
ATOM 6263 O O . ASN B 1 167 ? 5.285 -25.172 -38 1 97.75 167 ASN B O 1
ATOM 6267 N N . ASP B 1 168 ? 5.086 -27.25 -38.844 1 97.88 168 ASP B N 1
ATOM 6268 C CA . ASP B 1 168 ? 6.191 -27.766 -38.062 1 97.88 168 ASP B CA 1
ATOM 6269 C C . ASP B 1 168 ? 7.512 -27.109 -38.438 1 97.88 168 ASP B C 1
ATOM 6271 O O . ASP B 1 168 ? 7.828 -26.984 -39.625 1 97.88 168 ASP B O 1
ATOM 6275 N N . PRO B 1 169 ? 8.258 -26.672 -37.438 1 96.12 169 PRO B N 1
ATOM 6276 C CA . PRO B 1 169 ? 9.609 -26.234 -37.75 1 96.12 169 PRO B CA 1
ATOM 6277 C C . PRO B 1 169 ? 10.477 -27.344 -38.344 1 96.12 169 PRO B C 1
ATOM 6279 O O . PRO B 1 169 ? 10.211 -28.531 -38.094 1 96.12 169 PRO B O 1
ATOM 6282 N N . ALA B 1 170 ? 11.531 -26.891 -39.062 1 94.62 170 ALA B N 1
ATOM 6283 C CA . ALA B 1 170 ? 12.492 -27.859 -39.562 1 94.62 170 ALA B CA 1
ATOM 6284 C C . ALA B 1 170 ? 13.148 -28.641 -38.438 1 94.62 170 ALA B C 1
ATOM 6286 O O . ALA B 1 170 ? 13.539 -28.047 -37.406 1 94.62 170 ALA B O 1
ATOM 6287 N N . GLY B 1 171 ? 13.172 -29.906 -38.562 1 95.06 171 GLY B N 1
ATOM 6288 C CA . GLY B 1 171 ? 13.844 -30.719 -37.562 1 95.06 171 GLY B CA 1
ATOM 6289 C C . GLY B 1 171 ? 12.906 -31.203 -36.469 1 95.06 171 GLY B C 1
ATOM 6290 O O . GLY B 1 171 ? 13.359 -31.766 -35.469 1 95.06 171 GLY B O 1
ATOM 6291 N N . THR B 1 172 ? 11.672 -31.016 -36.594 1 97.69 172 THR B N 1
ATOM 6292 C CA . THR B 1 172 ? 10.688 -31.469 -35.625 1 97.69 172 THR B CA 1
ATOM 6293 C C . THR B 1 172 ? 10.812 -32.969 -35.406 1 97.69 172 THR B C 1
ATOM 6295 O O . THR B 1 172 ? 10.883 -33.75 -36.344 1 97.69 172 THR B O 1
ATOM 6298 N N . LYS B 1 173 ? 10.812 -33.344 -34.188 1 97.81 173 LYS B N 1
ATOM 6299 C CA . LYS B 1 173 ? 10.984 -34.75 -33.781 1 97.81 173 LYS B CA 1
ATOM 6300 C C . LYS B 1 173 ? 9.641 -35.469 -33.688 1 97.81 173 LYS B C 1
ATOM 6302 O O . LYS B 1 173 ? 8.594 -34.812 -33.625 1 97.81 173 LYS B O 1
ATOM 6307 N N . SER B 1 174 ? 9.781 -36.812 -33.688 1 97.12 174 SER B N 1
ATOM 6308 C CA . SER B 1 174 ? 8.586 -37.625 -33.406 1 97.12 174 SER B CA 1
ATOM 6309 C C . SER B 1 174 ? 8.148 -37.469 -31.953 1 97.12 174 SER B C 1
ATOM 6311 O O . SER B 1 174 ? 8.984 -37.406 -31.047 1 97.12 174 SER B O 1
ATOM 6313 N N . TRP B 1 175 ? 6.832 -37.438 -31.844 1 97 175 TRP B N 1
ATOM 6314 C CA . TRP B 1 175 ? 6.25 -37.344 -30.5 1 97 175 TRP B CA 1
ATOM 6315 C C . TRP B 1 175 ? 6.762 -38.469 -29.625 1 97 175 TRP B C 1
ATOM 6317 O O . TRP B 1 175 ? 6.84 -39.625 -30.062 1 97 175 TRP B O 1
ATOM 6327 N N . LYS B 1 176 ? 7.191 -38.219 -28.359 1 95.19 176 LYS B N 1
ATOM 6328 C CA . LYS B 1 176 ? 7.746 -39.281 -27.531 1 95.19 176 LYS B CA 1
ATOM 6329 C C . LYS B 1 176 ? 7.441 -39.062 -26.047 1 95.19 176 LYS B C 1
ATOM 6331 O O . LYS B 1 176 ? 7.098 -37.938 -25.656 1 95.19 176 LYS B O 1
ATOM 6336 N N . ARG B 1 177 ? 7.602 -40.156 -25.297 1 95.81 177 ARG B N 1
ATOM 6337 C CA . ARG B 1 177 ? 7.578 -40.062 -23.828 1 95.81 177 ARG B CA 1
ATOM 6338 C C . ARG B 1 177 ? 8.977 -39.812 -23.281 1 95.81 177 ARG B C 1
ATOM 6340 O O . ARG B 1 177 ? 9.977 -40.156 -23.922 1 95.81 177 ARG B O 1
ATOM 6347 N N . GLY B 1 178 ? 9.031 -39.156 -22.125 1 95.12 178 GLY B N 1
ATOM 6348 C CA . GLY B 1 178 ? 10.312 -39.031 -21.438 1 95.12 178 GLY B CA 1
ATOM 6349 C C . GLY B 1 178 ? 10.906 -37.656 -21.516 1 95.12 178 GLY B C 1
ATOM 6350 O O . GLY B 1 178 ? 10.242 -36.688 -21.938 1 95.12 178 GLY B O 1
ATOM 6351 N N . PRO B 1 179 ? 12.148 -37.562 -21.094 1 96.88 179 PRO B N 1
ATOM 6352 C CA . PRO B 1 179 ? 12.805 -36.25 -20.969 1 96.88 179 PRO B CA 1
ATOM 6353 C C . PRO B 1 179 ? 12.961 -35.531 -22.312 1 96.88 179 PRO B C 1
ATOM 6355 O O . PRO B 1 179 ? 13.078 -36.188 -23.344 1 96.88 179 PRO B O 1
ATOM 6358 N N . VAL B 1 180 ? 12.938 -34.25 -22.234 1 96.88 180 VAL B N 1
ATOM 6359 C CA . VAL B 1 180 ? 13.102 -33.375 -23.406 1 96.88 180 VAL B CA 1
ATOM 6360 C C . VAL B 1 180 ? 14.133 -32.281 -23.094 1 96.88 180 VAL B C 1
ATOM 6362 O O . VAL B 1 180 ? 14.586 -32.156 -21.953 1 96.88 180 VAL B O 1
ATOM 6365 N N . THR B 1 181 ? 14.57 -31.562 -24.062 1 94.38 181 THR B N 1
ATOM 6366 C CA . THR B 1 181 ? 15.43 -30.391 -23.891 1 94.38 181 THR B CA 1
ATOM 6367 C C . THR B 1 181 ? 14.789 -29.156 -24.516 1 94.38 181 THR B C 1
ATOM 6369 O O . THR B 1 181 ? 13.805 -29.266 -25.266 1 94.38 181 THR B O 1
ATOM 6372 N N . ASN B 1 182 ? 15.281 -28.031 -24.266 1 92.81 182 ASN B N 1
ATOM 6373 C CA . ASN B 1 182 ? 14.75 -26.781 -24.797 1 92.81 182 ASN B CA 1
ATOM 6374 C C . ASN B 1 182 ? 15.203 -26.547 -26.234 1 92.81 182 ASN B C 1
ATOM 6376 O O . ASN B 1 182 ? 14.789 -25.578 -26.875 1 92.81 182 ASN B O 1
ATOM 6380 N N . HIS B 1 183 ? 15.922 -27.453 -26.828 1 94 183 HIS B N 1
ATOM 6381 C CA . HIS B 1 183 ? 16.391 -27.344 -28.203 1 94 183 HIS B CA 1
ATOM 6382 C C . HIS B 1 183 ? 15.641 -28.281 -29.125 1 94 183 HIS B C 1
ATOM 6384 O O . HIS B 1 183 ? 15.891 -28.312 -30.328 1 94 183 HIS B O 1
ATOM 6390 N N . GLU B 1 184 ? 14.727 -28.984 -28.531 1 96.38 184 GLU B N 1
ATOM 6391 C CA . GLU B 1 184 ? 13.938 -29.938 -29.297 1 96.38 184 GLU B CA 1
ATOM 6392 C C . GLU B 1 184 ? 12.547 -29.375 -29.609 1 96.38 184 GLU B C 1
ATOM 6394 O O . GLU B 1 184 ? 11.938 -28.719 -28.781 1 96.38 184 GLU B O 1
ATOM 6399 N N . TRP B 1 185 ? 12.094 -29.672 -30.891 1 97.5 185 TRP B N 1
ATOM 6400 C CA . TRP B 1 185 ? 10.75 -29.328 -31.328 1 97.5 185 TRP B CA 1
ATOM 6401 C C . TRP B 1 185 ? 9.914 -30.578 -31.562 1 97.5 185 TRP B C 1
ATOM 6403 O O . TRP B 1 185 ? 10.406 -31.578 -32.094 1 97.5 185 TRP B O 1
ATOM 6413 N N . TYR B 1 186 ? 8.648 -30.547 -31.141 1 98.25 186 TYR B N 1
ATOM 6414 C CA . TYR B 1 186 ? 7.777 -31.703 -31.312 1 98.25 186 TYR B CA 1
ATOM 6415 C C . TYR B 1 186 ? 6.508 -31.312 -32.062 1 98.25 186 TYR B C 1
ATOM 6417 O O . TYR B 1 186 ? 5.66 -32.156 -32.344 1 98.25 186 TYR B O 1
ATOM 6425 N N . GLY B 1 187 ? 6.332 -30.062 -32.344 1 98.19 187 GLY B N 1
ATOM 6426 C CA . GLY B 1 187 ? 5.363 -29.609 -33.344 1 98.19 187 GLY B CA 1
ATOM 6427 C C . GLY B 1 187 ? 4.023 -29.234 -32.719 1 98.19 187 GLY B C 1
ATOM 6428 O O . GLY B 1 187 ? 3.053 -28.984 -33.438 1 98.19 187 GLY B O 1
ATOM 6429 N N . GLY B 1 188 ? 3.861 -29.25 -31.406 1 98.56 188 GLY B N 1
ATOM 6430 C CA . GLY B 1 188 ? 2.613 -28.797 -30.812 1 98.56 188 GLY B CA 1
ATOM 6431 C C . GLY B 1 188 ? 2.217 -27.406 -31.266 1 98.56 188 GLY B C 1
ATOM 6432 O O . GLY B 1 188 ? 3.076 -26.531 -31.469 1 98.56 188 GLY B O 1
ATOM 6433 N N . ASP B 1 189 ? 0.892 -27.172 -31.484 1 98.62 189 ASP B N 1
ATOM 6434 C CA . ASP B 1 189 ? 0.42 -25.906 -32.031 1 98.62 189 ASP B CA 1
ATOM 6435 C C . ASP B 1 189 ? -1.024 -25.641 -31.625 1 98.62 189 ASP B C 1
ATOM 6437 O O . ASP B 1 189 ? -1.593 -26.359 -30.797 1 98.62 189 ASP B O 1
ATOM 6441 N N . LEU B 1 190 ? -1.604 -24.562 -32.094 1 98.88 190 LEU B N 1
ATOM 6442 C CA . LEU B 1 190 ? -2.951 -24.141 -31.719 1 98.88 190 LEU B CA 1
ATOM 6443 C C . LEU B 1 190 ? -3.988 -25.141 -32.219 1 98.88 190 LEU B C 1
ATOM 6445 O O . LEU B 1 190 ? -4.961 -25.438 -31.516 1 98.88 190 LEU B O 1
ATOM 6449 N N . GLN B 1 191 ? -3.801 -25.641 -33.438 1 98.75 191 GLN B N 1
ATOM 6450 C CA . GLN B 1 191 ? -4.711 -26.672 -33.906 1 98.75 191 GLN B CA 1
ATOM 6451 C C . GLN B 1 191 ? -4.676 -27.906 -33 1 98.75 191 GLN B C 1
ATOM 6453 O O . GLN B 1 191 ? -5.711 -28.531 -32.75 1 98.75 191 GLN B O 1
ATOM 6458 N N . GLY B 1 192 ? -3.469 -28.281 -32.594 1 98.88 192 GLY B N 1
ATOM 6459 C CA . GLY B 1 192 ? -3.348 -29.375 -31.656 1 98.88 192 GLY B CA 1
ATOM 6460 C C . GLY B 1 192 ? -4.117 -29.141 -30.375 1 98.88 192 GLY B C 1
ATOM 6461 O O . GLY B 1 192 ? -4.68 -30.078 -29.797 1 98.88 192 GLY B O 1
ATOM 6462 N N . ILE B 1 193 ? -4.145 -27.969 -29.859 1 98.94 193 ILE B N 1
ATOM 6463 C CA . ILE B 1 193 ? -4.91 -27.641 -28.656 1 98.94 193 ILE B CA 1
ATOM 6464 C C . ILE B 1 193 ? -6.406 -27.766 -28.953 1 98.94 193 ILE B C 1
ATOM 6466 O O . ILE B 1 193 ? -7.16 -28.312 -28.141 1 98.94 193 ILE B O 1
ATOM 6470 N N . ILE B 1 194 ? -6.852 -27.234 -30.141 1 98.88 194 ILE B N 1
ATOM 6471 C CA . ILE B 1 194 ? -8.25 -27.375 -30.547 1 98.88 194 ILE B CA 1
ATOM 6472 C C . ILE B 1 194 ? -8.633 -28.859 -30.562 1 98.88 194 ILE B C 1
ATOM 6474 O O . ILE B 1 194 ? -9.68 -29.25 -30.047 1 98.88 194 ILE B O 1
ATOM 6478 N N . ASP B 1 195 ? -7.715 -29.703 -31.125 1 98.69 195 ASP B N 1
ATOM 6479 C CA . ASP B 1 195 ? -7.965 -31.141 -31.219 1 98.69 195 ASP B CA 1
ATOM 6480 C C . ASP B 1 195 ? -8.031 -31.781 -29.844 1 98.69 195 ASP B C 1
ATOM 6482 O O . ASP B 1 195 ? -8.578 -32.875 -29.688 1 98.69 195 ASP B O 1
ATOM 6486 N N . GLY B 1 196 ? -7.445 -31.172 -28.875 1 98.56 196 GLY B N 1
ATOM 6487 C CA . GLY B 1 196 ? -7.398 -31.719 -27.531 1 98.56 196 GLY B CA 1
ATOM 6488 C C . GLY B 1 196 ? -8.484 -31.172 -26.625 1 98.56 196 GLY B C 1
ATOM 6489 O O . GLY B 1 196 ? -8.586 -31.547 -25.453 1 98.56 196 GLY B O 1
ATOM 6490 N N . LEU B 1 197 ? -9.359 -30.297 -27.094 1 98.81 197 LEU B N 1
ATOM 6491 C CA . LEU B 1 197 ? -10.336 -29.609 -26.266 1 98.81 197 LEU B CA 1
ATOM 6492 C C . LEU B 1 197 ? -11.344 -30.609 -25.688 1 98.81 197 LEU B C 1
ATOM 6494 O O . LEU B 1 197 ? -11.828 -30.422 -24.562 1 98.81 197 LEU B O 1
ATOM 6498 N N . ASP B 1 198 ? -11.695 -31.656 -26.391 1 98.19 198 ASP B N 1
ATOM 6499 C CA . ASP B 1 198 ? -12.617 -32.656 -25.875 1 98.19 198 ASP B CA 1
ATOM 6500 C C . ASP B 1 198 ? -12.039 -33.344 -24.641 1 98.19 198 ASP B C 1
ATOM 6502 O O . ASP B 1 198 ? -12.773 -33.656 -23.688 1 98.19 198 ASP B O 1
ATOM 6506 N N . HIS B 1 199 ? -10.742 -33.625 -24.703 1 98.44 199 HIS B N 1
ATOM 6507 C CA . HIS B 1 199 ? -10.062 -34.219 -23.547 1 98.44 199 HIS B CA 1
ATOM 6508 C C . HIS B 1 199 ? -10.148 -33.281 -22.344 1 98.44 199 HIS B C 1
ATOM 6510 O O . HIS B 1 199 ? -10.531 -33.719 -21.25 1 98.44 199 HIS B O 1
ATOM 6516 N N . ILE B 1 200 ? -9.852 -32 -22.531 1 98.81 200 ILE B N 1
ATOM 6517 C CA . ILE B 1 200 ? -9.859 -31.016 -21.453 1 98.81 200 ILE B CA 1
ATOM 6518 C C . ILE B 1 200 ? -11.273 -30.859 -20.891 1 98.81 200 ILE B C 1
ATOM 6520 O O . ILE B 1 200 ? -11.461 -30.828 -19.672 1 98.81 200 ILE B O 1
ATOM 6524 N N . ALA B 1 201 ? -12.203 -30.812 -21.812 1 98.56 201 ALA B N 1
ATOM 6525 C CA . ALA B 1 201 ? -13.602 -30.719 -21.406 1 98.56 201 ALA B CA 1
ATOM 6526 C C . ALA B 1 201 ? -14.031 -31.969 -20.625 1 98.56 201 ALA B C 1
ATOM 6528 O O . ALA B 1 201 ? -14.797 -31.875 -19.672 1 98.56 201 ALA B O 1
ATOM 6529 N N . SER B 1 202 ? -13.586 -33.125 -21.062 1 98.25 202 SER B N 1
ATOM 6530 C CA . SER B 1 202 ? -13.961 -34.375 -20.406 1 98.25 202 SER B CA 1
ATOM 6531 C C . SER B 1 202 ? -13.398 -34.438 -18.984 1 98.25 202 SER B C 1
ATOM 6533 O O . SER B 1 202 ? -13.961 -35.125 -18.125 1 98.25 202 SER B O 1
ATOM 6535 N N . LEU B 1 203 ? -12.266 -33.812 -18.75 1 98.5 203 LEU B N 1
ATOM 6536 C CA . LEU B 1 203 ? -11.734 -33.719 -17.391 1 98.5 203 LEU B CA 1
ATOM 6537 C C . LEU B 1 203 ? -12.617 -32.812 -16.531 1 98.5 203 LEU B C 1
ATOM 6539 O O . LEU B 1 203 ? -12.664 -32.969 -15.312 1 98.5 203 LEU B O 1
ATOM 6543 N N . GLY B 1 204 ? -13.258 -31.875 -17.156 1 98.5 204 GLY B N 1
ATOM 6544 C CA . GLY B 1 204 ? -14.117 -30.922 -16.469 1 98.5 204 GLY B CA 1
ATOM 6545 C C . GLY B 1 204 ? -13.484 -29.562 -16.281 1 98.5 204 GLY B C 1
ATOM 6546 O O . GLY B 1 204 ? -14.039 -28.703 -15.602 1 98.5 204 GLY B O 1
ATOM 6547 N N . CYS B 1 205 ? -12.375 -29.281 -16.891 1 98.75 205 CYS B N 1
ATOM 6548 C CA . CYS B 1 205 ? -11.711 -27.984 -16.781 1 98.75 205 CYS B CA 1
ATOM 6549 C C . CYS B 1 205 ? -12.5 -26.906 -17.5 1 98.75 205 CYS B C 1
ATOM 6551 O O . CYS B 1 205 ? -13.07 -27.141 -18.578 1 98.75 205 CYS B O 1
ATOM 6553 N N . THR B 1 206 ? -12.477 -25.672 -16.953 1 98.75 206 THR B N 1
ATOM 6554 C CA . THR B 1 206 ? -13.289 -24.609 -17.5 1 98.75 206 THR B CA 1
ATOM 6555 C C . THR B 1 206 ? -12.43 -23.375 -17.797 1 98.75 206 THR B C 1
ATOM 6557 O O . THR B 1 206 ? -12.953 -22.297 -18.078 1 98.75 206 THR B O 1
ATOM 6560 N N . GLY B 1 207 ? -11.18 -23.469 -17.688 1 98.81 207 GLY B N 1
ATOM 6561 C CA . GLY B 1 207 ? -10.203 -22.453 -18.062 1 98.81 207 GLY B CA 1
ATOM 6562 C C . GLY B 1 207 ? -8.914 -23.047 -18.594 1 98.81 207 GLY B C 1
ATOM 6563 O O . GLY B 1 207 ? -8.445 -24.078 -18.109 1 98.81 207 GLY B O 1
ATOM 6564 N N . ILE B 1 208 ? -8.375 -22.391 -19.562 1 98.94 208 ILE B N 1
ATOM 6565 C CA . ILE B 1 208 ? -7.086 -22.781 -20.125 1 98.94 208 ILE B CA 1
ATOM 6566 C C . ILE B 1 208 ? -6.102 -21.609 -20.016 1 98.94 208 ILE B C 1
ATOM 6568 O O . ILE B 1 208 ? -6.449 -20.469 -20.297 1 98.94 208 ILE B O 1
ATOM 6572 N N . TYR B 1 209 ? -4.949 -21.859 -19.484 1 98.88 209 TYR B N 1
ATOM 6573 C CA . TYR B 1 209 ? -3.807 -20.953 -19.469 1 98.88 209 TYR B CA 1
ATOM 6574 C C . TYR B 1 209 ? -2.721 -21.422 -20.422 1 98.88 209 TYR B C 1
ATOM 6576 O O . TYR B 1 209 ? -2.182 -22.516 -20.281 1 98.88 209 TYR B O 1
ATOM 6584 N N . LEU B 1 210 ? -2.369 -20.578 -21.438 1 98.94 210 LEU B N 1
ATOM 6585 C CA . LEU B 1 210 ? -1.303 -20.891 -22.375 1 98.94 210 LEU B CA 1
ATOM 6586 C C . LEU B 1 210 ? -0.029 -20.125 -22.047 1 98.94 210 LEU B C 1
ATOM 6588 O O . LEU B 1 210 ? -0.075 -18.922 -21.797 1 98.94 210 LEU B O 1
ATOM 6592 N N . THR B 1 211 ? 1.054 -20.828 -22.047 1 98.69 211 THR B N 1
ATOM 6593 C CA . THR B 1 211 ? 2.318 -20.094 -22.078 1 98.69 211 THR B CA 1
ATOM 6594 C C . THR B 1 211 ? 2.453 -19.281 -23.359 1 98.69 211 THR B C 1
ATOM 6596 O O . THR B 1 211 ? 1.593 -19.359 -24.234 1 98.69 211 THR B O 1
ATOM 6599 N N . PRO B 1 212 ? 3.479 -18.469 -23.562 1 98.56 212 PRO B N 1
ATOM 6600 C CA . PRO B 1 212 ? 3.502 -17.5 -24.656 1 98.56 212 PRO B CA 1
ATOM 6601 C C . PRO B 1 212 ? 3.326 -18.141 -26.031 1 98.56 212 PRO B C 1
ATOM 6603 O O . PRO B 1 212 ? 3.867 -19.219 -26.281 1 98.56 212 PRO B O 1
ATOM 6606 N N . ILE B 1 213 ? 2.605 -17.406 -26.906 1 98.62 213 ILE B N 1
ATOM 6607 C CA . ILE B 1 213 ? 2.322 -17.953 -28.234 1 98.62 213 ILE B CA 1
ATOM 6608 C C . ILE B 1 213 ? 2.801 -16.984 -29.297 1 98.62 213 ILE B C 1
ATOM 6610 O O . ILE B 1 213 ? 2.545 -17.188 -30.5 1 98.62 213 ILE B O 1
ATOM 6614 N N . PHE B 1 214 ? 3.502 -15.953 -28.906 1 98.25 214 PHE B N 1
ATOM 6615 C CA . PHE B 1 214 ? 3.971 -14.938 -29.844 1 98.25 214 PHE B CA 1
ATOM 6616 C C . PHE B 1 214 ? 5.23 -15.398 -30.562 1 98.25 214 PHE B C 1
ATOM 6618 O O . PHE B 1 214 ? 5.949 -16.266 -30.078 1 98.25 214 PHE B O 1
ATOM 6625 N N . ALA B 1 215 ? 5.492 -14.719 -31.734 1 98.25 215 ALA B N 1
ATOM 6626 C CA . ALA B 1 215 ? 6.645 -15.086 -32.531 1 98.25 215 ALA B CA 1
ATOM 6627 C C . ALA B 1 215 ? 7.941 -14.977 -31.75 1 98.25 215 ALA B C 1
ATOM 6629 O O . ALA B 1 215 ? 8.211 -13.945 -31.125 1 98.25 215 ALA B O 1
ATOM 6630 N N . SER B 1 216 ? 8.695 -16.047 -31.781 1 97.81 216 SER B N 1
ATOM 6631 C CA . SER B 1 216 ? 9.938 -16.172 -31.031 1 97.81 216 SER B CA 1
ATOM 6632 C C . SER B 1 216 ? 10.836 -17.266 -31.609 1 97.81 216 SER B C 1
ATOM 6634 O O . SER B 1 216 ? 10.336 -18.219 -32.219 1 97.81 216 SER B O 1
ATOM 6636 N N . PRO B 1 217 ? 12.133 -17.109 -31.453 1 95.62 217 PRO B N 1
ATOM 6637 C CA . PRO B 1 217 ? 13.023 -18.109 -32 1 95.62 217 PRO B CA 1
ATOM 6638 C C . PRO B 1 217 ? 13.102 -19.375 -31.156 1 95.62 217 PRO B C 1
ATOM 6640 O O . PRO B 1 217 ? 13.547 -20.422 -31.625 1 95.62 217 PRO B O 1
ATOM 6643 N N . SER B 1 218 ? 12.719 -19.312 -29.906 1 95.5 218 SER B N 1
ATOM 6644 C CA . SER B 1 218 ? 12.891 -20.438 -28.984 1 95.5 218 SER B CA 1
ATOM 6645 C C . SER B 1 218 ? 11.609 -21.266 -28.875 1 95.5 218 SER B C 1
ATOM 6647 O O . SER B 1 218 ? 10.539 -20.812 -29.297 1 95.5 218 SER B O 1
ATOM 6649 N N . VAL B 1 219 ? 11.75 -22.453 -28.219 1 94.62 219 VAL B N 1
ATOM 6650 C CA . VAL B 1 219 ? 10.633 -23.375 -28.016 1 94.62 219 VAL B CA 1
ATOM 6651 C C . VAL B 1 219 ? 9.688 -22.797 -26.969 1 94.62 219 VAL B C 1
ATOM 6653 O O . VAL B 1 219 ? 8.469 -22.969 -27.062 1 94.62 219 VAL B O 1
ATOM 6656 N N . HIS B 1 220 ? 10.188 -22.094 -26.031 1 94.25 220 HIS B N 1
ATOM 6657 C CA . HIS B 1 220 ? 9.391 -21.641 -24.891 1 94.25 220 HIS B CA 1
ATOM 6658 C C . HIS B 1 220 ? 8.773 -20.266 -25.156 1 94.25 220 HIS B C 1
ATOM 6660 O O . HIS B 1 220 ? 7.828 -19.875 -24.469 1 94.25 220 HIS B O 1
ATOM 6666 N N . LYS B 1 221 ? 9.273 -19.547 -26.094 1 97.31 221 LYS B N 1
ATOM 6667 C CA . LYS B 1 221 ? 8.688 -18.328 -26.641 1 97.31 221 LYS B CA 1
ATOM 6668 C C . LYS B 1 221 ? 8.797 -17.172 -25.656 1 97.31 221 LYS B C 1
ATOM 6670 O O . LYS B 1 221 ? 8.195 -16.125 -25.859 1 97.31 221 LYS B O 1
ATOM 6675 N N . TYR B 1 222 ? 9.547 -17.234 -24.516 1 97.56 222 TYR B N 1
ATOM 6676 C CA . TYR B 1 222 ? 9.672 -16.156 -23.531 1 97.56 222 TYR B CA 1
ATOM 6677 C C . TYR B 1 222 ? 10.695 -15.117 -24 1 97.56 222 TYR B C 1
ATOM 6679 O O . TYR B 1 222 ? 10.867 -14.078 -23.344 1 97.56 222 TYR B O 1
ATOM 6687 N N . ASP B 1 223 ? 11.414 -15.336 -25.047 1 97.88 223 ASP B N 1
ATOM 6688 C CA . ASP B 1 223 ? 12.258 -14.367 -25.734 1 97.88 223 ASP B CA 1
ATOM 6689 C C . ASP B 1 223 ? 11.578 -13.828 -27 1 97.88 223 ASP B C 1
ATOM 6691 O O . ASP B 1 223 ? 12.125 -13.938 -28.094 1 97.88 223 ASP B O 1
ATOM 6695 N N . THR B 1 224 ? 10.539 -13.117 -26.828 1 98.25 224 THR B N 1
ATOM 6696 C CA . THR B 1 224 ? 9.602 -12.719 -27.875 1 98.25 224 THR B CA 1
ATOM 6697 C C . THR B 1 224 ? 10.273 -11.812 -28.891 1 98.25 224 THR B C 1
ATOM 6699 O O . THR B 1 224 ? 10.961 -10.859 -28.531 1 98.25 224 THR B O 1
ATOM 6702 N N . GLU B 1 225 ? 10.039 -12.164 -30.125 1 98 225 GLU B N 1
ATOM 6703 C CA . GLU B 1 225 ? 10.555 -11.414 -31.266 1 98 225 GLU B CA 1
ATOM 6704 C C . GLU B 1 225 ? 9.531 -10.398 -31.766 1 98 225 GLU B C 1
ATOM 6706 O O . GLU B 1 225 ? 9.891 -9.297 -32.188 1 98 225 GLU B O 1
ATOM 6711 N N . ASP B 1 226 ? 8.312 -10.789 -31.719 1 98.19 226 ASP B N 1
ATOM 6712 C CA . ASP B 1 226 ? 7.223 -9.945 -32.188 1 98.19 226 ASP B CA 1
ATOM 6713 C C . ASP B 1 226 ? 5.945 -10.211 -31.391 1 98.19 226 ASP B C 1
ATOM 6715 O O . ASP B 1 226 ? 5.305 -11.25 -31.547 1 98.19 226 ASP B O 1
ATOM 6719 N N . TYR B 1 227 ? 5.477 -9.203 -30.672 1 98.25 227 TYR B N 1
ATOM 6720 C CA . TYR B 1 227 ? 4.344 -9.344 -29.766 1 98.25 227 TYR B CA 1
ATOM 6721 C C . TYR B 1 227 ? 3.025 -9.312 -30.531 1 98.25 227 TYR B C 1
ATOM 6723 O O . TYR B 1 227 ? 1.979 -9.688 -30 1 98.25 227 TYR B O 1
ATOM 6731 N N . LEU B 1 228 ? 3.021 -8.906 -31.734 1 98 228 LEU B N 1
ATOM 6732 C CA . LEU B 1 228 ? 1.789 -8.688 -32.5 1 98 228 LEU B CA 1
ATOM 6733 C C . LEU B 1 228 ? 1.568 -9.797 -33.5 1 98 228 LEU B C 1
ATOM 6735 O O . LEU B 1 228 ? 0.667 -9.703 -34.344 1 98 228 LEU B O 1
ATOM 6739 N N . ARG B 1 229 ? 2.393 -10.789 -33.406 1 97.62 229 ARG B N 1
ATOM 6740 C CA . ARG B 1 229 ? 2.303 -11.898 -34.375 1 97.62 229 ARG B CA 1
ATOM 6741 C C . ARG B 1 229 ? 2.32 -13.234 -33.625 1 97.62 229 ARG B C 1
ATOM 6743 O O . ARG B 1 229 ? 3.18 -13.477 -32.781 1 97.62 229 ARG B O 1
ATOM 6750 N N . ILE B 1 230 ? 1.389 -14.102 -34.031 1 98.44 230 ILE B N 1
ATOM 6751 C CA . ILE B 1 230 ? 1.416 -15.469 -33.531 1 98.44 230 ILE B CA 1
ATOM 6752 C C . ILE B 1 230 ? 2.625 -16.203 -34.125 1 98.44 230 ILE B C 1
ATOM 6754 O O . ILE B 1 230 ? 2.957 -16.047 -35.312 1 98.44 230 ILE B O 1
ATOM 6758 N N . ASP B 1 231 ? 3.271 -16.969 -33.281 1 98.56 231 ASP B N 1
ATOM 6759 C CA . ASP B 1 231 ? 4.414 -17.734 -33.781 1 98.56 231 ASP B CA 1
ATOM 6760 C C . ASP B 1 231 ? 4.004 -18.625 -34.969 1 98.56 231 ASP B C 1
ATOM 6762 O O . ASP B 1 231 ? 3.039 -19.375 -34.875 1 98.56 231 ASP B O 1
ATOM 6766 N N . PRO B 1 232 ? 4.75 -18.594 -36 1 97.81 232 PRO B N 1
ATOM 6767 C CA . PRO B 1 232 ? 4.371 -19.391 -37.156 1 97.81 232 PRO B CA 1
ATOM 6768 C C . PRO B 1 232 ? 4.344 -20.891 -36.875 1 97.81 232 PRO B C 1
ATOM 6770 O O . PRO B 1 232 ? 3.613 -21.641 -37.531 1 97.81 232 PRO B O 1
ATOM 6773 N N . ALA B 1 233 ? 5.117 -21.344 -35.969 1 98.06 233 ALA B N 1
ATOM 6774 C CA . ALA B 1 233 ? 5.117 -22.766 -35.594 1 98.06 233 ALA B CA 1
ATOM 6775 C C . ALA B 1 233 ? 3.828 -23.141 -34.875 1 98.06 233 ALA B C 1
ATOM 6777 O O . ALA B 1 233 ? 3.498 -24.328 -34.75 1 98.06 233 ALA B O 1
ATOM 6778 N N . PHE B 1 234 ? 3.133 -22.172 -34.312 1 98.62 234 PHE B N 1
ATOM 6779 C CA . PHE B 1 234 ? 1.909 -22.438 -33.562 1 98.62 234 PHE B CA 1
ATOM 6780 C C . PHE B 1 234 ? 0.682 -22.219 -34.438 1 98.62 234 PHE B C 1
ATOM 6782 O O . PHE B 1 234 ? -0.389 -22.766 -34.156 1 98.62 234 PHE B O 1
ATOM 6789 N N . GLY B 1 235 ? 0.838 -21.391 -35.469 1 98.44 235 GLY B N 1
ATOM 6790 C CA . GLY B 1 235 ? -0.279 -21.172 -36.375 1 98.44 235 GLY B CA 1
ATOM 6791 C C . GLY B 1 235 ? -0.466 -19.703 -36.719 1 98.44 235 GLY B C 1
ATOM 6792 O O . GLY B 1 235 ? 0.51 -18.984 -36.906 1 98.44 235 GLY B O 1
ATOM 6793 N N . THR B 1 236 ? -1.765 -19.328 -36.969 1 98.31 236 THR B N 1
ATOM 6794 C CA . THR B 1 236 ? -2.119 -18 -37.469 1 98.31 236 THR B CA 1
ATOM 6795 C C . THR B 1 236 ? -3.113 -17.312 -36.531 1 98.31 236 THR B C 1
ATOM 6797 O O . THR B 1 236 ? -3.566 -17.906 -35.562 1 98.31 236 THR B O 1
ATOM 6800 N N . ASP B 1 237 ? -3.391 -16.062 -36.906 1 98.25 237 ASP B N 1
ATOM 6801 C CA . ASP B 1 237 ? -4.441 -15.336 -36.219 1 98.25 237 ASP B CA 1
ATOM 6802 C C . ASP B 1 237 ? -5.773 -16.078 -36.281 1 98.25 237 ASP B C 1
ATOM 6804 O O . ASP B 1 237 ? -6.535 -16.109 -35.312 1 98.25 237 ASP B O 1
ATOM 6808 N N . GLU B 1 238 ? -6 -16.625 -37.406 1 98.31 238 GLU B N 1
ATOM 6809 C CA . GLU B 1 238 ? -7.238 -17.375 -37.594 1 98.31 238 GLU B CA 1
ATOM 6810 C C . GLU B 1 238 ? -7.285 -18.594 -36.688 1 98.31 238 GLU B C 1
ATOM 6812 O O . GLU B 1 238 ? -8.336 -18.938 -36.156 1 98.31 238 GLU B O 1
ATOM 6817 N N . ASP B 1 239 ? -6.168 -19.25 -36.562 1 98.62 239 ASP B N 1
ATOM 6818 C CA . ASP B 1 239 ? -6.102 -20.406 -35.656 1 98.62 239 ASP B CA 1
ATOM 6819 C C . ASP B 1 239 ? -6.418 -20 -34.219 1 98.62 239 ASP B C 1
ATOM 6821 O O . ASP B 1 239 ? -7.094 -20.734 -33.5 1 98.62 239 ASP B O 1
ATOM 6825 N N . LEU B 1 240 ? -5.898 -18.875 -33.781 1 98.81 240 LEU B N 1
ATOM 6826 C CA . LEU B 1 240 ? -6.191 -18.406 -32.438 1 98.81 240 LEU B CA 1
ATOM 6827 C C . LEU B 1 240 ? -7.672 -18.047 -32.281 1 98.81 240 LEU B C 1
ATOM 6829 O O . LEU B 1 240 ? -8.289 -18.375 -31.281 1 98.81 240 LEU B O 1
ATOM 6833 N N . LYS B 1 241 ? -8.195 -17.375 -33.281 1 98.69 241 LYS B N 1
ATOM 6834 C CA . LYS B 1 241 ? -9.625 -17.062 -33.25 1 98.69 241 LYS B CA 1
ATOM 6835 C C . LYS B 1 241 ? -10.461 -18.344 -33.125 1 98.69 241 LYS B C 1
ATOM 6837 O O . LYS B 1 241 ? -11.398 -18.391 -32.312 1 98.69 241 LYS B O 1
ATOM 6842 N N . ASN B 1 242 ? -10.117 -19.344 -33.906 1 98.75 242 ASN B N 1
ATOM 6843 C CA . ASN B 1 242 ? -10.82 -20.609 -33.844 1 98.75 242 ASN B CA 1
ATOM 6844 C C . ASN B 1 242 ? -10.688 -21.266 -32.469 1 98.75 242 ASN B C 1
ATOM 6846 O O . ASN B 1 242 ? -11.648 -21.844 -31.953 1 98.75 242 ASN B O 1
ATOM 6850 N N . LEU B 1 243 ? -9.547 -21.219 -31.938 1 98.94 243 LEU B N 1
ATOM 6851 C CA . LEU B 1 243 ? -9.32 -21.812 -30.625 1 98.94 243 LEU B CA 1
ATOM 6852 C C . LEU B 1 243 ? -10.18 -21.141 -29.562 1 98.94 243 LEU B C 1
ATOM 6854 O O . LEU B 1 243 ? -10.852 -21.812 -28.781 1 98.94 243 LEU B O 1
ATOM 6858 N N . VAL B 1 244 ? -10.172 -19.797 -29.531 1 98.88 244 VAL B N 1
ATOM 6859 C CA . VAL B 1 244 ? -10.93 -19.062 -28.531 1 98.88 244 VAL B CA 1
ATOM 6860 C C . VAL B 1 244 ? -12.422 -19.359 -28.688 1 98.88 244 VAL B C 1
ATOM 6862 O O . VAL B 1 244 ? -13.125 -19.609 -27.703 1 98.88 244 VAL B O 1
ATOM 6865 N N . GLN B 1 245 ? -12.883 -19.375 -29.922 1 98.75 245 GLN B N 1
ATOM 6866 C CA . GLN B 1 245 ? -14.289 -19.688 -30.188 1 98.75 245 GLN B CA 1
ATOM 6867 C C . GLN B 1 245 ? -14.641 -21.094 -29.75 1 98.75 245 GLN B C 1
ATOM 6869 O O . GLN B 1 245 ? -15.688 -21.328 -29.141 1 98.75 245 GLN B O 1
ATOM 6874 N N . ALA B 1 246 ? -13.797 -22.031 -30.078 1 98.81 246 ALA B N 1
ATOM 6875 C CA . ALA B 1 246 ? -14.023 -23.422 -29.688 1 98.81 246 ALA B CA 1
ATOM 6876 C C . ALA B 1 246 ? -14.055 -23.562 -28.172 1 98.81 246 ALA B C 1
ATOM 6878 O O . ALA B 1 246 ? -14.844 -24.344 -27.625 1 98.81 246 ALA B O 1
ATOM 6879 N N . CYS B 1 247 ? -13.195 -22.875 -27.516 1 98.88 247 CYS B N 1
ATOM 6880 C CA . CYS B 1 247 ? -13.203 -22.859 -26.062 1 98.88 247 CYS B CA 1
ATOM 6881 C C . CYS B 1 247 ? -14.516 -22.297 -25.531 1 98.88 247 CYS B C 1
ATOM 6883 O O . CYS B 1 247 ? -15.18 -22.953 -24.719 1 98.88 247 CYS B O 1
ATOM 6885 N N . HIS B 1 248 ? -14.922 -21.156 -26.016 1 98.69 248 HIS B N 1
ATOM 6886 C CA . HIS B 1 248 ? -16.125 -20.469 -25.531 1 98.69 248 HIS B CA 1
ATOM 6887 C C . HIS B 1 248 ? -17.359 -21.328 -25.766 1 98.69 248 HIS B C 1
ATOM 6889 O O . HIS B 1 248 ? -18.266 -21.359 -24.922 1 98.69 248 HIS B O 1
ATOM 6895 N N . THR B 1 249 ? -17.359 -22 -26.828 1 98.25 249 THR B N 1
ATOM 6896 C CA . THR B 1 249 ? -18.484 -22.875 -27.156 1 98.25 249 THR B CA 1
ATOM 6897 C C . THR B 1 249 ? -18.609 -23.984 -26.125 1 98.25 249 THR B C 1
ATOM 6899 O O . THR B 1 249 ? -19.719 -24.453 -25.844 1 98.25 249 THR B O 1
ATOM 6902 N N . ARG B 1 250 ? -17.516 -24.344 -25.531 1 98.12 250 ARG B N 1
ATOM 6903 C CA . ARG B 1 250 ? -17.484 -25.422 -24.547 1 98.12 250 ARG B CA 1
ATOM 6904 C C . ARG B 1 250 ? -17.562 -24.859 -23.125 1 98.12 250 ARG B C 1
ATOM 6906 O O . ARG B 1 250 ? -17.406 -25.609 -22.156 1 98.12 250 ARG B O 1
ATOM 6913 N N . GLY B 1 251 ? -17.688 -23.516 -22.953 1 97.94 251 GLY B N 1
ATOM 6914 C CA . GLY B 1 251 ? -17.688 -22.891 -21.641 1 97.94 251 GLY B CA 1
ATOM 6915 C C . GLY B 1 251 ? -16.312 -22.797 -21.016 1 97.94 251 GLY B C 1
ATOM 6916 O O . GLY B 1 251 ? -16.172 -22.766 -19.797 1 97.94 251 GLY B O 1
ATOM 6917 N N . ILE B 1 252 ? -15.297 -22.875 -21.828 1 98.81 252 ILE B N 1
ATOM 6918 C CA . ILE B 1 252 ? -13.914 -22.797 -21.359 1 98.81 252 ILE B CA 1
ATOM 6919 C C . ILE B 1 252 ? -13.359 -21.391 -21.625 1 98.81 252 ILE B C 1
ATOM 6921 O O . ILE B 1 252 ? -13.453 -20.875 -22.734 1 98.81 252 ILE B O 1
ATOM 6925 N N . ARG B 1 253 ? -12.859 -20.766 -20.594 1 98.69 253 ARG B N 1
ATOM 6926 C CA . ARG B 1 253 ? -12.188 -19.484 -20.719 1 98.69 253 ARG B CA 1
ATOM 6927 C C . ARG B 1 253 ? -10.719 -19.656 -21.109 1 98.69 253 ARG B C 1
ATOM 6929 O O . ARG B 1 253 ? -10.109 -20.688 -20.797 1 98.69 253 ARG B O 1
ATOM 6936 N N . LEU B 1 254 ? -10.141 -18.641 -21.844 1 98.94 254 LEU B N 1
ATOM 6937 C CA . LEU B 1 254 ? -8.766 -18.766 -22.297 1 98.94 254 LEU B CA 1
ATOM 6938 C C . LEU B 1 254 ? -7.93 -17.578 -21.844 1 98.94 254 LEU B C 1
ATOM 6940 O O . LEU B 1 254 ? -8.305 -16.422 -22.062 1 98.94 254 LEU B O 1
ATOM 6944 N N . MET B 1 255 ? -6.852 -17.828 -21.188 1 98.88 255 MET B N 1
ATOM 6945 C CA . MET B 1 255 ? -5.887 -16.844 -20.703 1 98.88 255 MET B CA 1
ATOM 6946 C C . MET B 1 255 ? -4.551 -16.984 -21.422 1 98.88 255 MET B C 1
ATOM 6948 O O . MET B 1 255 ? -4.039 -18.094 -21.562 1 98.88 255 MET B O 1
ATOM 6952 N N . LEU B 1 256 ? -3.982 -15.844 -21.938 1 98.88 256 LEU B N 1
ATOM 6953 C CA . LEU B 1 256 ? -2.682 -15.852 -22.594 1 98.88 256 LEU B CA 1
ATOM 6954 C C . LEU B 1 256 ? -1.595 -15.336 -21.656 1 98.88 256 LEU B C 1
ATOM 6956 O O . LEU B 1 256 ? -1.892 -14.828 -20.578 1 98.88 256 LEU B O 1
ATOM 6960 N N . ASP B 1 257 ? -0.357 -15.516 -22.109 1 98.75 257 ASP B N 1
ATOM 6961 C CA . ASP B 1 257 ? 0.828 -15.125 -21.344 1 98.75 257 ASP B CA 1
ATOM 6962 C C . ASP B 1 257 ? 1.489 -13.891 -21.953 1 98.75 257 ASP B C 1
ATOM 6964 O O . ASP B 1 257 ? 1.901 -13.914 -23.125 1 98.75 257 ASP B O 1
ATOM 6968 N N . ALA B 1 258 ? 1.612 -12.867 -21.172 1 98.31 258 ALA B N 1
ATOM 6969 C CA . ALA B 1 258 ? 2.285 -11.648 -21.625 1 98.31 258 ALA B CA 1
ATOM 6970 C C . ALA B 1 258 ? 3.684 -11.547 -21.031 1 98.31 258 ALA B C 1
ATOM 6972 O O . ALA B 1 258 ? 3.844 -11.539 -19.797 1 98.31 258 ALA B O 1
ATOM 6973 N N . VAL B 1 259 ? 4.684 -11.445 -21.859 1 98.56 259 VAL B N 1
ATOM 6974 C CA . VAL B 1 259 ? 6.074 -11.281 -21.453 1 98.56 259 VAL B CA 1
ATOM 6975 C C . VAL B 1 259 ? 6.516 -9.836 -21.688 1 98.56 259 VAL B C 1
ATOM 6977 O O . VAL B 1 259 ? 7.129 -9.531 -22.703 1 98.56 259 VAL B O 1
ATOM 6980 N N . PHE B 1 260 ? 6.305 -8.984 -20.688 1 98.81 260 PHE B N 1
ATOM 6981 C CA . PHE B 1 260 ? 6.473 -7.559 -20.922 1 98.81 260 PHE B CA 1
ATOM 6982 C C . PHE B 1 260 ? 7.703 -7.031 -20.188 1 98.81 260 PHE B C 1
ATOM 6984 O O . PHE B 1 260 ? 8.117 -5.891 -20.406 1 98.81 260 PHE B O 1
ATOM 6991 N N . ASN B 1 261 ? 8.367 -7.812 -19.328 1 98.75 261 ASN B N 1
ATOM 6992 C CA . ASN B 1 261 ? 9.562 -7.375 -18.609 1 98.75 261 ASN B CA 1
ATOM 6993 C C . ASN B 1 261 ? 10.766 -7.258 -19.547 1 98.75 261 ASN B C 1
ATOM 6995 O O . ASN B 1 261 ? 11.625 -6.402 -19.359 1 98.75 261 ASN B O 1
ATOM 6999 N N . HIS B 1 262 ? 10.773 -8.117 -20.547 1 98.81 262 HIS B N 1
ATOM 7000 C CA . HIS B 1 262 ? 11.898 -8.227 -21.469 1 98.81 262 HIS B CA 1
ATOM 7001 C C . HIS B 1 262 ? 11.438 -8.695 -22.859 1 98.81 262 HIS B C 1
ATOM 7003 O O . HIS B 1 262 ? 10.281 -9.078 -23.031 1 98.81 262 HIS B O 1
ATOM 7009 N N . CYS B 1 263 ? 12.305 -8.547 -23.797 1 98.69 263 CYS B N 1
ATOM 7010 C CA . CYS B 1 263 ? 12.078 -9.062 -25.141 1 98.69 263 CYS B CA 1
ATOM 7011 C C . CYS B 1 263 ? 13.188 -10.023 -25.547 1 98.69 263 CYS B C 1
ATOM 7013 O O . CYS B 1 263 ? 14.102 -10.297 -24.766 1 98.69 263 CYS B O 1
ATOM 7015 N N . GLY B 1 264 ? 12.969 -10.648 -26.734 1 98.44 264 GLY B N 1
ATOM 7016 C CA . GLY B 1 264 ? 14.031 -11.453 -27.297 1 98.44 264 GLY B CA 1
ATOM 7017 C C . GLY B 1 264 ? 15.094 -10.633 -28.016 1 98.44 264 GLY B C 1
ATOM 7018 O O . GLY B 1 264 ? 14.844 -9.492 -28.406 1 98.44 264 GLY B O 1
ATOM 7019 N N . LYS B 1 265 ? 16.266 -11.242 -28.234 1 97.62 265 LYS B N 1
ATOM 7020 C CA . LYS B 1 265 ? 17.375 -10.547 -28.875 1 97.62 265 LYS B CA 1
ATOM 7021 C C . LYS B 1 265 ? 17.094 -10.273 -30.344 1 97.62 265 LYS B C 1
ATOM 7023 O O . LYS B 1 265 ? 17.812 -9.508 -30.984 1 97.62 265 LYS B O 1
ATOM 7028 N N . THR B 1 266 ? 16.016 -10.867 -30.875 1 98.06 266 THR B N 1
ATOM 7029 C CA . THR B 1 266 ? 15.656 -10.656 -32.281 1 98.06 266 THR B CA 1
ATOM 7030 C C . THR B 1 266 ? 14.5 -9.664 -32.406 1 98.06 266 THR B C 1
ATOM 7032 O O . THR B 1 266 ? 13.945 -9.492 -33.5 1 98.06 266 THR B O 1
ATOM 7035 N N . PHE B 1 267 ? 14.062 -9.047 -31.328 1 98.62 267 PHE B N 1
ATOM 7036 C CA . PHE B 1 267 ? 13.055 -7.992 -31.344 1 98.62 267 PHE B CA 1
ATOM 7037 C C . PHE B 1 267 ? 13.531 -6.797 -32.156 1 98.62 267 PHE B C 1
ATOM 7039 O O . PHE B 1 267 ? 14.648 -6.316 -31.984 1 98.62 267 PHE B O 1
ATOM 7046 N N . GLY B 1 268 ? 12.727 -6.312 -33.062 1 98.5 268 GLY B N 1
ATOM 7047 C CA . GLY B 1 268 ? 13.086 -5.277 -34.031 1 98.5 268 GLY B CA 1
ATOM 7048 C C . GLY B 1 268 ? 13.781 -4.094 -33.375 1 98.5 268 GLY B C 1
ATOM 7049 O O . GLY B 1 268 ? 14.906 -3.746 -33.75 1 98.5 268 GLY B O 1
ATOM 7050 N N . PRO B 1 269 ? 13.148 -3.465 -32.438 1 98.69 269 PRO B N 1
ATOM 7051 C CA . PRO B 1 269 ? 13.758 -2.312 -31.766 1 98.69 269 PRO B CA 1
ATOM 7052 C C . PRO B 1 269 ? 15.125 -2.637 -31.156 1 98.69 269 PRO B C 1
ATOM 7054 O O . PRO B 1 269 ? 16.031 -1.805 -31.188 1 98.69 269 PRO B O 1
ATOM 7057 N N . TRP B 1 270 ? 15.352 -3.783 -30.609 1 98.69 270 TRP B N 1
ATOM 7058 C CA . TRP B 1 270 ? 16.641 -4.152 -30.031 1 98.69 270 TRP B CA 1
ATOM 7059 C C . TRP B 1 270 ? 17.703 -4.312 -31.125 1 98.69 270 TRP B C 1
ATOM 7061 O O . TRP B 1 270 ? 18.828 -3.859 -30.969 1 98.69 270 TRP B O 1
ATOM 7071 N N . LEU B 1 271 ? 17.281 -5.012 -32.219 1 98.44 271 LEU B N 1
ATOM 7072 C CA . LEU B 1 271 ? 18.203 -5.168 -33.344 1 98.44 271 LEU B CA 1
ATOM 7073 C C . LEU B 1 271 ? 18.703 -3.809 -33.844 1 98.44 271 LEU B C 1
ATOM 7075 O O . LEU B 1 271 ? 19.859 -3.66 -34.219 1 98.44 271 LEU B O 1
ATOM 7079 N N . ASP B 1 272 ? 17.75 -2.912 -33.844 1 98.62 272 ASP B N 1
ATOM 7080 C CA . ASP B 1 272 ? 18.109 -1.555 -34.219 1 98.62 272 ASP B CA 1
ATOM 7081 C C . ASP B 1 272 ? 19.156 -0.966 -33.281 1 98.62 272 ASP B C 1
ATOM 7083 O O . ASP B 1 272 ? 20.109 -0.323 -33.719 1 98.62 272 ASP B O 1
ATOM 7087 N N . VAL B 1 273 ? 19.062 -1.15 -31.984 1 98.56 273 VAL B N 1
ATOM 7088 C CA . VAL B 1 273 ? 19.984 -0.64 -30.984 1 98.56 273 VAL B CA 1
ATOM 7089 C C . VAL B 1 273 ? 21.344 -1.306 -31.141 1 98.56 273 VAL B C 1
ATOM 7091 O O . VAL B 1 273 ? 22.391 -0.65 -31.016 1 98.56 273 VAL B O 1
ATOM 7094 N N . VAL B 1 274 ? 21.359 -2.607 -31.391 1 97.69 274 VAL B N 1
ATOM 7095 C CA . VAL B 1 274 ? 22.609 -3.34 -31.562 1 97.69 274 VAL B CA 1
ATOM 7096 C C . VAL B 1 274 ? 23.344 -2.805 -32.781 1 97.69 274 VAL B C 1
ATOM 7098 O O . VAL B 1 274 ? 24.562 -2.645 -32.75 1 97.69 274 VAL B O 1
ATOM 7101 N N . GLU B 1 275 ? 22.609 -2.504 -33.812 1 97.69 275 GLU B N 1
ATOM 7102 C CA . GLU B 1 275 ? 23.203 -2.064 -35.062 1 97.69 275 GLU B CA 1
ATOM 7103 C C . GLU B 1 275 ? 23.688 -0.62 -35 1 97.69 275 GLU B C 1
ATOM 7105 O O . GLU B 1 275 ? 24.797 -0.301 -35.438 1 97.69 275 GLU B O 1
ATOM 7110 N N . LYS B 1 276 ? 22.828 0.25 -34.344 1 98.06 276 LYS B N 1
ATOM 7111 C CA . LYS B 1 276 ? 23.062 1.684 -34.469 1 98.06 276 LYS B CA 1
ATOM 7112 C C . LYS B 1 276 ? 23.641 2.262 -33.188 1 98.06 276 LYS B C 1
ATOM 7114 O O . LYS B 1 276 ? 24.109 3.4 -33.156 1 98.06 276 LYS B O 1
ATOM 7119 N N . GLY B 1 277 ? 23.562 1.542 -32.156 1 96.69 277 GLY B N 1
ATOM 7120 C CA . GLY B 1 277 ? 24.094 2.023 -30.891 1 96.69 277 GLY B CA 1
ATOM 7121 C C . GLY B 1 277 ? 23.406 3.291 -30.391 1 96.69 277 GLY B C 1
ATOM 7122 O O . GLY B 1 277 ? 22.172 3.361 -30.344 1 96.69 277 GLY B O 1
ATOM 7123 N N . GLU B 1 278 ? 24.203 4.238 -30.109 1 96.69 278 GLU B N 1
ATOM 7124 C CA . GLU B 1 278 ? 23.734 5.508 -29.562 1 96.69 278 GLU B CA 1
ATOM 7125 C C . GLU B 1 278 ? 22.859 6.25 -30.562 1 96.69 278 GLU B C 1
ATOM 7127 O O . GLU B 1 278 ? 22.031 7.082 -30.172 1 96.69 278 GLU B O 1
ATOM 7132 N N . ALA B 1 279 ? 22.953 6.004 -31.734 1 97.81 279 ALA B N 1
ATOM 7133 C CA . ALA B 1 279 ? 22.203 6.691 -32.781 1 97.81 279 ALA B CA 1
ATOM 7134 C C . ALA B 1 279 ? 20.812 6.066 -32.969 1 97.81 279 ALA B C 1
ATOM 7136 O O . ALA B 1 279 ? 19.969 6.613 -33.688 1 97.81 279 ALA B O 1
ATOM 7137 N N . SER B 1 280 ? 20.562 5.02 -32.281 1 98.44 280 SER B N 1
ATOM 7138 C CA . SER B 1 280 ? 19.281 4.328 -32.438 1 98.44 280 SER B CA 1
ATOM 7139 C C . SER B 1 280 ? 18.141 5.156 -31.891 1 98.44 280 SER B C 1
ATOM 7141 O O . SER B 1 280 ? 18.234 5.727 -30.797 1 98.44 280 SER B O 1
ATOM 7143 N N . ALA B 1 281 ? 17.016 5.152 -32.594 1 98.12 281 ALA B N 1
ATOM 7144 C CA . ALA B 1 281 ? 15.805 5.809 -32.125 1 98.12 281 ALA B CA 1
ATOM 7145 C C . ALA B 1 281 ? 15.172 5.031 -30.969 1 98.12 281 ALA B C 1
ATOM 7147 O O . ALA B 1 281 ? 14.312 5.551 -30.266 1 98.12 281 ALA B O 1
ATOM 7148 N N . TYR B 1 282 ? 15.633 3.801 -30.734 1 98.62 282 TYR B N 1
ATOM 7149 C CA . TYR B 1 282 ? 15 2.922 -29.75 1 98.62 282 TYR B CA 1
ATOM 7150 C C . TYR B 1 282 ? 15.891 2.742 -28.531 1 98.62 282 TYR B C 1
ATOM 7152 O O . TYR B 1 282 ? 15.625 1.894 -27.688 1 98.62 282 TYR B O 1
ATOM 7160 N N . LYS B 1 283 ? 16.969 3.404 -28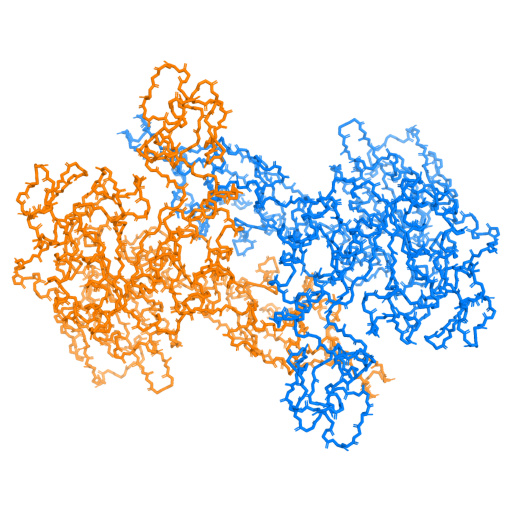.406 1 98.25 283 LYS B N 1
ATOM 7161 C CA . LYS B 1 283 ? 17.906 3.197 -27.312 1 98.25 283 LYS B CA 1
ATOM 7162 C C . LYS B 1 283 ? 17.219 3.334 -25.953 1 98.25 283 LYS B C 1
ATOM 7164 O O . LYS B 1 283 ? 17.531 2.6 -25.016 1 98.25 283 LYS B O 1
ATOM 7169 N N . ASP B 1 284 ? 16.188 4.227 -25.844 1 98.31 284 ASP B N 1
ATOM 7170 C CA . ASP B 1 284 ? 15.531 4.492 -24.578 1 98.31 284 ASP B CA 1
ATOM 7171 C C . ASP B 1 284 ? 14.438 3.463 -24.297 1 98.31 284 ASP B C 1
ATOM 7173 O O . ASP B 1 284 ? 13.789 3.506 -23.25 1 98.31 284 ASP B O 1
ATOM 7177 N N . TRP B 1 285 ? 14.234 2.549 -25.234 1 98.81 285 TRP B N 1
ATOM 7178 C CA . TRP B 1 285 ? 13.297 1.454 -25 1 98.81 285 TRP B CA 1
ATOM 7179 C C . TRP B 1 285 ? 13.875 0.433 -24.031 1 98.81 285 TRP B C 1
ATOM 7181 O O . TRP B 1 285 ? 13.148 -0.42 -23.516 1 98.81 285 TRP B O 1
ATOM 7191 N N . PHE B 1 286 ? 15.172 0.599 -23.75 1 98.81 286 PHE B N 1
ATOM 7192 C CA . PHE B 1 286 ? 15.883 -0.398 -22.953 1 98.81 286 PHE B CA 1
ATOM 7193 C C . PHE B 1 286 ? 16.688 0.267 -21.844 1 98.81 286 PHE B C 1
ATOM 7195 O O . PHE B 1 286 ? 16.812 1.493 -21.812 1 98.81 286 PHE B O 1
ATOM 7202 N N . HIS B 1 287 ? 17.156 -0.544 -20.891 1 98.12 287 HIS B N 1
ATOM 7203 C CA . HIS B 1 287 ? 18.047 -0.082 -19.812 1 98.12 287 HIS B CA 1
ATOM 7204 C C . HIS B 1 287 ? 19.5 -0.243 -20.203 1 98.12 287 HIS B C 1
ATOM 7206 O O . HIS B 1 287 ? 20.156 -1.212 -19.797 1 98.12 287 HIS B O 1
ATOM 7212 N N . ILE B 1 288 ? 20 0.767 -20.859 1 98.25 288 ILE B N 1
ATOM 7213 C CA . ILE B 1 288 ? 21.375 0.768 -21.328 1 98.25 288 ILE B CA 1
ATOM 7214 C C . ILE B 1 288 ? 22.25 1.583 -20.375 1 98.25 288 ILE B C 1
ATOM 7216 O O . ILE B 1 288 ? 21.938 2.738 -20.078 1 98.25 288 ILE B O 1
ATOM 7220 N N . ASN B 1 289 ? 23.25 0.996 -19.969 1 96.88 289 ASN B N 1
ATOM 7221 C CA . ASN B 1 289 ? 24.156 1.661 -19.031 1 96.88 289 ASN B CA 1
ATOM 7222 C C . ASN B 1 289 ? 25.203 2.5 -19.766 1 96.88 289 ASN B C 1
ATOM 7224 O O . ASN B 1 289 ? 25.594 3.568 -19.281 1 96.88 289 ASN B O 1
ATOM 7228 N N . ALA B 1 290 ? 25.688 1.872 -20.859 1 97 290 ALA B N 1
ATOM 7229 C CA . ALA B 1 290 ? 26.703 2.553 -21.656 1 97 290 ALA B CA 1
ATOM 7230 C C . ALA B 1 290 ? 26.859 1.906 -23.031 1 97 290 ALA B C 1
ATOM 7232 O O . ALA B 1 290 ? 26.359 0.8 -23.266 1 97 290 ALA B O 1
ATOM 7233 N N . PHE B 1 291 ? 27.438 2.672 -23.969 1 96.75 291 PHE B N 1
ATOM 7234 C CA . PHE B 1 291 ? 27.906 2.119 -25.234 1 96.75 291 PHE B CA 1
ATOM 7235 C C . PHE B 1 291 ? 29.438 2.064 -25.281 1 96.75 291 PHE B C 1
ATOM 7237 O O . PHE B 1 291 ? 30.109 2.941 -24.734 1 96.75 291 PHE B O 1
ATOM 7244 N N . PRO B 1 292 ? 30.109 1.094 -26 1 96.75 292 PRO B N 1
ATOM 7245 C CA . PRO B 1 292 ? 29.391 0.044 -26.734 1 96.75 292 PRO B CA 1
ATOM 7246 C C . PRO B 1 292 ? 28.688 -0.937 -25.812 1 96.75 292 PRO B C 1
ATOM 7248 O O . PRO B 1 292 ? 29.078 -1.091 -24.641 1 96.75 292 PRO B O 1
ATOM 7251 N N . LEU B 1 293 ? 27.641 -1.61 -26.328 1 97.81 293 LEU B N 1
ATOM 7252 C CA . LEU B 1 293 ? 26.859 -2.572 -25.547 1 97.81 293 LEU B CA 1
ATOM 7253 C C . LEU B 1 293 ? 27.75 -3.695 -25.031 1 97.81 293 LEU B C 1
ATOM 7255 O O . LEU B 1 293 ? 27.5 -4.23 -23.938 1 97.81 293 LEU B O 1
ATOM 7259 N N . PHE B 1 294 ? 28.672 -4.102 -25.812 1 97.31 294 PHE B N 1
ATOM 7260 C CA . PHE B 1 294 ? 29.625 -5.156 -25.484 1 97.31 294 PHE B CA 1
ATOM 7261 C C . PHE B 1 294 ? 31.047 -4.605 -25.422 1 97.31 294 PHE B C 1
ATOM 7263 O O . PHE B 1 294 ? 31.797 -4.691 -26.406 1 97.31 294 PHE B O 1
ATOM 7270 N N . PRO B 1 295 ? 31.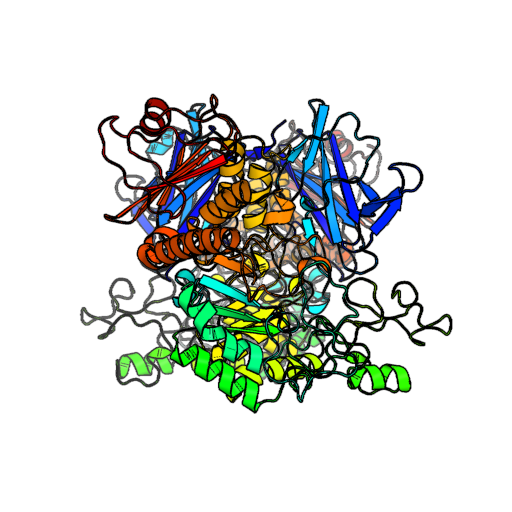422 -4.254 -24.344 1 95.31 295 PRO B N 1
ATOM 7271 C CA . PRO B 1 295 ? 32.719 -3.557 -24.234 1 95.31 295 PRO B CA 1
ATOM 7272 C C . PRO B 1 295 ? 33.906 -4.457 -24.531 1 95.31 295 PRO B C 1
ATOM 7274 O O . PRO B 1 295 ? 34.969 -3.967 -24.922 1 95.31 295 PRO B O 1
ATOM 7277 N N . LYS B 1 296 ? 33.812 -5.715 -24.359 1 94.12 296 LYS B N 1
ATOM 7278 C CA . LYS B 1 296 ? 34.906 -6.637 -24.656 1 94.12 296 LYS B CA 1
ATOM 7279 C C . LYS B 1 296 ? 34.875 -7.082 -26.109 1 94.12 296 LYS B C 1
ATOM 7281 O O . LYS B 1 296 ? 35.656 -7.965 -26.516 1 94.12 296 LYS B O 1
ATOM 7286 N N . GLY B 1 297 ? 34 -6.586 -26.828 1 92.62 297 GLY B N 1
ATOM 7287 C CA . GLY B 1 297 ? 34 -6.797 -28.266 1 92.62 297 GLY B CA 1
ATOM 7288 C C . GLY B 1 297 ? 33.188 -8.008 -28.672 1 92.62 297 GLY B C 1
ATOM 7289 O O . GLY B 1 297 ? 33.094 -8.32 -29.859 1 92.62 297 GLY B O 1
ATOM 7290 N N . LYS B 1 298 ? 32.625 -8.695 -27.703 1 93.69 298 LYS B N 1
ATOM 7291 C CA . LYS B 1 298 ? 31.828 -9.875 -28.047 1 93.69 298 LYS B CA 1
ATOM 7292 C C . LYS B 1 298 ? 30.703 -10.078 -27.047 1 93.69 298 LYS B C 1
ATOM 7294 O O . LYS B 1 298 ? 30.797 -9.641 -25.891 1 93.69 298 LYS B O 1
ATOM 7299 N N . ASP B 1 299 ? 29.625 -10.68 -27.516 1 95.75 299 ASP B N 1
ATOM 7300 C CA . ASP B 1 299 ? 28.547 -11.125 -26.625 1 95.75 299 ASP B CA 1
ATOM 7301 C C . ASP B 1 299 ? 28.891 -12.469 -25.984 1 95.75 299 ASP B C 1
ATOM 7303 O O . ASP B 1 299 ? 28.875 -13.5 -26.656 1 95.75 299 ASP B O 1
ATOM 7307 N N . THR B 1 300 ? 29.078 -12.461 -24.688 1 95.88 300 THR B N 1
ATOM 7308 C CA . THR B 1 300 ? 29.438 -13.688 -23.984 1 95.88 300 THR B CA 1
ATOM 7309 C C . THR B 1 300 ? 28.172 -14.453 -23.578 1 95.88 300 THR B C 1
ATOM 7311 O O . THR B 1 300 ? 28.25 -15.594 -23.125 1 95.88 300 THR B O 1
ATOM 7314 N N . GLY B 1 301 ? 27.078 -13.82 -23.703 1 95.88 301 GLY B N 1
ATOM 7315 C CA . GLY B 1 301 ? 25.828 -14.422 -23.266 1 95.88 301 GLY B CA 1
ATOM 7316 C C . GLY B 1 301 ? 25.469 -14.039 -21.844 1 95.88 301 GLY B C 1
ATOM 7317 O O . GLY B 1 301 ? 24.328 -14.281 -21.406 1 95.88 301 GLY B O 1
ATOM 7318 N N . ASP B 1 302 ? 26.406 -13.438 -21.094 1 96.19 302 ASP B N 1
ATOM 7319 C CA . ASP B 1 302 ? 26.25 -13 -19.719 1 96.19 302 ASP B CA 1
ATOM 7320 C C . ASP B 1 302 ? 26.234 -11.477 -19.625 1 96.19 302 ASP B C 1
ATOM 7322 O O . ASP B 1 302 ? 27.234 -10.82 -19.906 1 96.19 302 ASP B O 1
ATOM 7326 N N . SER B 1 303 ? 25.141 -10.938 -19.141 1 95.88 303 SER B N 1
ATOM 7327 C CA . SER B 1 303 ? 24.969 -9.484 -19.172 1 95.88 303 SER B CA 1
ATOM 7328 C C . SER B 1 303 ? 25.844 -8.805 -18.125 1 95.88 303 SER B C 1
ATOM 7330 O O . SER B 1 303 ? 26 -7.582 -18.141 1 95.88 303 SER B O 1
ATOM 7332 N N . ARG B 1 304 ? 26.578 -9.539 -17.281 1 94.88 304 ARG B N 1
ATOM 7333 C CA . ARG B 1 304 ? 27.562 -8.961 -16.375 1 94.88 304 ARG B CA 1
ATOM 7334 C C . ARG B 1 304 ? 28.781 -8.453 -17.141 1 94.88 304 ARG B C 1
ATOM 7336 O O . ARG B 1 304 ? 29.547 -7.625 -16.641 1 94.88 304 ARG B O 1
ATOM 7343 N N . ASP B 1 305 ? 28.844 -8.891 -18.344 1 96.12 305 ASP B N 1
ATOM 7344 C CA . ASP B 1 305 ? 29.922 -8.461 -19.234 1 96.12 305 ASP B CA 1
ATOM 7345 C C . ASP B 1 305 ? 29.406 -7.477 -20.281 1 96.12 305 ASP B C 1
ATOM 7347 O O . ASP B 1 305 ? 30.078 -7.215 -21.281 1 96.12 305 ASP B O 1
ATOM 7351 N N . ALA B 1 306 ? 28.219 -7.02 -20.125 1 97.44 306 ALA B N 1
ATOM 7352 C CA . ALA B 1 306 ? 27.609 -6.117 -21.094 1 97.44 306 ALA B CA 1
ATOM 7353 C C . ALA B 1 306 ? 27.156 -4.816 -20.438 1 97.44 306 ALA B C 1
ATOM 7355 O O . ALA B 1 306 ? 27.172 -4.707 -19.203 1 97.44 306 ALA B O 1
ATOM 7356 N N . ASN B 1 307 ? 26.797 -3.824 -21.188 1 97.88 307 ASN B N 1
ATOM 7357 C CA . ASN B 1 307 ? 26.438 -2.508 -20.688 1 97.88 307 ASN B CA 1
ATOM 7358 C C . ASN B 1 307 ? 24.938 -2.262 -20.797 1 97.88 307 ASN B C 1
ATOM 7360 O O . ASN B 1 307 ? 24.5 -1.174 -21.188 1 97.88 307 ASN B O 1
ATOM 7364 N N . PHE B 1 308 ? 24.141 -3.199 -20.547 1 97.88 308 PHE B N 1
ATOM 7365 C CA . PHE B 1 308 ? 22.688 -3.086 -20.5 1 97.88 308 PHE B CA 1
ATOM 7366 C C . PHE B 1 308 ? 22.094 -4.121 -19.562 1 97.88 308 PHE B C 1
ATOM 7368 O O . PHE B 1 308 ? 22.766 -5.086 -19.188 1 97.88 308 PHE B O 1
ATOM 7375 N N . GLU B 1 309 ? 20.906 -3.898 -19.109 1 97.94 309 GLU B N 1
ATOM 7376 C CA . GLU B 1 309 ? 20.219 -4.789 -18.172 1 97.94 309 GLU B CA 1
ATOM 7377 C C . GLU B 1 309 ? 19.391 -5.832 -18.906 1 97.94 309 GLU B C 1
ATOM 7379 O O . GLU B 1 309 ? 18.922 -5.582 -20.031 1 97.94 309 GLU B O 1
ATOM 7384 N N . THR B 1 310 ? 19.25 -7 -18.297 1 98.25 310 THR B N 1
ATOM 7385 C CA . THR B 1 310 ? 18.531 -8.117 -18.891 1 98.25 310 THR B CA 1
ATOM 7386 C C . THR B 1 310 ? 17.672 -8.812 -17.828 1 98.25 310 THR B C 1
ATOM 7388 O O . THR B 1 310 ? 17.75 -8.492 -16.641 1 98.25 310 THR B O 1
ATOM 7391 N N . PHE B 1 311 ? 16.719 -9.609 -18.312 1 96.94 311 PHE B N 1
ATOM 7392 C CA . PHE B 1 311 ? 16.188 -10.594 -17.375 1 96.94 311 PHE B CA 1
ATOM 7393 C C . PHE B 1 311 ? 17.312 -11.5 -16.844 1 96.94 311 PHE B C 1
ATOM 7395 O O . PHE B 1 311 ? 18.078 -12.055 -17.625 1 96.94 311 PHE B O 1
ATOM 7402 N N . ALA B 1 312 ? 17.328 -11.547 -15.562 1 96.06 312 ALA B N 1
ATOM 7403 C CA . ALA B 1 312 ? 18.453 -12.273 -14.969 1 96.06 312 ALA B CA 1
ATOM 7404 C C . ALA B 1 312 ? 19.781 -11.781 -15.531 1 96.06 312 ALA B C 1
ATOM 7406 O O . ALA B 1 312 ? 20.062 -10.578 -15.5 1 96.06 312 ALA B O 1
ATOM 7407 N N . PHE B 1 313 ? 20.625 -12.703 -16.125 1 96.75 313 PHE B N 1
ATOM 7408 C CA . PHE B 1 313 ? 21.938 -12.266 -16.609 1 96.75 313 PHE B CA 1
ATOM 7409 C C . PHE B 1 313 ? 22.141 -12.711 -18.047 1 96.75 313 PHE B C 1
ATOM 7411 O O . PHE B 1 313 ? 23.266 -12.703 -18.547 1 96.75 313 PHE B O 1
ATOM 7418 N N . THR B 1 314 ? 21.047 -13.055 -18.766 1 97.12 314 THR B N 1
ATOM 7419 C CA . THR B 1 314 ? 21.203 -13.547 -20.125 1 97.12 314 THR B CA 1
ATOM 7420 C C . THR B 1 314 ? 21.062 -12.414 -21.141 1 97.12 314 THR B C 1
ATOM 7422 O O . THR B 1 314 ? 20.047 -11.719 -21.156 1 97.12 314 THR B O 1
ATOM 7425 N N . THR B 1 315 ? 22.016 -12.258 -22.062 1 97.56 315 THR B N 1
ATOM 7426 C CA . THR B 1 315 ? 21.984 -11.188 -23.062 1 97.56 315 THR B CA 1
ATOM 7427 C C . THR B 1 315 ? 20.953 -11.492 -24.141 1 97.56 315 THR B C 1
ATOM 7429 O O . THR B 1 315 ? 20.672 -10.641 -25 1 97.56 315 THR B O 1
ATOM 7432 N N . ARG B 1 316 ? 20.25 -12.617 -24.031 1 97.31 316 ARG B N 1
ATOM 7433 C CA . ARG B 1 316 ? 19.234 -13.016 -25 1 97.31 316 ARG B CA 1
ATOM 7434 C C . ARG B 1 316 ? 17.891 -12.359 -24.672 1 97.31 316 ARG B C 1
ATOM 7436 O O . ARG B 1 316 ? 16.984 -12.383 -25.5 1 97.31 316 ARG B O 1
ATOM 7443 N N . MET B 1 317 ? 17.797 -11.758 -23.562 1 98.56 317 MET B N 1
ATOM 7444 C CA . MET B 1 317 ? 16.516 -11.211 -23.125 1 98.56 317 MET B CA 1
ATOM 7445 C C . MET B 1 317 ? 16.703 -9.82 -22.516 1 98.56 317 MET B C 1
ATOM 7447 O O . MET B 1 317 ? 16.484 -9.617 -21.328 1 98.56 317 MET B O 1
ATOM 7451 N N . PRO B 1 318 ? 17.016 -8.836 -23.391 1 98.69 318 PRO B N 1
ATOM 7452 C CA . PRO B 1 318 ? 17.188 -7.461 -22.906 1 98.69 318 PRO B CA 1
ATOM 7453 C C . PRO B 1 318 ? 15.938 -6.93 -22.203 1 98.69 318 PRO B C 1
ATOM 7455 O O . PRO B 1 318 ? 14.82 -7.18 -22.656 1 98.69 318 PRO B O 1
ATOM 7458 N N . LYS B 1 319 ? 16.125 -6.27 -21.078 1 98.69 319 LYS B N 1
ATOM 7459 C CA . LYS B 1 319 ? 15.023 -5.742 -20.266 1 98.69 319 LYS B CA 1
ATOM 7460 C C . LYS B 1 319 ? 14.414 -4.504 -20.922 1 98.69 319 LYS B C 1
ATOM 7462 O O . LYS B 1 319 ? 15.141 -3.621 -21.391 1 98.69 319 LYS B O 1
ATOM 7467 N N . LEU B 1 320 ? 13.125 -4.418 -20.953 1 98.88 320 LEU B N 1
ATOM 7468 C CA . LEU B 1 320 ? 12.391 -3.289 -21.516 1 98.88 320 LEU B CA 1
ATOM 7469 C C . LEU B 1 320 ? 12.195 -2.191 -20.469 1 98.88 320 LEU B C 1
ATOM 7471 O O . LEU B 1 320 ? 11.969 -2.48 -19.297 1 98.88 320 LEU B O 1
ATOM 7475 N N . ASN B 1 321 ? 12.32 -0.959 -20.891 1 98.75 321 ASN B N 1
ATOM 7476 C CA . ASN B 1 321 ? 12.039 0.209 -20.062 1 98.75 321 ASN B CA 1
ATOM 7477 C C . ASN B 1 321 ? 10.57 0.595 -20.125 1 98.75 321 ASN B C 1
ATOM 7479 O O . ASN B 1 321 ? 10.188 1.504 -20.859 1 98.75 321 ASN B O 1
ATOM 7483 N N . THR B 1 322 ? 9.789 0.045 -19.234 1 98.5 322 THR B N 1
ATOM 7484 C CA . THR B 1 322 ? 8.336 0.21 -19.281 1 98.5 322 THR B CA 1
ATOM 7485 C C . THR B 1 322 ? 7.934 1.592 -18.781 1 98.5 322 THR B C 1
ATOM 7487 O O . THR B 1 322 ? 6.766 1.979 -18.891 1 98.5 322 THR B O 1
ATOM 7490 N N . ALA B 1 323 ? 8.844 2.33 -18.266 1 97.31 323 ALA B N 1
ATOM 7491 C CA . ALA B 1 323 ? 8.57 3.715 -17.891 1 97.31 323 ALA B CA 1
ATOM 7492 C C . ALA B 1 323 ? 8.609 4.633 -19.109 1 97.31 323 ALA B C 1
ATOM 7494 O O . ALA B 1 323 ? 8.133 5.77 -19.047 1 97.31 323 ALA B O 1
ATOM 7495 N N . ASN B 1 324 ? 9.305 4.191 -20.188 1 98.19 324 ASN B N 1
ATOM 7496 C CA . ASN B 1 324 ? 9.297 4.934 -21.438 1 98.19 324 ASN B CA 1
ATOM 7497 C C . ASN B 1 324 ? 7.902 4.961 -22.062 1 98.19 324 ASN B C 1
ATOM 7499 O O . ASN B 1 324 ? 7.277 3.914 -22.25 1 98.19 324 ASN B O 1
ATOM 7503 N N . PRO B 1 325 ? 7.398 6.156 -22.438 1 97.38 325 PRO B N 1
ATOM 7504 C CA . PRO B 1 325 ? 6.02 6.258 -22.922 1 97.38 325 PRO B CA 1
ATOM 7505 C C . PRO B 1 325 ? 5.781 5.453 -24.203 1 97.38 325 PRO B C 1
ATOM 7507 O O . PRO B 1 325 ? 4.691 4.914 -24.391 1 97.38 325 PRO B O 1
ATOM 7510 N N . GLU B 1 326 ? 6.742 5.363 -25.062 1 98.5 326 GLU B N 1
ATOM 7511 C CA . GLU B 1 326 ? 6.586 4.609 -26.312 1 98.5 326 GLU B CA 1
ATOM 7512 C C . GLU B 1 326 ? 6.488 3.111 -26.031 1 98.5 326 GLU B C 1
ATOM 7514 O O . GLU B 1 326 ? 5.652 2.42 -26.625 1 98.5 326 GLU B O 1
ATOM 7519 N N . VAL B 1 327 ? 7.363 2.656 -25.141 1 98.75 327 VAL B N 1
ATOM 7520 C CA . VAL B 1 327 ? 7.352 1.244 -24.781 1 98.75 327 VAL B CA 1
ATOM 7521 C C . VAL B 1 327 ? 6.023 0.898 -24.109 1 98.75 327 VAL B C 1
ATOM 7523 O O . VAL B 1 327 ? 5.402 -0.116 -24.438 1 98.75 327 VAL B O 1
ATOM 7526 N N . ARG B 1 328 ? 5.652 1.772 -23.219 1 98.5 328 ARG B N 1
ATOM 7527 C CA . ARG B 1 328 ? 4.391 1.587 -22.5 1 98.5 328 ARG B CA 1
ATOM 7528 C C . ARG B 1 328 ? 3.229 1.463 -23.484 1 98.5 328 ARG B C 1
ATOM 7530 O O . ARG B 1 328 ? 2.438 0.521 -23.391 1 98.5 328 ARG B O 1
ATOM 7537 N N . GLU B 1 329 ? 3.115 2.373 -24.406 1 98.62 329 GLU B N 1
ATOM 7538 C CA . GLU B 1 329 ? 2.018 2.373 -25.359 1 98.62 329 GLU B CA 1
ATOM 7539 C C . GLU B 1 329 ? 2.059 1.131 -26.25 1 98.62 329 GLU B C 1
ATOM 7541 O O . GLU B 1 329 ? 1.02 0.532 -26.531 1 98.62 329 GLU B O 1
ATOM 7546 N N . TYR B 1 330 ? 3.213 0.799 -26.656 1 98.69 330 TYR B N 1
ATOM 7547 C CA . TYR B 1 330 ? 3.377 -0.382 -27.5 1 98.69 330 TYR B CA 1
ATOM 7548 C C . TYR B 1 330 ? 2.852 -1.628 -26.797 1 98.69 330 TYR B C 1
ATOM 7550 O O . TYR B 1 330 ? 2.047 -2.373 -27.359 1 98.69 330 TYR B O 1
ATOM 7558 N N . LEU B 1 331 ? 3.258 -1.84 -25.594 1 98.81 331 LEU B N 1
ATOM 7559 C CA . LEU B 1 331 ? 2.9 -3.045 -24.859 1 98.81 331 LEU B CA 1
ATOM 7560 C C . LEU B 1 331 ? 1.417 -3.041 -24.5 1 98.81 331 LEU B C 1
ATOM 7562 O O . LEU B 1 331 ? 0.766 -4.086 -24.516 1 98.81 331 LEU B O 1
ATOM 7566 N N . LEU B 1 332 ? 0.904 -1.893 -24.125 1 98.81 332 LEU B N 1
ATOM 7567 C CA . LEU B 1 332 ? -0.513 -1.801 -23.797 1 98.81 332 LEU B CA 1
ATOM 7568 C C . LEU B 1 332 ? -1.377 -2.078 -25.016 1 98.81 332 LEU B C 1
ATOM 7570 O O . LEU B 1 332 ? -2.445 -2.682 -24.906 1 98.81 332 LEU B O 1
ATOM 7574 N N . LYS B 1 333 ? -0.94 -1.68 -26.172 1 98.62 333 LYS B N 1
ATOM 7575 C CA . LYS B 1 333 ? -1.652 -1.979 -27.406 1 98.62 333 LYS B CA 1
ATOM 7576 C C . LYS B 1 333 ? -1.658 -3.48 -27.688 1 98.62 333 LYS B C 1
ATOM 7578 O O . LYS B 1 333 ? -2.627 -4.012 -28.234 1 98.62 333 LYS B O 1
ATOM 7583 N N . VAL B 1 334 ? -0.591 -4.098 -27.359 1 98.69 334 VAL B N 1
ATOM 7584 C CA . VAL B 1 334 ? -0.533 -5.551 -27.484 1 98.69 334 VAL B CA 1
ATOM 7585 C C . VAL B 1 334 ? -1.618 -6.188 -26.625 1 98.69 334 VAL B C 1
ATOM 7587 O O . VAL B 1 334 ? -2.385 -7.031 -27.094 1 98.69 334 VAL B O 1
ATOM 7590 N N . ALA B 1 335 ? -1.701 -5.793 -25.391 1 98.69 335 ALA B N 1
ATOM 7591 C CA . ALA B 1 335 ? -2.682 -6.344 -24.469 1 98.69 335 ALA B CA 1
ATOM 7592 C C . ALA B 1 335 ? -4.105 -6.117 -24.969 1 98.69 335 ALA B C 1
ATOM 7594 O O . ALA B 1 335 ? -4.957 -7.004 -24.859 1 98.69 335 ALA B O 1
ATOM 7595 N N . GLU B 1 336 ? -4.336 -4.973 -25.547 1 98.75 336 GLU B N 1
ATOM 7596 C CA . GLU B 1 336 ? -5.664 -4.621 -26.031 1 98.75 336 GLU B CA 1
ATOM 7597 C C . GLU B 1 336 ? -6.016 -5.426 -27.281 1 98.75 336 GLU B C 1
ATOM 7599 O O . GLU B 1 336 ? -7.156 -5.863 -27.453 1 98.75 336 GLU B O 1
ATOM 7604 N N . ARG B 1 337 ? -5.078 -5.605 -28.125 1 98.38 337 ARG B N 1
ATOM 7605 C CA . ARG B 1 337 ? -5.32 -6.246 -29.406 1 98.38 337 ARG B CA 1
ATOM 7606 C C . ARG B 1 337 ? -5.902 -7.645 -29.234 1 98.38 337 ARG B C 1
ATOM 7608 O O . ARG B 1 337 ? -6.875 -8.016 -29.891 1 98.38 337 ARG B O 1
ATOM 7615 N N . TYR B 1 338 ? -5.371 -8.383 -28.391 1 98.62 338 TYR B N 1
ATOM 7616 C CA . TYR B 1 338 ? -5.75 -9.789 -28.281 1 98.62 338 TYR B CA 1
ATOM 7617 C C . TYR B 1 338 ? -7.113 -9.93 -27.609 1 98.62 338 TYR B C 1
ATOM 7619 O O . TYR B 1 338 ? -7.809 -10.93 -27.828 1 98.62 338 TYR B O 1
ATOM 7627 N N . ILE B 1 339 ? -7.5 -8.984 -26.797 1 98.75 339 ILE B N 1
ATOM 7628 C CA . ILE B 1 339 ? -8.859 -8.969 -26.266 1 98.75 339 ILE B CA 1
ATOM 7629 C C . ILE B 1 339 ? -9.836 -8.523 -27.359 1 98.75 339 ILE B C 1
ATOM 7631 O O . ILE B 1 339 ? -10.859 -9.164 -27.578 1 98.75 339 ILE B O 1
ATOM 7635 N N . GLN B 1 340 ? -9.492 -7.488 -28.078 1 98.44 340 GLN B N 1
ATOM 7636 C CA . GLN B 1 340 ? -10.375 -6.887 -29.078 1 98.44 340 GLN B CA 1
ATOM 7637 C C . GLN B 1 340 ? -10.578 -7.82 -30.266 1 98.44 340 GLN B C 1
ATOM 7639 O O . GLN B 1 340 ? -11.703 -8.008 -30.734 1 98.44 340 GLN B O 1
ATOM 7644 N N . GLU B 1 341 ? -9.523 -8.422 -30.688 1 98.38 341 GLU B N 1
ATOM 7645 C CA . GLU B 1 341 ? -9.578 -9.164 -31.953 1 98.38 341 GLU B CA 1
ATOM 7646 C C . GLU B 1 341 ? -9.914 -10.633 -31.719 1 98.38 341 GLU B C 1
ATOM 7648 O O . GLU B 1 341 ? -10.523 -11.281 -32.562 1 98.38 341 GLU B O 1
ATOM 7653 N N . PHE B 1 342 ? -9.555 -11.203 -30.547 1 98.62 342 PHE B N 1
ATOM 7654 C CA . PHE B 1 342 ? -9.688 -12.648 -30.375 1 98.62 342 PHE B CA 1
ATOM 7655 C C . PHE B 1 342 ? -10.594 -12.969 -29.203 1 98.62 342 PHE B C 1
ATOM 7657 O O . PHE B 1 342 ? -10.992 -14.125 -29.016 1 98.62 342 PHE B O 1
ATOM 7664 N N . ASP B 1 343 ? -10.836 -12.031 -28.312 1 98.62 343 ASP B N 1
ATOM 7665 C CA . ASP B 1 343 ? -11.758 -12.148 -27.188 1 98.62 343 ASP B CA 1
ATOM 7666 C C . ASP B 1 343 ? -11.211 -13.094 -26.125 1 98.62 343 ASP B C 1
ATOM 7668 O O . ASP B 1 343 ? -11.945 -13.938 -25.594 1 98.62 343 ASP B O 1
ATOM 7672 N N . ILE B 1 344 ? -9.945 -12.992 -25.859 1 98.88 344 ILE B N 1
ATOM 7673 C CA . ILE B 1 344 ? -9.383 -13.797 -24.781 1 98.88 344 ILE B CA 1
ATOM 7674 C C . ILE B 1 344 ? -9.969 -13.352 -23.453 1 98.88 344 ILE B C 1
ATOM 7676 O O . ILE B 1 344 ? -10.555 -12.273 -23.344 1 98.88 344 ILE B O 1
ATOM 7680 N N . ASP B 1 345 ? -9.742 -14.156 -22.375 1 98.88 345 ASP B N 1
ATOM 7681 C CA . ASP B 1 345 ? -10.477 -13.945 -21.125 1 98.88 345 ASP B CA 1
ATOM 7682 C C . ASP B 1 345 ? -9.539 -13.508 -20 1 98.88 345 ASP B C 1
ATOM 7684 O O . ASP B 1 345 ? -9.977 -13.266 -18.875 1 98.88 345 ASP B O 1
ATOM 7688 N N . GLY B 1 346 ? -8.289 -13.422 -20.312 1 98.75 346 GLY B N 1
ATOM 7689 C CA . GLY B 1 346 ? -7.375 -12.984 -19.266 1 98.75 346 GLY B CA 1
ATOM 7690 C C . GLY B 1 346 ? -5.926 -12.961 -19.719 1 98.75 346 GLY B C 1
ATOM 7691 O O . GLY B 1 346 ? -5.617 -13.336 -20.859 1 98.75 346 GLY B O 1
ATOM 7692 N N . TRP B 1 347 ? -5.066 -12.445 -18.812 1 98.88 347 TRP B N 1
ATOM 7693 C CA . TRP B 1 347 ? -3.623 -12.367 -19.016 1 98.88 347 TRP B CA 1
ATOM 7694 C C . TRP B 1 347 ? -2.875 -12.914 -17.797 1 98.88 347 TRP B C 1
ATOM 7696 O O . TRP B 1 347 ? -3.105 -12.477 -16.672 1 98.88 347 TRP B O 1
ATOM 7706 N N . ARG B 1 348 ? -2.09 -13.898 -18.047 1 98.88 348 ARG B N 1
ATOM 7707 C CA . ARG B 1 348 ? -0.976 -14.195 -17.141 1 98.88 348 ARG B CA 1
ATOM 7708 C C . ARG B 1 348 ? 0.238 -13.336 -17.484 1 98.88 348 ARG B C 1
ATOM 7710 O O . ARG B 1 348 ? 0.629 -13.234 -18.641 1 98.88 348 ARG B O 1
ATOM 7717 N N . LEU B 1 349 ? 0.885 -12.711 -16.453 1 98.88 349 LEU B N 1
ATOM 7718 C CA . LEU B 1 349 ? 1.953 -11.742 -16.672 1 98.88 349 LEU B CA 1
ATOM 7719 C C . LEU B 1 349 ? 3.289 -12.281 -16.172 1 98.88 349 LEU B C 1
ATOM 7721 O O . LEU B 1 349 ? 3.496 -12.438 -14.969 1 98.88 349 LEU B O 1
ATOM 7725 N N . ASP B 1 350 ? 4.172 -12.492 -17.078 1 98.62 350 ASP B N 1
ATOM 7726 C CA . ASP B 1 350 ? 5.484 -13.07 -16.812 1 98.62 350 ASP B CA 1
ATOM 7727 C C . ASP B 1 350 ? 6.402 -12.062 -16.125 1 98.62 350 ASP B C 1
ATOM 7729 O O . ASP B 1 350 ? 6.438 -10.891 -16.5 1 98.62 350 ASP B O 1
ATOM 7733 N N . VAL B 1 351 ? 7.227 -12.508 -15.148 1 98.12 351 VAL B N 1
ATOM 7734 C CA . VAL B 1 351 ? 8.18 -11.68 -14.422 1 98.12 351 VAL B CA 1
ATOM 7735 C C . VAL B 1 351 ? 7.57 -10.305 -14.148 1 98.12 351 VAL B C 1
ATOM 7737 O O . VAL B 1 351 ? 8.195 -9.273 -14.422 1 98.12 351 VAL B O 1
ATOM 7740 N N . SER B 1 352 ? 6.398 -10.312 -13.719 1 98.38 352 SER B N 1
ATOM 7741 C CA . SER B 1 352 ? 5.645 -9.062 -13.641 1 98.38 352 SER B CA 1
ATOM 7742 C C . SER B 1 352 ? 6.078 -8.227 -12.445 1 98.38 352 SER B C 1
ATOM 7744 O O . SER B 1 352 ? 5.875 -7.012 -12.422 1 98.38 352 SER B O 1
ATOM 7746 N N . ASN B 1 353 ? 6.719 -8.836 -11.469 1 98.12 353 ASN B N 1
ATOM 7747 C CA . ASN B 1 353 ? 7.117 -8.125 -10.258 1 98.12 353 ASN B CA 1
ATOM 7748 C C . ASN B 1 353 ? 8.266 -7.156 -10.531 1 98.12 353 ASN B C 1
ATOM 7750 O O . ASN B 1 353 ? 8.539 -6.266 -9.727 1 98.12 353 ASN B O 1
ATOM 7754 N N . GLU B 1 354 ? 8.977 -7.309 -11.641 1 98.38 354 GLU B N 1
ATOM 7755 C CA . GLU B 1 354 ? 10.109 -6.43 -11.93 1 98.38 354 GLU B CA 1
ATOM 7756 C C . GLU B 1 354 ? 9.672 -5.223 -12.758 1 98.38 354 GLU B C 1
ATOM 7758 O O . GLU B 1 354 ? 10.484 -4.352 -13.062 1 98.38 354 GLU B O 1
ATOM 7763 N N . ILE B 1 355 ? 8.43 -5.168 -13.117 1 98.69 355 ILE B N 1
ATOM 7764 C CA . ILE B 1 355 ? 7.891 -4.047 -13.883 1 98.69 355 ILE B CA 1
ATOM 7765 C C . ILE B 1 355 ? 7.246 -3.041 -12.93 1 98.69 355 ILE B C 1
ATOM 7767 O O . ILE B 1 355 ? 6.68 -3.422 -11.906 1 98.69 355 ILE B O 1
ATOM 7771 N N . ASP B 1 356 ? 7.312 -1.826 -13.273 1 98.44 356 ASP B N 1
ATOM 7772 C CA . ASP B 1 356 ? 6.887 -0.747 -12.391 1 98.44 356 ASP B CA 1
ATOM 7773 C C . ASP B 1 356 ? 5.371 -0.766 -12.195 1 98.44 356 ASP B C 1
ATOM 7775 O O . ASP B 1 356 ? 4.629 -1.2 -13.078 1 98.44 356 ASP B O 1
ATOM 7779 N N . HIS B 1 357 ? 4.953 -0.248 -11.078 1 98.38 357 HIS B N 1
ATOM 7780 C CA . HIS B 1 357 ? 3.553 -0.248 -10.672 1 98.38 357 HIS B CA 1
ATOM 7781 C C . HIS B 1 357 ? 2.723 0.684 -11.547 1 98.38 357 HIS B C 1
ATOM 7783 O O . HIS B 1 357 ? 1.532 0.445 -11.758 1 98.38 357 HIS B O 1
ATOM 7789 N N . VAL B 1 358 ? 3.311 1.771 -12.016 1 97.88 358 VAL B N 1
ATOM 7790 C CA . VAL B 1 358 ? 2.611 2.713 -12.883 1 97.88 358 VAL B CA 1
ATOM 7791 C C . VAL B 1 358 ? 2.135 1.998 -14.148 1 97.88 358 VAL B C 1
ATOM 7793 O O . VAL B 1 358 ? 0.993 2.18 -14.578 1 97.88 358 VAL B O 1
ATOM 7796 N N . PHE B 1 359 ? 3.008 1.17 -14.688 1 98.62 359 PHE B N 1
ATOM 7797 C CA . PHE B 1 359 ? 2.67 0.406 -15.883 1 98.62 359 PHE B CA 1
ATOM 7798 C C . PHE B 1 359 ? 1.492 -0.524 -15.617 1 98.62 359 PHE B C 1
ATOM 7800 O O . PHE B 1 359 ? 0.536 -0.563 -16.391 1 98.62 359 PHE B O 1
ATOM 7807 N N . TRP B 1 360 ? 1.481 -1.269 -14.531 1 98.81 360 TRP B N 1
ATOM 7808 C CA . TRP B 1 360 ? 0.465 -2.283 -14.281 1 98.81 360 TRP B CA 1
ATOM 7809 C C . TRP B 1 360 ? -0.882 -1.64 -13.969 1 98.81 360 TRP B C 1
ATOM 7811 O O . TRP B 1 360 ? -1.933 -2.182 -14.32 1 98.81 360 TRP B O 1
ATOM 7821 N N . ARG B 1 361 ? -0.873 -0.512 -13.297 1 98.44 361 ARG B N 1
ATOM 7822 C CA . ARG B 1 361 ? -2.133 0.193 -13.086 1 98.44 361 ARG B CA 1
ATOM 7823 C C . ARG B 1 361 ? -2.77 0.588 -14.414 1 98.44 361 ARG B C 1
ATOM 7825 O O . ARG B 1 361 ? -3.982 0.45 -14.586 1 98.44 361 ARG B O 1
ATOM 7832 N N . GLU B 1 362 ? -1.945 1.097 -15.312 1 98.31 362 GLU B N 1
ATOM 7833 C CA . GLU B 1 362 ? -2.461 1.449 -16.625 1 98.31 362 GLU B CA 1
ATOM 7834 C C . GLU B 1 362 ? -2.902 0.208 -17.406 1 98.31 362 GLU B C 1
ATOM 7836 O O . GLU B 1 362 ? -3.91 0.237 -18.109 1 98.31 362 GLU B O 1
ATOM 7841 N N . PHE B 1 363 ? -2.119 -0.843 -17.266 1 98.81 363 PHE B N 1
ATOM 7842 C CA . PHE B 1 363 ? -2.465 -2.117 -17.891 1 98.81 363 PHE B CA 1
ATOM 7843 C C . PHE B 1 363 ? -3.867 -2.555 -17.484 1 98.81 363 PHE B C 1
ATOM 7845 O O . PHE B 1 363 ? -4.695 -2.873 -18.328 1 98.81 363 PHE B O 1
ATOM 7852 N N . ARG B 1 364 ? -4.191 -2.561 -16.219 1 98.69 364 ARG B N 1
ATOM 7853 C CA . ARG B 1 364 ? -5.504 -2.959 -15.734 1 98.69 364 ARG B CA 1
ATOM 7854 C C . ARG B 1 364 ? -6.598 -2.047 -16.281 1 98.69 364 ARG B C 1
ATOM 7856 O O . ARG B 1 364 ? -7.645 -2.523 -16.734 1 98.69 364 ARG B O 1
ATOM 7863 N N . ARG B 1 365 ? -6.316 -0.76 -16.188 1 97.44 365 ARG B N 1
ATOM 7864 C CA . ARG B 1 365 ? -7.316 0.197 -16.656 1 97.44 365 ARG B CA 1
ATOM 7865 C C . ARG B 1 365 ? -7.707 -0.08 -18.094 1 97.44 365 ARG B C 1
ATOM 7867 O O . ARG B 1 365 ? -8.891 -0.14 -18.422 1 97.44 365 ARG B O 1
ATOM 7874 N N . ARG B 1 366 ? -6.746 -0.296 -18.938 1 98.31 366 ARG B N 1
ATOM 7875 C CA . ARG B 1 366 ? -6.992 -0.469 -20.359 1 98.31 366 ARG B CA 1
ATOM 7876 C C . ARG B 1 366 ? -7.625 -1.826 -20.656 1 98.31 366 ARG B C 1
ATOM 7878 O O . ARG B 1 366 ? -8.531 -1.931 -21.469 1 98.31 366 ARG B O 1
ATOM 7885 N N . VAL B 1 367 ? -7.152 -2.846 -20 1 98.75 367 VAL B N 1
ATOM 7886 C CA . VAL B 1 367 ? -7.668 -4.195 -20.188 1 98.75 367 VAL B CA 1
ATOM 7887 C C . VAL B 1 367 ? -9.117 -4.273 -19.719 1 98.75 367 VAL B C 1
ATOM 7889 O O . VAL B 1 367 ? -9.992 -4.754 -20.438 1 98.75 367 VAL B O 1
ATOM 7892 N N . LYS B 1 368 ? -9.422 -3.727 -18.562 1 98.25 368 LYS B N 1
ATOM 7893 C CA . LYS B 1 368 ? -10.758 -3.818 -17.984 1 98.25 368 LYS B CA 1
ATOM 7894 C C . LYS B 1 368 ? -11.742 -2.908 -18.719 1 98.25 368 LYS B C 1
ATOM 7896 O O . LYS B 1 368 ? -12.953 -3.162 -18.719 1 98.25 368 LYS B O 1
ATOM 7901 N N . ALA B 1 369 ? -11.219 -1.831 -19.297 1 97.62 369 ALA B N 1
ATOM 7902 C CA . ALA B 1 369 ? -12.086 -0.982 -20.125 1 97.62 369 ALA B CA 1
ATOM 7903 C C . ALA B 1 369 ? -12.656 -1.755 -21.312 1 97.62 369 ALA B C 1
ATOM 7905 O O . ALA B 1 369 ? -13.789 -1.521 -21.719 1 97.62 369 ALA B O 1
ATOM 7906 N N . LEU B 1 370 ? -11.891 -2.674 -21.859 1 98.38 370 LEU B N 1
ATOM 7907 C CA . LEU B 1 370 ? -12.312 -3.465 -23.016 1 98.38 370 LEU B CA 1
ATOM 7908 C C . LEU B 1 370 ? -13.141 -4.664 -22.562 1 98.38 370 LEU B C 1
ATOM 7910 O O . LEU B 1 370 ? -14.133 -5.012 -23.219 1 98.38 370 LEU B O 1
ATOM 7914 N N . LYS B 1 371 ? -12.727 -5.258 -21.5 1 98.5 371 LYS B N 1
ATOM 7915 C CA . LYS B 1 371 ? -13.383 -6.457 -20.984 1 98.5 371 LYS B CA 1
ATOM 7916 C C . LYS B 1 371 ? -13.352 -6.488 -19.453 1 98.5 371 LYS B C 1
ATOM 7918 O O . LYS B 1 371 ? -12.438 -7.059 -18.859 1 98.5 371 LYS B O 1
ATOM 7923 N N . PRO B 1 372 ? -14.359 -6.035 -18.766 1 97.62 372 PRO B N 1
ATOM 7924 C CA . PRO B 1 372 ? -14.367 -5.832 -17.328 1 97.62 372 PRO B CA 1
ATOM 7925 C C . PRO B 1 372 ? -14.148 -7.125 -16.547 1 97.62 372 PRO B C 1
ATOM 7927 O O . PRO B 1 372 ? -13.656 -7.09 -15.414 1 97.62 372 PRO B O 1
ATOM 7930 N N . ASP B 1 373 ? -14.453 -8.25 -17.109 1 98 373 ASP B N 1
ATOM 7931 C CA . ASP B 1 373 ? -14.305 -9.492 -16.359 1 98 373 ASP B CA 1
ATOM 7932 C C . ASP B 1 373 ? -13.086 -10.281 -16.828 1 98 373 ASP B C 1
ATOM 7934 O O . ASP B 1 373 ? -12.992 -11.492 -16.609 1 98 373 ASP B O 1
ATOM 7938 N N . ALA B 1 374 ? -12.148 -9.594 -17.562 1 98.81 374 ALA B N 1
ATOM 7939 C CA . ALA B 1 374 ? -10.875 -10.227 -17.875 1 98.81 374 ALA B CA 1
ATOM 7940 C C . ALA B 1 374 ? -10.078 -10.531 -16.609 1 98.81 374 ALA B C 1
ATOM 7942 O O . ALA B 1 374 ? -10.047 -9.711 -15.68 1 98.81 374 ALA B O 1
ATOM 7943 N N . TYR B 1 375 ? -9.5 -11.695 -16.547 1 98.81 375 TYR B N 1
ATOM 7944 C CA . TYR B 1 375 ? -8.711 -12.133 -15.391 1 98.81 375 TYR B CA 1
ATOM 7945 C C . TYR B 1 375 ? -7.25 -11.727 -15.555 1 98.81 375 TYR B C 1
ATOM 7947 O O . TYR B 1 375 ? -6.621 -12.031 -16.562 1 98.81 375 TYR B O 1
ATOM 7955 N N . ILE B 1 376 ? -6.664 -10.992 -14.617 1 98.94 376 ILE B N 1
ATOM 7956 C CA . ILE B 1 376 ? -5.277 -10.539 -14.656 1 98.94 376 ILE B CA 1
ATOM 7957 C C . ILE B 1 376 ? -4.473 -11.227 -13.555 1 98.94 376 ILE B C 1
ATOM 7959 O O . ILE B 1 376 ? -4.703 -10.992 -12.367 1 98.94 376 ILE B O 1
ATOM 7963 N N . VAL B 1 377 ? -3.498 -12.07 -13.914 1 98.88 377 VAL B N 1
ATOM 7964 C CA . VAL B 1 377 ? -2.732 -12.891 -12.984 1 98.88 377 VAL B CA 1
ATOM 7965 C C . VAL B 1 377 ? -1.244 -12.578 -13.117 1 98.88 377 VAL B C 1
ATOM 7967 O O . VAL B 1 377 ? -0.656 -12.789 -14.18 1 98.88 377 VAL B O 1
ATOM 7970 N N . GLY B 1 378 ? -0.63 -12.086 -12.047 1 98.75 378 GLY B N 1
ATOM 7971 C CA . GLY B 1 378 ? 0.798 -11.812 -12.078 1 98.75 378 GLY B CA 1
ATOM 7972 C C . GLY B 1 378 ? 1.64 -12.984 -11.602 1 98.75 378 GLY B C 1
ATOM 7973 O O . GLY B 1 378 ? 1.241 -13.711 -10.688 1 98.75 378 GLY B O 1
ATOM 7974 N N . GLU B 1 379 ? 2.754 -13.133 -12.188 1 98.38 379 GLU B N 1
ATOM 7975 C CA . GLU B 1 379 ? 3.729 -14.078 -11.656 1 98.38 379 GLU B CA 1
ATOM 7976 C C . GLU B 1 379 ? 4.543 -13.453 -10.523 1 98.38 379 GLU B C 1
ATOM 7978 O O . GLU B 1 379 ? 5.547 -12.781 -10.773 1 98.38 379 GLU B O 1
ATOM 7983 N N . ILE B 1 380 ? 4.164 -13.711 -9.383 1 97.06 380 ILE B N 1
ATOM 7984 C CA . ILE B 1 380 ? 4.844 -13.258 -8.18 1 97.06 380 ILE B CA 1
ATOM 7985 C C . ILE B 1 380 ? 4.988 -14.414 -7.195 1 97.06 380 ILE B C 1
ATOM 7987 O O . ILE B 1 380 ? 3.992 -14.977 -6.738 1 97.06 380 ILE B O 1
ATOM 7991 N N . TRP B 1 381 ? 6.188 -14.672 -6.832 1 95 381 TRP B N 1
ATOM 7992 C CA . TRP B 1 381 ? 6.496 -15.852 -6.027 1 95 381 TRP B CA 1
ATOM 7993 C C . TRP B 1 381 ? 6.539 -15.5 -4.543 1 95 381 TRP B C 1
ATOM 7995 O O . TRP B 1 381 ? 6.773 -16.375 -3.701 1 95 381 TRP B O 1
ATOM 8005 N N . HIS B 1 382 ? 6.449 -14.25 -4.195 1 95.06 382 HIS B N 1
ATOM 8006 C CA . HIS B 1 382 ? 6.617 -13.719 -2.846 1 95.06 382 HIS B CA 1
ATOM 8007 C C . HIS B 1 382 ? 5.422 -12.867 -2.436 1 95.06 382 HIS B C 1
ATOM 8009 O O . HIS B 1 382 ? 4.383 -12.891 -3.1 1 95.06 382 HIS B O 1
ATOM 8015 N N . ASP B 1 383 ? 5.516 -12.25 -1.266 1 95.56 383 ASP B N 1
ATOM 8016 C CA . ASP B 1 383 ? 4.449 -11.367 -0.81 1 95.56 383 ASP B CA 1
ATOM 8017 C C . ASP B 1 383 ? 4.008 -10.422 -1.924 1 95.56 383 ASP B C 1
ATOM 8019 O O . ASP B 1 383 ? 4.805 -9.617 -2.42 1 95.56 383 ASP B O 1
ATOM 8023 N N . ALA B 1 384 ? 2.705 -10.484 -2.266 1 97.5 384 ALA B N 1
ATOM 8024 C CA . ALA B 1 384 ? 2.232 -9.781 -3.455 1 97.5 384 ALA B CA 1
ATOM 8025 C C . ALA B 1 384 ? 1.23 -8.688 -3.086 1 97.5 384 ALA B C 1
ATOM 8027 O O . ALA B 1 384 ? 0.517 -8.172 -3.949 1 97.5 384 ALA B O 1
ATOM 8028 N N . MET B 1 385 ? 1.126 -8.289 -1.854 1 97.19 385 MET B N 1
ATOM 8029 C CA . MET B 1 385 ? 0.115 -7.34 -1.398 1 97.19 385 MET B CA 1
ATOM 8030 C C . MET B 1 385 ? 0.181 -6.051 -2.205 1 97.19 385 MET B C 1
ATOM 8032 O O . MET B 1 385 ? -0.853 -5.508 -2.604 1 97.19 385 MET B O 1
ATOM 8036 N N . PRO B 1 386 ? 1.371 -5.551 -2.559 1 97.5 386 PRO B N 1
ATOM 8037 C CA . PRO B 1 386 ? 1.422 -4.293 -3.305 1 97.5 386 PRO B CA 1
ATOM 8038 C C . PRO B 1 386 ? 0.708 -4.375 -4.652 1 97.5 386 PRO B C 1
ATOM 8040 O O . PRO B 1 386 ? 0.267 -3.354 -5.184 1 97.5 386 PRO B O 1
ATOM 8043 N N . TRP B 1 387 ? 0.528 -5.555 -5.23 1 98.38 387 TRP B N 1
ATOM 8044 C CA . TRP B 1 387 ? -0.094 -5.719 -6.543 1 98.38 387 TRP B CA 1
ATOM 8045 C C . TRP B 1 387 ? -1.565 -6.094 -6.402 1 98.38 387 TRP B C 1
ATOM 8047 O O . TRP B 1 387 ? -2.312 -6.082 -7.383 1 98.38 387 TRP B O 1
ATOM 8057 N N . LEU B 1 388 ? -1.987 -6.406 -5.168 1 98.19 388 LEU B N 1
ATOM 8058 C CA . LEU B 1 388 ? -3.307 -7 -4.973 1 98.19 388 LEU B CA 1
ATOM 8059 C C . LEU B 1 388 ? -4.215 -6.055 -4.191 1 98.19 388 LEU B C 1
ATOM 8061 O O . LEU B 1 388 ? -5.086 -6.5 -3.443 1 98.19 388 LEU B O 1
ATOM 8065 N N . ARG B 1 389 ? -3.979 -4.785 -4.383 1 97.25 389 ARG B N 1
ATOM 8066 C CA . ARG B 1 389 ? -4.754 -3.795 -3.643 1 97.25 389 ARG B CA 1
ATOM 8067 C C . ARG B 1 389 ? -5.988 -3.369 -4.43 1 97.25 389 ARG B C 1
ATOM 8069 O O . ARG B 1 389 ? -6.684 -2.428 -4.043 1 97.25 389 ARG B O 1
ATOM 8076 N N . GLY B 1 390 ? -6.227 -3.945 -5.586 1 96.81 390 GLY B N 1
ATOM 8077 C CA . GLY B 1 390 ? -7.434 -3.689 -6.352 1 96.81 390 GLY B CA 1
ATOM 8078 C C . GLY B 1 390 ? -7.188 -2.846 -7.59 1 96.81 390 GLY B C 1
ATOM 8079 O O . GLY B 1 390 ? -8.07 -2.711 -8.438 1 96.81 390 GLY B O 1
ATOM 8080 N N . ASP B 1 391 ? -6.012 -2.352 -7.758 1 97.69 391 ASP B N 1
ATOM 8081 C CA . ASP B 1 391 ? -5.754 -1.406 -8.836 1 97.69 391 ASP B CA 1
ATOM 8082 C C . ASP B 1 391 ? -4.789 -1.998 -9.867 1 97.69 391 ASP B C 1
ATOM 8084 O O . ASP B 1 391 ? -4.473 -1.356 -10.867 1 97.69 391 ASP B O 1
ATOM 8088 N N . GLN B 1 392 ? -4.297 -3.254 -9.656 1 98.44 392 GLN B N 1
ATOM 8089 C CA . GLN B 1 392 ? -3.352 -3.869 -10.578 1 98.44 392 GLN B CA 1
ATOM 8090 C C . GLN B 1 392 ? -3.777 -5.289 -10.938 1 98.44 392 GLN B C 1
ATOM 8092 O O . GLN B 1 392 ? -4.613 -5.488 -11.82 1 98.44 392 GLN B O 1
ATOM 8097 N N . TYR B 1 393 ? -3.537 -6.281 -10.094 1 98.75 393 TYR B N 1
ATOM 8098 C CA . TYR B 1 393 ? -3.818 -7.676 -10.422 1 98.75 393 TYR B CA 1
ATOM 8099 C C . TYR B 1 393 ? -5.094 -8.148 -9.734 1 98.75 393 TYR B C 1
ATOM 8101 O O . TYR B 1 393 ? -5.527 -7.562 -8.742 1 98.75 393 TYR B O 1
ATOM 8109 N N . ASP B 1 394 ? -5.695 -9.188 -10.336 1 98.62 394 ASP B N 1
ATOM 8110 C CA . ASP B 1 394 ? -6.785 -9.914 -9.703 1 98.62 394 ASP B CA 1
ATOM 8111 C C . ASP B 1 394 ? -6.25 -11.047 -8.828 1 98.62 394 ASP B C 1
ATOM 8113 O O . ASP B 1 394 ? -6.898 -11.453 -7.859 1 98.62 394 ASP B O 1
ATOM 8117 N N . ALA B 1 395 ? -5.113 -11.555 -9.211 1 98.38 395 ALA B N 1
ATOM 8118 C CA . ALA B 1 395 ? -4.48 -12.672 -8.523 1 98.38 395 ALA B CA 1
ATOM 8119 C C . ALA B 1 395 ? -3.008 -12.789 -8.914 1 98.38 395 ALA B C 1
ATOM 8121 O O . ALA B 1 395 ? -2.514 -12.023 -9.742 1 98.38 395 ALA B O 1
ATOM 8122 N N . VAL B 1 396 ? -2.342 -13.648 -8.227 1 98 396 VAL B N 1
ATOM 8123 C CA . VAL B 1 396 ? -0.985 -14.047 -8.586 1 98 396 VAL B CA 1
ATOM 8124 C C . VAL B 1 396 ? -0.9 -15.57 -8.656 1 98 396 VAL B C 1
ATOM 8126 O O . VAL B 1 396 ? -1.788 -16.266 -8.164 1 98 396 VAL B O 1
ATOM 8129 N N . MET B 1 397 ? 0.127 -16.031 -9.383 1 97.5 397 MET B N 1
ATOM 8130 C CA . MET B 1 397 ? 0.404 -17.469 -9.289 1 97.5 397 MET B CA 1
ATOM 8131 C C . MET B 1 397 ? 0.821 -17.844 -7.871 1 97.5 397 MET B C 1
ATOM 8133 O O . MET B 1 397 ? 1.992 -17.719 -7.508 1 97.5 397 MET B O 1
ATOM 8137 N N . ASN B 1 398 ? -0.074 -18.281 -7.121 1 96.25 398 ASN B N 1
ATOM 8138 C CA . ASN B 1 398 ? 0.025 -18.391 -5.668 1 96.25 398 ASN B CA 1
ATOM 8139 C C . ASN B 1 398 ? 0.962 -19.516 -5.254 1 96.25 398 ASN B C 1
ATOM 8141 O O . ASN B 1 398 ? 0.56 -20.438 -4.527 1 96.25 398 ASN B O 1
ATOM 8145 N N . TYR B 1 399 ? 2.213 -19.406 -5.547 1 95 399 TYR B N 1
ATOM 8146 C CA . TYR B 1 399 ? 3.229 -20.422 -5.273 1 95 399 TYR B CA 1
ATOM 8147 C C . TYR B 1 399 ? 3.391 -20.641 -3.773 1 95 399 TYR B C 1
ATOM 8149 O O . TYR B 1 399 ? 3.592 -21.766 -3.322 1 95 399 TYR B O 1
ATOM 8157 N N . PRO B 1 400 ? 3.314 -19.609 -2.93 1 93.75 400 PRO B N 1
ATOM 8158 C CA . PRO B 1 400 ? 3.412 -19.859 -1.489 1 93.75 400 PRO B CA 1
ATOM 8159 C C . PRO B 1 400 ? 2.363 -20.844 -0.989 1 93.75 400 PRO B C 1
ATOM 8161 O O . PRO B 1 400 ? 2.66 -21.688 -0.138 1 93.75 400 PRO B O 1
ATOM 8164 N N . PHE B 1 401 ? 1.227 -20.812 -1.521 1 94.81 401 PHE B N 1
ATOM 8165 C CA . PHE B 1 401 ? 0.165 -21.75 -1.175 1 94.81 401 PHE B CA 1
ATOM 8166 C C . PHE B 1 401 ? 0.542 -23.172 -1.58 1 94.81 401 PHE B C 1
ATOM 8168 O O . PHE B 1 401 ? 0.446 -24.094 -0.774 1 94.81 401 PHE B O 1
ATOM 8175 N N . GLY B 1 402 ? 0.952 -23.391 -2.805 1 96.56 402 GLY B N 1
ATOM 8176 C CA . GLY B 1 402 ? 1.384 -24.703 -3.271 1 96.56 402 GLY B CA 1
ATOM 8177 C C . GLY B 1 402 ? 2.566 -25.25 -2.496 1 96.56 402 GLY B C 1
ATOM 8178 O O . GLY B 1 402 ? 2.602 -26.438 -2.164 1 96.56 402 GLY B O 1
ATOM 8179 N N . ASN B 1 403 ? 3.441 -24.359 -2.189 1 95.44 403 ASN B N 1
ATOM 8180 C CA . ASN B 1 403 ? 4.625 -24.75 -1.433 1 95.44 403 ASN B CA 1
ATOM 8181 C C . ASN B 1 403 ? 4.258 -25.203 -0.024 1 95.44 403 ASN B C 1
ATOM 8183 O O . ASN B 1 403 ? 4.906 -26.094 0.53 1 95.44 403 ASN B O 1
ATOM 8187 N N . ALA B 1 404 ? 3.275 -24.609 0.574 1 96.12 404 ALA B N 1
ATOM 8188 C CA . ALA B 1 404 ? 2.832 -25.031 1.896 1 96.12 404 ALA B CA 1
ATOM 8189 C C . ALA B 1 404 ? 2.367 -26.484 1.867 1 96.12 404 ALA B C 1
ATOM 8191 O O . ALA B 1 404 ? 2.701 -27.281 2.76 1 96.12 404 ALA B O 1
ATOM 8192 N N . ILE B 1 405 ? 1.649 -26.859 0.85 1 97.94 405 ILE B N 1
ATOM 8193 C CA . ILE B 1 405 ? 1.167 -28.219 0.688 1 97.94 405 ILE B CA 1
ATOM 8194 C C . ILE B 1 405 ? 2.35 -29.172 0.48 1 97.94 405 ILE B C 1
ATOM 8196 O O . ILE B 1 405 ? 2.482 -30.172 1.184 1 97.94 405 ILE B O 1
ATOM 8200 N N . VAL B 1 406 ? 3.215 -28.812 -0.385 1 97.62 406 VAL B N 1
ATOM 8201 C CA . VAL B 1 406 ? 4.348 -29.641 -0.77 1 97.62 406 VAL B CA 1
ATOM 8202 C C . VAL B 1 406 ? 5.289 -29.812 0.419 1 97.62 406 VAL B C 1
ATOM 8204 O O . VAL B 1 406 ? 5.75 -30.922 0.696 1 97.62 406 VAL B O 1
ATOM 8207 N N . ASP B 1 407 ? 5.562 -28.766 1.113 1 95.5 407 ASP B N 1
ATOM 8208 C CA . ASP B 1 407 ? 6.465 -28.828 2.26 1 95.5 407 ASP B CA 1
ATOM 8209 C C . ASP B 1 407 ? 5.93 -29.75 3.342 1 95.5 407 ASP B C 1
ATOM 8211 O O . ASP B 1 407 ? 6.699 -30.484 3.975 1 95.5 407 ASP B O 1
ATOM 8215 N N . PHE B 1 408 ? 4.645 -29.734 3.566 1 97.62 408 PHE B N 1
ATOM 8216 C CA . PHE B 1 408 ? 4.02 -30.625 4.539 1 97.62 408 PHE B CA 1
ATOM 8217 C C . PHE B 1 408 ? 4.156 -32.094 4.105 1 97.62 408 PHE B C 1
ATOM 8219 O O . PHE B 1 408 ? 4.574 -32.938 4.891 1 97.62 408 PHE B O 1
ATOM 8226 N N . LEU B 1 409 ? 3.893 -32.312 2.871 1 98.19 409 LEU B N 1
ATOM 8227 C CA . LEU B 1 409 ? 3.893 -33.688 2.365 1 98.19 409 LEU B CA 1
ATOM 8228 C C . LEU B 1 409 ? 5.309 -34.25 2.303 1 98.19 409 LEU B C 1
ATOM 8230 O O . LEU B 1 409 ? 5.516 -35.469 2.449 1 98.19 409 LEU B O 1
ATOM 8234 N N . LEU B 1 410 ? 6.258 -33.344 2.145 1 96.19 410 LEU B N 1
ATOM 8235 C CA . LEU B 1 410 ? 7.656 -33.75 2.104 1 96.19 410 LEU B CA 1
ATOM 8236 C C . LEU B 1 410 ? 8.266 -33.781 3.502 1 96.19 410 LEU B C 1
ATOM 8238 O O . LEU B 1 410 ? 9.445 -34.094 3.668 1 96.19 410 LEU B O 1
ATOM 8242 N N . THR B 1 411 ? 7.559 -33.375 4.508 1 95.38 411 THR B N 1
ATOM 8243 C CA . THR B 1 411 ? 8 -33.344 5.898 1 95.38 411 THR B CA 1
ATOM 8244 C C . THR B 1 411 ? 9.258 -32.469 6.039 1 95.38 411 THR B C 1
ATOM 8246 O O . THR B 1 411 ? 10.242 -32.906 6.648 1 95.38 411 THR B O 1
ATOM 8249 N N . LYS B 1 412 ? 9.188 -31.359 5.355 1 91.5 412 LYS B N 1
ATOM 8250 C CA . LYS B 1 412 ? 10.305 -30.422 5.52 1 91.5 412 LYS B CA 1
ATOM 8251 C C . LYS B 1 412 ? 10.484 -30.031 6.98 1 91.5 412 LYS B C 1
ATOM 8253 O O . LYS B 1 412 ? 9.539 -30.125 7.773 1 91.5 412 LYS B O 1
ATOM 8258 N N . ASP B 1 413 ? 11.57 -29.562 7.336 1 86.12 413 ASP B N 1
ATOM 8259 C CA . ASP B 1 413 ? 11.922 -29.297 8.727 1 86.12 413 ASP B CA 1
ATOM 8260 C C . ASP B 1 413 ? 10.969 -28.266 9.344 1 86.12 413 ASP B C 1
ATOM 8262 O O . ASP B 1 413 ? 10.641 -28.359 10.531 1 86.12 413 ASP B O 1
ATOM 8266 N N . TRP B 1 414 ? 10.492 -27.422 8.617 1 86.44 414 TRP B N 1
ATOM 8267 C CA . TRP B 1 414 ? 9.633 -26.375 9.141 1 86.44 414 TRP B CA 1
ATOM 8268 C C . TRP B 1 414 ? 8.156 -26.75 9.008 1 86.44 414 TRP B C 1
ATOM 8270 O O . TRP B 1 414 ? 7.277 -25.953 9.344 1 86.44 414 TRP B O 1
ATOM 8280 N N . SER B 1 415 ? 7.906 -27.906 8.5 1 93.19 415 SER B N 1
ATOM 8281 C CA . SER B 1 415 ? 6.547 -28.375 8.281 1 93.19 415 SER B CA 1
ATOM 8282 C C . SER B 1 415 ? 6.445 -29.891 8.492 1 93.19 415 SER B C 1
ATOM 8284 O O . SER B 1 415 ? 5.984 -30.609 7.613 1 93.19 415 SER B O 1
ATOM 8286 N N . LYS B 1 416 ? 6.727 -30.297 9.664 1 95.06 416 LYS B N 1
ATOM 8287 C CA . LYS B 1 416 ? 6.84 -31.719 9.977 1 95.06 416 LYS B CA 1
ATOM 8288 C C . LYS B 1 416 ? 5.48 -32.312 10.32 1 95.06 416 LYS B C 1
ATOM 8290 O O . LYS B 1 416 ? 5.266 -33.531 10.172 1 95.06 416 LYS B O 1
ATOM 8295 N N . THR B 1 417 ? 4.594 -31.5 10.789 1 97.56 417 THR B N 1
ATOM 8296 C CA . THR B 1 417 ? 3.303 -31.984 11.258 1 97.56 417 THR B CA 1
ATOM 8297 C C . THR B 1 417 ? 2.16 -31.266 10.547 1 97.56 417 THR B C 1
ATOM 8299 O O . THR B 1 417 ? 2.365 -30.234 9.914 1 97.56 417 THR B O 1
ATOM 8302 N N . ALA B 1 418 ? 0.986 -31.891 10.68 1 98.12 418 ALA B N 1
ATOM 8303 C CA . ALA B 1 418 ? -0.21 -31.25 10.133 1 98.12 418 ALA B CA 1
ATOM 8304 C C . ALA B 1 418 ? -0.458 -29.891 10.797 1 98.12 418 ALA B C 1
ATOM 8306 O O . ALA B 1 418 ? -0.945 -28.969 10.156 1 98.12 418 ALA B O 1
ATOM 8307 N N . SER B 1 419 ? -0.111 -29.797 12.008 1 97.44 419 SER B N 1
ATOM 8308 C CA . SER B 1 419 ? -0.236 -28.516 12.703 1 97.44 419 SER B CA 1
ATOM 8309 C C . SER B 1 419 ? 0.627 -27.438 12.039 1 97.44 419 SER B C 1
ATOM 8311 O O . SER B 1 419 ? 0.204 -26.297 11.906 1 97.44 419 SER B O 1
ATOM 8313 N N . ASP B 1 420 ? 1.823 -27.828 11.664 1 96.06 420 ASP B N 1
ATOM 8314 C CA . ASP B 1 420 ? 2.705 -26.906 10.969 1 96.06 420 ASP B CA 1
ATOM 8315 C C . ASP B 1 420 ? 2.064 -26.406 9.672 1 96.06 420 ASP B C 1
ATOM 8317 O O . ASP B 1 420 ? 2.145 -25.219 9.352 1 96.06 420 ASP B O 1
ATOM 8321 N N . PHE B 1 421 ? 1.438 -27.312 8.984 1 97.12 421 PHE B N 1
ATOM 8322 C CA . PHE B 1 421 ? 0.746 -26.953 7.754 1 97.12 421 PHE B CA 1
ATOM 8323 C C . PHE B 1 421 ? -0.375 -25.969 8.039 1 97.12 421 PHE B C 1
ATOM 8325 O O . PHE B 1 421 ? -0.505 -24.953 7.344 1 97.12 421 PHE B O 1
ATOM 8332 N N . VAL B 1 422 ? -1.153 -26.234 9.023 1 97.44 422 VAL B N 1
ATOM 8333 C CA . VAL B 1 422 ? -2.283 -25.391 9.383 1 97.44 422 VAL B CA 1
ATOM 8334 C C . VAL B 1 422 ? -1.784 -23.984 9.75 1 97.44 422 VAL B C 1
ATOM 8336 O O . VAL B 1 422 ? -2.389 -22.984 9.367 1 97.44 422 VAL B O 1
ATOM 8339 N N . TYR B 1 423 ? -0.697 -23.953 10.477 1 96 423 TYR B N 1
ATOM 8340 C CA . TYR B 1 423 ? -0.092 -22.672 10.828 1 96 423 TYR B CA 1
ATOM 8341 C C . TYR B 1 423 ? 0.303 -21.891 9.578 1 96 423 TYR B C 1
ATOM 8343 O O . TYR B 1 423 ? 0.012 -20.703 9.461 1 96 423 TYR B O 1
ATOM 8351 N N . ARG B 1 424 ? 0.896 -22.531 8.625 1 94.94 424 ARG B N 1
ATOM 8352 C CA . ARG B 1 424 ? 1.377 -21.875 7.414 1 94.94 424 ARG B CA 1
ATOM 8353 C C . ARG B 1 424 ? 0.214 -21.391 6.551 1 94.94 424 ARG B C 1
ATOM 8355 O O . ARG B 1 424 ? 0.236 -20.281 6.039 1 94.94 424 ARG B O 1
ATOM 8362 N N . ILE B 1 425 ? -0.735 -22.234 6.391 1 95.19 425 ILE B N 1
ATOM 8363 C CA . ILE B 1 425 ? -1.867 -21.859 5.547 1 95.19 425 ILE B CA 1
ATOM 8364 C C . ILE B 1 425 ? -2.645 -20.719 6.191 1 95.19 425 ILE B C 1
ATOM 8366 O O . ILE B 1 425 ? -3.186 -19.859 5.496 1 95.19 425 ILE B O 1
ATOM 8370 N N . SER B 1 426 ? -2.734 -20.734 7.492 1 94.25 426 SER B N 1
ATOM 8371 C CA . SER B 1 426 ? -3.361 -19.641 8.211 1 94.25 426 SER B CA 1
ATOM 8372 C C . SER B 1 426 ? -2.623 -18.328 7.957 1 94.25 426 SER B C 1
ATOM 8374 O O . SER B 1 426 ? -3.248 -17.297 7.707 1 94.25 426 SER B O 1
ATOM 8376 N N . GLU B 1 427 ? -1.376 -18.375 8.031 1 93.81 427 GLU B N 1
ATOM 8377 C CA . GLU B 1 427 ? -0.55 -17.203 7.781 1 93.81 427 GLU B CA 1
ATOM 8378 C C . GLU B 1 427 ? -0.769 -16.656 6.371 1 93.81 427 GLU B C 1
ATOM 8380 O O . GLU B 1 427 ? -0.94 -15.453 6.184 1 93.81 427 GLU B O 1
ATOM 8385 N N . ILE B 1 428 ? -0.764 -17.531 5.414 1 93 428 ILE B N 1
ATOM 8386 C CA . ILE B 1 428 ? -0.949 -17.141 4.02 1 93 428 ILE B CA 1
ATOM 8387 C C . ILE B 1 428 ? -2.336 -16.531 3.832 1 93 428 ILE B C 1
ATOM 8389 O O . ILE B 1 428 ? -2.49 -15.539 3.125 1 93 428 ILE B O 1
ATOM 8393 N N . SER B 1 429 ? -3.295 -17.094 4.457 1 91.38 429 SER B N 1
ATOM 8394 C CA . SER B 1 429 ? -4.664 -16.609 4.344 1 91.38 429 SER B CA 1
ATOM 8395 C C . SER B 1 429 ? -4.805 -15.211 4.945 1 91.38 429 SER B C 1
ATOM 8397 O O . SER B 1 429 ? -5.621 -14.414 4.488 1 91.38 429 SER B O 1
ATOM 8399 N N . PHE B 1 430 ? -4.02 -14.945 5.918 1 92.12 430 PHE B N 1
ATOM 8400 C CA . PHE B 1 430 ? -4.109 -13.672 6.625 1 92.12 430 PHE B CA 1
ATOM 8401 C C . PHE B 1 430 ? -3.297 -12.602 5.91 1 92.12 430 PHE B C 1
ATOM 8403 O O . PHE B 1 430 ? -3.494 -11.406 6.141 1 92.12 430 PHE B O 1
ATOM 8410 N N . MET B 1 431 ? -2.482 -12.953 5.02 1 92.75 431 MET B N 1
ATOM 8411 C CA . MET B 1 431 ? -1.604 -12.023 4.309 1 92.75 431 MET B CA 1
ATOM 8412 C C . MET B 1 431 ? -2.4 -11.141 3.354 1 92.75 431 MET B C 1
ATOM 8414 O O . MET B 1 431 ? -1.957 -10.047 2.998 1 92.75 431 MET B O 1
ATOM 8418 N N . TYR B 1 432 ? -3.592 -11.578 2.93 1 95.94 432 TYR B N 1
ATOM 8419 C CA . TYR B 1 432 ? -4.371 -10.883 1.908 1 95.94 432 TYR B CA 1
ATOM 8420 C C . TYR B 1 432 ? -5.828 -10.75 2.332 1 95.94 432 TYR B C 1
ATOM 8422 O O . TYR B 1 432 ? -6.301 -11.492 3.193 1 95.94 432 TYR B O 1
ATOM 8430 N N . PRO B 1 433 ? -6.543 -9.789 1.713 1 96.44 433 PRO B N 1
ATOM 8431 C CA . PRO B 1 433 ? -8 -9.758 1.879 1 96.44 433 PRO B CA 1
ATOM 8432 C C . PRO B 1 433 ? -8.68 -11.031 1.387 1 96.44 433 PRO B C 1
ATOM 8434 O O . PRO B 1 433 ? -8.172 -11.688 0.47 1 96.44 433 PRO B O 1
ATOM 8437 N N . ASP B 1 434 ? -9.812 -11.32 1.891 1 93.88 434 ASP B N 1
ATOM 8438 C CA . ASP B 1 434 ? -10.531 -12.562 1.604 1 93.88 434 ASP B CA 1
ATOM 8439 C C . ASP B 1 434 ? -10.852 -12.68 0.117 1 93.88 434 ASP B C 1
ATOM 8441 O O . ASP B 1 434 ? -10.789 -13.766 -0.457 1 93.88 434 ASP B O 1
ATOM 8445 N N . ARG B 1 435 ? -11.219 -11.562 -0.489 1 94.62 435 ARG B N 1
ATOM 8446 C CA . ARG B 1 435 ? -11.609 -11.586 -1.894 1 94.62 435 ARG B CA 1
ATOM 8447 C C . ARG B 1 435 ? -10.43 -11.93 -2.787 1 94.62 435 ARG B C 1
ATOM 8449 O O . ARG B 1 435 ? -10.602 -12.523 -3.855 1 94.62 435 ARG B O 1
ATOM 8456 N N . VAL B 1 436 ? -9.242 -11.609 -2.322 1 96.69 436 VAL B N 1
ATOM 8457 C CA . VAL B 1 436 ? -8.023 -11.977 -3.039 1 96.69 436 VAL B CA 1
ATOM 8458 C C . VAL B 1 436 ? -7.824 -13.492 -2.969 1 96.69 436 VAL B C 1
ATOM 8460 O O . VAL B 1 436 ? -7.539 -14.133 -3.982 1 96.69 436 VAL B O 1
ATOM 8463 N N . ILE B 1 437 ? -8.016 -14.047 -1.806 1 95.38 437 ILE B N 1
ATOM 8464 C CA . ILE B 1 437 ? -7.859 -15.477 -1.592 1 95.38 437 ILE B CA 1
ATOM 8465 C C . ILE B 1 437 ? -8.883 -16.234 -2.43 1 95.38 437 ILE B C 1
ATOM 8467 O O . ILE B 1 437 ? -8.555 -17.25 -3.049 1 95.38 437 ILE B O 1
ATOM 8471 N N . ARG B 1 438 ? -10.062 -15.734 -2.518 1 95.12 438 ARG B N 1
ATOM 8472 C CA . ARG B 1 438 ? -11.164 -16.359 -3.246 1 95.12 438 ARG B CA 1
ATOM 8473 C C . ARG B 1 438 ? -10.844 -16.469 -4.734 1 95.12 438 ARG B C 1
ATOM 8475 O O . ARG B 1 438 ? -11.234 -17.438 -5.383 1 95.12 438 ARG B O 1
ATOM 8482 N N . SER B 1 439 ? -10.109 -15.508 -5.234 1 95.81 439 SER B N 1
ATOM 8483 C CA . SER B 1 439 ? -9.852 -15.445 -6.668 1 95.81 439 SER B CA 1
ATOM 8484 C C . SER B 1 439 ? -8.422 -15.875 -6.988 1 95.81 439 SER B C 1
ATOM 8486 O O . SER B 1 439 ? -7.961 -15.719 -8.125 1 95.81 439 SER B O 1
ATOM 8488 N N . ALA B 1 440 ? -7.758 -16.422 -6.051 1 96.5 440 ALA B N 1
ATOM 8489 C CA . ALA B 1 440 ? -6.352 -16.781 -6.215 1 96.5 440 ALA B CA 1
ATOM 8490 C C . ALA B 1 440 ? -6.184 -17.859 -7.285 1 96.5 440 ALA B C 1
ATOM 8492 O O . ALA B 1 440 ? -7.082 -18.672 -7.5 1 96.5 440 ALA B O 1
ATOM 8493 N N . PHE B 1 441 ? -5.066 -17.797 -8.023 1 98.44 441 PHE B N 1
ATOM 8494 C CA . PHE B 1 441 ? -4.629 -18.828 -8.953 1 98.44 441 PHE B CA 1
ATOM 8495 C C . PHE B 1 441 ? -3.701 -19.828 -8.266 1 98.44 441 PHE B C 1
ATOM 8497 O O . PHE B 1 441 ? -2.5 -19.578 -8.133 1 98.44 441 PHE B O 1
ATOM 8504 N N . ASN B 1 442 ? -4.223 -20.953 -7.82 1 97.94 442 ASN B N 1
ATOM 8505 C CA . ASN B 1 442 ? -3.461 -21.906 -7.023 1 97.94 442 ASN B CA 1
ATOM 8506 C C . ASN B 1 442 ? -2.922 -23.047 -7.883 1 97.94 442 ASN B C 1
ATOM 8508 O O . ASN B 1 442 ? -3.607 -23.531 -8.789 1 97.94 442 ASN B O 1
ATOM 8512 N N . LEU B 1 443 ? -1.724 -23.406 -7.637 1 98.5 443 LEU B N 1
ATOM 8513 C CA . LEU B 1 443 ? -1.069 -24.453 -8.414 1 98.5 443 LEU B CA 1
ATOM 8514 C C . LEU B 1 443 ? -0.051 -25.203 -7.566 1 98.5 443 LEU B C 1
ATOM 8516 O O . LEU B 1 443 ? 0.442 -24.672 -6.566 1 98.5 443 LEU B O 1
ATOM 8520 N N . LEU B 1 444 ? 0.228 -26.406 -7.953 1 98.44 444 LEU B N 1
ATOM 8521 C CA . LEU B 1 444 ? 1.25 -27.219 -7.309 1 98.44 444 LEU B CA 1
ATOM 8522 C C . LEU B 1 444 ? 2.51 -27.297 -8.164 1 98.44 444 LEU B C 1
ATOM 8524 O O . LEU B 1 444 ? 3.598 -27.578 -7.656 1 98.44 444 LEU B O 1
ATOM 8528 N N . ASP B 1 445 ? 2.355 -27.125 -9.391 1 97.69 445 ASP B N 1
ATOM 8529 C CA . ASP B 1 445 ? 3.457 -27.141 -10.352 1 97.69 445 ASP B CA 1
ATOM 8530 C C . ASP B 1 445 ? 3.111 -26.328 -11.602 1 97.69 445 ASP B C 1
ATOM 8532 O O . ASP B 1 445 ? 1.977 -25.875 -11.75 1 97.69 445 ASP B O 1
ATOM 8536 N N . SER B 1 446 ? 4.09 -26.031 -12.375 1 97.94 446 SER B N 1
ATOM 8537 C CA . SER B 1 446 ? 3.988 -25.297 -13.633 1 97.94 446 SER B CA 1
ATOM 8538 C C . SER B 1 446 ? 5.164 -25.609 -14.547 1 97.94 446 SER B C 1
ATOM 8540 O O . SER B 1 446 ? 5.965 -26.5 -14.266 1 97.94 446 SER B O 1
ATOM 8542 N N . HIS B 1 447 ? 5.191 -24.844 -15.617 1 97.38 447 HIS B N 1
ATOM 8543 C CA . HIS B 1 447 ? 6.285 -24.984 -16.562 1 97.38 447 HIS B CA 1
ATOM 8544 C C . HIS B 1 447 ? 7.605 -24.516 -15.969 1 97.38 447 HIS B C 1
ATOM 8546 O O . HIS B 1 447 ? 8.672 -24.734 -16.547 1 97.38 447 HIS B O 1
ATOM 8552 N N . ASP B 1 448 ? 7.586 -23.969 -14.727 1 95.12 448 ASP B N 1
ATOM 8553 C CA . ASP B 1 448 ? 8.781 -23.406 -14.109 1 95.12 448 ASP B CA 1
ATOM 8554 C C . ASP B 1 448 ? 9.211 -24.234 -12.898 1 95.12 448 ASP B C 1
ATOM 8556 O O . ASP B 1 448 ? 10.195 -23.891 -12.234 1 95.12 448 ASP B O 1
ATOM 8560 N N . THR B 1 449 ? 8.523 -25.281 -12.609 1 96.56 449 THR B N 1
ATOM 8561 C CA . THR B 1 449 ? 8.828 -26.078 -11.43 1 96.56 449 THR B CA 1
ATOM 8562 C C . THR B 1 449 ? 8.883 -27.562 -11.781 1 96.56 449 THR B C 1
ATOM 8564 O O . THR B 1 449 ? 8.438 -27.969 -12.859 1 96.56 449 THR B O 1
ATOM 8567 N N . ASP B 1 450 ? 9.422 -28.312 -10.797 1 97.5 450 ASP B N 1
ATOM 8568 C CA . ASP B 1 450 ? 9.273 -29.75 -10.93 1 97.5 450 ASP B CA 1
ATOM 8569 C C . ASP B 1 450 ? 7.797 -30.141 -11 1 97.5 450 ASP B C 1
ATOM 8571 O O . ASP B 1 450 ? 6.949 -29.516 -10.375 1 97.5 450 ASP B O 1
ATOM 8575 N N . ARG B 1 451 ? 7.539 -31.141 -11.805 1 98.38 451 ARG B N 1
ATOM 8576 C CA . ARG B 1 451 ? 6.184 -31.688 -11.781 1 98.38 451 ARG B CA 1
ATOM 8577 C C . ARG B 1 451 ? 5.883 -32.344 -10.445 1 98.38 451 ARG B C 1
ATOM 8579 O O . ARG B 1 451 ? 6.75 -33 -9.852 1 98.38 451 ARG B O 1
ATOM 8586 N N . ILE B 1 452 ? 4.734 -32.281 -10.008 1 98.19 452 ILE B N 1
ATOM 8587 C CA . ILE B 1 452 ? 4.348 -32.594 -8.633 1 98.19 452 ILE B CA 1
ATOM 8588 C C . ILE B 1 452 ? 4.559 -34.094 -8.359 1 98.19 452 ILE B C 1
ATOM 8590 O O . ILE B 1 452 ? 4.98 -34.469 -7.266 1 98.19 452 ILE B O 1
ATOM 8594 N N . VAL B 1 453 ? 4.285 -35 -9.344 1 98 453 VAL B N 1
ATOM 8595 C CA . VAL B 1 453 ? 4.449 -36.438 -9.172 1 98 453 VAL B CA 1
ATOM 8596 C C . VAL B 1 453 ? 5.922 -36.75 -8.938 1 98 453 VAL B C 1
ATOM 8598 O O . VAL B 1 453 ? 6.258 -37.594 -8.086 1 98 453 VAL B O 1
ATOM 8601 N N . HIS B 1 454 ? 6.707 -36.125 -9.742 1 97.44 454 HIS B N 1
ATOM 8602 C CA . HIS B 1 454 ? 8.148 -36.281 -9.609 1 97.44 454 HIS B CA 1
ATOM 8603 C C . HIS B 1 454 ? 8.648 -35.75 -8.273 1 97.44 454 HIS B C 1
ATOM 8605 O O . HIS B 1 454 ? 9.422 -36.406 -7.582 1 97.44 454 HIS B O 1
ATOM 8611 N N . LEU B 1 455 ? 8.25 -34.625 -7.969 1 97.44 455 LEU B N 1
ATOM 8612 C CA . LEU B 1 455 ? 8.695 -33.938 -6.762 1 97.44 455 LEU B CA 1
ATOM 8613 C C . LEU B 1 455 ? 8.336 -34.719 -5.512 1 97.44 455 LEU B C 1
ATOM 8615 O O . LEU B 1 455 ? 9.133 -34.812 -4.57 1 97.44 455 LEU B O 1
ATOM 8619 N N . LEU B 1 456 ? 7.172 -35.344 -5.508 1 97.75 456 LEU B N 1
ATOM 8620 C CA . LEU B 1 456 ? 6.672 -36.031 -4.316 1 97.75 456 LEU B CA 1
ATOM 8621 C C . LEU B 1 456 ? 7.043 -37.5 -4.332 1 97.75 456 LEU B C 1
ATOM 8623 O O . LEU B 1 456 ? 6.75 -38.25 -3.381 1 97.75 456 LEU B O 1
ATOM 8627 N N . GLY B 1 457 ? 7.633 -37.969 -5.398 1 95.06 457 GLY B N 1
ATOM 8628 C CA . GLY B 1 457 ? 8.203 -39.312 -5.461 1 95.06 457 GLY B CA 1
ATOM 8629 C C . GLY B 1 457 ? 7.176 -40.375 -5.809 1 95.06 457 GLY B C 1
ATOM 8630 O O . GLY B 1 457 ? 7.402 -41.562 -5.566 1 95.06 457 GLY B O 1
ATOM 8631 N N . GLY B 1 458 ? 5.98 -39.938 -6.309 1 94.38 458 GLY B N 1
ATOM 8632 C CA . GLY B 1 458 ? 5.059 -40.969 -6.715 1 94.38 458 GLY B CA 1
ATOM 8633 C C . GLY B 1 458 ? 3.611 -40.531 -6.734 1 94.38 458 GLY B C 1
ATOM 8634 O O . GLY B 1 458 ? 3.291 -39.438 -6.285 1 94.38 458 GLY B O 1
ATOM 8635 N N . ARG B 1 459 ? 2.748 -41.438 -7.242 1 95.88 459 ARG B N 1
ATOM 8636 C CA . ARG B 1 459 ? 1.336 -41.188 -7.488 1 95.88 459 ARG B CA 1
ATOM 8637 C C . ARG B 1 459 ? 0.562 -41.062 -6.18 1 95.88 459 ARG B C 1
ATOM 8639 O O . ARG B 1 459 ? -0.335 -40.219 -6.059 1 95.88 459 ARG B O 1
ATOM 8646 N N . ALA B 1 460 ? 0.934 -41.844 -5.25 1 95.12 460 ALA B N 1
ATOM 8647 C CA . ALA B 1 460 ? 0.186 -41.844 -3.994 1 95.12 460 ALA B CA 1
ATOM 8648 C C . ALA B 1 460 ? 0.25 -40.469 -3.312 1 95.12 460 ALA B C 1
ATOM 8650 O O . ALA B 1 460 ? -0.777 -39.938 -2.906 1 95.12 460 ALA B O 1
ATOM 8651 N N . MET B 1 461 ? 1.426 -39.938 -3.213 1 97.44 461 MET B N 1
ATOM 8652 C CA . MET B 1 461 ? 1.604 -38.656 -2.578 1 97.44 461 MET B CA 1
ATOM 8653 C C . MET B 1 461 ? 1.009 -37.531 -3.436 1 97.44 461 MET B C 1
ATOM 8655 O O . MET B 1 461 ? 0.5 -36.531 -2.91 1 97.44 461 MET B O 1
ATOM 8659 N N . ALA B 1 462 ? 1.087 -37.688 -4.715 1 98.12 462 ALA B N 1
ATOM 8660 C CA . ALA B 1 462 ? 0.489 -36.719 -5.617 1 98.12 462 ALA B CA 1
ATOM 8661 C C . ALA B 1 462 ? -1.023 -36.625 -5.426 1 98.12 462 ALA B C 1
ATOM 8663 O O . ALA B 1 462 ? -1.62 -35.562 -5.543 1 98.12 462 ALA B O 1
ATOM 8664 N N . LYS B 1 463 ? -1.619 -37.781 -5.129 1 97.75 463 LYS B N 1
ATOM 8665 C CA . LYS B 1 463 ? -3.057 -37.812 -4.867 1 97.75 463 LYS B CA 1
ATOM 8666 C C . LYS B 1 463 ? -3.408 -36.938 -3.654 1 97.75 463 LYS B C 1
ATOM 8668 O O . LYS B 1 463 ? -4.426 -36.25 -3.652 1 97.75 463 LYS B O 1
ATOM 8673 N N . LEU B 1 464 ? -2.572 -37 -2.635 1 98.19 464 LEU B N 1
ATOM 8674 C CA . LEU B 1 464 ? -2.793 -36.188 -1.451 1 98.19 464 LEU B CA 1
ATOM 8675 C C . LEU B 1 464 ? -2.713 -34.688 -1.8 1 98.19 464 LEU B C 1
ATOM 8677 O O . LEU B 1 464 ? -3.588 -33.906 -1.417 1 98.19 464 LEU B O 1
ATOM 8681 N N . ALA B 1 465 ? -1.68 -34.344 -2.531 1 98.69 465 ALA B N 1
ATOM 8682 C CA . ALA B 1 465 ? -1.455 -32.938 -2.902 1 98.69 465 ALA B CA 1
ATOM 8683 C C . ALA B 1 465 ? -2.621 -32.406 -3.723 1 98.69 465 ALA B C 1
ATOM 8685 O O . ALA B 1 465 ? -3.107 -31.312 -3.467 1 98.69 465 ALA B O 1
ATOM 8686 N N . LEU B 1 466 ? -3.039 -33.188 -4.645 1 98.69 466 LEU B N 1
ATOM 8687 C CA . LEU B 1 466 ? -4.141 -32.75 -5.508 1 98.69 466 LEU B CA 1
ATOM 8688 C C . LEU B 1 466 ? -5.438 -32.656 -4.719 1 98.69 466 LEU B C 1
ATOM 8690 O O . LEU B 1 466 ? -6.238 -31.734 -4.949 1 98.69 466 LEU B O 1
ATOM 8694 N N . THR B 1 467 ? -5.645 -33.594 -3.832 1 98.19 467 THR B N 1
ATOM 8695 C CA . THR B 1 467 ? -6.832 -33.531 -2.986 1 98.19 467 THR B CA 1
ATOM 8696 C C . THR B 1 467 ? -6.855 -32.219 -2.199 1 98.19 467 THR B C 1
ATOM 8698 O O . THR B 1 467 ? -7.887 -31.531 -2.135 1 98.19 467 THR B O 1
ATOM 8701 N N . MET B 1 468 ? -5.77 -31.844 -1.688 1 98.12 468 MET B N 1
ATOM 8702 C CA . MET B 1 468 ? -5.664 -30.594 -0.935 1 98.12 468 MET B CA 1
ATOM 8703 C C . MET B 1 468 ? -5.855 -29.391 -1.848 1 98.12 468 MET B C 1
ATOM 8705 O O . MET B 1 468 ? -6.602 -28.469 -1.516 1 98.12 468 MET B O 1
ATOM 8709 N N . LEU B 1 469 ? -5.234 -29.344 -2.994 1 98.31 469 LEU B N 1
ATOM 8710 C CA . LEU B 1 469 ? -5.367 -28.266 -3.955 1 98.31 469 LEU B CA 1
ATOM 8711 C C . LEU B 1 469 ? -6.832 -28 -4.293 1 98.31 469 LEU B C 1
ATOM 8713 O O . LEU B 1 469 ? -7.266 -26.859 -4.352 1 98.31 469 LEU B O 1
ATOM 8717 N N . PHE B 1 470 ? -7.605 -29.031 -4.461 1 97.88 470 PHE B N 1
ATOM 8718 C CA . PHE B 1 470 ? -8.953 -28.922 -5 1 97.88 470 PHE B CA 1
ATOM 8719 C C . PHE B 1 470 ? -9.961 -28.656 -3.891 1 97.88 470 PHE B C 1
ATOM 8721 O O . PHE B 1 470 ? -11.117 -28.312 -4.164 1 97.88 470 PHE B O 1
ATOM 8728 N N . THR B 1 471 ? -9.547 -28.781 -2.645 1 95.88 471 THR B N 1
ATOM 8729 C CA . THR B 1 471 ? -10.516 -28.594 -1.566 1 95.88 471 THR B CA 1
ATOM 8730 C C . THR B 1 471 ? -10.211 -27.328 -0.778 1 95.88 471 THR B C 1
ATOM 8732 O O . THR B 1 471 ? -11 -26.922 0.076 1 95.88 471 THR B O 1
ATOM 8735 N N . LEU B 1 472 ? -9.125 -26.672 -1.044 1 94.38 472 LEU B N 1
ATOM 8736 C CA . LEU B 1 472 ? -8.773 -25.406 -0.408 1 94.38 472 LEU B CA 1
ATOM 8737 C C . LEU B 1 472 ? -9.211 -24.219 -1.264 1 94.38 472 LEU B C 1
ATOM 8739 O O . LEU B 1 472 ? -9.609 -24.406 -2.416 1 94.38 472 LEU B O 1
ATOM 8743 N N . PRO B 1 473 ? -9.266 -22.953 -0.714 1 92.94 473 PRO B N 1
ATOM 8744 C CA . PRO B 1 473 ? -9.789 -21.812 -1.47 1 92.94 473 PRO B CA 1
ATOM 8745 C C . PRO B 1 473 ? -8.938 -21.469 -2.689 1 92.94 473 PRO B C 1
ATOM 8747 O O . PRO B 1 473 ? -7.797 -21.938 -2.805 1 92.94 473 PRO B O 1
ATOM 8750 N N . GLY B 1 474 ? -9.516 -20.609 -3.574 1 95.06 474 GLY B N 1
ATOM 8751 C CA . GLY B 1 474 ? -8.859 -20.234 -4.816 1 95.06 474 GLY B CA 1
ATOM 8752 C C . GLY B 1 474 ? -9.242 -21.109 -5.988 1 95.06 474 GLY B C 1
ATOM 8753 O O . GLY B 1 474 ? -9.984 -22.078 -5.828 1 95.06 474 GLY B O 1
ATOM 8754 N N . SER B 1 475 ? -8.766 -20.719 -7.152 1 97.69 475 SER B N 1
ATOM 8755 C CA . SER B 1 475 ? -9.023 -21.516 -8.344 1 97.69 475 SER B CA 1
ATOM 8756 C C . SER B 1 475 ? -7.848 -22.438 -8.656 1 97.69 475 SER B C 1
ATOM 8758 O O . SER B 1 475 ? -6.734 -21.984 -8.898 1 97.69 475 SER B O 1
ATOM 8760 N N . PRO B 1 476 ? -8.102 -23.734 -8.68 1 98.44 476 PRO B N 1
ATOM 8761 C CA . PRO B 1 476 ? -6.996 -24.672 -8.891 1 98.44 476 PRO B CA 1
ATOM 8762 C C . PRO B 1 476 ? -6.574 -24.766 -10.352 1 98.44 476 PRO B C 1
ATOM 8764 O O . PRO B 1 476 ? -7.414 -24.672 -11.25 1 98.44 476 PRO B O 1
ATOM 8767 N N . CYS B 1 477 ? -5.344 -24.953 -10.516 1 98.81 477 CYS B N 1
ATOM 8768 C CA . CYS B 1 477 ? -4.754 -25.156 -11.828 1 98.81 477 CYS B CA 1
ATOM 8769 C C . CYS B 1 477 ? -3.93 -26.438 -11.867 1 98.81 477 CYS B C 1
ATOM 8771 O O . CYS B 1 477 ? -3.117 -26.688 -10.969 1 98.81 477 CYS B O 1
ATOM 8773 N N . ILE B 1 478 ? -4.191 -27.234 -12.812 1 98.69 478 ILE B N 1
ATOM 8774 C CA . ILE B 1 478 ? -3.295 -28.359 -13.062 1 98.69 478 ILE B CA 1
ATOM 8775 C C . ILE B 1 478 ? -2.51 -28.125 -14.344 1 98.69 478 ILE B C 1
ATOM 8777 O O . ILE B 1 478 ? -2.984 -27.438 -15.25 1 98.69 478 ILE B O 1
ATOM 8781 N N . TYR B 1 479 ? -1.36 -28.641 -14.414 1 98.75 479 TYR B N 1
ATOM 8782 C CA . TYR B 1 479 ? -0.464 -28.594 -15.57 1 98.75 479 TYR B CA 1
ATOM 8783 C C . TYR B 1 479 ? -0.689 -29.797 -16.484 1 98.75 479 TYR B C 1
ATOM 8785 O O . TYR B 1 479 ? -0.859 -30.922 -16.016 1 98.75 479 TYR B O 1
ATOM 8793 N N . TYR B 1 480 ? -0.806 -29.5 -17.812 1 98.81 480 TYR B N 1
ATOM 8794 C CA . TYR B 1 480 ? -1.122 -30.609 -18.719 1 98.81 480 TYR B CA 1
ATOM 8795 C C . TYR B 1 480 ? -0.31 -31.859 -18.359 1 98.81 480 TYR B C 1
ATOM 8797 O O . TYR B 1 480 ? 0.865 -31.75 -18 1 98.81 480 TYR B O 1
ATOM 8805 N N . GLY B 1 481 ? -0.962 -32.969 -18.391 1 98.62 481 GLY B N 1
ATOM 8806 C CA . GLY B 1 481 ? -0.289 -34.219 -18.109 1 98.62 481 GLY B CA 1
ATOM 8807 C C . GLY B 1 481 ? -0.417 -34.656 -16.656 1 98.62 481 GLY B C 1
ATOM 8808 O O . GLY B 1 481 ? -0.223 -35.812 -16.328 1 98.62 481 GLY B O 1
ATOM 8809 N N . THR B 1 482 ? -0.734 -33.719 -15.805 1 98.75 482 THR B N 1
ATOM 8810 C CA . THR B 1 482 ? -0.925 -34.062 -14.406 1 98.75 482 THR B CA 1
ATOM 8811 C C . THR B 1 482 ? -1.977 -35.156 -14.258 1 98.75 482 THR B C 1
ATOM 8813 O O . THR B 1 482 ? -1.848 -36.062 -13.406 1 98.75 482 THR B O 1
ATOM 8816 N N . GLU B 1 483 ? -3.02 -35.188 -15.094 1 98.69 483 GLU B N 1
ATOM 8817 C CA . GLU B 1 483 ? -4.113 -36.125 -15.031 1 98.69 483 GLU B CA 1
ATOM 8818 C C . GLU B 1 483 ? -3.619 -37.562 -15.297 1 98.69 483 GLU B C 1
ATOM 8820 O O . GLU B 1 483 ? -4.285 -38.531 -14.945 1 98.69 483 GLU B O 1
ATOM 8825 N N . TYR B 1 484 ? -2.467 -37.656 -15.914 1 98.5 484 TYR B N 1
ATOM 8826 C CA . TYR B 1 484 ? -1.887 -38.969 -16.203 1 98.5 484 TYR B CA 1
ATOM 8827 C C . TYR B 1 484 ? -0.63 -39.188 -15.367 1 98.5 484 TYR B C 1
ATOM 8829 O O . TYR B 1 484 ? 0.179 -40.062 -15.688 1 98.5 484 TYR B O 1
ATOM 8837 N N . ALA B 1 485 ? -0.416 -38.375 -14.367 1 98.38 485 ALA B N 1
ATOM 8838 C CA . ALA B 1 485 ? 0.74 -38.438 -13.477 1 98.38 485 ALA B CA 1
ATOM 8839 C C . ALA B 1 485 ? 2.043 -38.281 -14.25 1 98.38 485 ALA B C 1
ATOM 8841 O O . ALA B 1 485 ? 3.021 -38.969 -13.992 1 98.38 485 ALA B O 1
ATOM 8842 N N . LEU B 1 486 ? 1.991 -37.406 -15.234 1 98.31 486 LEU B N 1
ATOM 8843 C CA . LEU B 1 486 ? 3.195 -37.125 -16 1 98.31 486 LEU B CA 1
ATOM 8844 C C . LEU B 1 486 ? 4.32 -36.656 -15.094 1 98.31 486 LEU B C 1
ATOM 8846 O O . LEU B 1 486 ? 4.117 -35.75 -14.281 1 98.31 486 LEU B O 1
ATOM 8850 N N . GLU B 1 487 ? 5.461 -37.25 -15.133 1 97.5 487 GLU B N 1
ATOM 8851 C CA . GLU B 1 487 ? 6.633 -36.906 -14.336 1 97.5 487 GLU B CA 1
ATOM 8852 C C . GLU B 1 487 ? 7.527 -35.938 -15.086 1 97.5 487 GLU B C 1
ATOM 8854 O O . GLU B 1 487 ? 7.332 -35.688 -16.281 1 97.5 487 GLU B O 1
ATOM 8859 N N . GLY B 1 488 ? 8.453 -35.344 -14.383 1 97.81 488 GLY B N 1
ATOM 8860 C CA . GLY B 1 488 ? 9.43 -34.406 -14.922 1 97.81 488 GLY B CA 1
ATOM 8861 C C . GLY B 1 488 ? 10.102 -33.562 -13.852 1 97.81 488 GLY B C 1
ATOM 8862 O O . GLY B 1 488 ? 9.438 -33.031 -12.977 1 97.81 488 GLY B O 1
ATOM 8863 N N . GLY B 1 489 ? 11.406 -33.5 -13.914 1 95.94 489 GLY B N 1
ATOM 8864 C CA . GLY B 1 489 ? 12.18 -32.688 -13 1 95.94 489 GLY B CA 1
ATOM 8865 C C . GLY B 1 489 ? 12.141 -31.203 -13.359 1 95.94 489 GLY B C 1
ATOM 8866 O O . GLY B 1 489 ? 11.109 -30.688 -13.797 1 95.94 489 GLY B O 1
ATOM 8867 N N . GLY B 1 490 ? 13.102 -30.453 -12.984 1 93.94 490 GLY B N 1
ATOM 8868 C CA . GLY B 1 490 ? 13.148 -29.031 -13.289 1 93.94 490 GLY B CA 1
ATOM 8869 C C . GLY B 1 490 ? 13.281 -28.734 -14.773 1 93.94 490 GLY B C 1
ATOM 8870 O O . GLY B 1 490 ? 13.531 -29.656 -15.57 1 93.94 490 GLY B O 1
ATOM 8871 N N . ASP B 1 491 ? 13.102 -27.5 -15.195 1 92.31 491 ASP B N 1
ATOM 8872 C CA . ASP B 1 491 ? 13.258 -27.047 -16.578 1 92.31 491 ASP B CA 1
ATOM 8873 C C . ASP B 1 491 ? 14.594 -27.516 -17.156 1 92.31 491 ASP B C 1
ATOM 8875 O O . ASP B 1 491 ? 15.648 -27.297 -16.562 1 92.31 491 ASP B O 1
ATOM 8879 N N . PRO B 1 492 ? 14.43 -28.203 -18.25 1 94.75 492 PRO B N 1
ATOM 8880 C CA . PRO B 1 492 ? 13.32 -28.312 -19.203 1 94.75 492 PRO B CA 1
ATOM 8881 C C . PRO B 1 492 ? 12.539 -29.609 -19.047 1 94.75 492 PRO B C 1
ATOM 8883 O O . PRO B 1 492 ? 11.57 -29.844 -19.766 1 94.75 492 PRO B O 1
ATOM 8886 N N . ASP B 1 493 ? 12.922 -30.453 -18.125 1 96.69 493 ASP B N 1
ATOM 8887 C CA . ASP B 1 493 ? 12.336 -31.781 -18 1 96.69 493 ASP B CA 1
ATOM 8888 C C . ASP B 1 493 ? 10.844 -31.703 -17.688 1 96.69 493 ASP B C 1
ATOM 8890 O O . ASP B 1 493 ? 10.078 -32.594 -18.047 1 96.69 493 ASP B O 1
ATOM 8894 N N . ASN B 1 494 ? 10.438 -30.719 -17.016 1 97.88 494 ASN B N 1
ATOM 8895 C CA . ASN B 1 494 ? 9.047 -30.516 -16.641 1 97.88 494 ASN B CA 1
ATOM 8896 C C . ASN B 1 494 ? 8.18 -30.203 -17.859 1 97.88 494 ASN B C 1
ATOM 8898 O O . ASN B 1 494 ? 6.961 -30.031 -17.734 1 97.88 494 ASN B O 1
ATOM 8902 N N . ARG B 1 495 ? 8.773 -30.156 -19.047 1 98.31 495 ARG B N 1
ATOM 8903 C CA . ARG B 1 495 ? 8.047 -29.812 -20.266 1 98.31 495 ARG B CA 1
ATOM 8904 C C . ARG B 1 495 ? 7.973 -31.016 -21.219 1 98.31 495 ARG B C 1
ATOM 8906 O O . ARG B 1 495 ? 8.047 -30.844 -22.438 1 98.31 495 ARG B O 1
ATOM 8913 N N . ARG B 1 496 ? 7.895 -32.156 -20.672 1 98.25 496 ARG B N 1
ATOM 8914 C CA . ARG B 1 496 ? 7.75 -33.375 -21.453 1 98.25 496 ARG B CA 1
ATOM 8915 C C . ARG B 1 496 ? 6.48 -33.344 -22.297 1 98.25 496 ARG B C 1
ATOM 8917 O O . ARG B 1 496 ? 5.559 -32.562 -22.016 1 98.25 496 ARG B O 1
ATOM 8924 N N . CYS B 1 497 ? 6.465 -34.188 -23.344 1 98.5 497 CYS B N 1
ATOM 8925 C CA . CYS B 1 497 ? 5.309 -34.281 -24.219 1 98.5 497 CYS B CA 1
ATOM 8926 C C . CYS B 1 497 ? 4.113 -34.875 -23.5 1 98.5 497 CYS B C 1
ATOM 8928 O O . CYS B 1 497 ? 4.27 -35.812 -22.703 1 98.5 497 CYS B O 1
ATOM 8930 N N . MET B 1 498 ? 2.949 -34.406 -23.844 1 98.69 498 MET B N 1
ATOM 8931 C CA . MET B 1 498 ? 1.686 -34.938 -23.312 1 98.69 498 MET B CA 1
ATOM 8932 C C . MET B 1 498 ? 1.507 -36.406 -23.656 1 98.69 498 MET B C 1
ATOM 8934 O O . MET B 1 498 ? 1.974 -36.844 -24.703 1 98.69 498 MET B O 1
ATOM 8938 N N . ILE B 1 499 ? 0.838 -37.125 -22.781 1 98.44 499 ILE B N 1
ATOM 8939 C CA . ILE B 1 499 ? 0.518 -38.531 -23.016 1 98.44 499 ILE B CA 1
ATOM 8940 C C . ILE B 1 499 ? -0.821 -38.625 -23.75 1 98.44 499 ILE B C 1
ATOM 8942 O O . ILE B 1 499 ? -1.868 -38.312 -23.172 1 98.44 499 ILE B O 1
ATOM 8946 N N . TRP B 1 500 ? -0.846 -39.125 -24.953 1 97.88 500 TRP B N 1
ATOM 8947 C CA . TRP B 1 500 ? -2.1 -39.281 -25.688 1 97.88 500 TRP B CA 1
ATOM 8948 C C . TRP B 1 500 ? -2.475 -40.75 -25.828 1 97.88 500 TRP B C 1
ATOM 8950 O O . TRP B 1 500 ? -3.549 -41.062 -26.328 1 97.88 500 TRP B O 1
ATOM 8960 N N . ASP B 1 501 ? -1.593 -41.625 -25.375 1 97.12 501 ASP B N 1
ATOM 8961 C CA . ASP B 1 501 ? -1.844 -43.062 -25.297 1 97.12 501 ASP B CA 1
ATOM 8962 C C . ASP B 1 501 ? -1.578 -43.594 -23.891 1 97.12 501 ASP B C 1
ATOM 8964 O O . ASP B 1 501 ? -0.657 -44.375 -23.688 1 97.12 501 ASP B O 1
ATOM 8968 N N . PRO B 1 502 ? -2.434 -43.281 -22.969 1 98 502 PRO B N 1
ATOM 8969 C CA . PRO B 1 502 ? -2.174 -43.625 -21.562 1 98 502 PRO B CA 1
ATOM 8970 C C . PRO B 1 502 ? -2.285 -45.094 -21.297 1 98 502 PRO B C 1
ATOM 8972 O O . PRO B 1 502 ? -3.1 -45.781 -21.922 1 98 502 PRO B O 1
ATOM 8975 N N . THR B 1 503 ? -1.519 -45.594 -20.344 1 97.81 503 THR B N 1
ATOM 8976 C CA . THR B 1 503 ? -1.635 -46.969 -19.812 1 97.81 503 THR B CA 1
ATOM 8977 C C . THR B 1 503 ? -2.85 -47.062 -18.891 1 97.81 503 THR B C 1
ATOM 8979 O O . THR B 1 503 ? -3.445 -46.062 -18.516 1 97.81 503 THR B O 1
ATOM 8982 N N . PRO B 1 504 ? -3.211 -48.281 -18.562 1 97.12 504 PRO B N 1
ATOM 8983 C CA . PRO B 1 504 ? -4.336 -48.438 -17.641 1 97.12 504 PRO B CA 1
ATOM 8984 C C . PRO B 1 504 ? -4.117 -47.75 -16.297 1 97.12 504 PRO B C 1
ATOM 8986 O O . PRO B 1 504 ? -5.055 -47.188 -15.734 1 97.12 504 PRO B O 1
ATOM 8989 N N . GLU B 1 505 ? -2.943 -47.75 -15.812 1 96.06 505 GLU B N 1
ATOM 8990 C CA . GLU B 1 505 ? -2.629 -47.094 -14.555 1 96.06 505 GLU B CA 1
ATOM 8991 C C . GLU B 1 505 ? -2.766 -45.594 -14.68 1 96.06 505 GLU B C 1
ATOM 8993 O O . GLU B 1 505 ? -3.242 -44.906 -13.75 1 96.06 505 GLU B O 1
ATOM 8998 N N . GLU B 1 506 ? -2.281 -45.094 -15.75 1 97.69 506 GLU B N 1
ATOM 8999 C CA . GLU B 1 506 ? -2.414 -43.656 -16.016 1 97.69 506 GLU B CA 1
ATOM 9000 C C . GLU B 1 506 ? -3.881 -43.25 -16.172 1 97.69 506 GLU B C 1
ATOM 9002 O O . GLU B 1 506 ? -4.293 -42.188 -15.688 1 97.69 506 GLU B O 1
ATOM 9007 N N . GLU B 1 507 ? -4.605 -44.094 -16.781 1 97.5 507 GLU B N 1
ATOM 9008 C CA . GLU B 1 507 ? -6.039 -43.875 -16.906 1 97.5 507 GLU B CA 1
ATOM 9009 C C . GLU B 1 507 ? -6.719 -43.875 -15.531 1 97.5 507 GLU B C 1
ATOM 9011 O O . GLU B 1 507 ? -7.68 -43.125 -15.305 1 97.5 507 GLU B O 1
ATOM 9016 N N . ALA B 1 508 ? -6.289 -44.781 -14.719 1 96.94 508 ALA B N 1
ATOM 9017 C CA . ALA B 1 508 ? -6.82 -44.812 -13.359 1 96.94 508 ALA B CA 1
ATOM 9018 C C . ALA B 1 508 ? -6.551 -43.531 -12.625 1 96.94 508 ALA B C 1
ATOM 9020 O O . ALA B 1 508 ? -7.406 -43.031 -11.891 1 96.94 508 ALA B O 1
ATOM 9021 N N . PHE B 1 509 ? -5.371 -43 -12.781 1 97.88 509 PHE B N 1
ATOM 9022 C CA . PHE B 1 509 ? -5.043 -41.719 -12.172 1 97.88 509 PHE B CA 1
ATOM 9023 C C . PHE B 1 509 ? -5.906 -40.594 -12.75 1 97.88 509 PHE B C 1
ATOM 9025 O O . PHE B 1 509 ? -6.352 -39.719 -12.016 1 97.88 509 PHE B O 1
ATOM 9032 N N . ALA B 1 510 ? -6.172 -40.656 -14 1 98.38 510 ALA B N 1
ATOM 9033 C CA . ALA B 1 510 ? -7.031 -39.688 -14.641 1 98.38 510 ALA B CA 1
ATOM 9034 C C . ALA B 1 510 ? -8.445 -39.719 -14.07 1 98.38 510 ALA B C 1
ATOM 9036 O O . ALA B 1 510 ? -9.109 -38.688 -13.93 1 98.38 510 ALA B O 1
ATOM 9037 N N . ARG B 1 511 ? -8.93 -40.938 -13.828 1 97.69 511 ARG B N 1
ATOM 9038 C CA . ARG B 1 511 ? -10.242 -41.062 -13.211 1 97.69 511 ARG B CA 1
ATOM 9039 C C . ARG B 1 511 ? -10.273 -40.406 -11.836 1 97.69 511 ARG B C 1
ATOM 9041 O O . ARG B 1 511 ? -11.258 -39.75 -11.477 1 97.69 511 ARG B O 1
ATOM 9048 N N . PHE B 1 512 ? -9.234 -40.594 -11.094 1 97.25 512 PHE B N 1
ATOM 9049 C CA . PHE B 1 512 ? -9.086 -39.938 -9.797 1 97.25 512 PHE B CA 1
ATOM 9050 C C . PHE B 1 512 ? -9.148 -38.406 -9.953 1 97.25 512 PHE B C 1
ATOM 9052 O O . PHE B 1 512 ? -9.93 -37.75 -9.273 1 97.25 512 PHE B O 1
ATOM 9059 N N . VAL B 1 513 ? -8.367 -37.875 -10.875 1 98.56 513 VAL B N 1
ATOM 9060 C CA . VAL B 1 513 ? -8.305 -36.438 -11.086 1 98.56 513 VAL B CA 1
ATOM 9061 C C . VAL B 1 513 ? -9.664 -35.906 -11.547 1 98.56 513 VAL B C 1
ATOM 9063 O O . VAL B 1 513 ? -10.133 -34.875 -11.078 1 98.56 513 VAL B O 1
ATOM 9066 N N . ARG B 1 514 ? -10.289 -36.656 -12.43 1 98.19 514 ARG B N 1
ATOM 9067 C CA . ARG B 1 514 ? -11.617 -36.281 -12.906 1 98.19 514 ARG B CA 1
ATOM 9068 C C . ARG B 1 514 ? -12.609 -36.188 -11.75 1 98.19 514 ARG B C 1
ATOM 9070 O O . ARG B 1 514 ? -13.492 -35.344 -11.742 1 98.19 514 ARG B O 1
ATOM 9077 N N . SER B 1 515 ? -12.477 -37.125 -10.867 1 97.56 515 SER B N 1
ATOM 9078 C CA . SER B 1 515 ? -13.383 -37.125 -9.719 1 97.56 515 SER B CA 1
ATOM 9079 C C . SER B 1 515 ? -13.141 -35.875 -8.844 1 97.56 515 SER B C 1
ATOM 9081 O O . SER B 1 515 ? -14.086 -35.312 -8.289 1 97.56 515 SER B O 1
ATOM 9083 N N . LEU B 1 516 ? -11.922 -35.469 -8.664 1 97.81 516 LEU B N 1
ATOM 9084 C CA . LEU B 1 516 ? -11.586 -34.25 -7.918 1 97.81 516 LEU B CA 1
ATOM 9085 C C . LEU B 1 516 ? -12.172 -33.031 -8.594 1 97.81 516 LEU B C 1
ATOM 9087 O O . LEU B 1 516 ? -12.727 -32.156 -7.922 1 97.81 516 LEU B O 1
ATOM 9091 N N . ILE B 1 517 ? -12.008 -33 -9.875 1 98.62 517 ILE B N 1
ATOM 9092 C CA . ILE B 1 517 ? -12.5 -31.844 -10.633 1 98.62 517 ILE B CA 1
ATOM 9093 C C . ILE B 1 517 ? -14.023 -31.797 -10.547 1 98.62 517 ILE B C 1
ATOM 9095 O O . ILE B 1 517 ? -14.609 -30.719 -10.359 1 98.62 517 ILE B O 1
ATOM 9099 N N . ALA B 1 518 ? -14.625 -32.938 -10.703 1 97.94 518 ALA B N 1
ATOM 9100 C CA . ALA B 1 518 ? -16.078 -33 -10.578 1 97.94 518 ALA B CA 1
ATOM 9101 C C . ALA B 1 518 ? -16.531 -32.531 -9.203 1 97.94 518 ALA B C 1
ATOM 9103 O O . ALA B 1 518 ? -17.5 -31.781 -9.094 1 97.94 518 ALA B O 1
ATOM 9104 N N . LEU B 1 519 ? -15.844 -33 -8.211 1 96.44 519 LEU B N 1
ATOM 9105 C CA . LEU B 1 519 ? -16.125 -32.562 -6.844 1 96.44 519 LEU B CA 1
ATOM 9106 C C . LEU B 1 519 ? -16.016 -31.062 -6.715 1 96.44 519 LEU B C 1
ATOM 9108 O O . LEU B 1 519 ? -16.906 -30.422 -6.152 1 96.44 519 LEU B O 1
ATOM 9112 N N . ARG B 1 520 ? -14.969 -30.484 -7.215 1 97.44 520 ARG B N 1
ATOM 9113 C CA . ARG B 1 520 ? -14.734 -29.047 -7.133 1 97.44 520 ARG B CA 1
ATOM 9114 C C . ARG B 1 520 ? -15.812 -28.266 -7.883 1 97.44 520 ARG B C 1
ATOM 9116 O O . ARG B 1 520 ? -16.297 -27.234 -7.398 1 97.44 520 ARG B O 1
ATOM 9123 N N . ARG B 1 521 ? -16.156 -28.703 -8.984 1 97.06 521 ARG B N 1
ATOM 9124 C CA . ARG B 1 521 ? -17.156 -28.016 -9.797 1 97.06 521 ARG B CA 1
ATOM 9125 C C . ARG B 1 521 ? -18.516 -28.031 -9.109 1 97.06 521 ARG B C 1
ATOM 9127 O O . ARG B 1 521 ? -19.219 -27.031 -9.094 1 97.06 521 ARG B O 1
ATOM 9134 N N . GLU B 1 522 ? -18.812 -29.125 -8.562 1 95.06 522 GLU B N 1
ATOM 9135 C CA . GLU B 1 522 ? -20.109 -29.297 -7.918 1 95.06 522 GLU B CA 1
ATOM 9136 C C . GLU B 1 522 ? -20.203 -28.453 -6.648 1 95.06 522 GLU B C 1
ATOM 9138 O O . GLU B 1 522 ? -21.266 -27.891 -6.344 1 95.06 522 GLU B O 1
ATOM 9143 N N . HIS B 1 523 ? -19.125 -28.391 -5.969 1 94.69 523 HIS B N 1
ATOM 9144 C CA . HIS B 1 523 ? -19.141 -27.734 -4.668 1 94.69 523 HIS B CA 1
ATOM 9145 C C . HIS B 1 523 ? -18.219 -26.516 -4.664 1 94.69 523 HIS B C 1
ATOM 9147 O O . HIS B 1 523 ? -17.547 -26.234 -3.664 1 94.69 523 HIS B O 1
ATOM 9153 N N . TRP B 1 524 ? -18.141 -25.812 -5.746 1 93.31 524 TRP B N 1
ATOM 9154 C CA . TRP B 1 524 ? -17.172 -24.734 -5.879 1 93.31 524 TRP B CA 1
ATOM 9155 C C . TRP B 1 524 ? -17.438 -23.625 -4.852 1 93.31 524 TRP B C 1
ATOM 9157 O O . TRP B 1 524 ? -16.5 -23.078 -4.273 1 93.31 524 TRP B O 1
ATOM 9167 N N . SER B 1 525 ? -18.703 -23.234 -4.566 1 92.88 525 SER B N 1
ATOM 9168 C CA . SER B 1 525 ? -19.016 -22.172 -3.619 1 92.88 525 SER B CA 1
ATOM 9169 C C . SER B 1 525 ? -18.609 -22.547 -2.199 1 92.88 525 SER B C 1
ATOM 9171 O O . SER B 1 525 ? -18.172 -21.703 -1.427 1 92.88 525 SER B O 1
ATOM 9173 N N . LEU B 1 526 ? -18.75 -23.828 -1.871 1 94.56 526 LEU B N 1
ATOM 9174 C CA . LEU B 1 526 ? -18.328 -24.328 -0.57 1 94.56 526 LEU B CA 1
ATOM 9175 C C . LEU B 1 526 ? -16.812 -24.234 -0.407 1 94.56 526 LEU B C 1
ATOM 9177 O O . LEU B 1 526 ? -16.328 -23.797 0.642 1 94.56 526 LEU B O 1
ATOM 9181 N N . CYS B 1 527 ? -16.109 -24.625 -1.448 1 93.19 527 CYS B N 1
ATOM 9182 C CA . CYS B 1 527 ? -14.656 -24.594 -1.404 1 93.19 527 CYS B CA 1
ATOM 9183 C C . CYS B 1 527 ? -14.141 -23.156 -1.394 1 93.19 527 CYS B C 1
ATOM 9185 O O . CYS B 1 527 ? -13.172 -22.844 -0.702 1 93.19 527 CYS B O 1
ATOM 9187 N N . ALA B 1 528 ? -14.836 -22.312 -2.09 1 91.62 528 ALA B N 1
ATOM 9188 C CA . ALA B 1 528 ? -14.375 -20.938 -2.25 1 91.62 528 ALA B CA 1
ATOM 9189 C C . ALA B 1 528 ? -14.742 -20.078 -1.033 1 91.62 528 ALA B C 1
ATOM 9191 O O . ALA B 1 528 ? -13.953 -19.25 -0.593 1 91.62 528 ALA B O 1
ATOM 9192 N N . ASP B 1 529 ? -15.891 -20.25 -0.479 1 91.56 529 ASP B N 1
ATOM 9193 C CA . ASP B 1 529 ? -16.469 -19.297 0.463 1 91.56 529 ASP B CA 1
ATOM 9194 C C . ASP B 1 529 ? -16.641 -19.922 1.844 1 91.56 529 ASP B C 1
ATOM 9196 O O . ASP B 1 529 ? -16.906 -19.219 2.82 1 91.56 529 ASP B O 1
ATOM 9200 N N . GLY B 1 530 ? -16.469 -21.172 1.918 1 93 530 GLY B N 1
ATOM 9201 C CA . GLY B 1 530 ? -16.797 -21.875 3.15 1 93 530 GLY B CA 1
ATOM 9202 C C . GLY B 1 530 ? -15.82 -21.594 4.273 1 93 530 GLY B C 1
ATOM 9203 O O . GLY B 1 530 ? -14.656 -21.297 4.023 1 93 530 GLY B O 1
ATOM 9204 N N . ARG B 1 531 ? -16.328 -21.75 5.488 1 91 531 ARG B N 1
ATOM 9205 C CA . ARG B 1 531 ? -15.469 -21.688 6.672 1 91 531 ARG B CA 1
ATOM 9206 C C . ARG B 1 531 ? -14.781 -23.031 6.914 1 91 531 ARG B C 1
ATOM 9208 O O . ARG B 1 531 ? -15.391 -24.078 6.742 1 91 531 ARG B O 1
ATOM 9215 N N . ARG B 1 532 ? -13.578 -22.984 7.309 1 93.31 532 ARG B N 1
ATOM 9216 C CA . ARG B 1 532 ? -12.805 -24.203 7.465 1 93.31 532 ARG B CA 1
ATOM 9217 C C . ARG B 1 532 ? -12.391 -24.406 8.922 1 93.31 532 ARG B C 1
ATOM 9219 O O . ARG B 1 532 ? -11.992 -23.453 9.594 1 93.31 532 ARG B O 1
ATOM 9226 N N . GLN B 1 533 ? -12.578 -25.594 9.359 1 93.56 533 GLN B N 1
ATOM 9227 C CA . GLN B 1 533 ? -12.062 -26.078 10.633 1 93.56 533 GLN B CA 1
ATOM 9228 C C . GLN B 1 533 ? -11.023 -27.188 10.422 1 93.56 533 GLN B C 1
ATOM 9230 O O . GLN B 1 533 ? -11.32 -28.203 9.797 1 93.56 533 GLN B O 1
ATOM 9235 N N . TYR B 1 534 ? -9.867 -26.953 10.93 1 96.25 534 TYR B N 1
ATOM 9236 C CA . TYR B 1 534 ? -8.781 -27.922 10.781 1 96.25 534 TYR B CA 1
ATOM 9237 C C . TYR B 1 534 ? -8.656 -28.781 12.031 1 96.25 534 TYR B C 1
ATOM 9239 O O . TYR B 1 534 ? -8.812 -28.297 13.156 1 96.25 534 TYR B O 1
ATOM 9247 N N . VAL B 1 535 ? -8.398 -30.047 11.812 1 96.69 535 VAL B N 1
ATOM 9248 C CA . VAL B 1 535 ? -8.188 -30.984 12.906 1 96.69 535 VAL B CA 1
ATOM 9249 C C . VAL B 1 535 ? -6.836 -31.688 12.727 1 96.69 535 VAL B C 1
ATOM 9251 O O . VAL B 1 535 ? -6.535 -32.219 11.656 1 96.69 535 VAL B O 1
ATOM 9254 N N . THR B 1 536 ? -6.035 -31.641 13.68 1 97.62 536 THR B N 1
ATOM 9255 C CA . THR B 1 536 ? -4.746 -32.312 13.719 1 97.62 536 THR B CA 1
ATOM 9256 C C . THR B 1 536 ? -4.645 -33.219 14.953 1 97.62 536 THR B C 1
ATOM 9258 O O . THR B 1 536 ? -5.469 -33.125 15.867 1 97.62 536 THR B O 1
ATOM 9261 N N . ASP B 1 537 ? -3.693 -34.125 14.961 1 97 537 ASP B N 1
ATOM 9262 C CA . ASP B 1 537 ? -3.5 -35.062 16.062 1 97 537 ASP B CA 1
ATOM 9263 C C . ASP B 1 537 ? -2.016 -35.281 16.344 1 97 537 ASP B C 1
ATOM 9265 O O . ASP B 1 537 ? -1.294 -35.812 15.508 1 97 537 ASP B O 1
ATOM 9269 N N . PRO B 1 538 ? -1.548 -34.969 17.516 1 95.88 538 PRO B N 1
ATOM 9270 C CA . PRO B 1 538 ? -0.134 -35.156 17.844 1 95.88 538 PRO B CA 1
ATOM 9271 C C . PRO B 1 538 ? 0.296 -36.625 17.75 1 95.88 538 PRO B C 1
ATOM 9273 O O . PRO B 1 538 ? 1.462 -36.906 17.469 1 95.88 538 PRO B O 1
ATOM 9276 N N . ALA B 1 539 ? -0.631 -37.531 18 1 96.12 539 ALA B N 1
ATOM 9277 C CA . ALA B 1 539 ? -0.312 -38.969 17.922 1 96.12 539 ALA B CA 1
ATOM 9278 C C . ALA B 1 539 ? -0.162 -39.406 16.469 1 96.12 539 ALA B C 1
ATOM 9280 O O . ALA B 1 539 ? 0.463 -40.438 16.188 1 96.12 539 ALA B O 1
ATOM 9281 N N . HIS B 1 540 ? -0.72 -38.719 15.562 1 97.12 540 HIS B N 1
ATOM 9282 C CA . HIS B 1 540 ? -0.62 -38.938 14.125 1 97.12 540 HIS B CA 1
ATOM 9283 C C . HIS B 1 540 ? -0.219 -37.656 13.406 1 97.12 540 HIS B C 1
ATOM 9285 O O . HIS B 1 540 ? -1.041 -37.031 12.727 1 97.12 540 HIS B O 1
ATOM 9291 N N . PRO B 1 541 ? 0.999 -37.281 13.438 1 96.94 541 PRO B N 1
ATOM 9292 C CA . PRO B 1 541 ? 1.449 -35.969 12.969 1 96.94 541 PRO B CA 1
ATOM 9293 C C . PRO B 1 541 ? 1.172 -35.75 11.484 1 96.94 541 PRO B C 1
ATOM 9295 O O . PRO B 1 541 ? 1.111 -34.594 11.039 1 96.94 541 PRO B O 1
ATOM 9298 N N . GLY B 1 542 ? 0.99 -36.781 10.742 1 97.94 542 GLY B N 1
ATOM 9299 C CA . GLY B 1 542 ? 0.72 -36.656 9.312 1 97.94 542 GLY B CA 1
ATOM 9300 C C . GLY B 1 542 ? -0.761 -36.625 8.992 1 97.94 542 GLY B C 1
ATOM 9301 O O . GLY B 1 542 ? -1.143 -36.469 7.828 1 97.94 542 GLY B O 1
ATOM 9302 N N . PHE B 1 543 ? -1.636 -36.656 10.039 1 98.38 543 PHE B N 1
ATOM 9303 C CA . PHE B 1 543 ? -3.078 -36.656 9.828 1 98.38 543 PHE B CA 1
ATOM 9304 C C . PHE B 1 543 ? -3.615 -35.25 9.797 1 98.38 543 PHE B C 1
ATOM 9306 O O . PHE B 1 543 ? -3.332 -34.438 10.695 1 98.38 543 PHE B O 1
ATOM 9313 N N . LEU B 1 544 ? -4.348 -34.906 8.797 1 98.56 544 LEU B N 1
ATOM 9314 C CA . LEU B 1 544 ? -5.047 -33.625 8.664 1 98.56 544 LEU B CA 1
ATOM 9315 C C . LEU B 1 544 ? -6.516 -33.844 8.328 1 98.56 544 LEU B C 1
ATOM 9317 O O . LEU B 1 544 ? -6.836 -34.5 7.336 1 98.56 544 LEU B O 1
ATOM 9321 N N . GLY B 1 545 ? -7.355 -33.406 9.188 1 97.75 545 GLY B N 1
ATOM 9322 C CA . GLY B 1 545 ? -8.773 -33.312 8.883 1 97.75 545 GLY B CA 1
ATOM 9323 C C . GLY B 1 545 ? -9.227 -31.875 8.633 1 97.75 545 GLY B C 1
ATOM 9324 O O . GLY B 1 545 ? -8.781 -30.953 9.312 1 97.75 545 GLY B O 1
ATOM 9325 N N . ILE B 1 546 ? -10.031 -31.688 7.617 1 97.12 546 ILE B N 1
ATOM 9326 C CA . ILE B 1 546 ? -10.609 -30.391 7.316 1 97.12 546 ILE B CA 1
ATOM 9327 C C . ILE B 1 546 ? -12.125 -30.516 7.191 1 97.12 546 ILE B C 1
ATOM 9329 O O . ILE B 1 546 ? -12.625 -31.312 6.406 1 97.12 546 ILE B O 1
ATOM 9333 N N . THR B 1 547 ? -12.812 -29.766 7.938 1 95.5 547 THR B N 1
ATOM 9334 C CA . THR B 1 547 ? -14.25 -29.609 7.742 1 95.5 547 THR B CA 1
ATOM 9335 C C . THR B 1 547 ? -14.586 -28.266 7.125 1 95.5 547 THR B C 1
ATOM 9337 O O . THR B 1 547 ? -14.211 -27.219 7.672 1 95.5 547 THR B O 1
ATOM 9340 N N . ILE B 1 548 ? -15.234 -28.281 6.008 1 95.88 548 ILE B N 1
ATOM 9341 C CA . ILE B 1 548 ? -15.648 -27.078 5.305 1 95.88 548 ILE B CA 1
ATOM 9342 C C . ILE B 1 548 ? -17.172 -26.922 5.391 1 95.88 548 ILE B C 1
ATOM 9344 O O . ILE B 1 548 ? -17.906 -27.828 5.004 1 95.88 548 ILE B O 1
ATOM 9348 N N . HIS B 1 549 ? -17.578 -25.766 5.867 1 93.31 549 HIS B N 1
ATOM 9349 C CA . HIS B 1 549 ? -19 -25.547 6.027 1 93.31 549 HIS B CA 1
ATOM 9350 C C . HIS B 1 549 ? -19.438 -24.266 5.34 1 93.31 549 HIS B C 1
ATOM 9352 O O . HIS B 1 549 ? -18.734 -23.25 5.391 1 93.31 549 HIS B O 1
ATOM 9358 N N . HIS B 1 550 ? -20.453 -24.328 4.664 1 89.12 550 HIS B N 1
ATOM 9359 C CA . HIS B 1 550 ? -21.141 -23.172 4.07 1 89.12 550 HIS B CA 1
ATOM 9360 C C . HIS B 1 550 ? -22.641 -23.391 4.055 1 89.12 550 HIS B C 1
ATOM 9362 O O . HIS B 1 550 ? -23.156 -24.25 3.344 1 89.12 550 HIS B O 1
ATOM 9368 N N . ASP B 1 551 ? -23.344 -22.594 4.781 1 85.31 551 ASP B N 1
ATOM 9369 C CA . ASP B 1 551 ? -24.781 -22.75 4.941 1 85.31 551 ASP B CA 1
ATOM 9370 C C . ASP B 1 551 ? -25.141 -24.172 5.406 1 85.31 551 ASP B C 1
ATOM 9372 O O . ASP B 1 551 ? -24.75 -24.578 6.5 1 85.31 551 ASP B O 1
ATOM 9376 N N . THR B 1 552 ? -25.781 -24.969 4.43 1 86.88 552 THR B N 1
ATOM 9377 C CA . THR B 1 552 ? -26.25 -26.297 4.832 1 86.88 552 THR B CA 1
ATOM 9378 C C . THR B 1 552 ? -25.281 -27.375 4.359 1 86.88 552 THR B C 1
ATOM 9380 O O . THR B 1 552 ? -25.375 -28.531 4.789 1 86.88 552 THR B O 1
ATOM 9383 N N . ASP B 1 553 ? -24.312 -27 3.627 1 90.5 553 ASP B N 1
ATOM 9384 C CA . ASP B 1 553 ? -23.422 -27.984 3.045 1 90.5 553 ASP B CA 1
ATOM 9385 C C . ASP B 1 553 ? -22.156 -28.156 3.889 1 90.5 553 ASP B C 1
ATOM 9387 O O . ASP B 1 553 ? -21.688 -27.188 4.504 1 90.5 553 ASP B O 1
ATOM 9391 N N . ARG B 1 554 ? -21.734 -29.453 3.967 1 91.88 554 ARG B N 1
ATOM 9392 C CA . ARG B 1 554 ? -20.5 -29.75 4.68 1 91.88 554 ARG B CA 1
ATOM 9393 C C . ARG B 1 554 ? -19.656 -30.75 3.891 1 91.88 554 ARG B C 1
ATOM 9395 O O . ARG B 1 554 ? -20.172 -31.688 3.289 1 91.88 554 ARG B O 1
ATOM 9402 N N . LEU B 1 555 ? -18.406 -30.469 3.805 1 93.88 555 LEU B N 1
ATOM 9403 C CA . LEU B 1 555 ? -17.406 -31.344 3.211 1 93.88 555 LEU B CA 1
ATOM 9404 C C . LEU B 1 555 ? -16.297 -31.656 4.207 1 93.88 555 LEU B C 1
ATOM 9406 O O . LEU B 1 555 ? -15.836 -30.766 4.926 1 93.88 555 LEU B O 1
ATOM 9410 N N . ARG B 1 556 ? -15.977 -32.906 4.363 1 94.94 556 ARG B N 1
ATOM 9411 C CA . ARG B 1 556 ? -14.867 -33.312 5.211 1 94.94 556 ARG B CA 1
ATOM 9412 C C . ARG B 1 556 ? -13.734 -33.906 4.383 1 94.94 556 ARG B C 1
ATOM 9414 O O . ARG B 1 556 ? -13.961 -34.781 3.541 1 94.94 556 ARG B O 1
ATOM 9421 N N . VAL B 1 557 ? -12.578 -33.469 4.613 1 97.06 557 VAL B N 1
ATOM 9422 C CA . VAL B 1 557 ? -11.383 -33.906 3.904 1 97.06 557 VAL B CA 1
ATOM 9423 C C . VAL B 1 557 ? -10.414 -34.562 4.883 1 97.06 557 VAL B C 1
ATOM 9425 O O . VAL B 1 557 ? -10.094 -34 5.93 1 97.06 557 VAL B O 1
ATOM 9428 N N . LEU B 1 558 ? -9.961 -35.75 4.574 1 97.06 558 LEU B N 1
ATOM 9429 C CA . LEU B 1 558 ? -8.977 -36.469 5.375 1 97.06 558 LEU B CA 1
ATOM 9430 C C . LEU B 1 558 ? -7.691 -36.688 4.586 1 97.06 558 LEU B C 1
ATOM 9432 O O . LEU B 1 558 ? -7.734 -37.125 3.43 1 97.06 558 LEU B O 1
ATOM 9436 N N . ILE B 1 559 ? -6.633 -36.406 5.199 1 98.12 559 ILE B N 1
ATOM 9437 C CA . ILE B 1 559 ? -5.305 -36.656 4.641 1 98.12 559 ILE B CA 1
ATOM 9438 C C . ILE B 1 559 ? -4.461 -37.438 5.629 1 98.12 559 ILE B C 1
ATOM 9440 O O . ILE B 1 559 ? -4.383 -37.094 6.809 1 98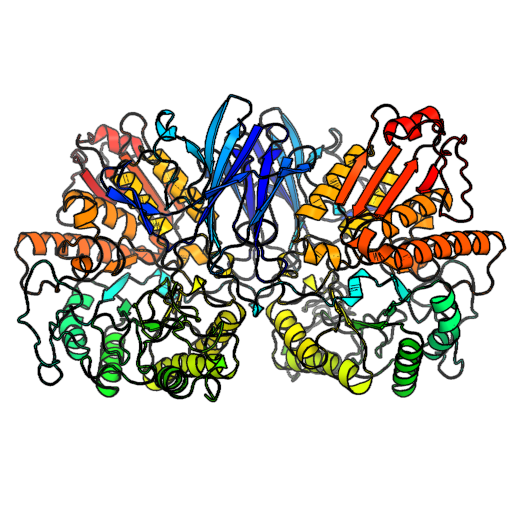.12 559 ILE B O 1
ATOM 9444 N N . ASN B 1 560 ? -3.881 -38.531 5.238 1 98 560 ASN B N 1
ATOM 9445 C CA . ASN B 1 560 ? -2.861 -39.281 5.973 1 98 560 ASN B CA 1
ATOM 9446 C C . ASN B 1 560 ? -1.542 -39.312 5.207 1 98 560 ASN B C 1
ATOM 9448 O O . ASN B 1 560 ? -1.332 -40.219 4.371 1 98 560 ASN B O 1
ATOM 9452 N N . ARG B 1 561 ? -0.7 -38.5 5.496 1 97.31 561 ARG B N 1
ATOM 9453 C CA . ARG B 1 561 ? 0.572 -38.375 4.789 1 97.31 561 ARG B CA 1
ATOM 9454 C C . ARG B 1 561 ? 1.53 -39.5 5.215 1 97.31 561 ARG B C 1
ATOM 9456 O O . ARG B 1 561 ? 2.428 -39.875 4.457 1 97.31 561 ARG B O 1
ATOM 9463 N N . ASP B 1 562 ? 1.307 -40.062 6.387 1 96.75 562 ASP B N 1
ATOM 9464 C CA . ASP B 1 562 ? 2.225 -41.062 6.938 1 96.75 562 ASP B CA 1
ATOM 9465 C C . ASP B 1 562 ? 1.948 -42.438 6.359 1 96.75 562 ASP B C 1
ATOM 9467 O O . ASP B 1 562 ? 0.941 -42.625 5.676 1 96.75 562 ASP B O 1
ATOM 9471 N N . GLU B 1 563 ? 2.846 -43.375 6.633 1 96.19 563 GLU B N 1
ATOM 9472 C CA . GLU B 1 563 ? 2.777 -44.719 6.047 1 96.19 563 GLU B CA 1
ATOM 9473 C C . GLU B 1 563 ? 1.79 -45.594 6.805 1 96.19 563 GLU B C 1
ATOM 9475 O O . GLU B 1 563 ? 1.165 -46.469 6.219 1 96.19 563 GLU B O 1
ATOM 9480 N N . LYS B 1 564 ? 1.61 -45.344 8.008 1 96.62 564 LYS B N 1
ATOM 9481 C CA . LYS B 1 564 ? 0.757 -46.156 8.844 1 96.62 564 LYS B CA 1
ATOM 9482 C C . LYS B 1 564 ? -0.714 -45.812 8.672 1 96.62 564 LYS B C 1
ATOM 9484 O O . LYS B 1 564 ? -1.078 -44.625 8.758 1 96.62 564 LYS B O 1
ATOM 9489 N N . PRO B 1 565 ? -1.54 -46.781 8.453 1 97.06 565 PRO B N 1
ATOM 9490 C CA . PRO B 1 565 ? -2.975 -46.5 8.383 1 97.06 565 PRO B CA 1
ATOM 9491 C C . PRO B 1 565 ? -3.549 -46.031 9.711 1 97.06 565 PRO B C 1
ATOM 9493 O O . PRO B 1 565 ? -2.984 -46.312 10.773 1 97.06 565 PRO B O 1
ATOM 9496 N N . ILE B 1 566 ? -4.605 -45.375 9.656 1 97 566 ILE B N 1
ATOM 9497 C CA . ILE B 1 566 ? -5.293 -44.844 10.836 1 97 566 ILE B CA 1
ATOM 9498 C C . ILE B 1 566 ? -6.652 -45.531 10.977 1 97 566 ILE B C 1
ATOM 9500 O O . ILE B 1 566 ? -7.52 -45.406 10.109 1 97 566 ILE B O 1
ATOM 9504 N N . PRO B 1 567 ? -6.887 -46.156 12.047 1 95.38 567 PRO B N 1
ATOM 9505 C CA . PRO B 1 567 ? -8.133 -46.938 12.219 1 95.38 567 PRO B CA 1
ATOM 9506 C C . PRO B 1 567 ? -9.375 -46.031 12.117 1 95.38 567 PRO B C 1
ATOM 9508 O O . PRO B 1 567 ? -9.336 -44.875 12.492 1 95.38 567 PRO B O 1
ATOM 9511 N N . ALA B 1 568 ? -10.461 -46.656 11.711 1 94 568 ALA B N 1
ATOM 9512 C CA . ALA B 1 568 ? -11.727 -45.938 11.508 1 94 568 ALA B CA 1
ATOM 9513 C C . ALA B 1 568 ? -12.195 -45.281 12.805 1 94 568 ALA B C 1
ATOM 9515 O O . ALA B 1 568 ? -12.711 -44.156 12.789 1 94 568 ALA B O 1
ATOM 9516 N N . THR B 1 569 ? -12.016 -45.938 13.883 1 92.94 569 THR B N 1
ATOM 9517 C CA . THR B 1 569 ? -12.445 -45.406 15.172 1 92.94 569 THR B CA 1
ATOM 9518 C C . THR B 1 569 ? -11.672 -44.156 15.516 1 92.94 569 THR B C 1
ATOM 9520 O O . THR B 1 569 ? -12.227 -43.219 16.125 1 92.94 569 THR B O 1
ATOM 9523 N N . VAL B 1 570 ? -10.492 -44.125 15.086 1 94.75 570 VAL B N 1
ATOM 9524 C CA . VAL B 1 570 ? -9.633 -43 15.414 1 94.75 570 VAL B CA 1
ATOM 9525 C C . VAL B 1 570 ? -9.984 -41.781 14.539 1 94.75 570 VAL B C 1
ATOM 9527 O O . VAL B 1 570 ? -10.312 -40.719 15.047 1 94.75 570 VAL B O 1
ATOM 9530 N N . TRP B 1 571 ? -9.938 -41.969 13.18 1 94.62 571 TRP B N 1
ATOM 9531 C CA . TRP B 1 571 ? -10.164 -40.812 12.328 1 94.62 571 TRP B CA 1
ATOM 9532 C C . TRP B 1 571 ? -11.602 -40.312 12.445 1 94.62 571 TRP B C 1
ATOM 9534 O O . TRP B 1 571 ? -11.867 -39.125 12.352 1 94.62 571 TRP B O 1
ATOM 9544 N N . LYS B 1 572 ? -12.602 -41.156 12.656 1 94.31 572 LYS B N 1
ATOM 9545 C CA . LYS B 1 572 ? -13.969 -40.719 12.906 1 94.31 572 LYS B CA 1
ATOM 9546 C C . LYS B 1 572 ? -14.07 -39.906 14.203 1 94.31 572 LYS B C 1
ATOM 9548 O O . LYS B 1 572 ? -14.75 -38.875 14.25 1 94.31 572 LYS B O 1
ATOM 9553 N N . GLY B 1 573 ? -13.422 -40.375 15.242 1 93.31 573 GLY B N 1
ATOM 9554 C CA . GLY B 1 573 ? -13.375 -39.656 16.5 1 93.31 573 GLY B CA 1
ATOM 9555 C C . GLY B 1 573 ? -12.781 -38.281 16.375 1 93.31 573 GLY B C 1
ATOM 9556 O O . GLY B 1 573 ? -13.281 -37.312 16.984 1 93.31 573 GLY B O 1
ATOM 9557 N N . LEU B 1 574 ? -11.734 -38.188 15.602 1 93.81 574 LEU B N 1
ATOM 9558 C CA . LEU B 1 574 ? -11.062 -36.906 15.398 1 93.81 574 LEU B CA 1
ATOM 9559 C C . LEU B 1 574 ? -11.984 -35.938 14.688 1 93.81 574 LEU B C 1
ATOM 9561 O O . LEU B 1 574 ? -11.906 -34.719 14.922 1 93.81 574 LEU B O 1
ATOM 9565 N N . LEU B 1 575 ? -12.883 -36.438 13.867 1 92.38 575 LEU B N 1
ATOM 9566 C CA . LEU B 1 575 ? -13.789 -35.562 13.125 1 92.38 575 LEU B CA 1
ATOM 9567 C C . LEU B 1 575 ? -15.094 -35.375 13.875 1 92.38 575 LEU B C 1
ATOM 9569 O O . LEU B 1 575 ? -15.992 -34.656 13.398 1 92.38 575 LEU B O 1
ATOM 9573 N N . GLY B 1 576 ? -15.219 -36 15.016 1 89.06 576 GLY B N 1
ATOM 9574 C CA . GLY B 1 576 ? -16.438 -35.906 15.797 1 89.06 576 GLY B CA 1
ATOM 9575 C C . GLY B 1 576 ? -17.594 -36.688 15.203 1 89.06 576 GLY B C 1
ATOM 9576 O O . GLY B 1 576 ? -18.766 -36.312 15.391 1 89.06 576 GLY B O 1
ATOM 9577 N N . LEU B 1 577 ? -17.297 -37.656 14.406 1 88.31 577 LEU B N 1
ATOM 9578 C CA . LEU B 1 577 ? -18.328 -38.5 13.805 1 88.31 577 LEU B CA 1
ATOM 9579 C C . LEU B 1 577 ? -18.625 -39.719 14.688 1 88.31 577 LEU B C 1
ATOM 9581 O O . LEU B 1 577 ? -17.75 -40.219 15.367 1 88.31 577 LEU B O 1
ATOM 9585 N N . ASP B 1 578 ? -19.875 -40.094 14.523 1 86.44 578 ASP B N 1
ATOM 9586 C CA . ASP B 1 578 ? -20.266 -41.344 15.18 1 86.44 578 ASP B CA 1
ATOM 9587 C C . ASP B 1 578 ? -19.609 -42.531 14.492 1 86.44 578 ASP B C 1
ATOM 9589 O O . ASP B 1 578 ? -19.562 -42.594 13.258 1 86.44 578 ASP B O 1
ATOM 9593 N N . PRO B 1 579 ? -19.156 -43.406 15.297 1 82.81 579 PRO B N 1
ATOM 9594 C CA . PRO B 1 579 ? -18.516 -44.594 14.711 1 82.81 579 PRO B CA 1
ATOM 9595 C C . PRO B 1 579 ? -19.406 -45.312 13.703 1 82.81 579 PRO B C 1
ATOM 9597 O O . PRO B 1 579 ? -18.906 -45.938 12.758 1 82.81 579 PRO B O 1
ATOM 9600 N N . SER B 1 580 ? -20.719 -45.156 13.914 1 81.94 580 SER B N 1
ATOM 9601 C CA . SER B 1 580 ? -21.641 -45.906 13.055 1 81.94 580 SER B CA 1
ATOM 9602 C C . SER B 1 580 ? -22.109 -45.031 11.883 1 81.94 580 SER B C 1
ATOM 9604 O O . SER B 1 580 ? -22.812 -45.531 10.992 1 81.94 580 SER B O 1
ATOM 9606 N N . GLU B 1 581 ? -21.609 -43.906 11.82 1 84 581 GLU B N 1
ATOM 9607 C CA . GLU B 1 581 ? -22.047 -43 10.75 1 84 581 GLU B CA 1
ATOM 9608 C C . GLU B 1 581 ? -21.547 -43.469 9.391 1 84 581 GLU B C 1
ATOM 9610 O O . GLU B 1 581 ? -20.375 -43.875 9.25 1 84 581 GLU B O 1
ATOM 9615 N N . SER B 1 582 ? -22.469 -43.531 8.5 1 85.69 582 SER B N 1
ATOM 9616 C CA . SER B 1 582 ? -22.094 -43.906 7.141 1 85.69 582 SER B CA 1
ATOM 9617 C C . SER B 1 582 ? -21.422 -42.75 6.406 1 85.69 582 SER B C 1
ATOM 9619 O O . SER B 1 582 ? -21.828 -41.594 6.547 1 85.69 582 SER B O 1
ATOM 9621 N N . VAL B 1 583 ? -20.328 -43.094 5.789 1 87.62 583 VAL B N 1
ATOM 9622 C CA . VAL B 1 583 ? -19.625 -42.125 4.977 1 87.62 583 VAL B CA 1
ATOM 9623 C C . VAL B 1 583 ? -19.438 -42.656 3.559 1 87.62 583 VAL B C 1
ATOM 9625 O O . VAL B 1 583 ? -19.391 -43.875 3.348 1 87.62 583 VAL B O 1
ATOM 9628 N N . GLN B 1 584 ? -19.516 -41.781 2.639 1 88.12 584 GLN B N 1
ATOM 9629 C CA . GLN B 1 584 ? -19.219 -42.094 1.246 1 88.12 584 GLN B CA 1
ATOM 9630 C C . GLN B 1 584 ? -18.062 -41.281 0.712 1 88.12 584 GLN B C 1
ATOM 9632 O O . GLN B 1 584 ? -18.125 -40.031 0.683 1 88.12 584 GLN B O 1
ATOM 9637 N N . ASN B 1 585 ? -17.047 -42 0.35 1 92.44 585 ASN B N 1
ATOM 9638 C CA . ASN B 1 585 ? -15.906 -41.312 -0.252 1 92.44 585 ASN B CA 1
ATOM 9639 C C . ASN B 1 585 ? -16.234 -40.812 -1.66 1 92.44 585 ASN B C 1
ATOM 9641 O O . ASN B 1 585 ? -16.625 -41.594 -2.521 1 92.44 585 ASN B O 1
ATOM 9645 N N . LEU B 1 586 ? -16 -39.594 -1.921 1 93.25 586 LEU B N 1
ATOM 9646 C CA . LEU B 1 586 ? -16.359 -39 -3.191 1 93.25 586 LEU B CA 1
ATOM 9647 C C . LEU B 1 586 ? -15.219 -39.125 -4.199 1 93.25 586 LEU B C 1
ATOM 9649 O O . LEU B 1 586 ? -15.406 -38.844 -5.387 1 93.25 586 LEU B O 1
ATOM 9653 N N . LEU B 1 587 ? -14.078 -39.656 -3.752 1 94 587 LEU B N 1
ATOM 9654 C CA . LEU B 1 587 ? -12.914 -39.781 -4.625 1 94 587 LEU B CA 1
ATOM 9655 C C . LEU B 1 587 ? -12.93 -41.125 -5.348 1 94 587 LEU B C 1
ATOM 9657 O O . LEU B 1 587 ? -13.117 -42.188 -4.723 1 94 587 LEU B O 1
ATOM 9661 N N . ALA B 1 588 ? -12.711 -41.031 -6.633 1 90.12 588 ALA B N 1
ATOM 9662 C CA . ALA B 1 588 ? -12.539 -42.25 -7.395 1 90.12 588 ALA B CA 1
ATOM 9663 C C . ALA B 1 588 ? -11.188 -42.906 -7.113 1 90.12 588 ALA B C 1
ATOM 9665 O O . ALA B 1 588 ? -10.25 -42.219 -6.68 1 90.12 588 ALA B O 1
ATOM 9666 N N . GLU B 1 589 ? -11.148 -44.219 -7.301 1 85.12 589 GLU B N 1
ATOM 9667 C CA . GLU B 1 589 ? -9.914 -45 -7.195 1 85.12 589 GLU B CA 1
ATOM 9668 C C . GLU B 1 589 ? -9.344 -44.938 -5.785 1 85.12 589 GLU B C 1
ATOM 9670 O O . GLU B 1 589 ? -8.125 -45.031 -5.598 1 85.12 589 GLU B O 1
ATOM 9675 N N . SER B 1 590 ? -10.164 -44.562 -4.832 1 81.75 590 SER B N 1
ATOM 9676 C CA . SER B 1 590 ? -9.789 -44.469 -3.426 1 81.75 590 SER B CA 1
ATOM 9677 C C . SER B 1 590 ? -10.906 -44.969 -2.52 1 81.75 590 SER B C 1
ATOM 9679 O O . SER B 1 590 ? -11.445 -44.188 -1.719 1 81.75 590 SER B O 1
ATOM 9681 N N . PRO B 1 591 ? -11.211 -46.156 -2.615 1 79.19 591 PRO B N 1
ATOM 9682 C CA . PRO B 1 591 ? -12.344 -46.625 -1.815 1 79.19 591 PRO B CA 1
ATOM 9683 C C . PRO B 1 591 ? -12.062 -46.594 -0.315 1 79.19 591 PRO B C 1
ATOM 9685 O O . PRO B 1 591 ? -10.969 -46.969 0.116 1 79.19 591 PRO B O 1
ATOM 9688 N N . LEU B 1 592 ? -12.867 -46.031 0.385 1 86.56 592 LEU B N 1
ATOM 9689 C CA . LEU B 1 592 ? -12.852 -46.031 1.844 1 86.56 592 LEU B CA 1
ATOM 9690 C C . LEU B 1 592 ? -14.266 -46.188 2.404 1 86.56 592 LEU B C 1
ATOM 9692 O O . LEU B 1 592 ? -15.078 -45.281 2.295 1 86.56 592 LEU B O 1
ATOM 9696 N N . GLY B 1 593 ? -14.492 -47.406 2.949 1 79.5 593 GLY B N 1
ATOM 9697 C CA . GLY B 1 593 ? -15.781 -47.625 3.578 1 79.5 593 GLY B CA 1
ATOM 9698 C C . GLY B 1 593 ? -15.844 -47.125 5.008 1 79.5 593 GLY B C 1
ATOM 9699 O O . GLY B 1 593 ? -14.844 -46.656 5.551 1 79.5 593 GLY B O 1
ATOM 9700 N N . PRO B 1 594 ? -16.984 -47.188 5.605 1 80.25 594 PRO B N 1
ATOM 9701 C CA . PRO B 1 594 ? -17.203 -46.656 6.949 1 80.25 594 PRO B CA 1
ATOM 9702 C C . PRO B 1 594 ? -16.359 -47.344 8.008 1 80.25 594 PRO B C 1
ATOM 9704 O O . PRO B 1 594 ? -16.031 -46.75 9.039 1 80.25 594 PRO B O 1
ATOM 9707 N N . GLU B 1 595 ? -15.953 -48.531 7.707 1 87 595 GLU B N 1
ATOM 9708 C CA . GLU B 1 595 ? -15.203 -49.25 8.719 1 87 595 GLU B CA 1
ATOM 9709 C C . GLU B 1 595 ? -13.734 -49.406 8.336 1 87 595 GLU B C 1
ATOM 9711 O O . GLU B 1 595 ? -12.945 -50 9.07 1 87 595 GLU B O 1
ATOM 9716 N N . ASP B 1 596 ? -13.477 -48.719 7.328 1 91.75 596 ASP B N 1
ATOM 9717 C CA . ASP B 1 596 ? -12.117 -48.906 6.82 1 91.75 596 ASP B CA 1
ATOM 9718 C C . ASP B 1 596 ? -11.156 -47.906 7.492 1 91.75 596 ASP B C 1
ATOM 9720 O O . ASP B 1 596 ? -11.531 -46.781 7.816 1 91.75 596 ASP B O 1
ATOM 9724 N N . ALA B 1 597 ? -9.922 -48.375 7.656 1 94.88 597 ALA B N 1
ATOM 9725 C CA . ALA B 1 597 ? -8.852 -47.469 8.07 1 94.88 597 ALA B CA 1
ATOM 9726 C C . ALA B 1 597 ? -8.492 -46.5 6.953 1 94.88 597 ALA B C 1
ATOM 9728 O O . ALA B 1 597 ? -8.602 -46.844 5.77 1 94.88 597 ALA B O 1
ATOM 9729 N N . LEU B 1 598 ? -8.211 -45.344 7.336 1 95.94 598 LEU B N 1
ATOM 9730 C CA . LEU B 1 598 ? -7.586 -44.438 6.367 1 95.94 598 LEU B CA 1
ATOM 9731 C C . LEU B 1 598 ? -6.191 -44.938 5.992 1 95.94 598 LEU B C 1
ATOM 9733 O O . LEU B 1 598 ? -5.305 -45 6.844 1 95.94 598 LEU B O 1
ATOM 9737 N N . PRO B 1 599 ? -6.02 -45.344 4.785 1 95.69 599 PRO B N 1
ATOM 9738 C CA . PRO B 1 599 ? -4.746 -45.969 4.414 1 95.69 599 PRO B CA 1
ATOM 9739 C C . PRO B 1 599 ? -3.557 -45.031 4.594 1 95.69 599 PRO B C 1
ATOM 9741 O O . PRO B 1 599 ? -3.727 -43.812 4.613 1 95.69 599 PRO B O 1
ATOM 9744 N N . GLY B 1 600 ? -2.402 -45.656 4.773 1 95.88 600 GLY B N 1
ATOM 9745 C CA . GLY B 1 600 ? -1.189 -44.875 4.656 1 95.88 600 GLY B CA 1
ATOM 9746 C C . GLY B 1 600 ? -1.057 -44.188 3.316 1 95.88 600 GLY B C 1
ATOM 9747 O O . GLY B 1 600 ? -1.337 -44.781 2.273 1 95.88 600 GLY B O 1
ATOM 9748 N N . ARG B 1 601 ? -0.646 -42.938 3.408 1 96.69 601 ARG B N 1
ATOM 9749 C CA . ARG B 1 601 ? -0.538 -42.094 2.207 1 96.69 601 ARG B CA 1
ATOM 9750 C C . ARG B 1 601 ? -1.851 -42.094 1.43 1 96.69 601 ARG B C 1
ATOM 9752 O O . ARG B 1 601 ? -1.854 -42.25 0.207 1 96.69 601 ARG B O 1
ATOM 9759 N N . GLY B 1 602 ? -2.883 -41.969 2.223 1 95.62 602 GLY B N 1
ATOM 9760 C CA . GLY B 1 602 ? -4.215 -41.969 1.637 1 95.62 602 GLY B CA 1
ATOM 9761 C C . GLY B 1 602 ? -5.016 -40.75 1.972 1 95.62 602 GLY B C 1
ATOM 9762 O O . GLY B 1 602 ? -4.676 -40 2.904 1 95.62 602 GLY B O 1
ATOM 9763 N N . ALA B 1 603 ? -6.043 -40.469 1.154 1 96.56 603 ALA B N 1
ATOM 9764 C CA . ALA B 1 603 ? -6.957 -39.375 1.344 1 96.56 603 ALA B CA 1
ATOM 9765 C C . ALA B 1 603 ? -8.406 -39.781 1.142 1 96.56 603 ALA B C 1
ATOM 9767 O O . ALA B 1 603 ? -8.672 -40.812 0.49 1 96.56 603 ALA B O 1
ATOM 9768 N N . ALA B 1 604 ? -9.258 -39.031 1.718 1 96.06 604 ALA B N 1
ATOM 9769 C CA . ALA B 1 604 ? -10.695 -39.219 1.521 1 96.06 604 ALA B CA 1
ATOM 9770 C C . ALA B 1 604 ? -11.445 -37.906 1.624 1 96.06 604 ALA B C 1
ATOM 9772 O O . ALA B 1 604 ? -10.992 -36.969 2.291 1 96.06 604 ALA B O 1
ATOM 9773 N N . VAL B 1 605 ? -12.547 -37.844 0.907 1 96.19 605 VAL B N 1
ATOM 9774 C CA . VAL B 1 605 ? -13.461 -36.688 0.975 1 96.19 605 VAL B CA 1
ATOM 9775 C C . VAL B 1 605 ? -14.898 -37.188 1.102 1 96.19 605 VAL B C 1
ATOM 9777 O O . VAL B 1 605 ? -15.359 -38 0.28 1 96.19 605 VAL B O 1
ATOM 9780 N N . PHE B 1 606 ? -15.508 -36.719 2.154 1 93.25 606 PHE B N 1
ATOM 9781 C CA . PHE B 1 606 ? -16.875 -37.125 2.414 1 93.25 606 PHE B CA 1
ATOM 9782 C C . PHE B 1 606 ? -17.844 -35.969 2.26 1 93.25 606 PHE B C 1
ATOM 9784 O O . PHE B 1 606 ? -17.562 -34.844 2.719 1 93.25 606 PHE B O 1
#

Foldseek 3Di:
DCQVFKDADCDFLQWADQDLFKIKHKIKGFPQWFDWKKKWKAALPDWAFDCPQPVGDIDGDTDIDTWDFAAFLNTMTMTIDMGGYPQQWMKIWMWTQTPVGFIFIQAPVGTHGDPPVCVRPPGPDSVRIHIDGGRDPLQHADAFPCQLLFAEEEDLQQFEFQQDPVLADPPADDADAAFDAFQHGPQGALRGVLVCVVVCVLLPGAEYEYQAQAADPTSRCLQHQDLQFGHSSHHGPVSLLVSCVSSVVSNHAYEYEANLFWHFCNHPQNVQCQVPPPPRPSVLQAAFQDPPQQPVPDCPQFSVRGGGDAVPGGPGITGTDCVPPVSLVVSLVSLLCCCVSRNHQEYEYEPCVVDDPVSQLVSLVSNCVSPVNRAYEYADQDLDSVQRSRRGHLEYADNQLLVLLLCLLVCPVQRNFPSNSSSSVVVVCSSGHLSSQQAYEYENDDQAFWASQQSNVHLLLLLLSLLCQLQAHHHYYDYAQVLQSRGAGGPPRNSHHHDPPGDPSSVQSNQQSSLSSVVCNVCSCQNRPWRKDWFTDPVQRQWIWIWTDDDPDIKIKIFRSAQAWAFLVGVCVRVVHDLPDWDDFSGGPADDGSGGTQHHSHMTMD/DCQVFKDAACDFLQWADQDLFKIKHKIKGFPQWFDWKKKWKAALPDWAFDCPQPVGDIDGDTDIDTWDFAAFLNTMTMTIDMGGYPQQWMKIWMWTQTPVGFIFIQAPVGTHGDPPVPVRPVGPDSVRIHIDGGRDPLQHADAFPCQLLFAEEEDLQQFEFQQDCVLADPPADDADFAFDAFQHGPQGALRGVLVCVVVCVLLPGAEYEYQAQAADPTSRCLQHQDLQFGHSSHHGPVSLLVSCVSSVVSNHAYEYEANLFWHFCNHPQNVQCQVPPPPRPSPLQAAFQDPPQQPVPDCPQFSVRGGGDAVPGGPGITGTDCVDPVSLVVSLVSLLCCCVSRNHQEYEYEPCVVDDPVSQLVSLVSNCVSPVNRAYEYADADLDSVQRSRRGHLEYADNQLLVLLLCLLVCPVQRNFPSNSSSSVVVVCSSGHLSHQQAYEYENDDQAFWASQQSNVHLLLLLLSLLCQLQAHHHYYDYAQVLQVRGAGGPPRNSHHHDPPGDPSSVQSNQQSSLSSVVCNVCSCQNRPWRKDWFTDPVQRQWIWIWTDDDPDIKIKIFRSAQAWAFLVGVCVRVVHDLPDWDAFSGGPADDGSGGTQHHSHMTMD

Organism: Gracilinema caldarium (strain ATCC 51460 / DSM 7334 / H1) (NCBI:txid744872)

Secondary structure (DSSP, 8-state):
--GGG-B--SSGGGEE-SSSS-EEEEEEEETT-EEEEEEEEE-TT-EEE-TTTSTT-EEE--EEEE-EEEEE-SSEEEEEEEE--TTS-EEEEEEEEETTS-EEEEETTEEEEPPGGGGS-----GGG-EEE----GGGS----GGGGG--EEEE-GGGT----GGGPPTTPPPP-SS---TT------HHHHHHTHHHHHHHT--EEEE---EE-SSSS--S-SEEEEE-TTT--HHHHHHHHHHHHHTT-EEEEEE--SB--TT-HHHHHHHHHGGG-TTGGGB-B-SSSSSTTSS--SBGGGSSB-BSTTBTTSBBB-TTSHHHHHHHHHHHHHHHHHH---EEEETTGGGS-HHHHHHHHHHHHHH-TT-EEEE--SS--GGG-SSSS-SEEB-HHHHHHHHHHHTT-TT--SHHHHHHHHHHHHHTS-HHHHHT-EEES--TTS--HHHHHTSHHHHHHHHHHHHHSSSEEEEETTGGGT----STTGGGPPPPSS--HHHHHHHHHHHHHHHHHHHTHHHHHH-EEEEEE-TTSTTEEEEEEEETTEEEEEEEE-SSS-B-HHHHHHHTT--TT------STT----TT--B-TTEEEE-/--GGG-B--SSGGGEE-SSSS-EEEEEEEETT-EEEEEEEEE-TT-EEE-TTTSTT-EEE--EEEE-EEEEE-SSEEEEEEEE--TTS-EEEEEEEEETTS-EEEEETTEEEEPPGGGGS-----GGG-EEE----GGGS----GGGGG--EEEE-GGGT----GGGPPTTPPPP-SS---TT------HHHHHHTHHHHHHHT--EEEE---EE-SSSS--S-SEEEEE-TTT--HHHHHHHHHHHHHTT-EEEEEE--SB--TT-HHHHHHHHHGGG-TTGGGB-B-SSSSSTTSS--SBGGGSSB-BSTTBTTSBBB-TTSHHHHHHHHHHHHHHHHHH---EEEETTGGGS-HHHHHHHHHHHHHH-TT-EEEE--SS--GGG-SSSS-SEEB-HHHHHHHHHHHTT-TT--SHHHHHHHHHHHHHTS-HHHHHT-EEES--TTS--HHHHHTSHHHHHHHHHHHHHSSSEEEEETTGGGT----STTGGGPPPPSS--HHHHHHHHHHHHHHHHHHHTHHHHHH-EEEEEE-TTSTTEEEEEEEETTEEEEEEEE-SSS-B-HHHHHHHTT--TT------STT----TT--B-TTEEEE-

Radius of gyration: 32.85 Å; Cα contacts (8 Å, |Δi|>4): 2757; chains: 2; bounding box: 76×98×80 Å

pLDDT: mean 95.02, std 7.94, range [41.47, 98.94]

Sequence (1212 aa):
MNGAAIYHRATDSFCYSPDGTSLVIRLQSAVDDIVSIQLWAGDPHDWGRRPEADGGAWHWRCASQELQKIGSDGMRDFWEIRWTPPYKRARYFFRITFRDGSRYDYGEKGLLPTSPKAEASPTGDYWNAFVFPYINEVDVFKAPDWVAGTVWYQIFPERFRNGNKANDPAGTKSWKRGPVTNHEWYGGDLQGIIDGLDHIASLGCTGIYLTPIFASPSVHKYDTEDYLRIDPAFGTDEDLKNLVQACHTRGIRLMLDAVFNHCGKTFGPWLDVVEKGEASAYKDWFHINAFPLFPKGKDTGDSRDANFETFAFTTRMPKLNTANPEVREYLLKVAERYIQEFDIDGWRLDVSNEIDHVFWREFRRRVKALKPDAYIVGEIWHDAMPWLRGDQYDAVMNYPFGNAIVDFLLTKDWSKTASDFVYRISEISFMYPDRVIRSAFNLLDSHDTDRIVHLLGGRAMAKLALTMLFTLPGSPCIYYGTEYALEGGGDPDNRRCMIWDPTPEEEAFARFVRSLIALRREHWSLCADGRRQYVTDPAHPGFLGITIHHDTDRLRVLINRDEKPIPATVWKGLLGLDPSESVQNLLAESPLGPEDALPGRGAAVFMNGAAIYHRATDSFCYSPDGTSLVIRLQSAVDDIVSIQLWAGDPHDWGRRPEADGGAWHWRCASQELQKIGSDGMRDFWEIRWTPPYKRARYFFRITFRDGSRYDYGEKGLLPTSPKAEASPTGDYWNAFVFPYINEVDVFKAPDWVAGTVWYQIFPERFRNGNKANDPAGTKSWKRGPVTNHEWYGGDLQGIIDGLDHIASLGCTGIYLTPIFASPSVHKYDTEDYLRIDPAFGTDEDLKNLVQACHTRGIRLMLDAVFNHCGKTFGPWLDVVEKGEASAYKDWFHINAFPLFPKGKDTGDSRDANFETFAFTTRMPKLNTANPEVREYLLKVAERYIQEFDIDGWRLDVSNEIDHVFWREFRRRVKALKPDAYIVGEIWHDAMPWLRGDQYDAVMNYPFGNAIVDFLLTKDWSKTASDFVYRISEISFMYPDRVIRSAFNLLDSHDTDRIVHLLGGRAMAKLALTMLFTLPGSPCIYYGTEYALEGGGDPDNRRCMIWDPTPEEEAFARFVRSLIALRREHWSLCADGRRQYVTDPAHPGFLGITIHHDTDRLRVLINRDEKPIPATVWKGLLGLDPSESVQNLLAESPLGPEDALPGRGAAVF

Nearest PDB structures (foldseek):
  5ot1-assembly1_A  TM=8.204E-01  e=1.257E-53  Thermococcus kodakarensis
  3edd-assembly1_A  TM=6.391E-01  e=3.533E-39  Flavobacterium sp. 92
  9fyz-assembly1_A  TM=6.232E-01  e=8.375E-38  Bacteroides thetaiotaomicron
  9fyz-assembly4_F  TM=6.220E-01  e=1.002E-37  Bacteroides thetaiotaomicron
  9fyz-assembly3_C  TM=6.184E-01  e=1.434E-37  Bacteroides thetaiotaomicron

InterPro domains:
  IPR004185 Glycoside hydrolase, family 13, N-terminal Ig-like domain [PF02903] (1-136)
  IPR004185 Glycoside hydrolase, family 13, N-terminal Ig-like domain [cd02857] (6-134)
  IPR006047 Glycosyl hydrolase family 13, catalytic domain [PF00128] (154-503)
  IPR006047 Glycosyl hydrolase family 13, catalytic domain [SM00642] (154-520)
  IPR013783 Immunoglobulin-like fold [G3DSA:2.60.40.10] (1-140)
  IPR017853 Glycoside hydrolase superfamily [SSF51445] (75-526)
  IPR045857 Oligo-1,6-glucosidase, domain 2 [G3DSA:3.90.400.10] (261-321)